Protein 2UXT (pdb70)

Secondary structure (DSSP, 8-state):
-PPBPP-PPEE--SSSPPEEEEEEEPPGGG-SSSSS--EEETTSSB--EEEEETT-EEEEEEEE-SSS-B-EEEET----GGGS-SGGGPBPTT-EE--EEE--SPSEEEEEEE--TTTHHHHHHTT-EEEEEEE-HHHHHSSS---BTTTEEEEEEEEEEE-TTS-EE----SSS----SEEEETTEES-EEEE-SSEEEEEEEE--SS--EEEEETTSPPEEEEE-SSSEEEEEEEESSEEE-TT-EEEEEEE-TT---EEEE-----S--EEEEEEE-S------S-SSSS-PPP---SEEEEEEE-SSSSBTTB---TT---EEEETT-EEEEEEEEEEEEEEEETT-EEEEEEETTBPPPGGGSS-BSEEEEEEEEEEEEE--S--BTTB-EEEEESSHHHHHTT-EEEEEEE-S--/-PBPP-PPEEE----EEEEEEEEEE------EEEEEETTSSB-PEEEEETT-EEEEEEEE-SSS-B-EEEET----GGGS--GGG-B-TT-EE--EEE--S-SEEEEEEE--TTTHHHHHHTT-EEEEEEE-HHHHHSSS---BTTTEEEEEEEEE-B-TTS-B-----SSS----SEEEETTEES-EEEEESSEEEEEEEE--SS--EEEEETT-PPEEEEEETTEEEEEEEEES-EEE-TT-EEEEEEE-TT---EEEE----S--EEEEEEEEES--S--SPPPS-SSSS-------SEEEEEE--SSSSBTTB---TT---EEEETT-EEEEEEEEEEEEEEEETT-EEEEEEETTBPPPGGGSS-BSEEEEEEEEEEEEE--S--BTTB-EEEEESSHHHHHTT-EEEEEEEPP-

GO terms:
  GO:0051301 cell division (P, IMP)
  GO:0030288 outer membrane-bounded periplasmic space (C, IDA)
  GO:0032153 cell division site (C, IDA)
  GO:0043093 FtsZ-dependent cytokinesis (P, EXP)
  GO:0010212 response to ionizing radiation (P, IMP)
  GO:0006950 response to stress (P, IMP)
  GO:0006979 response to oxidative stress (P, IMP)

Nearest PDB structures (foldseek):
  2uxt-assembly2_B  TM=1.002E+00  e=2.325E-96  Escherichia coli
  2uxv-assembly2_B  TM=9.910E-01  e=8.478E-85  Escherichia coli
  2uxv-assembly1_A  TM=9.905E-01  e=6.503E-85  Escherichia coli
  6i3k-assembly1_A  TM=9.268E-01  e=2.548E-38  Albifimbria verrucaria
  6iqz-assembly1_A  TM=9.279E-01  e=2.771E-37  Albifimbria verrucaria

Sequence (842 aa):
QQQPLPVPPLLESRRGQPLFMTVQRAHWSFTPGTRASVWGINGRYLGPTIRVWKGDDVKLIYSNRLTENVSMTVAGLQVPGPLMGGPARMMSPNADWAPVLPIRQNAATLWYHANTPNRTAQQVYNGLAGMWLVEDEVSKSLPIPNHYGVDDFPVIIQDKRLDNFGTPEYNEPGSGGFVGDTLLVNGVQSPYVEVSRGWVRLRLLNASNSRRYQLQMNDGRPLHVISGDQGFLPAPVSVKQLSLAPGERREILVDMSNGDEVSITCSSILVSTLVLTLRPTGLLPSLPMRLLPTEIMAGSPIRSRDISLGDDPGINGQLWDVNRIDVTAQQGTWERWTVRADEPQAFHIEGVMFQIRNVNGAMPFPEDRGWKDTVWVDGQVELLVYFGQPSWAHFPFYFNSQTLEMADRGSIGQLLVNPVPRQQPLPVPPLLESRQPLFMTVQRAHWSFTGTRASVWGINGRYLGPTIRVWKGDDVKLIYSNRLTENVSMTVAGLQVPGPLMGGPARMMSPNADWAPVLPIRQNAATLWYHANTPNRTAQQVYNGLAGMWLVEDEVSKSLPIPNHYGVDDFPVIIQDKRLDNFGTPEYNEPGSGGFVGDTLLVNGVQSPYVEVSRGWVRLRLLNASNSRRYQLQMNDGRPLHVISGDQGFLPAPVSVKQLSLAPGERREILVDMSNGDEVSITCSILVSTLVLTLRPTGLLPLVTDSLPMRLLPTEIMAGSPIRSRDISLGDDPGINGQLWDVNRIDVTAQQGTWERWTVRADEPQAFHIEGVMFQIRNVNGAMPFPEDRGWKDTVWVDGQVELLVYFGQPSWAHFPFYFNSQTLEMADRGSIGQLLVNPVP

InterPro domains:
  IPR006311 Twin-arginine translocation pathway, signal sequence [PS51318] (1-27)
  IPR008972 Cupredoxin [G3DSA:2.60.40.420] (28-164)
  IPR008972 Cupredoxin [G3DSA:2.60.40.420] (165-345)
  IPR008972 Cupredoxin [G3DSA:2.60.40.420] (346-469)
  IPR008972 Cupredoxin [SSF49503] (3-165)
  IPR008972 Cupredoxin [SSF49503] (172-310)
  IPR008972 Cupredoxin [SSF49503] (314-466)
  IPR011706 Multicopper oxidase, C-terminal [PF07731] (360-468)
  IPR011707 Multicopper oxidase-like, N-terminal [PF07732] (52-16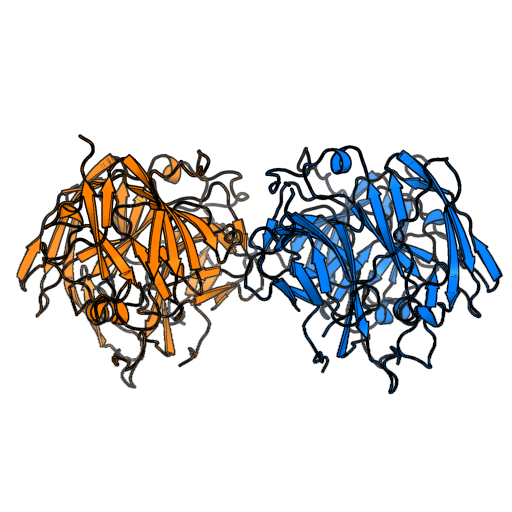6)
  IPR019546 Twin-arginine translocation pathway, signal sequence, bacterial/archaeal [TIGR01409] (3-25)
  IPR026589 Cell division protein FtsP [MF_00915] (1-467)
  IPR045087 Multicopper oxidase [PTHR48267] (133-294)

Radius of gyration: 29.88 Å; Cα contacts (8 Å, |Δi|>4): 2540; chains: 2; bounding box: 75×72×81 Å

Structure (mmCIF, N/CA/C/O backbone):
data_2UXT
#
_entry.id   2UXT
#
_cell.length_a   54.470
_cell.length_b   89.550
_cell.length_c   153.630
_cell.angle_alpha   90.00
_cell.angle_beta   90.00
_cell.angle_gamma   90.00
#
_symmetry.space_group_name_H-M   'P 21 21 21'
#
loop_
_entity.id
_entity.type
_entity.pdbx_description
1 polymer 'PROTEIN SUFI'
2 water water
#
loop_
_atom_site.group_PDB
_atom_site.id
_atom_site.type_symbol
_atom_site.label_atom_id
_atom_site.label_alt_id
_atom_site.label_comp_id
_atom_site.label_asym_id
_atom_site.label_entity_id
_atom_site.label_seq_id
_atom_site.pdbx_PDB_ins_code
_atom_site.Cartn_x
_atom_site.Cartn_y
_atom_site.Cartn_z
_atom_site.occupancy
_atom_site.B_iso_or_equiv
_atom_site.auth_seq_id
_atom_site.auth_comp_id
_atom_site.auth_asym_id
_atom_site.auth_atom_id
_atom_site.pdbx_PDB_model_num
ATOM 1 N N . GLN A 1 3 ? -16.398 26.417 0.269 1.00 38.93 30 GLN A N 1
ATOM 2 C CA . GLN A 1 3 ? -17.296 25.967 -0.784 1.00 38.29 30 GLN A CA 1
ATOM 3 C C . GLN A 1 3 ? -16.966 24.530 -1.193 1.00 40.02 30 GLN A C 1
ATOM 4 O O . GLN A 1 3 ? -15.842 24.213 -1.592 1.00 40.47 30 GLN A O 1
ATOM 10 N N . GLN A 1 4 ? -17.955 23.657 -1.081 1.00 33.03 31 GLN A N 1
ATOM 11 C CA . GLN A 1 4 ? -17.760 22.256 -1.403 1.00 31.55 31 GLN A CA 1
ATOM 12 C C . GLN A 1 4 ? -17.986 21.976 -2.885 1.00 32.06 31 GLN A C 1
ATOM 13 O O . GLN A 1 4 ? -18.509 22.817 -3.619 1.00 31.21 31 GLN A O 1
ATOM 19 N N . GLN A 1 5 ? -17.569 20.794 -3.322 1.00 26.63 32 GLN A N 1
ATOM 20 C CA . GLN A 1 5 ? -17.739 20.387 -4.711 1.00 25.53 32 GLN A CA 1
ATOM 21 C C . GLN A 1 5 ? -18.923 19.439 -4.839 1.00 27.24 32 GLN A C 1
ATOM 22 O O . GLN A 1 5 ? -19.366 18.850 -3.860 1.00 25.88 32 GLN A O 1
ATOM 28 N N . PRO A 1 6 ? -19.462 19.326 -6.045 1.00 23.36 33 PRO A N 1
ATOM 29 C CA . PRO A 1 6 ? -20.620 18.475 -6.260 1.00 22.71 33 PRO A CA 1
ATOM 30 C C . PRO A 1 6 ? -20.279 17.006 -6.057 1.00 24.30 33 PRO A C 1
ATOM 31 O O . PRO A 1 6 ? -19.184 16.552 -6.383 1.00 23.74 33 PRO A O 1
ATOM 35 N N . LEU A 1 7 ? -21.239 16.269 -5.520 1.00 18.67 34 LEU A N 1
ATOM 36 C CA . LEU A 1 7 ? -21.084 14.840 -5.315 1.00 18.07 34 LEU A CA 1
ATOM 37 C C . LEU A 1 7 ? -20.960 14.169 -6.682 1.00 22.38 34 LEU A C 1
ATOM 38 O O . LEU A 1 7 ? -21.843 14.313 -7.524 1.00 21.82 34 LEU A O 1
ATOM 43 N N . PRO A 1 8 ? -19.875 13.436 -6.910 1.00 18.93 35 PRO A N 1
ATOM 44 C CA . PRO A 1 8 ? -19.728 12.736 -8.181 1.00 19.29 35 PRO A CA 1
ATOM 45 C C . PRO A 1 8 ? -20.745 11.598 -8.207 1.00 22.78 35 PRO A C 1
ATOM 46 O O . PRO A 1 8 ? -20.948 10.915 -7.203 1.00 22.10 35 PRO A O 1
ATOM 50 N N . VAL A 1 9 ? -21.399 11.407 -9.348 1.00 19.46 36 VAL A N 1
ATOM 51 C CA . VAL A 1 9 ? -22.354 10.313 -9.491 1.00 19.38 36 VAL A CA 1
ATOM 52 C C . VAL A 1 9 ? -21.723 9.252 -10.393 1.00 22.66 36 VAL A C 1
ATOM 53 O O . VAL A 1 9 ? -21.519 9.490 -11.580 1.00 21.93 36 VAL A O 1
ATOM 57 N N . PRO A 1 10 ? -21.393 8.092 -9.837 1.00 18.58 37 PRO A N 1
ATOM 58 C CA . PRO A 1 10 ? -20.781 7.047 -10.646 1.00 19.19 37 PRO A CA 1
ATOM 59 C C . PRO A 1 10 ? -21.749 6.693 -11.764 1.00 23.61 37 PRO A C 1
ATOM 60 O O . PRO A 1 10 ? -22.959 6.635 -11.551 1.00 23.53 37 PRO A O 1
ATOM 64 N N . PRO A 1 11 ? -21.227 6.467 -12.959 1.00 21.12 38 PRO A N 1
ATOM 65 C CA . PRO A 1 11 ? -22.104 6.118 -14.076 1.00 21.28 38 PRO A CA 1
ATOM 66 C C . PRO A 1 11 ? -22.788 4.785 -13.780 1.00 23.59 38 PRO A C 1
ATOM 67 O O . PRO A 1 11 ? -22.192 3.891 -13.180 1.00 21.49 38 PRO A O 1
ATOM 71 N N . LEU A 1 12 ? -24.051 4.670 -14.177 1.00 20.91 39 LEU A N 1
ATOM 72 C CA . LEU A 1 12 ? -24.816 3.439 -13.986 1.00 20.97 39 LEU A CA 1
ATOM 73 C C . LEU A 1 12 ? -24.456 2.438 -15.090 1.00 26.66 39 LEU A C 1
ATOM 74 O O . LEU A 1 12 ? -24.545 2.756 -16.273 1.00 26.45 39 LEU A O 1
ATOM 79 N N . LEU A 1 13 ? -24.026 1.239 -14.708 1.00 23.10 40 LEU A N 1
ATOM 80 C CA . LEU A 1 13 ? -23.647 0.226 -15.689 1.00 23.34 40 LEU A CA 1
ATOM 81 C C . LEU A 1 13 ? -24.597 -0.959 -15.619 1.00 27.09 40 LEU A C 1
ATOM 82 O O . LEU A 1 13 ? -24.606 -1.702 -14.643 1.00 25.70 40 LEU A O 1
ATOM 87 N N . GLU A 1 14 ? -25.415 -1.123 -16.647 1.00 25.33 41 GLU A N 1
ATOM 88 C CA . GLU A 1 14 ? -26.371 -2.225 -16.685 1.00 26.69 41 GLU A CA 1
ATOM 89 C C . GLU A 1 14 ? -26.426 -2.794 -18.095 1.00 34.92 41 GLU A C 1
ATOM 90 O O . GLU A 1 14 ? -25.988 -2.151 -19.046 1.00 33.97 41 GLU A O 1
ATOM 96 N N . SER A 1 15 ? -26.984 -3.990 -18.232 1.00 36.29 42 SER A N 1
ATOM 97 C CA . SER A 1 15 ? -27.096 -4.613 -19.547 1.00 38.55 42 SER A CA 1
ATOM 98 C C . SER A 1 15 ? -28.478 -4.462 -20.172 1.00 45.99 42 SER A C 1
ATOM 99 O O . SER A 1 15 ? -28.698 -3.560 -20.983 1.00 46.94 42 SER A O 1
ATOM 102 N N . ARG A 1 16 ? -29.385 -5.366 -19.805 1.00 43.86 43 ARG A N 1
ATOM 103 C CA . ARG A 1 16 ? -30.751 -5.410 -20.342 1.00 44.35 43 ARG A CA 1
ATOM 104 C C . ARG A 1 16 ? -30.830 -6.255 -21.616 1.00 48.32 43 ARG A C 1
ATOM 105 O O . ARG A 1 16 ? -31.767 -7.031 -21.794 1.00 48.58 43 ARG A O 1
ATOM 113 N N . ARG A 1 17 ? -29.851 -6.093 -22.502 1.00 44.35 44 ARG A N 1
ATOM 114 C CA . ARG A 1 17 ? -29.817 -6.842 -23.759 1.00 43.34 44 ARG A CA 1
ATOM 115 C C . ARG A 1 17 ? -29.092 -8.173 -23.612 1.00 44.81 44 ARG A C 1
ATOM 116 O O . ARG A 1 17 ? -28.665 -8.768 -24.602 1.00 44.04 44 ARG A O 1
ATOM 124 N N . GLY A 1 18 ? -28.952 -8.633 -22.374 1.00 39.65 45 GLY A N 1
ATOM 125 C CA . GLY A 1 18 ? -28.263 -9.890 -22.099 1.00 38.38 45 GLY A CA 1
ATOM 126 C C . GLY A 1 18 ? -26.769 -9.805 -22.418 1.00 38.70 45 GLY A C 1
ATOM 127 O O . GLY A 1 18 ? -26.065 -10.809 -22.387 1.00 38.57 45 GLY A O 1
ATOM 128 N N . GLN A 1 19 ? -26.292 -8.603 -22.727 1.00 32.42 46 GLN A N 1
ATOM 129 C CA . GLN A 1 19 ? -24.887 -8.398 -23.061 1.00 30.44 46 GLN A CA 1
ATOM 130 C C . GLN A 1 19 ? -24.027 -8.167 -21.821 1.00 31.62 46 GLN A C 1
ATOM 131 O O . GLN A 1 19 ? -24.530 -7.779 -20.766 1.00 30.96 46 GLN A O 1
ATOM 137 N N . PRO A 1 20 ? -22.724 -8.401 -21.961 1.00 26.41 47 PRO A N 1
ATOM 138 C CA . PRO A 1 20 ? -21.780 -8.272 -20.850 1.00 25.83 47 PRO A CA 1
ATOM 139 C C . PRO A 1 20 ? -21.530 -6.863 -20.323 1.00 28.13 47 PRO A C 1
ATOM 140 O O . PRO A 1 20 ? -21.608 -5.879 -21.060 1.00 26.94 47 PRO A O 1
ATOM 144 N N . LEU A 1 21 ? -21.167 -6.790 -19.047 1.00 23.83 48 LEU A N 1
ATOM 145 C CA . LEU A 1 21 ? -20.782 -5.532 -18.416 1.00 23.62 48 LEU A CA 1
ATOM 146 C C . LEU A 1 21 ? -19.254 -5.531 -18.374 1.00 26.78 48 LEU A C 1
ATOM 147 O O . LEU A 1 21 ? -18.650 -6.394 -17.739 1.00 27.00 48 LEU A O 1
ATOM 152 N N . PHE A 1 22 ? -18.631 -4.596 -19.079 1.00 23.30 49 PHE A N 1
ATOM 153 C CA . PHE A 1 22 ? -17.169 -4.528 -19.129 1.00 24.02 49 PHE A CA 1
ATOM 154 C C . PHE A 1 22 ? -16.577 -3.700 -17.994 1.00 27.21 49 PHE A C 1
ATOM 155 O O . PHE A 1 22 ? -16.898 -2.522 -17.837 1.00 26.02 49 PHE A O 1
ATOM 163 N N . MET A 1 23 ? -15.722 -4.335 -17.202 1.00 24.93 50 MET A N 1
ATOM 164 C CA . MET A 1 23 ? -15.096 -3.692 -16.053 1.00 25.75 50 MET A CA 1
ATOM 165 C C . MET A 1 23 ? -13.587 -3.740 -16.164 1.00 28.57 50 MET A C 1
ATOM 166 O O . MET A 1 23 ? -12.980 -4.757 -15.842 1.00 28.42 50 MET A O 1
ATOM 171 N N . THR A 1 24 ? -12.978 -2.632 -16.567 1.00 24.59 51 THR A N 1
ATOM 172 C CA . THR A 1 24 ? -11.525 -2.571 -16.652 1.00 23.46 51 THR A CA 1
ATOM 173 C C . THR A 1 24 ? -10.918 -1.932 -15.404 1.00 25.19 51 THR A C 1
ATOM 174 O O . THR A 1 24 ? -11.150 -0.756 -15.116 1.00 22.89 51 THR A O 1
ATOM 178 N N . VAL A 1 25 ? -10.140 -2.724 -14.672 1.00 21.26 52 VAL A N 1
ATOM 179 C CA . VAL A 1 25 ? -9.430 -2.262 -13.485 1.00 21.02 52 VAL A CA 1
ATOM 180 C C . VAL A 1 25 ? -8.201 -1.521 -14.000 1.00 23.76 52 VAL A C 1
ATOM 181 O O . VAL A 1 25 ? -7.376 -2.095 -14.713 1.00 22.91 52 VAL A O 1
ATOM 185 N N . GLN A 1 26 ? -8.097 -0.237 -13.687 1.00 20.53 53 GLN A N 1
ATOM 186 C CA . GLN A 1 26 ? -6.990 0.550 -14.214 1.00 20.81 53 GLN A CA 1
ATOM 187 C C . GLN A 1 26 ? -6.770 1.851 -13.461 1.00 24.97 53 GLN A C 1
ATOM 188 O O . GLN A 1 26 ? -7.593 2.264 -12.642 1.00 22.80 53 GLN A O 1
ATOM 194 N N . ARG A 1 27 ? -5.657 2.509 -13.765 1.00 23.20 54 ARG A N 1
ATOM 195 C CA . ARG A 1 27 ? -5.367 3.802 -13.169 1.00 23.06 54 ARG A CA 1
ATOM 196 C C . ARG A 1 27 ? -6.465 4.751 -13.639 1.00 25.33 54 ARG A C 1
ATOM 197 O O . ARG A 1 27 ? -6.911 4.679 -14.787 1.00 22.62 54 ARG A O 1
ATOM 205 N N . ALA A 1 28 ? -6.923 5.622 -12.748 1.00 22.97 55 ALA A N 1
ATOM 206 C CA . ALA A 1 28 ? -7.973 6.558 -13.109 1.00 23.57 55 ALA A CA 1
ATOM 207 C C . ALA A 1 28 ? -7.378 7.651 -13.994 1.00 28.32 55 ALA A C 1
ATOM 208 O O . ALA A 1 28 ? -6.178 7.925 -13.933 1.00 26.30 55 ALA A O 1
ATOM 210 N N . HIS A 1 29 ? -8.217 8.270 -14.816 1.00 26.97 56 HIS A N 1
ATOM 211 C CA . HIS A 1 29 ? -7.764 9.376 -15.655 1.00 28.00 56 HIS A CA 1
ATOM 212 C C . HIS A 1 29 ? -7.337 10.508 -14.727 1.00 32.93 56 HIS A C 1
ATOM 213 O O . HIS A 1 29 ? -7.897 10.665 -13.642 1.00 29.44 56 HIS A O 1
ATOM 220 N N . TRP A 1 30 ? -6.343 11.289 -15.147 1.00 34.73 57 TRP A N 1
ATOM 221 C CA . TRP A 1 30 ? -5.866 12.408 -14.332 1.00 37.27 57 TRP A CA 1
ATOM 222 C C . TRP A 1 30 ? -7.043 13.309 -13.982 1.00 39.85 57 TRP A C 1
ATOM 223 O O . TRP A 1 30 ? -7.141 13.816 -12.865 1.00 38.50 57 TRP A O 1
ATOM 234 N N . SER A 1 31 ? -7.948 13.470 -14.944 1.00 37.22 58 SER A N 1
ATOM 235 C CA . SER A 1 31 ? -9.129 14.314 -14.781 1.00 37.77 58 SER A CA 1
ATOM 236 C C . SER A 1 31 ? -10.094 13.865 -13.689 1.00 41.85 58 SER A C 1
ATOM 237 O O . SER A 1 31 ? -10.957 14.637 -13.273 1.00 41.23 58 SER A O 1
ATOM 240 N N . PHE A 1 32 ? -9.939 12.625 -13.226 1.00 38.77 59 PHE A N 1
ATOM 241 C CA . PHE A 1 32 ? -10.767 12.080 -12.146 1.00 38.56 59 PHE A CA 1
ATOM 242 C C . PHE A 1 32 ? -9.923 11.951 -10.877 1.00 44.01 59 PHE A C 1
ATOM 243 O O . PHE A 1 32 ? -10.409 11.499 -9.838 1.00 44.03 59 PHE A O 1
ATOM 251 N N . THR A 1 33 ? -8.650 12.315 -10.983 1.00 41.60 60 THR A N 1
ATOM 252 C CA . THR A 1 33 ? -7.706 12.173 -9.878 1.00 41.91 60 THR A CA 1
ATOM 253 C C . THR A 1 33 ? -7.503 13.418 -9.023 1.00 47.37 60 THR A C 1
ATOM 254 O O . THR A 1 33 ? -7.228 14.502 -9.537 1.00 46.62 60 THR A O 1
ATOM 258 N N . PRO A 1 34 ? -7.571 13.236 -7.707 1.00 45.78 61 PRO A N 1
ATOM 259 C CA . PRO A 1 34 ? -7.319 14.318 -6.765 1.00 46.16 61 PRO A CA 1
ATOM 260 C C . PRO A 1 34 ? -6.032 13.978 -6.016 1.00 51.75 61 PRO A C 1
ATOM 261 O O . PRO A 1 34 ? -5.825 12.827 -5.631 1.00 52.02 61 PRO A O 1
ATOM 265 N N . GLY A 1 35 ? -5.172 14.969 -5.804 1.00 49.06 62 GLY A N 1
ATOM 266 C CA . GLY A 1 35 ? -5.403 16.325 -6.278 1.00 48.57 62 GLY A CA 1
ATOM 267 C C . GLY A 1 35 ? -4.801 16.497 -7.673 1.00 52.10 62 GLY A C 1
ATOM 268 O O . GLY A 1 35 ? -5.515 16.427 -8.677 1.00 51.85 62 GLY A O 1
ATOM 269 N N . THR A 1 36 ? -3.488 16.705 -7.739 1.00 48.25 63 THR A N 1
ATOM 270 C CA . THR A 1 36 ? -2.838 16.901 -9.030 1.00 48.35 63 THR A CA 1
ATOM 271 C C . THR A 1 36 ? -1.365 16.497 -9.109 1.00 51.88 63 THR A C 1
ATOM 272 O O . THR A 1 36 ? -0.514 17.296 -9.497 1.00 52.01 63 THR A O 1
ATOM 276 N N . ARG A 1 37 ? -1.075 15.243 -8.784 1.00 47.67 64 ARG A N 1
ATOM 277 C CA . ARG A 1 37 ? 0.285 14.719 -8.872 1.00 47.04 64 ARG A CA 1
ATOM 278 C C . ARG A 1 37 ? 0.277 13.193 -8.799 1.00 48.63 64 ARG A C 1
ATOM 279 O O . ARG A 1 37 ? 0.678 12.511 -9.741 1.00 48.00 64 ARG A O 1
ATOM 287 N N . ALA A 1 38 ? -0.188 12.665 -7.673 1.00 43.88 65 ALA A N 1
ATOM 288 C CA . ALA A 1 38 ? -0.248 11.222 -7.468 1.00 43.00 65 ALA A CA 1
ATOM 289 C C . ALA A 1 38 ? -1.472 10.616 -8.151 1.00 44.62 65 ALA A C 1
ATOM 290 O O . ALA A 1 38 ? -2.517 11.260 -8.265 1.00 44.07 65 ALA A O 1
ATOM 292 N N . SER A 1 39 ? -1.332 9.367 -8.582 1.00 39.60 66 SER A N 1
ATOM 293 C CA . SER A 1 39 ? -2.402 8.645 -9.260 1.00 38.32 66 SER A CA 1
ATOM 294 C C . SER A 1 39 ? -3.307 7.893 -8.280 1.00 38.91 66 SER A C 1
ATOM 295 O O . SER A 1 39 ? -2.947 7.673 -7.121 1.00 38.66 66 SER A O 1
ATOM 298 N N . VAL A 1 40 ? -4.484 7.506 -8.762 1.00 31.57 67 VAL A N 1
ATOM 299 C CA . VAL A 1 40 ? -5.438 6.718 -7.986 1.00 29.43 67 VAL A CA 1
ATOM 300 C C . VAL A 1 40 ? -5.986 5.652 -8.927 1.00 28.75 67 VAL A C 1
ATOM 301 O O . VAL A 1 40 ? -5.710 5.684 -10.123 1.00 26.63 67 VAL A O 1
ATOM 305 N N . TRP A 1 41 ? -6.739 4.695 -8.396 1.00 24.04 68 TRP A N 1
ATOM 306 C CA . TRP A 1 41 ? -7.267 3.625 -9.238 1.00 22.65 68 TRP A CA 1
ATOM 307 C C . TRP A 1 41 ? -8.790 3.633 -9.303 1.00 22.29 68 TRP A C 1
ATOM 308 O O . TRP A 1 41 ? -9.458 4.388 -8.597 1.00 20.23 68 TRP A O 1
ATOM 319 N N . GLY A 1 42 ? -9.327 2.744 -10.123 1.00 17.92 69 GLY A N 1
ATOM 320 C CA . GLY A 1 42 ? -10.766 2.616 -10.246 1.00 18.32 69 GLY A CA 1
ATOM 321 C C . GLY A 1 42 ? -11.126 1.639 -11.351 1.00 21.78 69 GLY A C 1
ATOM 322 O O . GLY A 1 42 ? -10.334 0.784 -11.738 1.00 20.59 69 GLY A O 1
ATOM 323 N N . ILE A 1 43 ? -12.342 1.782 -11.852 1.00 19.53 70 ILE A N 1
ATOM 324 C CA . ILE A 1 43 ? -12.824 0.956 -12.938 1.00 19.06 70 ILE A CA 1
ATOM 325 C C . ILE A 1 43 ? -13.159 1.877 -14.102 1.00 23.34 70 ILE A C 1
ATOM 326 O O . ILE A 1 43 ? -13.745 2.952 -13.909 1.00 22.43 70 ILE A O 1
ATOM 331 N N . ASN A 1 44 ? -12.765 1.459 -15.301 1.00 20.05 71 ASN A N 1
ATOM 332 C CA . ASN A 1 44 ? -13.067 2.191 -16.523 1.00 20.62 71 ASN A CA 1
ATOM 333 C C . ASN A 1 44 ? -12.640 3.654 -16.596 1.00 25.12 71 ASN A C 1
ATOM 334 O O . ASN A 1 44 ? -13.287 4.451 -17.270 1.00 25.06 71 ASN A O 1
ATOM 339 N N . GLY A 1 45 ? -11.537 4.008 -15.937 1.00 21.74 72 GLY A N 1
ATOM 340 C CA . GLY A 1 45 ? -11.038 5.382 -16.003 1.00 21.01 72 GLY A CA 1
ATOM 341 C C . GLY A 1 45 ? -11.460 6.285 -14.846 1.00 23.77 72 GLY A C 1
ATOM 342 O O . GLY A 1 45 ? -10.985 7.412 -14.723 1.00 23.45 72 GLY A O 1
ATOM 343 N N . ARG A 1 46 ? -12.344 5.791 -13.990 1.00 19.74 73 ARG A N 1
ATOM 344 C CA . ARG A 1 46 ? -12.797 6.585 -12.852 1.00 19.49 73 ARG A CA 1
ATOM 345 C C . ARG A 1 46 ? -11.993 6.279 -11.595 1.00 21.57 73 ARG A C 1
ATOM 346 O O . ARG A 1 46 ? -11.231 5.309 -11.549 1.00 20.34 73 ARG A O 1
ATOM 354 N N . TYR A 1 47 ? -12.156 7.134 -10.588 1.00 19.07 74 TYR A N 1
ATOM 355 C CA . TYR A 1 47 ? -11.632 6.889 -9.247 1.00 19.07 74 TYR A CA 1
ATOM 356 C C . TYR A 1 47 ? -12.805 6.069 -8.707 1.00 21.34 74 TYR A C 1
ATOM 357 O O . TYR A 1 47 ? -13.960 6.466 -8.870 1.00 20.19 74 TYR A O 1
ATOM 366 N N . LEU A 1 48 ? -12.539 4.888 -8.164 1.00 18.37 75 LEU A N 1
ATOM 367 C CA . LEU A 1 48 ? -13.626 3.983 -7.777 1.00 17.72 75 LEU A CA 1
ATOM 368 C C . LEU A 1 48 ? -14.260 3.521 -9.093 1.00 22.42 75 LEU A C 1
ATOM 369 O O . LEU A 1 48 ? -13.662 3.687 -10.162 1.00 21.00 75 LEU A O 1
ATOM 374 N N . GLY A 1 49 ? -15.444 2.919 -9.034 1.00 18.61 76 GLY A N 1
ATOM 375 C CA . GLY A 1 49 ? -16.051 2.398 -10.253 1.00 17.61 76 GLY A CA 1
ATOM 376 C C . GLY A 1 49 ? -17.512 2.786 -10.447 1.00 21.34 76 GLY A C 1
ATOM 377 O O . GLY A 1 49 ? -18.115 3.435 -9.601 1.00 19.87 76 GLY A O 1
ATOM 378 N N . PRO A 1 50 ? -18.076 2.362 -11.573 1.00 17.77 77 PRO A N 1
ATOM 379 C CA . PRO A 1 50 ? -19.465 2.666 -11.886 1.00 17.81 77 PRO A CA 1
ATOM 380 C C . PRO A 1 50 ? -20.405 1.885 -10.987 1.00 20.50 77 PRO A C 1
ATOM 381 O O . PRO A 1 50 ? -20.024 0.879 -10.386 1.00 20.29 77 PRO A O 1
ATOM 385 N N . THR A 1 51 ? -21.654 2.321 -10.937 1.00 15.39 78 THR A N 1
ATOM 386 C CA . THR A 1 51 ? -22.637 1.611 -10.147 1.00 15.23 78 THR A CA 1
ATOM 387 C C . THR A 1 51 ? -23.277 0.565 -11.045 1.00 19.00 78 THR A C 1
ATOM 388 O O . THR A 1 51 ? -23.922 0.894 -12.034 1.00 18.99 78 THR A O 1
ATOM 392 N N . ILE A 1 52 ? -23.060 -0.699 -10.724 1.00 16.08 79 ILE A N 1
ATOM 393 C CA . ILE A 1 52 ? -23.655 -1.758 -11.500 1.00 16.23 79 ILE A CA 1
ATOM 394 C C . ILE A 1 52 ? -25.100 -1.915 -11.049 1.00 19.82 79 ILE A C 1
ATOM 395 O O . ILE A 1 52 ? -25.430 -1.734 -9.867 1.00 18.94 79 ILE A O 1
ATOM 400 N N . ARG A 1 53 ? -25.979 -2.195 -11.995 1.00 15.44 80 ARG A N 1
ATOM 401 C CA . ARG A 1 53 ? -27.364 -2.451 -11.647 1.00 15.08 80 ARG A CA 1
ATOM 402 C C . ARG A 1 53 ? -27.821 -3.711 -12.357 1.00 18.86 80 ARG A C 1
ATOM 403 O O . ARG A 1 53 ? -27.709 -3.833 -13.581 1.00 17.64 80 ARG A O 1
ATOM 411 N N . VAL A 1 54 ? -28.306 -4.659 -11.571 1.00 15.52 81 VAL A N 1
ATOM 412 C CA . VAL A 1 54 ? -28.802 -5.911 -12.103 1.00 15.65 81 VAL A CA 1
ATOM 413 C C . VAL A 1 54 ? -30.179 -6.184 -11.536 1.00 20.81 81 VAL A C 1
ATOM 414 O O . VAL A 1 54 ? -30.606 -5.548 -10.568 1.00 19.16 81 VAL A O 1
ATOM 418 N N . TRP A 1 55 ? -30.871 -7.132 -12.151 1.00 20.03 82 TRP A N 1
ATOM 419 C CA . TRP A 1 55 ? -32.214 -7.491 -11.729 1.00 21.93 82 TRP A CA 1
ATOM 420 C C . TRP A 1 55 ? -32.289 -8.937 -11.265 1.00 23.92 82 TRP A C 1
ATOM 421 O O . TRP A 1 55 ? -31.699 -9.827 -11.870 1.00 22.48 82 TRP A O 1
ATOM 432 N N . LYS A 1 56 ? -33.029 -9.149 -10.184 1.00 20.32 83 LYS A N 1
ATOM 433 C CA . LYS A 1 56 ? -33.278 -10.488 -9.664 1.00 19.83 83 LYS A CA 1
ATOM 434 C C . LYS A 1 56 ? -33.812 -11.325 -10.828 1.00 24.31 83 LYS A C 1
ATOM 435 O O . LYS A 1 56 ? -34.722 -10.899 -11.546 1.00 23.30 83 LYS A O 1
ATOM 441 N N . GLY A 1 57 ? -33.219 -12.489 -11.051 1.00 22.10 84 GLY A N 1
ATOM 442 C CA . GLY A 1 57 ? -33.648 -13.352 -12.150 1.00 22.16 84 GLY A CA 1
ATOM 443 C C . GLY A 1 57 ? -32.721 -13.263 -13.364 1.00 26.68 84 GLY A C 1
ATOM 444 O O . GLY A 1 57 ? -32.831 -14.061 -14.295 1.00 26.13 84 GLY A O 1
ATOM 445 N N . ASP A 1 58 ? -31.807 -12.296 -13.351 1.00 23.25 85 ASP A N 1
ATOM 446 C CA . ASP A 1 58 ? -30.863 -12.120 -14.457 1.00 23.13 85 ASP A CA 1
ATOM 447 C C . ASP A 1 58 ? -29.700 -13.096 -14.313 1.00 27.14 85 ASP A C 1
ATOM 448 O O . ASP A 1 58 ? -29.378 -13.528 -13.212 1.00 26.66 85 ASP A O 1
ATOM 453 N N . ASP A 1 59 ? -29.019 -13.353 -15.424 1.00 24.23 86 ASP A N 1
ATOM 454 C CA . ASP A 1 59 ? -27.790 -14.146 -15.439 1.00 24.50 86 ASP A CA 1
ATOM 455 C C . ASP A 1 59 ? -26.824 -13.176 -16.084 1.00 27.27 86 ASP A C 1
ATOM 456 O O . ASP A 1 59 ? -26.837 -12.991 -17.293 1.00 27.08 86 ASP A O 1
ATOM 461 N N . VAL A 1 60 ? -26.082 -12.453 -15.260 1.00 22.65 87 VAL A N 1
ATOM 462 C CA . VAL A 1 60 ? -25.236 -11.392 -15.777 1.00 22.99 87 VAL A CA 1
ATOM 463 C C . VAL A 1 60 ? -23.823 -11.811 -16.140 1.00 26.31 87 VAL A C 1
ATOM 464 O O . VAL A 1 60 ? -23.135 -12.464 -15.358 1.00 25.19 87 VAL A O 1
ATOM 468 N N . LYS A 1 61 ? -23.393 -11.401 -17.326 1.00 22.85 88 LYS A N 1
ATOM 469 C CA . LYS A 1 61 ? -22.047 -11.680 -17.793 1.00 23.01 88 LYS A CA 1
ATOM 470 C C . LYS A 1 61 ? -21.164 -10.491 -17.467 1.00 27.19 88 LYS A C 1
ATOM 471 O O . LYS A 1 61 ? -21.352 -9.387 -17.979 1.00 26.56 88 LYS A O 1
ATOM 477 N N . LEU A 1 62 ? -20.219 -10.719 -16.572 1.00 24.56 89 LEU A N 1
ATOM 478 C CA . LEU A 1 62 ? -19.291 -9.689 -16.162 1.00 24.80 89 LEU A CA 1
ATOM 479 C C . LEU A 1 62 ? -17.961 -10.009 -16.833 1.00 28.07 89 LEU A C 1
ATOM 480 O O . LEU A 1 62 ? -17.524 -11.156 -16.819 1.00 27.75 89 LEU A O 1
ATOM 485 N N . ILE A 1 63 ? -17.329 -9.010 -17.440 1.00 23.28 90 ILE A N 1
ATOM 486 C CA . ILE A 1 63 ? -16.014 -9.218 -18.036 1.00 23.06 90 ILE A CA 1
ATOM 487 C C . ILE A 1 63 ? -15.012 -8.264 -17.401 1.00 26.23 90 ILE A C 1
ATOM 488 O O . ILE A 1 63 ? -14.970 -7.077 -17.727 1.00 25.00 90 ILE A O 1
ATOM 493 N N . TYR A 1 64 ? -14.222 -8.785 -16.471 1.00 22.45 91 TYR A N 1
ATOM 494 C CA . TYR A 1 64 ? -13.225 -7.972 -15.791 1.00 22.14 91 TYR A CA 1
ATOM 495 C C . TYR A 1 64 ? -11.956 -8.005 -16.617 1.00 26.06 91 TYR A C 1
ATOM 496 O O . TYR A 1 64 ? -11.609 -9.035 -17.186 1.00 24.93 91 TYR A O 1
ATOM 505 N N . SER A 1 65 ? -11.224 -6.898 -16.617 1.00 23.91 92 SER A N 1
ATOM 506 C CA . SER A 1 65 ? -9.940 -6.838 -17.298 1.00 24.07 92 SER A CA 1
ATOM 507 C C . SER A 1 65 ? -8.970 -6.083 -16.386 1.00 28.10 92 SER A C 1
ATOM 508 O O . SER A 1 65 ? -9.284 -4.995 -15.899 1.00 27.88 92 SER A O 1
ATOM 511 N N . ASN A 1 66 ? -7.804 -6.669 -16.136 1.00 23.61 93 ASN A N 1
ATOM 512 C CA . ASN A 1 66 ? -6.823 -6.049 -15.249 1.00 23.66 93 ASN A CA 1
ATOM 513 C C . ASN A 1 66 ? -5.734 -5.322 -16.033 1.00 28.47 93 ASN A C 1
ATOM 514 O O . ASN A 1 66 ? -4.905 -5.954 -16.692 1.00 28.20 93 ASN A O 1
ATOM 519 N N . ARG A 1 67 ? -5.749 -3.992 -15.959 1.00 24.97 94 ARG A N 1
ATOM 520 C CA . ARG A 1 67 ? -4.755 -3.170 -16.634 1.00 24.96 94 ARG A CA 1
ATOM 521 C C . ARG A 1 67 ? -3.808 -2.541 -15.621 1.00 29.67 94 ARG A C 1
ATOM 522 O O . ARG A 1 67 ? -3.232 -1.480 -15.871 1.00 30.06 94 ARG A O 1
ATOM 530 N N . LEU A 1 68 ? -3.661 -3.183 -14.469 1.00 25.07 95 LEU A N 1
ATOM 531 C CA . LEU A 1 68 ? -2.746 -2.690 -13.447 1.00 24.80 95 LEU A CA 1
ATOM 532 C C . LEU A 1 68 ? -1.478 -3.527 -13.528 1.00 30.27 95 LEU A C 1
ATOM 533 O O . LEU A 1 68 ? -1.436 -4.514 -14.257 1.00 30.42 95 LEU A O 1
ATOM 538 N N . THR A 1 69 ? -0.443 -3.128 -12.799 1.00 28.05 96 THR A N 1
ATOM 539 C CA . THR A 1 69 ? 0.833 -3.839 -12.836 1.00 28.40 96 THR A CA 1
ATOM 540 C C . THR A 1 69 ? 0.996 -4.907 -11.762 1.00 32.06 96 THR A C 1
ATOM 541 O O . THR A 1 69 ? 2.098 -5.405 -11.535 1.00 31.52 96 THR A O 1
ATOM 54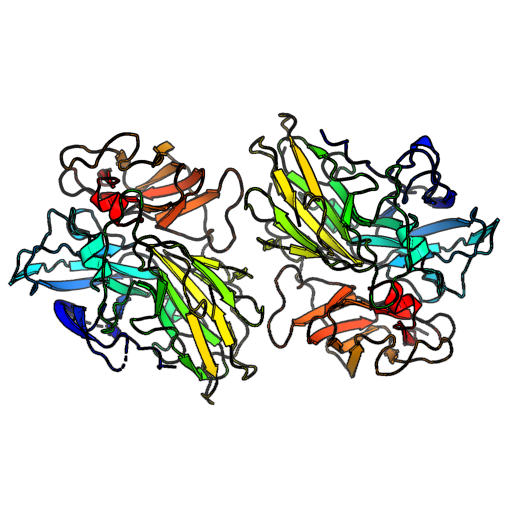5 N N . GLU A 1 70 ? -0.098 -5.246 -11.091 1.00 27.71 97 GLU A N 1
ATOM 546 C CA . GLU A 1 70 ? -0.068 -6.291 -10.082 1.00 26.58 97 GLU A CA 1
ATOM 547 C C . GLU A 1 70 ? -1.328 -7.134 -10.191 1.00 28.72 97 GLU A C 1
ATOM 548 O O . GLU A 1 70 ? -2.284 -6.760 -10.883 1.00 26.84 97 GLU A O 1
ATOM 554 N N . ASN A 1 71 ? -1.304 -8.281 -9.520 1.00 24.72 98 ASN A N 1
ATOM 555 C CA . ASN A 1 71 ? -2.424 -9.209 -9.509 1.00 23.80 98 ASN A CA 1
ATOM 556 C C . ASN A 1 71 ? -3.629 -8.559 -8.853 1.00 24.81 98 ASN A C 1
ATOM 557 O O . ASN A 1 71 ? -3.487 -7.805 -7.894 1.00 23.54 98 ASN A O 1
ATOM 562 N N . VAL A 1 72 ? -4.814 -8.892 -9.352 1.00 19.78 99 VAL A N 1
ATOM 563 C CA . VAL A 1 72 ? -6.054 -8.367 -8.799 1.00 18.84 99 VAL A CA 1
ATOM 564 C C . VAL A 1 72 ? -7.148 -9.430 -8.843 1.00 22.80 99 VAL A C 1
ATOM 565 O O . VAL A 1 72 ? -7.357 -10.063 -9.869 1.00 21.78 99 VAL A O 1
ATOM 569 N N . SER A 1 73 ? -7.830 -9.627 -7.721 1.00 18.79 100 SER A N 1
ATOM 570 C CA . SER A 1 73 ? -8.991 -10.503 -7.671 1.00 17.93 100 SER A CA 1
ATOM 571 C C . SER A 1 73 ? -10.123 -9.561 -7.248 1.00 20.24 100 SER A C 1
ATOM 572 O O . SER A 1 73 ? -9.881 -8.601 -6.520 1.00 19.88 100 SER A O 1
ATOM 575 N N . MET A 1 74 ? -11.313 -9.752 -7.807 1.00 16.06 101 MET A N 1
ATOM 576 C CA . MET A 1 74 ? -12.448 -8.866 -7.525 1.00 15.04 101 MET A CA 1
ATOM 577 C C . MET A 1 74 ? -13.618 -9.677 -6.983 1.00 20.39 101 MET A C 1
ATOM 578 O O . MET A 1 74 ? -13.845 -10.803 -7.418 1.00 20.63 101 MET A O 1
ATOM 583 N N . THR A 1 75 ? -14.374 -9.094 -6.056 1.00 16.49 102 THR A N 1
ATOM 584 C CA . THR A 1 75 ? -15.539 -9.774 -5.495 1.00 16.34 102 THR A CA 1
ATOM 585 C C . THR A 1 75 ? -16.714 -8.806 -5.374 1.00 18.91 102 THR A C 1
ATOM 586 O O . THR A 1 75 ? -16.520 -7.597 -5.383 1.00 17.99 102 THR A O 1
ATOM 590 N N . VAL A 1 76 ? -17.924 -9.350 -5.281 1.00 14.93 103 VAL A N 1
ATOM 591 C CA . VAL A 1 76 ? -19.123 -8.549 -5.055 1.00 14.82 103 VAL A CA 1
ATOM 592 C C . VAL A 1 76 ? -19.593 -8.937 -3.647 1.00 19.14 103 VAL A C 1
ATOM 593 O O . VAL A 1 76 ? -20.157 -10.021 -3.439 1.00 18.33 103 VAL A O 1
ATOM 597 N N . ALA A 1 77 ? -19.296 -8.088 -2.671 1.00 15.97 104 ALA A N 1
ATOM 598 C CA . ALA A 1 77 ? -19.653 -8.367 -1.286 1.00 16.26 104 ALA A CA 1
ATOM 599 C C . ALA A 1 77 ? -21.164 -8.388 -1.123 1.00 19.85 104 ALA A C 1
ATOM 600 O O . ALA A 1 77 ? -21.850 -7.441 -1.506 1.00 18.86 104 ALA A O 1
ATOM 602 N N . GLY A 1 78 ? -21.669 -9.466 -0.535 1.00 16.58 105 GLY A N 1
ATOM 603 C CA . GLY A 1 78 ? -23.101 -9.623 -0.310 1.00 16.12 105 GLY A CA 1
ATOM 604 C C . GLY A 1 78 ? -23.797 -10.368 -1.450 1.00 18.73 105 GLY A C 1
ATOM 605 O O . GLY A 1 78 ? -24.971 -10.742 -1.335 1.00 18.57 105 GLY A O 1
ATOM 606 N N . LEU A 1 79 ? -23.096 -10.568 -2.562 1.00 15.06 106 LEU A N 1
ATOM 607 C CA . LEU A 1 79 ? -23.703 -11.277 -3.682 1.00 14.83 106 LEU A CA 1
ATOM 608 C C . LEU A 1 79 ? -23.875 -12.759 -3.347 1.00 18.36 106 LEU A C 1
ATOM 609 O O . LEU A 1 79 ? -22.946 -13.411 -2.876 1.00 16.63 106 LEU A O 1
ATOM 614 N N . GLN A 1 80 ? -25.072 -13.280 -3.595 1.00 16.23 107 GLN A N 1
ATOM 615 C CA . GLN A 1 80 ? -25.376 -14.685 -3.327 1.00 16.53 107 GLN A CA 1
ATOM 616 C C . GLN A 1 80 ? -25.158 -15.563 -4.562 1.00 19.60 107 GLN A C 1
ATOM 617 O O . GLN A 1 80 ? -26.047 -15.692 -5.396 1.00 18.81 107 GLN A O 1
ATOM 623 N N . VAL A 1 81 ? -23.964 -16.135 -4.692 1.00 16.12 108 VAL A N 1
ATOM 624 C CA . VAL A 1 81 ? -23.643 -17.029 -5.807 1.00 16.47 108 VAL A CA 1
ATOM 625 C C . VAL A 1 81 ? -22.723 -18.118 -5.262 1.00 20.45 108 VAL A C 1
ATOM 626 O O . VAL A 1 81 ? -22.239 -18.013 -4.138 1.00 20.15 108 VAL A O 1
ATOM 630 N N . PRO A 1 82 ? -22.475 -19.153 -6.051 1.00 17.97 109 PRO A N 1
ATOM 631 C CA . PRO A 1 82 ? -21.610 -20.249 -5.599 1.00 18.25 109 PRO A CA 1
ATOM 632 C C . PRO A 1 82 ? -20.163 -19.790 -5.403 1.00 20.63 109 PRO A C 1
ATOM 633 O O . PRO A 1 82 ? -19.723 -18.824 -6.015 1.00 20.08 109 PRO A O 1
ATOM 637 N N . GLY A 1 83 ? -19.453 -20.457 -4.501 1.00 17.16 110 GLY A N 1
ATOM 638 C CA . GLY A 1 83 ? -18.068 -20.122 -4.185 1.00 17.16 110 GLY A CA 1
ATOM 639 C C . GLY A 1 83 ? -17.192 -19.843 -5.411 1.00 22.38 110 GLY A C 1
ATOM 640 O O . GLY A 1 83 ? -16.440 -18.871 -5.429 1.00 21.02 110 GLY A O 1
ATOM 641 N N . PRO A 1 84 ? -17.261 -20.709 -6.419 1.00 21.28 111 PRO A N 1
ATOM 642 C CA . PRO A 1 84 ? -16.423 -20.543 -7.611 1.00 21.60 111 PRO A CA 1
ATOM 643 C C . PRO A 1 84 ? -16.689 -19.263 -8.405 1.00 26.32 111 PRO A C 1
ATOM 644 O O . PRO A 1 84 ? -15.922 -18.916 -9.299 1.00 26.55 111 PRO A O 1
ATOM 648 N N . LEU A 1 85 ? -17.776 -18.569 -8.094 1.00 23.07 112 LEU A N 1
ATOM 649 C CA . LEU A 1 85 ? -18.127 -17.341 -8.807 1.00 23.37 112 LEU A CA 1
ATOM 650 C C . LEU A 1 85 ? -17.880 -16.075 -7.983 1.00 28.76 112 LEU A C 1
ATOM 651 O O . LEU A 1 85 ? -18.158 -14.964 -8.441 1.00 28.83 112 LEU A O 1
ATOM 656 N N . MET A 1 86 ? -17.373 -16.246 -6.766 1.00 26.02 113 MET A N 1
ATOM 657 C CA . MET A 1 86 ? -17.158 -15.126 -5.855 1.00 26.62 113 MET A CA 1
ATOM 658 C C . MET A 1 86 ? -16.215 -13.985 -6.266 1.00 36.54 113 MET A C 1
ATOM 659 O O . MET A 1 86 ? -16.674 -12.853 -6.427 1.00 38.16 113 MET A O 1
ATOM 664 N N . GLY A 1 87 ? -14.927 -14.249 -6.488 1.00 35.49 114 GLY A N 1
ATOM 665 C CA . GLY A 1 87 ? -14.300 -15.538 -6.275 1.00 36.39 114 GLY A CA 1
ATOM 666 C C . GLY A 1 87 ? -13.160 -15.327 -5.265 1.00 42.19 114 GLY A C 1
ATOM 667 O O . GLY A 1 87 ? -13.318 -15.600 -4.069 1.00 41.99 114 GLY A O 1
ATOM 668 N N . GLY A 1 88 ? -12.025 -14.819 -5.744 1.00 39.16 115 GLY A N 1
ATOM 669 C CA . GLY A 1 88 ? -10.872 -14.581 -4.870 1.00 39.01 115 GLY A CA 1
ATOM 670 C C . GLY A 1 88 ? -9.535 -15.005 -5.484 1.00 43.39 115 GLY A C 1
ATOM 671 O O . GLY A 1 88 ? -9.276 -14.764 -6.663 1.00 42.86 115 GLY A O 1
ATOM 672 N N . PRO A 1 89 ? -8.686 -15.633 -4.672 1.00 40.42 116 PRO A N 1
ATOM 673 C CA . PRO A 1 89 ? -7.357 -16.069 -5.110 1.00 40.03 116 PRO A CA 1
ATOM 674 C C . PRO A 1 89 ? -7.334 -17.119 -6.222 1.00 43.49 116 PRO A C 1
ATOM 675 O O . PRO A 1 89 ? -6.371 -17.195 -6.988 1.00 43.09 116 PRO A O 1
ATOM 679 N N . ALA A 1 90 ? -8.381 -17.934 -6.311 1.00 39.30 117 ALA A N 1
ATOM 680 C CA . ALA A 1 90 ? -8.438 -18.966 -7.343 1.00 38.57 117 ALA A CA 1
ATOM 681 C C . ALA A 1 90 ? -8.923 -18.418 -8.687 1.00 40.80 117 ALA A C 1
ATOM 682 O O . ALA A 1 90 ? -8.891 -19.121 -9.697 1.00 40.84 117 ALA A O 1
ATOM 684 N N . ARG A 1 91 ? -9.362 -17.161 -8.690 1.00 35.77 118 ARG A N 1
ATOM 685 C CA . ARG A 1 91 ? -9.832 -16.496 -9.908 1.00 35.11 118 ARG A CA 1
ATOM 686 C C . ARG A 1 91 ? -9.123 -15.158 -10.064 1.00 37.34 118 ARG A C 1
ATOM 687 O O . ARG A 1 91 ? -9.669 -14.217 -10.635 1.00 37.15 118 ARG A O 1
ATOM 695 N N . MET A 1 92 ? -7.918 -15.068 -9.518 1.00 32.99 119 MET A N 1
ATOM 696 C CA . MET A 1 92 ? -7.145 -13.838 -9.564 1.00 31.99 119 MET A CA 1
ATOM 697 C C . MET A 1 92 ? -6.672 -13.539 -10.975 1.00 33.04 119 MET A C 1
ATOM 698 O O . MET A 1 92 ? -6.362 -14.456 -11.741 1.00 33.11 119 MET A O 1
ATOM 703 N N . MET A 1 93 ? -6.605 -12.253 -11.312 1.00 26.67 120 MET A N 1
ATOM 704 C CA . MET A 1 93 ? -6.158 -11.838 -12.635 1.00 25.26 120 MET A CA 1
ATOM 705 C C . MET A 1 93 ? -4.734 -11.316 -12.589 1.00 30.26 120 MET A C 1
ATOM 706 O O . MET A 1 93 ? -4.440 -10.364 -11.871 1.00 29.41 120 MET A O 1
ATOM 711 N N . SER A 1 94 ? -3.859 -11.901 -13.397 1.00 27.58 121 SER A N 1
ATOM 712 C CA . SER A 1 94 ? -2.497 -11.398 -13.480 1.00 27.75 121 SER A CA 1
ATOM 713 C C . SER A 1 94 ? -2.606 -10.152 -14.355 1.00 30.60 121 SER A C 1
ATOM 714 O O . SER A 1 94 ? -3.634 -9.942 -14.999 1.00 28.97 121 SER A O 1
ATOM 717 N N . PRO A 1 95 ? -1.577 -9.311 -14.359 1.00 27.85 122 PRO A N 1
ATOM 718 C CA . PRO A 1 95 ? -1.627 -8.096 -15.164 1.00 28.09 12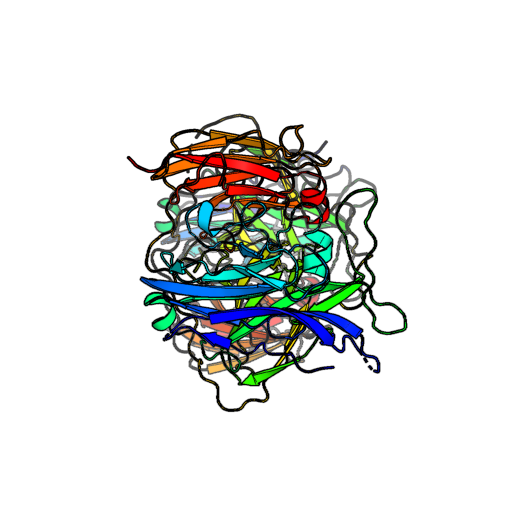2 PRO A CA 1
ATOM 719 C C . PRO A 1 95 ? -1.942 -8.433 -16.618 1.00 31.76 122 PRO A C 1
ATOM 720 O O . PRO A 1 95 ? -1.345 -9.342 -17.198 1.00 31.49 122 PRO A O 1
ATOM 724 N N . ASN A 1 96 ? -2.932 -7.739 -17.176 1.00 27.52 123 ASN A N 1
ATOM 725 C CA . ASN A 1 96 ? -3.357 -7.940 -18.561 1.00 26.99 123 ASN A CA 1
ATOM 726 C C . ASN A 1 96 ? -4.256 -9.141 -18.823 1.00 30.05 123 ASN A C 1
ATOM 727 O O . ASN A 1 96 ? -4.619 -9.414 -19.968 1.00 29.76 123 ASN A O 1
ATOM 732 N N . ALA A 1 97 ? -4.620 -9.857 -17.768 1.00 26.05 124 ALA A N 1
ATOM 733 C CA . ALA A 1 97 ? -5.510 -11.003 -17.907 1.00 25.91 124 ALA A CA 1
ATOM 734 C C . ALA A 1 97 ? -6.942 -10.561 -17.604 1.00 29.90 124 ALA A C 1
ATOM 735 O O . ALA A 1 97 ? -7.161 -9.460 -17.092 1.00 28.44 124 ALA A O 1
ATOM 737 N N . ASP A 1 98 ? -7.905 -11.431 -17.900 1.00 27.00 125 ASP A N 1
ATOM 738 C CA . ASP A 1 98 ? -9.312 -11.132 -17.660 1.00 27.69 125 ASP A CA 1
ATOM 739 C C . ASP A 1 98 ? -10.049 -12.286 -16.988 1.00 31.40 125 ASP A C 1
ATOM 740 O O . ASP A 1 98 ? -9.524 -13.390 -16.867 1.00 30.86 125 ASP A O 1
ATOM 745 N N . TRP A 1 99 ? -11.261 -12.001 -16.528 1.00 27.00 126 TRP A N 1
ATOM 746 C CA . TRP A 1 99 ? -12.100 -12.993 -15.869 1.00 26.92 126 TRP A CA 1
ATOM 747 C C . TRP A 1 99 ? -13.536 -12.668 -16.265 1.00 28.87 126 TRP A C 1
ATOM 748 O O . TRP A 1 99 ? -13.986 -11.535 -16.099 1.00 27.52 126 TRP A O 1
ATOM 759 N N . ALA A 1 100 ? -14.229 -13.639 -16.847 1.00 24.59 127 ALA A N 1
ATOM 760 C CA . ALA A 1 100 ? -15.586 -13.408 -17.339 1.00 24.27 127 ALA A CA 1
ATOM 761 C C . ALA A 1 100 ? -16.600 -14.371 -16.761 1.00 27.83 127 ALA A C 1
ATOM 762 O O . ALA A 1 100 ? -17.067 -15.264 -17.452 1.00 27.56 127 ALA A O 1
ATOM 764 N N . PRO A 1 101 ? -16.977 -14.163 -15.507 1.00 24.66 128 PRO A N 1
ATOM 765 C CA . PRO A 1 101 ? -17.951 -15.040 -14.868 1.00 24.43 128 PRO A CA 1
ATOM 766 C C . PRO A 1 101 ? -19.374 -14.677 -15.266 1.00 27.36 128 PRO A C 1
ATOM 767 O O . PRO A 1 101 ? -19.650 -13.541 -15.642 1.00 26.65 128 PRO A O 1
ATOM 771 N N . VAL A 1 102 ? -20.269 -15.655 -15.179 1.00 23.50 129 VAL A N 1
ATOM 772 C CA . VAL A 1 102 ? -21.686 -15.435 -15.441 1.00 23.12 129 VAL A CA 1
ATOM 773 C C . VAL A 1 102 ? -22.385 -15.597 -14.098 1.00 24.90 129 VAL A C 1
ATOM 774 O O . VAL A 1 102 ? -22.347 -16.668 -13.492 1.00 24.22 129 VAL A O 1
ATOM 778 N N . LEU A 1 103 ? -22.959 -14.509 -13.599 1.00 20.00 130 LEU A N 1
ATOM 779 C CA . LEU A 1 103 ? -23.581 -14.511 -12.280 1.00 18.69 130 LEU A CA 1
ATOM 780 C C . LEU A 1 103 ? -25.098 -14.649 -12.281 1.00 22.37 130 LEU A C 1
ATOM 781 O O . LEU A 1 103 ? -25.804 -13.774 -12.761 1.00 21.43 130 LEU A O 1
ATOM 786 N N . PRO A 1 104 ? -25.600 -15.726 -11.692 1.00 20.67 131 PRO A N 1
ATOM 787 C CA . PRO A 1 104 ? -27.047 -15.918 -11.577 1.00 20.56 131 PRO A CA 1
ATOM 788 C C . PRO A 1 104 ? -27.563 -15.092 -10.394 1.00 23.23 131 PRO A C 1
ATOM 789 O O . PRO A 1 104 ? -27.312 -15.424 -9.234 1.00 22.95 131 PRO A O 1
ATOM 793 N N . ILE A 1 105 ? -28.236 -13.988 -10.698 1.00 18.80 132 ILE A N 1
ATOM 794 C CA . ILE A 1 105 ? -28.790 -13.101 -9.678 1.00 17.61 132 ILE A CA 1
ATOM 795 C C . ILE A 1 105 ? -30.112 -13.694 -9.193 1.00 22.32 132 ILE A C 1
ATOM 796 O O . ILE A 1 105 ? -31.081 -13.775 -9.945 1.00 22.66 132 ILE A O 1
ATOM 801 N N . ARG A 1 106 ? -30.149 -14.100 -7.931 1.00 19.31 133 ARG A N 1
ATOM 802 C CA . ARG A 1 106 ? -31.326 -14.760 -7.382 1.00 18.91 133 ARG A CA 1
ATOM 803 C C . ARG A 1 106 ? -31.855 -14.162 -6.085 1.00 23.74 133 ARG A C 1
ATOM 804 O O . ARG A 1 106 ? -32.961 -14.475 -5.664 1.00 25.02 133 ARG A O 1
ATOM 812 N N . GLN A 1 107 ? -31.082 -13.281 -5.469 1.00 19.22 134 GLN A N 1
ATOM 813 C CA . GLN A 1 107 ? -31.476 -12.661 -4.211 1.00 18.24 134 GLN A CA 1
ATOM 814 C C . GLN A 1 107 ? -32.398 -11.452 -4.387 1.00 21.70 134 GLN A C 1
ATOM 815 O O . GLN A 1 107 ? -32.485 -10.874 -5.469 1.00 21.70 134 GLN A O 1
ATOM 821 N N . ASN A 1 108 ? -33.026 -11.038 -3.290 1.00 18.73 135 ASN A N 1
ATOM 822 C CA . ASN A 1 108 ? -33.919 -9.875 -3.291 1.00 19.30 135 ASN A CA 1
ATOM 823 C C . ASN A 1 108 ? -33.160 -8.568 -3.490 1.00 22.02 135 ASN A C 1
ATOM 824 O O . ASN A 1 108 ? -31.931 -8.527 -3.385 1.00 20.47 135 ASN A O 1
ATOM 829 N N . ALA A 1 109 ? -33.904 -7.490 -3.732 1.00 18.93 136 ALA A N 1
ATOM 830 C CA . ALA A 1 109 ? -33.300 -6.178 -3.943 1.00 18.77 136 ALA A CA 1
ATOM 831 C C . ALA A 1 109 ? -32.424 -5.764 -2.766 1.00 21.19 136 ALA A C 1
ATOM 832 O O . ALA A 1 109 ? -32.796 -5.934 -1.607 1.00 21.11 136 ALA A O 1
ATOM 834 N N . ALA A 1 110 ? -31.258 -5.210 -3.067 1.00 17.12 137 ALA A N 1
ATOM 835 C CA . ALA A 1 110 ? -30.355 -4.764 -2.024 1.00 16.59 137 ALA A CA 1
ATOM 836 C C . ALA A 1 110 ? -29.261 -3.892 -2.600 1.00 19.72 137 ALA A C 1
ATOM 837 O O . ALA A 1 110 ? -29.005 -3.909 -3.801 1.00 18.72 137 ALA A O 1
ATOM 839 N N . THR A 1 111 ? -28.615 -3.135 -1.722 1.00 15.56 138 THR A N 1
ATOM 840 C CA . THR A 1 111 ? -27.473 -2.324 -2.096 1.00 14.68 138 THR A CA 1
ATOM 841 C C . THR A 1 111 ? -26.261 -3.147 -1.698 1.00 16.32 138 THR A C 1
ATOM 842 O O . THR A 1 111 ? -26.014 -3.348 -0.515 1.00 15.14 138 THR A O 1
ATOM 846 N N . LEU A 1 112 ? -25.541 -3.658 -2.691 1.00 14.08 139 LEU A N 1
ATOM 847 C CA . LEU A 1 112 ? -24.333 -4.445 -2.455 1.00 13.21 139 LEU A CA 1
ATOM 848 C C . LEU A 1 112 ? -23.151 -3.590 -2.882 1.00 16.12 139 LEU A C 1
ATOM 849 O O . LEU A 1 112 ? -23.299 -2.426 -3.217 1.00 15.63 139 LEU A O 1
ATOM 854 N N . TRP A 1 113 ? -21.963 -4.170 -2.863 1.00 14.77 140 TRP A N 1
ATOM 855 C CA . TRP A 1 113 ? -20.792 -3.465 -3.353 1.00 14.93 140 TRP A CA 1
ATOM 856 C C . TRP A 1 113 ? -19.774 -4.470 -3.850 1.00 19.10 140 TRP A C 1
ATOM 857 O O . TRP A 1 113 ? -19.860 -5.660 -3.536 1.00 18.46 140 TRP A O 1
ATOM 868 N N . TYR A 1 114 ? -18.881 -4.007 -4.713 1.00 15.30 141 TYR A N 1
ATOM 869 C CA . TYR A 1 114 ? -17.839 -4.866 -5.253 1.00 14.30 141 TYR A CA 1
ATOM 870 C C . TYR A 1 114 ? -16.505 -4.206 -4.945 1.00 17.58 141 TYR A C 1
ATOM 871 O O . TYR A 1 114 ? -16.426 -2.988 -4.747 1.00 15.32 141 TYR A O 1
ATOM 880 N N . HIS A 1 115 ? -15.458 -5.011 -4.849 1.00 15.79 142 HIS A N 1
ATOM 881 C CA . HIS A 1 115 ? -14.152 -4.456 -4.507 1.00 16.11 142 HIS A CA 1
ATOM 882 C C . HIS A 1 115 ? -13.055 -5.477 -4.724 1.00 19.56 142 HIS A C 1
ATOM 883 O O . HIS A 1 115 ? -13.326 -6.658 -4.907 1.00 18.45 142 HIS A O 1
ATOM 890 N N . ALA A 1 116 ? -11.813 -5.017 -4.731 1.00 17.15 143 ALA A N 1
ATOM 891 C CA . ALA A 1 116 ? -10.691 -5.942 -4.844 1.00 17.42 143 ALA A CA 1
ATOM 892 C C . ALA A 1 116 ? -10.606 -6.738 -3.547 1.00 21.18 143 ALA A C 1
ATOM 893 O O . ALA A 1 116 ? -10.809 -6.192 -2.459 1.00 20.41 143 ALA A O 1
ATOM 895 N N . ASN A 1 117 ? -10.292 -8.023 -3.663 1.00 18.63 144 ASN A N 1
ATOM 896 C CA . ASN A 1 117 ? -10.098 -8.862 -2.494 1.00 19.13 144 ASN A CA 1
ATOM 897 C C . ASN A 1 117 ? -8.819 -9.685 -2.651 1.00 23.71 144 ASN A C 1
ATOM 898 O O . ASN A 1 117 ? -8.690 -10.773 -2.101 1.00 22.09 144 ASN A O 1
ATOM 903 N N . THR A 1 118 ? -7.867 -9.116 -3.389 1.00 21.16 145 THR A N 1
ATOM 904 C CA . THR A 1 118 ? -6.561 -9.733 -3.630 1.00 20.13 145 THR A CA 1
ATOM 905 C C . THR A 1 118 ? -5.894 -10.078 -2.295 1.00 23.67 145 THR A C 1
ATOM 906 O O . THR A 1 118 ? -5.639 -9.194 -1.483 1.00 22.55 145 THR A O 1
ATOM 910 N N . PRO A 1 119 ? -5.585 -11.352 -2.071 1.00 21.26 146 PRO A N 1
ATOM 911 C CA . PRO A 1 119 ? -4.948 -11.741 -0.802 1.00 21.84 146 PRO A CA 1
ATOM 912 C C . PRO A 1 119 ? -3.667 -10.940 -0.539 1.00 25.09 146 PRO A C 1
ATOM 913 O O . PRO A 1 119 ? -2.850 -10.755 -1.434 1.00 24.54 146 PRO A O 1
ATOM 917 N N . ASN A 1 120 ? -3.524 -10.450 0.691 1.00 22.64 147 ASN A N 1
ATOM 918 C CA . ASN A 1 120 ? -2.367 -9.650 1.113 1.00 22.71 147 ASN A CA 1
ATOM 919 C C . ASN A 1 120 ? -2.407 -8.202 0.641 1.00 27.59 147 ASN A C 1
ATOM 920 O O . ASN A 1 120 ? -1.654 -7.369 1.130 1.00 26.97 147 ASN A O 1
ATOM 925 N N . ARG A 1 121 ? -3.237 -7.906 -0.349 1.00 24.47 148 ARG A N 1
ATOM 926 C CA . ARG A 1 121 ? -3.269 -6.555 -0.889 1.00 23.82 148 ARG A CA 1
ATOM 927 C C . ARG A 1 121 ? -4.645 -5.908 -0.852 1.00 25.35 148 ARG A C 1
ATOM 928 O O . ARG A 1 121 ? -4.881 -4.906 -1.523 1.00 24.57 148 ARG A O 1
ATOM 936 N N . THR A 1 122 ? -5.563 -6.489 -0.097 1.00 20.18 149 THR A N 1
ATOM 937 C CA . THR A 1 122 ? -6.919 -5.953 -0.053 1.00 19.52 149 THR A CA 1
ATOM 938 C C . THR A 1 122 ? -7.009 -4.532 0.497 1.00 22.37 149 THR A C 1
ATOM 939 O O . THR A 1 122 ? -7.660 -3.661 -0.085 1.00 20.54 149 THR A O 1
ATOM 943 N N . ALA A 1 123 ? -6.374 -4.309 1.638 1.00 18.75 150 ALA A N 1
ATOM 944 C CA . ALA A 1 123 ? -6.417 -3.003 2.272 1.00 18.80 150 ALA A CA 1
ATOM 945 C C . ALA A 1 123 ? -5.891 -1.915 1.333 1.00 22.48 150 ALA A C 1
ATOM 946 O O . ALA A 1 123 ? -6.471 -0.837 1.227 1.00 21.26 150 ALA A O 1
ATOM 948 N N . GLN A 1 124 ? -4.782 -2.204 0.659 1.00 19.29 151 GLN A N 1
ATOM 949 C CA . GLN A 1 124 ? -4.161 -1.245 -0.252 1.00 18.75 151 GLN A CA 1
ATOM 950 C C . GLN A 1 124 ? -4.951 -1.038 -1.547 1.00 20.92 151 GLN A C 1
ATOM 951 O O . GLN A 1 124 ? -5.074 0.080 -2.040 1.00 19.02 151 GLN A O 1
ATOM 957 N N . GLN A 1 125 ? -5.477 -2.119 -2.102 1.00 18.01 152 GLN A N 1
ATOM 958 C CA . GLN A 1 125 ? -6.213 -2.025 -3.361 1.00 18.09 152 GLN A CA 1
ATOM 959 C C . GLN A 1 125 ? -7.574 -1.353 -3.224 1.00 20.80 152 GLN A C 1
ATOM 960 O O . GLN A 1 125 ? -7.972 -0.574 -4.086 1.00 20.43 152 GLN A O 1
ATOM 966 N N . VAL A 1 126 ? -8.270 -1.625 -2.127 1.00 17.42 153 VAL A N 1
ATOM 967 C CA . VAL A 1 126 ? -9.554 -0.974 -1.896 1.00 17.10 153 VAL A CA 1
ATOM 968 C C . VAL A 1 126 ? -9.287 0.501 -1.603 1.00 20.67 153 VAL A C 1
ATOM 969 O O . VAL A 1 126 ? -9.916 1.381 -2.178 1.00 19.95 153 VAL A O 1
ATOM 973 N N . TYR A 1 127 ? -8.307 0.766 -0.748 1.00 17.82 154 TYR A N 1
ATOM 974 C CA . TYR A 1 127 ? -7.936 2.143 -0.439 1.00 17.91 154 TYR A CA 1
ATOM 975 C C . TYR A 1 127 ? -7.609 2.934 -1.708 1.00 23.15 154 TYR A C 1
ATOM 976 O O . TYR A 1 127 ? -8.019 4.095 -1.850 1.00 22.72 154 TYR A O 1
ATOM 985 N N . ASN A 1 128 ? -6.891 2.296 -2.631 1.00 20.03 155 ASN A N 1
ATOM 986 C CA . ASN A 1 128 ? -6.482 2.935 -3.878 1.00 20.46 155 ASN A CA 1
ATOM 987 C C . ASN A 1 128 ? -7.615 3.273 -4.838 1.00 24.58 155 ASN A C 1
ATOM 988 O O . ASN A 1 128 ? -7.422 4.037 -5.777 1.00 24.40 155 ASN A O 1
ATOM 993 N N . GLY A 1 129 ? -8.795 2.708 -4.605 1.00 20.41 156 GLY A N 1
ATOM 994 C CA . GLY A 1 129 ? -9.933 3.019 -5.447 1.00 19.39 156 GLY A CA 1
ATOM 995 C C . GLY A 1 129 ? -10.611 1.827 -6.113 1.00 21.79 156 GLY A C 1
ATOM 996 O O . GLY A 1 129 ? -11.525 2.014 -6.917 1.00 20.11 156 GLY A O 1
ATOM 997 N N . LEU A 1 130 ? -10.207 0.607 -5.762 1.00 17.97 157 LEU A N 1
ATOM 998 C CA . LEU A 1 130 ? -10.817 -0.568 -6.379 1.00 17.08 157 LEU A CA 1
ATOM 999 C C . LEU A 1 130 ? -12.089 -0.994 -5.650 1.00 20.11 157 LEU A C 1
ATOM 1000 O O . LEU A 1 130 ? -12.114 -1.997 -4.929 1.00 17.90 157 LEU A O 1
ATOM 1005 N N . ALA A 1 131 ? -13.146 -0.209 -5.844 1.00 16.14 158 ALA A N 1
ATOM 1006 C CA . ALA A 1 131 ? -14.430 -0.489 -5.216 1.00 15.86 158 ALA A CA 1
ATOM 1007 C C . ALA A 1 131 ? -15.541 0.313 -5.889 1.00 19.99 158 ALA A C 1
ATOM 1008 O O . ALA A 1 131 ? -15.280 1.343 -6.527 1.00 19.45 158 ALA A O 1
ATOM 1010 N N . GLY A 1 132 ? -16.773 -0.174 -5.777 1.00 15.46 159 GLY A N 1
ATOM 1011 C CA . GLY A 1 132 ? -17.918 0.512 -6.373 1.00 14.66 159 GLY A CA 1
ATOM 1012 C C . GLY A 1 132 ? -19.216 -0.082 -5.830 1.00 18.44 159 GLY A C 1
ATOM 1013 O O . GLY A 1 132 ? -19.205 -1.114 -5.161 1.00 18.97 159 GLY A O 1
ATOM 1014 N N . MET A 1 133 ? -20.335 0.563 -6.135 1.00 15.38 160 MET A N 1
ATOM 1015 C CA . MET A 1 133 ? -21.642 0.094 -5.674 1.00 13.46 160 MET A CA 1
ATOM 1016 C C . MET A 1 133 ? -22.269 -0.901 -6.656 1.00 18.39 160 MET A C 1
ATOM 1017 O O . MET A 1 133 ? -22.108 -0.780 -7.878 1.00 17.14 160 MET A O 1
ATOM 1022 N N . TRP A 1 134 ? -23.025 -1.858 -6.118 1.00 15.68 161 TRP A N 1
ATOM 1023 C CA . TRP A 1 134 ? -23.668 -2.887 -6.940 1.00 14.92 161 TRP A CA 1
ATOM 1024 C C . TRP A 1 134 ? -25.123 -3.023 -6.506 1.00 17.67 161 TRP A C 1
ATOM 1025 O O . TRP A 1 134 ? -25.407 -3.430 -5.386 1.00 17.52 161 TRP A O 1
ATOM 1036 N N . LEU A 1 135 ? -26.041 -2.623 -7.373 1.00 14.76 162 LEU A N 1
ATOM 1037 C CA . LEU A 1 135 ? -27.457 -2.651 -7.025 1.00 15.64 162 LEU A CA 1
ATOM 1038 C C . LEU A 1 135 ? -28.223 -3.834 -7.596 1.00 20.00 162 LEU A C 1
ATOM 1039 O O . LEU A 1 135 ? -28.140 -4.126 -8.791 1.00 20.20 162 LEU A O 1
ATOM 1044 N N . VAL A 1 136 ? -28.992 -4.492 -6.732 1.00 16.37 163 VAL A N 1
ATOM 1045 C CA . VAL A 1 136 ? -29.882 -5.554 -7.157 1.00 16.70 163 VAL A CA 1
ATOM 1046 C C . VAL A 1 136 ? -31.296 -4.990 -7.056 1.00 19.94 163 VAL A C 1
ATOM 1047 O O . VAL A 1 136 ? -31.702 -4.500 -6.004 1.00 18.41 163 VAL A O 1
ATOM 1051 N N . GLU A 1 137 ? -32.039 -5.045 -8.156 1.00 17.47 164 GLU A N 1
ATOM 1052 C CA . GLU A 1 137 ? -33.418 -4.566 -8.165 1.00 16.96 164 GLU A CA 1
ATOM 1053 C C . GLU A 1 137 ? -34.334 -5.768 -8.331 1.00 20.84 164 GLU A C 1
ATOM 1054 O O . GLU A 1 137 ? -33.924 -6.790 -8.872 1.00 20.83 164 GLU A O 1
ATOM 1060 N N . ASP A 1 138 ? -35.562 -5.653 -7.840 1.00 17.94 165 ASP A N 1
ATOM 1061 C CA . ASP A 1 138 ? -36.548 -6.710 -8.014 1.00 19.36 165 ASP A CA 1
ATOM 1062 C C . ASP A 1 138 ? -37.937 -6.095 -8.188 1.00 25.68 165 ASP A C 1
ATOM 1063 O O . ASP A 1 138 ? -38.083 -4.869 -8.198 1.00 23.80 165 ASP A O 1
ATOM 1068 N N . GLU A 1 139 ? -38.951 -6.941 -8.325 1.00 25.68 166 GLU A N 1
ATOM 1069 C CA . GLU A 1 139 ? -40.319 -6.456 -8.499 1.00 27.66 166 GLU A CA 1
ATOM 1070 C C . GLU A 1 139 ? -40.792 -5.619 -7.312 1.00 33.07 166 GLU A C 1
ATOM 1071 O O . GLU A 1 139 ? -41.547 -4.667 -7.485 1.00 34.58 166 GLU A O 1
ATOM 1077 N N . VAL A 1 140 ? -40.320 -5.947 -6.113 1.00 29.15 167 VAL A N 1
ATOM 1078 C CA . VAL A 1 140 ? -40.700 -5.184 -4.932 1.00 28.61 167 VAL A CA 1
ATOM 1079 C C . VAL A 1 140 ? -40.133 -3.767 -4.963 1.00 32.33 167 VAL A C 1
ATOM 1080 O O . VAL A 1 140 ? -40.872 -2.792 -4.815 1.00 31.77 167 VAL A O 1
ATOM 1084 N N . SER A 1 141 ? -38.822 -3.651 -5.144 1.00 28.56 168 SER A N 1
ATOM 1085 C CA . SER A 1 141 ? -38.190 -2.339 -5.168 1.00 28.72 168 SER A CA 1
ATOM 1086 C C . SER A 1 141 ? -38.762 -1.471 -6.281 1.00 34.35 168 SER A C 1
ATOM 1087 O O . SER A 1 141 ? -38.845 -0.252 -6.148 1.00 34.37 168 SER A O 1
ATOM 1090 N N . LYS A 1 142 ? -39.172 -2.108 -7.372 1.00 31.17 169 LYS A N 1
ATOM 1091 C CA . LYS A 1 142 ? -39.726 -1.387 -8.510 1.00 31.89 169 LYS A CA 1
ATOM 1092 C C . LYS A 1 142 ? -41.104 -0.782 -8.221 1.00 36.93 169 LYS A C 1
ATOM 1093 O O . LYS A 1 142 ? -41.466 0.246 -8.789 1.00 37.79 169 LYS A O 1
ATOM 1099 N N . SER A 1 143 ? -41.864 -1.415 -7.332 1.00 32.96 170 SER A N 1
ATOM 1100 C CA . SER A 1 143 ? -43.214 -0.957 -7.016 1.00 32.48 170 SER A CA 1
ATOM 1101 C C . SER A 1 143 ? -43.338 -0.031 -5.806 1.00 34.45 170 SER A C 1
ATOM 1102 O O . SER A 1 143 ? -44.360 0.636 -5.636 1.00 34.16 170 SER A O 1
ATOM 1105 N N . LEU A 1 144 ? -42.321 -0.014 -4.949 1.00 28.79 171 LEU A N 1
ATOM 1106 C CA . LEU A 1 144 ? -42.345 0.828 -3.757 1.00 27.23 171 LEU A CA 1
ATOM 1107 C C . LEU A 1 144 ? -42.461 2.311 -4.109 1.00 29.26 171 LEU A C 1
ATOM 1108 O O . LEU A 1 144 ? -41.812 2.781 -5.045 1.00 27.11 171 LEU A O 1
ATOM 1113 N N . PRO A 1 145 ? -43.261 3.048 -3.334 1.00 26.07 172 PRO A N 1
ATOM 1114 C CA . PRO A 1 145 ? -43.434 4.479 -3.562 1.00 26.19 172 PRO A CA 1
ATOM 1115 C C . PRO A 1 145 ? -42.284 5.272 -2.949 1.00 29.45 172 PRO A C 1
ATOM 1116 O O . PRO A 1 145 ? -42.503 6.159 -2.124 1.00 29.49 172 PRO A O 1
ATOM 1120 N N . ILE A 1 146 ? -41.057 4.927 -3.333 1.00 24.09 173 ILE A N 1
ATOM 1121 C CA . ILE A 1 146 ? -39.869 5.609 -2.812 1.00 22.04 173 ILE A CA 1
ATOM 1122 C C . ILE A 1 146 ? -39.070 6.168 -3.981 1.00 24.29 173 ILE A C 1
ATOM 1123 O O . ILE A 1 146 ? -39.257 5.744 -5.112 1.00 22.51 173 ILE A O 1
ATOM 1128 N N . PRO A 1 147 ? -38.157 7.091 -3.700 1.00 21.15 174 PRO A N 1
ATOM 1129 C CA . PRO A 1 147 ? -37.322 7.668 -4.754 1.00 20.76 174 PRO A CA 1
ATOM 1130 C C . PRO A 1 147 ? -36.490 6.553 -5.385 1.00 23.63 174 PRO A C 1
ATOM 1131 O O . PRO A 1 147 ? -35.968 5.704 -4.677 1.00 22.10 174 PRO A O 1
ATOM 1135 N N . ASN A 1 148 ? -36.376 6.551 -6.713 1.00 20.24 175 ASN A N 1
ATOM 1136 C CA . ASN A 1 148 ? -35.606 5.514 -7.405 1.00 20.53 175 ASN A CA 1
ATOM 1137 C C . ASN A 1 148 ? -34.984 5.988 -8.720 1.00 25.11 175 ASN A C 1
ATOM 1138 O O . ASN A 1 148 ? -34.587 5.172 -9.550 1.00 25.26 175 ASN A O 1
ATOM 1143 N N . HIS A 1 149 ? -34.935 7.297 -8.935 1.00 20.15 176 HIS A N 1
ATOM 1144 C CA . HIS A 1 149 ? -34.331 7.817 -10.156 1.00 19.71 176 HIS A CA 1
ATOM 1145 C C . HIS A 1 149 ? -32.835 8.027 -9.900 1.00 21.14 176 HIS A C 1
ATOM 1146 O O . HIS A 1 149 ? -32.417 9.039 -9.325 1.00 20.00 176 HIS A O 1
ATOM 1153 N N . TYR A 1 150 ? -32.036 7.043 -10.286 1.00 17.46 177 TYR A N 1
ATOM 1154 C CA . TYR A 1 150 ? -30.597 7.098 -10.043 1.00 17.47 177 TYR A CA 1
ATOM 1155 C C . TYR A 1 150 ? -29.923 8.380 -10.543 1.00 19.29 177 TYR A C 1
ATOM 1156 O O . TYR A 1 150 ? -29.992 8.706 -11.723 1.00 18.72 177 TYR A O 1
ATOM 1165 N N . GLY A 1 151 ? -29.235 9.076 -9.648 1.00 16.06 178 GLY A N 1
ATOM 1166 C CA . GLY A 1 151 ? -28.533 10.313 -10.005 1.00 16.02 178 GLY A CA 1
ATOM 1167 C C . GLY A 1 151 ? -29.442 11.543 -10.002 1.00 20.85 178 GLY A C 1
ATOM 1168 O O . GLY A 1 151 ? -29.011 12.650 -10.370 1.00 19.90 178 GLY A O 1
ATOM 1169 N N . VAL A 1 152 ? -30.695 11.356 -9.587 1.00 17.73 179 VAL A N 1
ATOM 1170 C CA . VAL A 1 152 ? -31.648 12.472 -9.509 1.00 17.38 179 VAL A CA 1
ATOM 1171 C C . VAL A 1 152 ? -32.197 12.628 -8.081 1.00 21.11 179 VAL A C 1
ATOM 1172 O O . VAL A 1 152 ? -32.104 13.699 -7.476 1.00 19.45 179 VAL A O 1
ATOM 1176 N N . ASP A 1 153 ? -32.767 11.553 -7.550 1.00 17.61 180 ASP A N 1
ATOM 1177 C CA . ASP A 1 153 ? -33.280 11.548 -6.180 1.00 17.09 180 ASP A CA 1
ATOM 1178 C C . ASP A 1 153 ? -32.840 10.262 -5.467 1.00 20.59 180 ASP A C 1
ATOM 1179 O O . ASP A 1 153 ? -33.331 9.949 -4.397 1.00 20.25 180 ASP A O 1
ATOM 1184 N N . ASP A 1 154 ? -31.889 9.545 -6.067 1.00 17.90 181 ASP A N 1
ATOM 1185 C CA . ASP A 1 154 ? -31.352 8.281 -5.524 1.00 17.18 181 ASP A CA 1
ATOM 1186 C C . ASP A 1 154 ? -29.844 8.260 -5.800 1.00 20.57 181 ASP A C 1
ATOM 1187 O O . ASP A 1 154 ? -29.425 8.207 -6.960 1.00 21.61 181 ASP A O 1
ATOM 1192 N N . PHE A 1 155 ? -29.033 8.348 -4.746 1.00 15.59 182 PHE A N 1
ATOM 1193 C CA . PHE A 1 155 ? -27.576 8.427 -4.903 1.00 15.15 182 PHE A CA 1
ATOM 1194 C C . PHE A 1 155 ? -26.735 7.435 -4.094 1.00 17.87 182 PHE A C 1
ATOM 1195 O O . PHE A 1 155 ? -27.000 7.187 -2.919 1.00 16.09 182 PHE A O 1
ATOM 1203 N N . PRO A 1 156 ? -25.624 7.000 -4.677 1.00 16.72 183 PRO A N 1
ATOM 1204 C CA . PRO A 1 156 ? -24.662 6.190 -3.932 1.00 16.72 183 PRO A CA 1
ATOM 1205 C C . PRO A 1 156 ? -23.868 7.162 -3.054 1.00 19.15 183 PRO A C 1
ATOM 1206 O O . PRO A 1 156 ? -23.541 8.278 -3.482 1.00 17.25 183 PRO A O 1
ATOM 1210 N N . VAL A 1 157 ? -23.584 6.743 -1.823 1.00 14.64 184 VAL A N 1
ATOM 1211 C CA . VAL A 1 157 ? -22.800 7.541 -0.889 1.00 14.02 184 VAL A CA 1
ATOM 1212 C C . VAL A 1 157 ? -21.681 6.638 -0.372 1.00 18.98 184 VAL A C 1
ATOM 1213 O O . VAL A 1 157 ? -21.818 5.987 0.664 1.00 19.37 184 VAL A O 1
ATOM 1217 N N . ILE A 1 158 ? -20.588 6.582 -1.121 1.00 15.01 185 ILE A N 1
ATOM 1218 C CA . ILE A 1 158 ? -19.466 5.703 -0.796 1.00 13.81 185 ILE A CA 1
ATOM 1219 C C . ILE A 1 158 ? -18.481 6.446 0.087 1.00 17.77 185 ILE A C 1
ATOM 1220 O O . ILE A 1 158 ? -17.757 7.327 -0.384 1.00 16.60 185 ILE A O 1
ATOM 1225 N N . ILE A 1 159 ? -18.456 6.079 1.364 1.00 15.14 186 ILE A N 1
ATOM 1226 C CA . ILE A 1 159 ? -17.634 6.772 2.359 1.00 15.94 186 ILE A CA 1
ATOM 1227 C C . ILE A 1 159 ? -16.271 6.139 2.603 1.00 20.99 186 ILE A C 1
ATOM 1228 O O . ILE A 1 159 ? -16.169 4.942 2.882 1.00 19.79 186 ILE A O 1
ATOM 1233 N N . GLN A 1 160 ? -15.228 6.960 2.552 1.00 17.84 187 GLN A N 1
ATOM 1234 C CA . GLN A 1 160 ? -13.874 6.484 2.825 1.00 18.09 187 GLN A CA 1
ATOM 1235 C C . GLN A 1 160 ? -13.119 7.555 3.601 1.00 22.76 187 GLN A C 1
ATOM 1236 O O . GLN A 1 160 ? -13.225 8.744 3.287 1.00 23.17 187 GLN A O 1
ATOM 1242 N N . ASP A 1 161 ? -12.356 7.141 4.606 1.00 18.88 188 ASP A N 1
ATOM 1243 C CA . ASP A 1 161 ? -11.522 8.094 5.334 1.00 19.32 188 ASP A CA 1
ATOM 1244 C C . ASP A 1 161 ? -10.087 7.886 4.864 1.00 24.50 188 ASP A C 1
ATOM 1245 O O . ASP A 1 161 ? -9.620 6.751 4.718 1.00 24.45 188 ASP A O 1
ATOM 1250 N N . LYS A 1 162 ? -9.420 8.979 4.533 1.00 20.28 189 LYS A N 1
ATOM 1251 C CA . LYS A 1 162 ? -8.075 8.884 4.000 1.00 20.78 189 LYS A CA 1
ATOM 1252 C C . LYS A 1 162 ? -7.111 9.833 4.675 1.00 26.45 189 LYS A C 1
ATOM 1253 O O . LYS A 1 162 ? -7.487 10.639 5.521 1.00 26.63 189 LYS A O 1
ATOM 1259 N N . ARG A 1 163 ? -5.862 9.736 4.245 1.00 23.89 190 ARG A N 1
ATOM 1260 C CA . ARG A 1 163 ? -4.815 10.656 4.639 1.00 24.86 190 ARG A CA 1
ATOM 1261 C C . ARG A 1 163 ? -4.292 11.181 3.310 1.00 29.86 190 ARG A C 1
ATOM 1262 O O . ARG A 1 163 ? -3.913 10.404 2.430 1.00 28.75 190 ARG A O 1
ATOM 1270 N N . LEU A 1 164 ? -4.384 12.492 3.126 1.00 27.25 191 LEU A N 1
ATOM 1271 C CA . LEU A 1 164 ? -3.965 13.111 1.876 1.00 27.64 191 LEU A CA 1
ATOM 1272 C C . LEU A 1 164 ? -2.502 13.527 1.931 1.00 31.88 191 LEU A C 1
ATOM 1273 O O . LEU A 1 164 ? -1.995 13.908 2.990 1.00 30.72 191 LEU A O 1
ATOM 1278 N N . ASP A 1 165 ? -1.825 13.444 0.790 1.00 28.88 192 ASP A N 1
ATOM 1279 C CA . ASP A 1 165 ? -0.431 13.862 0.704 1.00 28.98 192 ASP A CA 1
ATOM 1280 C C . ASP A 1 165 ? -0.386 15.389 0.610 1.00 32.76 192 ASP A C 1
ATOM 1281 O O . ASP A 1 165 ? -1.401 16.056 0.794 1.00 31.38 192 ASP A O 1
ATOM 1286 N N . ASN A 1 166 ? 0.789 15.945 0.341 1.00 31.27 193 ASN A N 1
ATOM 1287 C CA . ASN A 1 166 ? 0.932 17.397 0.269 1.00 31.58 193 ASN A CA 1
ATOM 1288 C C . ASN A 1 166 ? 0.238 18.042 -0.934 1.00 36.60 193 ASN A C 1
ATOM 1289 O O . ASN A 1 166 ? 0.192 19.270 -1.054 1.00 36.53 193 ASN A O 1
ATOM 1294 N N . PHE A 1 167 ? -0.347 17.221 -1.800 1.00 33.21 194 PHE A N 1
ATOM 1295 C CA . PHE A 1 167 ? -1.031 17.750 -2.978 1.00 33.27 194 PHE A CA 1
ATOM 1296 C C . PHE A 1 167 ? -2.535 17.516 -2.981 1.00 36.56 194 PHE A C 1
ATOM 1297 O O . PHE A 1 167 ? -3.233 17.935 -3.902 1.00 36.25 194 PHE A O 1
ATOM 1305 N N . GLY A 1 168 ? -3.039 16.899 -1.917 1.00 33.02 195 GLY A N 1
ATOM 1306 C CA . GLY A 1 168 ? -4.475 16.641 -1.788 1.00 32.73 195 GLY A CA 1
ATOM 1307 C C . GLY A 1 168 ? -4.853 15.275 -2.358 1.00 34.34 195 GLY A C 1
ATOM 1308 O O . GLY A 1 168 ? -6.018 15.008 -2.643 1.00 34.27 195 GLY A O 1
ATOM 1309 N N . THR A 1 169 ? -3.858 14.418 -2.526 1.00 29.11 196 THR A N 1
ATOM 1310 C CA . THR A 1 169 ? -4.085 13.081 -3.062 1.00 29.06 196 THR A CA 1
ATOM 1311 C C . THR A 1 169 ? -3.969 12.063 -1.932 1.00 31.75 196 THR A C 1
ATOM 1312 O O . THR A 1 169 ? -2.967 12.038 -1.209 1.00 29.91 196 THR A O 1
ATOM 1316 N N . PRO A 1 170 ? -4.994 11.230 -1.775 1.00 28.12 197 PRO A N 1
ATOM 1317 C CA . PRO A 1 170 ? -4.968 10.233 -0.719 1.00 27.75 197 PRO A CA 1
ATOM 1318 C C . PRO A 1 170 ? -3.727 9.369 -0.869 1.00 30.92 197 PRO A C 1
ATOM 1319 O O . PRO A 1 170 ? -3.363 8.983 -1.977 1.00 30.56 197 PRO A O 1
ATOM 1323 N N . GLU A 1 171 ? -3.061 9.119 0.253 1.00 27.31 198 GLU A N 1
ATOM 1324 C CA . GLU A 1 171 ? -1.872 8.279 0.291 1.00 27.00 198 GLU A CA 1
ATOM 1325 C C . GLU A 1 171 ? -2.070 7.196 1.355 1.00 30.56 198 GLU A C 1
ATOM 1326 O O . GLU A 1 171 ? -2.825 7.378 2.312 1.00 28.01 198 GLU A O 1
ATOM 1332 N N . TYR A 1 172 ? -1.419 6.056 1.163 1.00 28.54 199 TYR A N 1
ATOM 1333 C CA . TYR A 1 172 ? -1.564 4.942 2.090 1.00 27.86 199 TYR A CA 1
ATOM 1334 C C . TYR A 1 172 ? -0.255 4.569 2.744 1.00 34.09 199 TYR A C 1
ATOM 1335 O O . TYR A 1 172 ? 0.775 4.469 2.083 1.00 33.83 199 TYR A O 1
ATOM 1344 N N . ASN A 1 173 ? -0.325 4.310 4.044 1.00 32.78 200 ASN A N 1
ATOM 1345 C CA . ASN A 1 173 ? 0.815 3.855 4.823 1.00 33.33 200 ASN A CA 1
ATOM 1346 C C . ASN A 1 173 ? 0.291 2.717 5.688 1.00 38.45 200 ASN A C 1
ATOM 1347 O O . ASN A 1 173 ? -0.625 2.914 6.490 1.00 36.77 200 ASN A O 1
ATOM 1352 N N . GLU A 1 174 ? 0.825 1.516 5.488 1.00 36.70 201 GLU A N 1
ATOM 1353 C CA . GLU A 1 174 ? 0.369 0.372 6.263 1.00 37.25 201 GLU A CA 1
ATOM 1354 C C . GLU A 1 174 ? 0.566 0.618 7.752 1.00 41.43 201 GLU A C 1
ATOM 1355 O O . GLU A 1 174 ? 1.661 0.965 8.193 1.00 41.85 201 GLU A O 1
ATOM 1361 N N . PRO A 1 175 ? -0.498 0.442 8.526 1.00 37.32 202 PRO A N 1
ATOM 1362 C CA . PRO A 1 175 ? -0.416 0.630 9.972 1.00 37.25 202 PRO A CA 1
ATOM 1363 C C . PRO A 1 175 ? 0.406 -0.498 10.593 1.00 40.94 202 PRO A C 1
ATOM 1364 O O . PRO A 1 175 ? 0.373 -1.636 10.123 1.00 40.43 202 PRO A O 1
ATOM 1368 N N . GLY A 1 176 ? 1.153 -0.181 11.645 1.00 38.00 203 GLY A N 1
ATOM 1369 C CA . GLY A 1 176 ? 1.977 -1.179 12.316 1.00 37.46 203 GLY A CA 1
ATOM 1370 C C . GLY A 1 176 ? 1.097 -2.145 13.098 1.00 40.27 203 GLY A C 1
ATOM 1371 O O . GLY A 1 176 ? 1.461 -3.298 13.321 1.00 40.05 203 GLY A O 1
ATOM 1372 N N . SER A 1 177 ? -0.069 -1.662 13.508 1.00 36.28 204 SER A N 1
ATOM 1373 C CA . SER A 1 177 ? -1.018 -2.483 14.245 1.00 35.77 204 SER A CA 1
ATOM 1374 C C . SER A 1 177 ? -2.434 -1.996 13.963 1.00 37.98 204 SER A C 1
ATOM 1375 O O . SER A 1 177 ? -2.656 -0.808 13.777 1.00 37.98 204 SER A O 1
ATOM 1378 N N . GLY A 1 178 ? -3.382 -2.925 13.901 1.00 33.43 205 GLY A N 1
ATOM 1379 C CA . GLY A 1 178 ? -4.779 -2.583 13.664 1.00 32.55 205 GLY A CA 1
ATOM 1380 C C . GLY A 1 178 ? -5.096 -2.139 12.233 1.00 33.94 205 GLY A C 1
ATOM 1381 O O . GLY A 1 178 ? -4.342 -2.407 11.292 1.00 32.86 205 GLY A O 1
ATOM 1382 N N . GLY A 1 179 ? -6.225 -1.455 12.082 1.00 28.79 206 GLY A N 1
ATOM 1383 C CA . GLY A 1 179 ? -6.663 -1.000 10.773 1.00 28.05 206 GLY A CA 1
ATOM 1384 C C . GLY A 1 179 ? -6.200 0.418 10.460 1.00 30.25 206 GLY A C 1
ATOM 1385 O O . GLY A 1 179 ? -5.778 1.160 11.345 1.00 28.62 206 GLY A O 1
ATOM 1386 N N . PHE A 1 180 ? -6.275 0.781 9.187 1.00 26.24 207 PHE A N 1
ATOM 1387 C CA . PHE A 1 180 ? -5.895 2.113 8.758 1.00 26.28 207 PHE A CA 1
ATOM 1388 C C . PHE A 1 180 ? -6.979 3.115 9.141 1.00 30.31 207 PHE A C 1
ATOM 1389 O O . PHE A 1 180 ? -8.177 2.847 8.996 1.00 28.40 207 PHE A O 1
ATOM 1397 N N . VAL A 1 181 ? -6.553 4.270 9.638 1.00 28.03 208 VAL A N 1
ATOM 1398 C CA . VAL A 1 181 ? -7.483 5.332 9.991 1.00 28.77 208 VAL A CA 1
ATOM 1399 C C . VAL A 1 181 ? -6.997 6.633 9.363 1.00 32.52 208 VAL A C 1
ATOM 1400 O O . VAL A 1 181 ? -5.825 6.987 9.478 1.00 31.83 208 VAL A O 1
ATOM 1404 N N . GLY A 1 182 ? -7.882 7.312 8.641 1.00 28.67 209 GLY A N 1
ATOM 1405 C CA . GLY A 1 182 ? -7.516 8.564 7.993 1.00 28.35 209 GLY A CA 1
ATOM 1406 C C . GLY A 1 182 ? -8.089 9.736 8.776 1.00 31.97 209 GLY A C 1
ATOM 1407 O O . GLY A 1 182 ? -8.859 9.546 9.718 1.00 32.31 209 GLY A O 1
ATOM 1408 N N . ASP A 1 183 ? -7.709 10.949 8.394 1.00 27.72 210 ASP A N 1
ATOM 1409 C CA . ASP A 1 183 ? -8.230 12.136 9.064 1.00 27.98 210 ASP A CA 1
ATOM 1410 C C . ASP A 1 183 ? -9.076 12.976 8.113 1.00 31.45 210 ASP A C 1
ATOM 1411 O O . ASP A 1 183 ? -9.500 14.073 8.468 1.00 31.62 210 ASP A O 1
ATOM 1416 N N . THR A 1 184 ? -9.328 12.453 6.914 1.00 26.77 211 THR A N 1
ATOM 1417 C CA . THR A 1 184 ? -10.112 13.175 5.911 1.00 26.57 211 THR A CA 1
ATOM 1418 C C . THR A 1 184 ? -11.213 12.324 5.289 1.00 29.05 211 THR A C 1
ATOM 1419 O O . THR A 1 184 ? -10.936 11.277 4.708 1.00 28.40 211 THR A O 1
ATOM 1423 N N . LEU A 1 185 ? -12.451 12.804 5.360 1.00 24.85 212 LEU A N 1
ATOM 1424 C CA . LEU A 1 185 ? -13.586 12.075 4.781 1.00 24.74 212 LEU A CA 1
ATOM 1425 C C . LEU A 1 185 ? -13.750 12.328 3.282 1.00 26.82 212 LEU A C 1
ATOM 1426 O O . LEU A 1 185 ? -13.740 13.470 2.826 1.00 25.19 212 LEU A O 1
ATOM 1431 N N . LEU A 1 186 ? -13.938 11.253 2.524 1.00 23.28 213 LEU A N 1
ATOM 1432 C CA . LEU A 1 186 ? -14.175 11.360 1.087 1.00 22.80 213 LEU A CA 1
ATOM 1433 C C . LEU A 1 186 ? -15.456 10.597 0.782 1.00 25.17 213 LEU A C 1
ATOM 1434 O O . LEU A 1 186 ? -15.675 9.513 1.311 1.00 25.42 213 LEU A O 1
ATOM 1439 N N . VAL A 1 187 ? -16.306 11.183 -0.051 1.00 19.54 214 VAL A N 1
ATOM 1440 C CA . VAL A 1 187 ? -17.548 10.555 -0.460 1.00 18.85 214 VAL A CA 1
ATOM 1441 C C . VAL A 1 187 ? -17.532 10.487 -1.986 1.00 21.42 214 VAL A C 1
ATOM 1442 O O . VAL A 1 187 ? -17.469 11.514 -2.660 1.00 19.77 214 VAL A O 1
ATOM 1446 N N . ASN A 1 188 ? -17.536 9.273 -2.520 1.00 17.25 215 ASN A N 1
ATOM 1447 C CA . ASN A 1 188 ? -17.454 9.083 -3.963 1.00 17.64 215 ASN A CA 1
ATOM 1448 C C . ASN A 1 188 ? -16.195 9.750 -4.528 1.00 23.26 215 ASN A C 1
ATOM 1449 O O . ASN A 1 188 ? -16.179 10.206 -5.676 1.00 22.60 215 ASN A O 1
ATOM 1454 N N . GLY A 1 189 ? -15.148 9.802 -3.708 1.00 19.87 216 GLY A N 1
ATOM 1455 C CA . GLY A 1 189 ? -13.866 10.349 -4.122 1.00 20.56 216 GLY A CA 1
ATOM 1456 C C . GLY A 1 189 ? -13.663 11.850 -3.890 1.00 25.88 216 GLY A C 1
ATOM 1457 O O . GLY A 1 189 ? -12.610 12.379 -4.225 1.00 26.26 216 GLY A O 1
ATOM 1458 N N . VAL A 1 190 ? -14.655 12.533 -3.327 1.00 22.27 217 VAL A N 1
ATOM 1459 C CA . VAL A 1 190 ? -14.535 13.975 -3.075 1.00 22.82 217 VAL A CA 1
ATOM 1460 C C . VAL A 1 190 ? -14.698 14.300 -1.592 1.00 25.67 217 VAL A C 1
ATOM 1461 O O . VAL A 1 190 ? -15.518 13.688 -0.902 1.00 24.68 217 VAL A O 1
ATOM 1465 N N . GLN A 1 191 ? -13.911 15.258 -1.105 1.00 21.82 218 GLN A N 1
ATOM 1466 C CA . GLN A 1 191 ? -13.982 15.680 0.293 1.00 22.40 218 GLN A CA 1
ATOM 1467 C C . GLN A 1 191 ? -15.273 16.454 0.578 1.00 26.97 218 GLN A C 1
ATOM 1468 O O . GLN A 1 191 ? -15.521 17.490 -0.037 1.00 27.17 218 GLN A O 1
ATOM 1474 N N . SER A 1 192 ? -16.066 15.953 1.523 1.00 24.10 219 SER A N 1
ATOM 1475 C CA . SER A 1 192 ? -17.329 16.576 1.952 1.00 24.02 219 SER A CA 1
ATOM 1476 C C . SER A 1 192 ? -18.097 17.324 0.860 1.00 26.59 219 SER A C 1
ATOM 1477 O O . SER A 1 192 ? -18.282 18.541 0.930 1.00 27.02 219 SER A O 1
ATOM 1480 N N . PRO A 1 193 ? -18.545 16.592 -0.149 1.00 20.66 220 PRO A N 1
ATOM 1481 C CA . PRO A 1 193 ? -19.260 17.194 -1.267 1.00 19.81 220 PRO A CA 1
ATOM 1482 C C . PRO A 1 193 ? -20.691 17.567 -0.897 1.00 23.21 220 PRO A C 1
ATOM 1483 O O . PRO A 1 193 ? -21.193 17.213 0.172 1.00 21.95 220 PRO A O 1
ATOM 1487 N N . TYR A 1 194 ? -21.367 18.223 -1.831 1.00 20.23 221 TYR A N 1
ATOM 1488 C CA . TYR A 1 194 ? -22.760 18.578 -1.642 1.00 20.07 221 TYR A CA 1
ATOM 1489 C C . TYR A 1 194 ? -23.522 17.952 -2.793 1.00 22.82 221 TYR A C 1
ATOM 1490 O O . TYR A 1 194 ? -22.954 17.662 -3.840 1.00 21.97 221 TYR A O 1
ATOM 1499 N N . VAL A 1 195 ? -24.809 17.729 -2.599 1.00 20.28 222 VAL A N 1
ATOM 1500 C CA . VAL A 1 195 ? -25.628 17.205 -3.678 1.00 20.24 222 VAL A CA 1
ATOM 1501 C C . VAL A 1 195 ? -26.879 18.053 -3.760 1.00 23.60 222 VAL A C 1
ATOM 1502 O O . VAL A 1 195 ? -27.557 18.258 -2.756 1.00 22.40 222 VAL A O 1
ATOM 1506 N N . GLU A 1 196 ? -27.138 18.604 -4.941 1.00 21.03 223 GLU A N 1
ATOM 1507 C CA . GLU A 1 196 ? -28.305 19.450 -5.130 1.00 21.22 223 GLU A CA 1
ATOM 1508 C C . GLU A 1 196 ? -29.525 18.594 -5.374 1.00 25.70 223 GLU A C 1
ATOM 1509 O O . GLU A 1 196 ? -29.521 17.703 -6.222 1.00 25.92 223 GLU A O 1
ATOM 1515 N N . VAL A 1 197 ? -30.554 18.822 -4.574 1.00 23.27 224 VAL A N 1
ATOM 1516 C CA . VAL A 1 197 ? -31.761 18.026 -4.678 1.00 23.89 224 VAL A CA 1
ATOM 1517 C C . VAL A 1 197 ? -32.978 18.926 -4.731 1.00 28.12 224 VAL A C 1
ATOM 1518 O O . VAL A 1 197 ? -32.949 20.057 -4.257 1.00 27.48 224 VAL A O 1
ATOM 1522 N N . SER A 1 198 ? -34.063 18.396 -5.272 1.00 26.08 225 SER A N 1
ATOM 1523 C CA . SER A 1 198 ? -35.312 19.132 -5.329 1.00 26.37 225 SER A CA 1
ATOM 1524 C C . SER A 1 198 ? -35.981 19.077 -3.957 1.00 29.76 225 SER A C 1
ATOM 1525 O O . SER A 1 198 ? -35.428 18.510 -3.015 1.00 29.36 225 SER A O 1
ATOM 1528 N N . ARG A 1 199 ? -37.156 19.680 -3.838 1.00 26.37 226 ARG A N 1
ATOM 1529 C CA . ARG A 1 199 ? -37.871 19.690 -2.571 1.00 26.78 226 ARG A CA 1
ATOM 1530 C C . ARG A 1 199 ? -38.806 18.491 -2.459 1.00 30.95 226 ARG A C 1
ATOM 1531 O O . ARG A 1 199 ? -39.998 18.575 -2.752 1.00 31.85 226 ARG A O 1
ATOM 1539 N N . GLY A 1 200 ? -38.240 17.365 -2.054 1.00 26.18 227 GLY A N 1
ATOM 1540 C CA . GLY A 1 200 ? -38.998 16.129 -1.918 1.00 25.09 227 GLY A CA 1
ATOM 1541 C C . GLY A 1 200 ? -38.092 15.103 -1.272 1.00 25.95 227 GLY A C 1
ATOM 1542 O O . GLY A 1 200 ? -37.021 15.442 -0.769 1.00 24.81 227 GLY A O 1
ATOM 1543 N N . TRP A 1 201 ? -38.511 13.846 -1.297 1.00 22.23 228 TRP A N 1
ATOM 1544 C CA . TRP A 1 201 ? -37.720 12.784 -0.694 1.00 22.34 228 TRP A CA 1
ATOM 1545 C C . TRP A 1 201 ? -36.493 12.458 -1.537 1.00 23.47 228 TRP A C 1
ATOM 1546 O O . TRP A 1 201 ? -36.545 12.448 -2.772 1.00 22.34 228 TRP A O 1
ATOM 1557 N N . VAL A 1 202 ? -35.395 12.192 -0.848 1.00 18.65 229 VAL A N 1
ATOM 1558 C CA . VAL A 1 202 ? -34.148 11.809 -1.490 1.00 18.12 229 VAL A CA 1
ATOM 1559 C C . VAL A 1 202 ? -33.698 10.521 -0.830 1.00 20.20 229 VAL A C 1
ATOM 1560 O O . VAL A 1 202 ? -33.760 10.376 0.389 1.00 19.17 229 VAL A O 1
ATOM 1564 N N . ARG A 1 203 ? -33.205 9.609 -1.648 1.00 16.82 230 ARG A N 1
ATOM 1565 C CA . ARG A 1 203 ? -32.724 8.326 -1.179 1.00 15.57 230 ARG A CA 1
ATOM 1566 C C . ARG A 1 203 ? -31.204 8.306 -1.239 1.00 18.71 230 ARG A C 1
ATOM 1567 O O . ARG A 1 203 ? -30.608 8.571 -2.288 1.00 18.23 230 ARG A O 1
ATOM 1575 N N . LEU A 1 204 ? -30.578 7.989 -0.115 1.00 14.72 231 LEU A N 1
ATOM 1576 C CA . LEU A 1 204 ? -29.131 7.884 -0.066 1.00 14.07 231 LEU A CA 1
ATOM 1577 C C . LEU A 1 204 ? -28.741 6.437 0.230 1.00 18.15 231 LEU A C 1
ATOM 1578 O O . LEU A 1 204 ? -29.251 5.833 1.167 1.00 16.85 231 LEU A O 1
ATOM 1583 N N . ARG A 1 205 ? -27.868 5.873 -0.601 1.00 15.39 232 ARG A N 1
ATOM 1584 C CA . ARG A 1 205 ? -27.402 4.511 -0.399 1.00 15.37 232 ARG A CA 1
ATOM 1585 C C . ARG A 1 205 ? -26.014 4.595 0.222 1.00 17.85 232 ARG A C 1
ATOM 1586 O O . ARG A 1 205 ? -25.021 4.780 -0.477 1.00 16.62 232 ARG A O 1
ATOM 1594 N N . LEU A 1 206 ? -25.969 4.521 1.549 1.00 14.57 233 LEU A N 1
ATOM 1595 C CA . LEU A 1 206 ? -24.729 4.657 2.294 1.00 14.45 233 LEU A CA 1
ATOM 1596 C C . LEU A 1 206 ? -23.930 3.363 2.312 1.00 18.85 233 LEU A C 1
ATOM 1597 O O . LEU A 1 206 ? -24.453 2.304 2.644 1.00 18.52 233 LEU A O 1
ATOM 1602 N N . LEU A 1 207 ? -22.644 3.473 2.005 1.00 15.42 234 LEU A N 1
ATOM 1603 C CA . LEU A 1 207 ? -21.762 2.323 2.013 1.00 14.80 234 LEU A CA 1
ATOM 1604 C C . LEU A 1 207 ? -20.456 2.768 2.645 1.00 18.94 234 LEU A C 1
ATOM 1605 O O . LEU A 1 207 ? -19.917 3.823 2.304 1.00 18.44 234 LEU A O 1
ATOM 1610 N N . ASN A 1 208 ? -19.987 1.999 3.619 1.00 14.79 235 ASN A N 1
ATOM 1611 C CA . ASN A 1 208 ? -18.744 2.315 4.284 1.00 14.33 235 ASN A CA 1
ATOM 1612 C C . ASN A 1 208 ? -17.669 1.492 3.586 1.00 18.34 235 ASN A C 1
ATOM 1613 O O . ASN A 1 208 ? -17.593 0.282 3.779 1.00 17.94 235 ASN A O 1
ATOM 1618 N N . ALA A 1 209 ? -16.865 2.148 2.754 1.00 14.70 236 ALA A N 1
ATOM 1619 C CA . ALA A 1 209 ? -15.810 1.461 2.022 1.00 15.04 236 ALA A CA 1
ATOM 1620 C C . ALA A 1 209 ? -14.446 1.806 2.595 1.00 20.11 236 ALA A C 1
ATOM 1621 O O . ALA A 1 209 ? -13.432 1.798 1.881 1.00 20.22 236 ALA A O 1
ATOM 1623 N N . SER A 1 210 ? -14.427 2.097 3.893 1.00 16.36 237 SER A N 1
ATOM 1624 C CA . SER A 1 210 ? -13.200 2.454 4.588 1.00 16.76 237 SER A CA 1
ATOM 1625 C C . SER A 1 210 ? -12.461 1.203 5.032 1.00 21.05 237 SER A C 1
ATOM 1626 O O . SER A 1 210 ? -13.041 0.118 5.121 1.00 17.97 237 SER A O 1
ATOM 1629 N N . ASN A 1 211 ? -11.172 1.357 5.304 1.00 19.27 238 ASN A N 1
ATOM 1630 C CA . ASN A 1 211 ? -10.368 0.225 5.724 1.00 19.34 238 ASN A CA 1
ATOM 1631 C C . ASN A 1 211 ? -10.758 -0.287 7.109 1.00 23.76 238 ASN A C 1
ATOM 1632 O O . ASN A 1 211 ? -10.735 -1.491 7.357 1.00 23.17 238 ASN A O 1
ATOM 1637 N N . SER A 1 212 ? -11.120 0.618 8.013 1.00 21.06 239 SER A N 1
ATOM 1638 C CA . SER A 1 212 ? -11.457 0.197 9.370 1.00 21.16 239 SER A CA 1
ATOM 1639 C C . SER A 1 212 ? -12.375 1.105 10.168 1.00 24.79 239 SER A C 1
ATOM 1640 O O . SER A 1 212 ? -13.025 0.657 11.113 1.00 24.15 239 SER A O 1
ATOM 1643 N N . ARG A 1 213 ? -12.424 2.379 9.809 1.00 20.65 240 ARG A N 1
ATOM 1644 C CA . ARG A 1 213 ? -13.245 3.327 10.556 1.00 20.59 240 ARG A CA 1
ATOM 1645 C C . ARG A 1 213 ? -14.734 2.984 10.558 1.00 23.04 240 ARG A C 1
ATOM 1646 O O . ARG A 1 213 ? -15.316 2.706 9.518 1.00 22.26 240 ARG A O 1
ATOM 1654 N N . ARG A 1 214 ? -15.348 3.046 11.735 1.00 18.92 241 ARG A N 1
ATOM 1655 C CA . ARG A 1 214 ? -16.786 2.831 11.862 1.00 18.70 241 ARG A CA 1
ATOM 1656 C C . ARG A 1 214 ? -17.396 4.213 12.090 1.00 23.05 241 ARG A C 1
ATOM 1657 O O . ARG A 1 214 ? -16.907 4.983 12.916 1.00 22.72 241 ARG A O 1
ATOM 1665 N N . TYR A 1 215 ? -18.433 4.544 11.330 1.00 19.12 242 TYR A N 1
ATOM 1666 C CA . TYR A 1 215 ? -19.045 5.862 11.431 1.00 19.37 242 TYR A CA 1
ATOM 1667 C C . TYR A 1 215 ? -20.303 5.868 12.275 1.00 24.00 242 TYR A C 1
ATOM 1668 O O . TYR A 1 215 ? -21.083 4.920 12.250 1.00 23.14 242 TYR A O 1
ATOM 1677 N N . GLN A 1 216 ? -20.502 6.961 13.004 1.00 21.15 243 GLN A N 1
ATOM 1678 C CA . GLN A 1 216 ? -21.715 7.160 13.786 1.00 21.69 243 GLN A CA 1
ATOM 1679 C C . GLN A 1 216 ? -22.330 8.379 13.129 1.00 24.80 243 GLN A C 1
ATOM 1680 O O . GLN A 1 216 ? -21.861 9.500 13.328 1.00 24.10 243 GLN A O 1
ATOM 1686 N N . LEU A 1 217 ? -23.308 8.139 12.262 1.00 20.71 244 LEU A N 1
ATOM 1687 C CA . LEU A 1 217 ? -23.899 9.205 11.475 1.00 20.38 244 LEU A CA 1
ATOM 1688 C C . LEU A 1 217 ? -25.157 9.813 12.070 1.00 24.61 244 LEU A C 1
ATOM 1689 O O . LEU A 1 217 ? -26.020 9.105 12.595 1.00 24.55 244 LEU A O 1
ATOM 1694 N N . GLN A 1 218 ? -25.286 11.122 11.894 1.00 21.58 245 GLN A N 1
ATOM 1695 C CA . GLN A 1 218 ? -26.461 11.858 12.332 1.00 21.97 245 GLN A CA 1
ATOM 1696 C C . GLN A 1 218 ? -26.627 13.073 11.411 1.00 26.08 245 GLN A C 1
ATOM 1697 O O . GLN A 1 218 ? -25.706 13.431 10.680 1.00 25.14 245 GLN A O 1
ATOM 1703 N N . MET A 1 219 ? -27.805 13.686 11.435 1.00 23.69 246 MET A N 1
ATOM 1704 C CA . MET A 1 219 ? -28.075 14.883 10.638 1.00 23.56 246 MET A CA 1
ATOM 1705 C C . MET A 1 219 ? -27.712 16.115 11.467 1.00 26.61 246 MET A C 1
ATOM 1706 O O . MET A 1 219 ? -28.049 16.192 12.648 1.00 25.62 246 MET A O 1
ATOM 1711 N N . ASN A 1 220 ? -27.014 17.066 10.854 1.00 23.38 247 ASN A N 1
ATOM 1712 C CA . ASN A 1 220 ? -26.585 18.274 11.551 1.00 24.47 247 ASN A CA 1
ATOM 1713 C C . ASN A 1 220 ? -27.697 19.132 12.150 1.00 29.40 247 ASN A C 1
ATOM 1714 O O . ASN A 1 220 ? -27.431 19.981 12.993 1.00 30.20 247 ASN A O 1
ATOM 1719 N N . ASP A 1 221 ? -28.941 18.915 11.739 1.00 26.48 248 ASP A N 1
ATOM 1720 C CA . ASP A 1 221 ? -30.040 19.701 12.307 1.00 26.79 248 ASP A CA 1
ATOM 1721 C C . ASP A 1 221 ? -30.840 18.941 13.371 1.00 31.12 248 ASP A C 1
ATOM 1722 O O . ASP A 1 221 ? -31.843 19.439 13.883 1.00 31.27 248 ASP A O 1
ATOM 1727 N N . GLY A 1 222 ? -30.388 17.733 13.702 1.00 27.18 249 GLY A N 1
ATOM 1728 C CA . GLY A 1 222 ? -31.026 16.925 14.741 1.00 26.60 249 GLY A CA 1
ATOM 1729 C C . GLY A 1 222 ? -32.192 16.044 14.299 1.00 30.37 249 GLY A C 1
ATOM 1730 O O . GLY A 1 222 ? -32.736 15.286 15.099 1.00 30.13 249 GLY A O 1
ATOM 1731 N N . ARG A 1 223 ? -32.580 16.130 13.033 1.00 26.31 250 ARG A N 1
ATOM 1732 C CA . ARG A 1 223 ? -33.677 15.304 12.549 1.00 25.78 250 ARG A CA 1
ATOM 1733 C C . ARG A 1 223 ? -33.234 13.843 12.497 1.00 29.69 250 ARG A C 1
ATOM 1734 O O . ARG A 1 223 ? -32.039 13.536 12.503 1.00 29.05 250 ARG A O 1
ATOM 1742 N N . PRO A 1 224 ? -34.205 12.944 12.425 1.00 26.00 251 PRO A N 1
ATOM 1743 C CA . PRO A 1 224 ? -33.910 11.522 12.353 1.00 25.80 251 PRO A CA 1
ATOM 1744 C C . PRO A 1 224 ? -33.519 11.075 10.952 1.00 28.55 251 PRO A C 1
ATOM 1745 O O . PRO A 1 224 ? -33.888 11.694 9.954 1.00 27.74 251 PRO A O 1
ATOM 1749 N N . LEU A 1 225 ? -32.800 9.961 10.892 1.00 24.70 252 LEU A N 1
ATOM 1750 C CA . LEU A 1 225 ? -32.437 9.345 9.627 1.00 23.72 252 LEU A CA 1
ATOM 1751 C C . LEU A 1 225 ? -33.446 8.222 9.445 1.00 25.71 252 LEU A C 1
ATOM 1752 O O . LEU A 1 225 ? -33.616 7.391 10.341 1.00 25.76 252 LEU A O 1
ATOM 1757 N N . HIS A 1 226 ? -34.155 8.226 8.323 1.00 20.81 253 HIS A N 1
ATOM 1758 C CA . HIS A 1 226 ? -35.163 7.213 8.061 1.00 20.30 253 HIS A CA 1
ATOM 1759 C C . HIS A 1 226 ? -34.576 6.056 7.265 1.00 22.20 253 HIS A C 1
ATOM 1760 O O . HIS A 1 226 ? -34.431 6.134 6.038 1.00 21.67 253 HIS A O 1
ATOM 1767 N N . VAL A 1 227 ? -34.246 4.984 7.976 1.00 17.47 254 VAL A N 1
ATOM 1768 C CA . VAL A 1 227 ? -33.642 3.809 7.369 1.00 16.60 254 VAL A CA 1
ATOM 1769 C C . VAL A 1 227 ? -34.664 2.898 6.702 1.00 18.78 254 VAL A C 1
ATOM 1770 O O . VAL A 1 227 ? -35.687 2.573 7.300 1.00 18.94 254 VAL A O 1
ATOM 1774 N N . ILE A 1 228 ? -34.386 2.484 5.464 1.00 14.35 255 ILE A N 1
ATOM 1775 C CA . ILE A 1 228 ? -35.270 1.558 4.740 1.00 14.48 255 ILE A CA 1
ATOM 1776 C C . ILE A 1 228 ? -34.615 0.211 4.388 1.00 18.78 255 ILE A C 1
ATOM 1777 O O . ILE A 1 228 ? -35.306 -0.715 3.970 1.00 19.69 255 ILE A O 1
ATOM 1782 N N . SER A 1 229 ? -33.296 0.111 4.560 1.00 16.09 256 SER A N 1
ATOM 1783 C CA . SER A 1 229 ? -32.508 -1.102 4.255 1.00 17.90 256 SER A CA 1
ATOM 1784 C C . SER A 1 229 ? -31.190 -0.969 5.049 1.00 23.57 256 SER A C 1
ATOM 1785 O O . SER A 1 229 ? -30.914 0.105 5.522 1.00 24.08 256 SER A O 1
ATOM 1788 N N . GLY A 1 230 ? -30.355 -2.001 5.205 1.00 24.21 257 GLY A N 1
ATOM 1789 C CA . GLY A 1 230 ? -30.520 -3.339 4.686 1.00 24.14 257 GLY A CA 1
ATOM 1790 C C . GLY A 1 230 ? -29.311 -3.817 3.857 1.00 25.84 257 GLY A C 1
ATOM 1791 O O . GLY A 1 230 ? -29.329 -3.646 2.651 1.00 25.81 257 GLY A O 1
ATOM 1792 N N . ASP A 1 231 ? -28.285 -4.425 4.479 1.00 20.90 258 ASP A N 1
ATOM 1793 C CA . ASP A 1 231 ? -27.134 -4.962 3.712 1.00 19.83 258 ASP A CA 1
ATOM 1794 C C . ASP A 1 231 ? -27.711 -5.843 2.620 1.00 21.64 258 ASP A C 1
ATOM 1795 O O . ASP A 1 231 ? -27.310 -5.788 1.454 1.00 20.29 258 ASP A O 1
ATOM 1800 N N . GLN A 1 232 ? -28.585 -6.745 3.062 1.00 17.00 259 GLN A N 1
ATOM 1801 C CA . GLN A 1 232 ? -29.194 -7.735 2.200 1.00 16.24 259 GLN A CA 1
ATOM 1802 C C . GLN A 1 232 ? -30.627 -7.416 1.790 1.00 21.72 259 GLN A C 1
ATOM 1803 O O . GLN A 1 232 ? -31.312 -8.249 1.198 1.00 22.03 259 GLN A O 1
ATOM 1809 N N . GLY A 1 233 ? -31.084 -6.207 2.068 1.00 18.81 260 GLY A N 1
ATOM 1810 C CA . GLY A 1 233 ? -32.423 -5.856 1.619 1.00 18.83 260 GLY A CA 1
ATOM 1811 C C . GLY A 1 233 ? -33.248 -4.954 2.519 1.00 20.85 260 GLY A C 1
ATOM 1812 O O . GLY A 1 233 ? -32.806 -4.503 3.576 1.00 18.78 260 GLY A O 1
ATOM 1813 N N . PHE A 1 234 ? -34.464 -4.693 2.061 1.00 17.63 261 PHE A N 1
ATOM 1814 C CA . PHE A 1 234 ? -35.377 -3.808 2.762 1.00 17.02 261 PHE A CA 1
ATOM 1815 C C . PHE A 1 234 ? -35.733 -4.287 4.162 1.00 21.39 261 PHE A C 1
ATOM 1816 O O . PHE A 1 234 ? -35.831 -5.485 4.415 1.00 21.42 261 PHE A O 1
ATOM 1824 N N . LEU A 1 235 ? -36.013 -3.335 5.045 1.00 18.35 262 LEU A N 1
ATOM 1825 C CA . LEU A 1 235 ? -36.523 -3.649 6.381 1.00 17.88 262 LEU A CA 1
ATOM 1826 C C . LEU A 1 235 ? -38.030 -3.816 6.165 1.00 23.14 262 LEU A C 1
ATOM 1827 O O . LEU A 1 235 ? -38.543 -3.404 5.130 1.00 22.63 262 LEU A O 1
ATOM 1832 N N . PRO A 1 236 ? -38.741 -4.402 7.124 1.00 22.17 263 PRO A N 1
ATOM 1833 C CA . PRO A 1 236 ? -40.190 -4.583 6.969 1.00 22.33 263 PRO A CA 1
ATOM 1834 C C . PRO A 1 236 ? -40.895 -3.236 6.846 1.00 25.81 263 PRO A C 1
ATOM 1835 O O . PRO A 1 236 ? -41.820 -3.084 6.056 1.00 26.54 263 PRO A O 1
ATOM 1839 N N . ALA A 1 237 ? -40.436 -2.259 7.617 1.00 22.27 264 ALA A N 1
ATOM 1840 C CA . ALA A 1 237 ? -40.965 -0.897 7.557 1.00 22.31 264 ALA A CA 1
ATOM 1841 C C . ALA A 1 237 ? -39.822 0.057 7.888 1.00 25.10 264 ALA A C 1
ATOM 1842 O O . ALA A 1 237 ? -38.823 -0.347 8.476 1.00 24.38 264 ALA A O 1
ATOM 1844 N N . PRO A 1 238 ? -39.965 1.324 7.519 1.00 21.44 265 PRO A N 1
ATOM 1845 C CA . PRO A 1 238 ? -38.913 2.298 7.790 1.00 21.74 265 PRO A CA 1
ATOM 1846 C C . PRO A 1 238 ? -38.640 2.434 9.291 1.00 25.63 265 PRO A C 1
ATOM 1847 O O . PRO A 1 238 ? -39.550 2.295 10.107 1.00 25.45 265 PRO A O 1
ATOM 1851 N N . VAL A 1 239 ? -37.390 2.731 9.639 1.00 20.94 266 VAL A N 1
ATOM 1852 C CA . VAL A 1 239 ? -36.987 2.934 11.028 1.00 21.57 266 VAL A CA 1
ATOM 1853 C C . VAL A 1 239 ? -36.316 4.308 11.145 1.00 26.57 266 VAL A C 1
ATOM 1854 O O . VAL A 1 239 ? -35.367 4.599 10.418 1.00 26.55 266 VAL A O 1
ATOM 1858 N N . SER A 1 240 ? -36.798 5.151 12.056 1.00 23.01 267 SER A N 1
ATOM 1859 C CA . SER A 1 240 ? -36.225 6.486 12.224 1.00 23.00 267 SER A CA 1
ATOM 1860 C C . SER A 1 240 ? -35.282 6.528 13.415 1.00 28.14 267 SER A C 1
ATOM 1861 O O . SER A 1 240 ? -35.689 6.292 14.550 1.00 29.12 267 SER A O 1
ATOM 1864 N N . VAL A 1 241 ? -34.007 6.781 13.145 1.00 23.79 268 VAL A N 1
ATOM 1865 C CA . VAL A 1 241 ? -33.001 6.791 14.190 1.00 24.35 268 VAL A CA 1
ATOM 1866 C C . VAL A 1 241 ? -32.266 8.117 14.256 1.00 28.12 268 VAL A C 1
ATOM 1867 O O . VAL A 1 241 ? -32.128 8.812 13.250 1.00 27.77 268 VAL A O 1
ATOM 1871 N N . LYS A 1 242 ? -31.797 8.463 15.451 1.00 24.87 269 LYS A N 1
ATOM 1872 C CA . LYS A 1 242 ? -31.090 9.720 15.664 1.00 25.03 269 LYS A CA 1
ATOM 1873 C C . LYS A 1 242 ? -29.621 9.608 15.249 1.00 28.21 269 LYS A C 1
ATOM 1874 O O . LYS A 1 242 ? -29.030 10.553 14.724 1.00 27.36 269 LYS A O 1
ATOM 1880 N N . GLN A 1 243 ? -29.032 8.452 15.527 1.00 24.94 270 GLN A N 1
ATOM 1881 C CA . GLN A 1 243 ? -27.634 8.200 15.198 1.00 25.17 270 GLN A CA 1
ATOM 1882 C C . GLN A 1 243 ? -27.525 6.813 14.581 1.00 28.60 270 GLN A C 1
ATOM 1883 O O . GLN A 1 243 ? -28.006 5.833 15.141 1.00 28.32 270 GLN A O 1
ATOM 1889 N N . LEU A 1 244 ? -26.929 6.746 13.400 1.00 24.78 271 LEU A N 1
ATOM 1890 C CA . LEU A 1 244 ? -26.823 5.491 12.669 1.00 23.97 271 LEU A CA 1
ATOM 1891 C C . LEU A 1 244 ? -25.383 4.982 12.605 1.00 25.70 271 LEU A C 1
ATOM 1892 O O . LEU A 1 244 ? -24.492 5.675 12.123 1.00 25.54 271 LEU A O 1
ATOM 1897 N N . SER A 1 245 ? -25.163 3.756 13.063 1.00 20.50 272 SER A N 1
ATOM 1898 C CA . SER A 1 245 ? -23.832 3.171 13.001 1.00 19.53 272 SER A CA 1
ATOM 1899 C C . SER A 1 245 ? -23.626 2.573 11.614 1.00 22.07 272 SER A C 1
ATOM 1900 O O . SER A 1 245 ? -24.532 1.936 11.071 1.00 21.61 272 SER A O 1
ATOM 1903 N N . LEU A 1 246 ? -22.434 2.765 11.053 1.00 16.78 273 LEU A N 1
ATOM 1904 C CA . LEU A 1 246 ? -22.100 2.220 9.729 1.00 15.82 273 LEU A CA 1
ATOM 1905 C C . LEU A 1 246 ? -20.658 1.730 9.735 1.00 19.48 273 LEU A C 1
ATOM 1906 O O . LEU A 1 246 ? -19.727 2.517 9.592 1.00 18.93 273 LEU A O 1
ATOM 1911 N N . ALA A 1 247 ? -20.483 0.433 9.962 1.00 16.28 274 ALA A N 1
ATOM 1912 C CA . ALA A 1 247 ? -19.152 -0.169 10.062 1.00 16.07 274 ALA A CA 1
ATOM 1913 C C . ALA A 1 247 ? -18.649 -0.519 8.668 1.00 19.08 274 ALA A C 1
ATOM 1914 O O . ALA A 1 247 ? -19.426 -0.566 7.729 1.00 17.15 274 ALA A O 1
ATOM 1916 N N . PRO A 1 248 ? -17.347 -0.768 8.543 1.00 16.44 275 PRO A N 1
ATOM 1917 C CA . PRO A 1 248 ? -16.762 -1.083 7.253 1.00 16.09 275 PRO A CA 1
ATOM 1918 C C . PRO A 1 248 ? -17.492 -2.241 6.590 1.00 19.58 275 PRO A C 1
ATOM 1919 O O . PRO A 1 248 ? -17.684 -3.295 7.199 1.00 18.91 275 PRO A O 1
ATOM 1923 N N . GLY A 1 249 ? -17.912 -2.037 5.341 1.00 16.92 276 GLY A N 1
ATOM 1924 C CA . GLY A 1 249 ? -18.610 -3.082 4.599 1.00 16.01 276 GLY A CA 1
ATOM 1925 C C . GLY A 1 249 ? -20.136 -3.057 4.749 1.00 19.83 276 GLY A C 1
ATOM 1926 O O . GLY A 1 249 ? -20.840 -3.724 4.002 1.00 19.92 276 GLY A O 1
ATOM 1927 N N . GLU A 1 250 ? -20.649 -2.317 5.726 1.00 16.20 277 GLU A N 1
ATOM 1928 C CA . GLU A 1 250 ? -22.106 -2.228 5.901 1.00 15.53 277 GLU A CA 1
ATOM 1929 C C . GLU A 1 250 ? -22.743 -1.304 4.868 1.00 19.42 277 GLU A C 1
ATOM 1930 O O . GLU A 1 250 ? -22.128 -0.343 4.425 1.00 17.79 277 GLU A O 1
ATOM 1936 N N . ARG A 1 251 ? -24.006 -1.571 4.534 1.00 16.19 278 ARG A N 1
ATOM 1937 C CA . ARG A 1 251 ? -24.755 -0.698 3.651 1.00 15.65 278 ARG A CA 1
ATOM 1938 C C . ARG A 1 251 ? -26.096 -0.433 4.306 1.00 19.29 278 ARG A C 1
ATOM 1939 O O . ARG A 1 251 ? -26.705 -1.338 4.879 1.00 17.58 278 ARG A O 1
ATOM 1947 N N . ARG A 1 252 ? -26.549 0.810 4.222 1.00 16.13 279 ARG A N 1
ATOM 1948 C CA . ARG A 1 252 ? -27.866 1.182 4.725 1.00 16.00 279 ARG A CA 1
ATOM 1949 C C . ARG A 1 252 ? -28.434 2.210 3.775 1.00 20.14 279 ARG A C 1
ATOM 1950 O O . ARG A 1 252 ? -27.725 3.125 3.349 1.00 19.72 279 ARG A O 1
ATOM 1958 N N . GLU A 1 253 ? -29.713 2.074 3.445 1.00 15.78 280 GLU A N 1
ATOM 1959 C CA . GLU A 1 253 ? -30.359 3.068 2.598 1.00 15.33 280 GLU A CA 1
ATOM 1960 C C . GLU A 1 253 ? -31.264 3.909 3.495 1.00 18.29 280 GLU A C 1
ATOM 1961 O O . GLU A 1 253 ? -31.998 3.364 4.308 1.00 17.39 280 GLU A O 1
ATOM 1967 N N . ILE A 1 254 ? -31.205 5.227 3.349 1.00 15.03 281 ILE A N 1
ATOM 1968 C CA . ILE A 1 254 ? -32.056 6.125 4.128 1.00 15.40 281 ILE A CA 1
ATOM 1969 C C . ILE A 1 254 ? -32.837 7.048 3.192 1.00 19.77 281 ILE A C 1
ATOM 1970 O O . ILE A 1 254 ? -32.426 7.290 2.058 1.00 18.33 281 ILE A O 1
ATOM 1975 N N . LEU A 1 255 ? -33.961 7.565 3.681 1.00 17.35 282 LEU A N 1
ATOM 1976 C CA . LEU A 1 255 ? -34.742 8.536 2.927 1.00 17.33 282 LEU A CA 1
ATOM 1977 C C . LEU A 1 255 ? -34.683 9.860 3.688 1.00 21.82 282 LEU A C 1
ATOM 1978 O O . LEU A 1 255 ? -34.858 9.894 4.915 1.00 21.14 282 LEU A O 1
ATOM 1983 N N . VAL A 1 256 ? -34.368 10.936 2.977 1.00 19.01 283 VAL A N 1
ATOM 1984 C CA . VAL A 1 256 ? -34.295 12.260 3.593 1.00 19.77 283 VAL A CA 1
ATOM 1985 C C . VAL A 1 256 ? -35.334 13.154 2.921 1.00 24.17 283 VAL A C 1
ATOM 1986 O O . VAL A 1 256 ? -35.432 13.191 1.690 1.00 22.93 283 VAL A O 1
ATOM 1990 N N . ASP A 1 257 ? -36.134 13.842 3.730 1.00 22.23 284 ASP A N 1
ATOM 1991 C CA . ASP A 1 257 ? -37.176 14.730 3.206 1.00 22.07 284 ASP A CA 1
ATOM 1992 C C . ASP A 1 257 ? -36.649 16.162 3.150 1.00 25.82 284 ASP A C 1
ATOM 1993 O O . ASP A 1 257 ? -36.390 16.780 4.184 1.00 24.79 284 ASP A O 1
ATOM 1998 N N . MET A 1 258 ? -36.456 16.667 1.934 1.00 24.16 285 MET A N 1
ATOM 1999 C CA . MET A 1 258 ? -35.924 18.012 1.722 1.00 24.12 285 MET A CA 1
ATOM 2000 C C . MET A 1 258 ? -37.018 19.035 1.396 1.00 30.52 285 MET A C 1
ATOM 2001 O O . MET A 1 258 ? -36.729 20.125 0.888 1.00 29.77 285 MET A O 1
ATOM 2006 N N . SER A 1 259 ? -38.270 18.683 1.664 1.00 29.18 286 SER A N 1
ATOM 2007 C CA . SER A 1 259 ? -39.392 19.576 1.356 1.00 30.38 286 SER A CA 1
ATOM 2008 C C . SER A 1 259 ? -39.367 20.936 2.068 1.00 36.44 286 SER A C 1
ATOM 2009 O O . SER A 1 259 ? -39.913 21.917 1.567 1.00 36.55 286 SER A O 1
ATOM 2012 N N . ASN A 1 260 ? -38.712 21.007 3.220 1.00 34.79 287 ASN A N 1
ATOM 2013 C CA . ASN A 1 260 ? -38.638 22.265 3.965 1.00 35.08 287 ASN A CA 1
ATOM 2014 C C . ASN A 1 260 ? -37.789 23.318 3.237 1.00 39.01 287 ASN A C 1
ATOM 2015 O O . ASN A 1 260 ? -37.788 24.494 3.603 1.00 38.39 287 ASN A O 1
ATOM 2020 N N . GLY A 1 261 ? -37.090 22.897 2.186 1.00 35.33 288 GLY A N 1
ATOM 2021 C CA . GLY A 1 261 ? -36.266 23.813 1.396 1.00 35.00 288 GLY A CA 1
ATOM 2022 C C . GLY A 1 261 ? -35.003 24.289 2.115 1.00 38.14 288 GLY A C 1
ATOM 2023 O O . GLY A 1 261 ? -34.311 25.190 1.640 1.00 37.20 288 GLY A O 1
ATOM 2024 N N . ASP A 1 262 ? -34.705 23.692 3.264 1.00 34.81 289 ASP A N 1
ATOM 2025 C CA . ASP A 1 262 ? -33.502 24.048 4.015 1.00 34.51 289 ASP A CA 1
ATOM 2026 C C . ASP A 1 262 ? -32.386 23.060 3.683 1.00 36.43 289 ASP A C 1
ATOM 2027 O O . ASP A 1 262 ? -32.643 21.931 3.268 1.00 36.18 289 ASP A O 1
ATOM 2032 N N . GLU A 1 263 ? -31.149 23.478 3.901 1.00 30.82 290 GLU A N 1
ATOM 2033 C CA . GLU A 1 263 ? -30.011 22.603 3.672 1.00 30.01 290 GLU A CA 1
ATOM 2034 C C . GLU A 1 263 ? -29.804 21.714 4.897 1.00 30.94 290 GLU A C 1
ATOM 2035 O O . GLU A 1 263 ? -30.049 22.139 6.023 1.00 29.64 290 GLU A O 1
ATOM 2041 N N . VAL A 1 264 ? -29.363 20.480 4.672 1.00 25.08 291 VAL A N 1
ATOM 2042 C CA . VAL A 1 264 ? -29.089 19.555 5.768 1.00 24.10 291 VAL A CA 1
ATOM 2043 C C . VAL A 1 264 ? -27.866 18.713 5.426 1.00 26.07 291 VAL A C 1
ATOM 2044 O O . VAL A 1 264 ? -27.658 18.334 4.271 1.00 25.56 291 VAL A O 1
ATOM 2048 N N . SER A 1 265 ? -27.036 18.462 6.422 1.00 20.50 292 SER A N 1
ATOM 2049 C CA . SER A 1 265 ? -25.823 17.693 6.199 1.00 20.79 292 SER A CA 1
ATOM 2050 C C . SER A 1 265 ? -25.730 16.474 7.096 1.00 24.26 292 SER A C 1
ATOM 2051 O O . SER A 1 265 ? -26.089 16.521 8.274 1.00 23.57 292 SER A O 1
ATOM 2054 N N . ILE A 1 266 ? -25.194 15.394 6.542 1.00 20.83 293 ILE A N 1
ATOM 2055 C CA . ILE A 1 266 ? -24.928 14.198 7.318 1.00 20.49 293 ILE A CA 1
ATOM 2056 C C . ILE A 1 266 ? -23.530 14.436 7.884 1.00 25.20 293 ILE A C 1
ATOM 2057 O O . ILE A 1 266 ? -22.636 14.887 7.160 1.00 24.49 293 ILE A O 1
ATOM 2062 N N . THR A 1 267 ? -23.352 14.184 9.177 1.00 22.18 294 THR A N 1
ATOM 2063 C CA . THR A 1 267 ? -22.056 14.363 9.816 1.00 22.86 294 THR A CA 1
ATOM 2064 C C . THR A 1 267 ? -21.729 13.104 10.612 1.00 29.83 294 THR A C 1
ATOM 2065 O O . THR A 1 267 ? -22.604 12.271 10.852 1.00 28.76 294 THR A O 1
ATOM 2069 N N . CYS A 1 268 ? -20.466 12.945 10.998 1.00 29.37 295 CYS A N 1
ATOM 2070 C CA . CYS A 1 268 ? -20.062 11.755 11.743 1.00 31.41 295 CYS A CA 1
ATOM 2071 C C . CYS A 1 268 ? -19.312 12.072 13.040 1.00 37.33 295 CYS A C 1
ATOM 2072 O O . CYS A 1 268 ? -19.221 13.230 13.456 1.00 37.87 295 CYS A O 1
ATOM 2075 N N . SER A 1 285 ? -6.136 10.209 17.369 1.00 52.76 312 SER A N 1
ATOM 2076 C CA . SER A 1 285 ? -6.213 11.165 16.267 1.00 52.52 312 SER A CA 1
ATOM 2077 C C . SER A 1 285 ? -5.684 10.581 14.956 1.00 55.99 312 SER A C 1
ATOM 2078 O O . SER A 1 285 ? -4.521 10.799 14.615 1.00 56.97 312 SER A O 1
ATOM 2081 N N . SER A 1 286 ? -6.522 9.875 14.199 1.00 50.29 313 SER A N 1
ATOM 2082 C CA . SER A 1 286 ? -7.913 9.576 14.540 1.00 48.82 313 SER A CA 1
ATOM 2083 C C . SER A 1 286 ? -8.907 10.727 14.420 1.00 48.67 313 SER A C 1
ATOM 2084 O O . SER A 1 286 ? -10.008 10.546 13.901 1.00 47.92 313 SER A O 1
ATOM 2087 N N . ILE A 1 287 ? -8.524 11.906 14.900 1.00 42.10 314 ILE A N 1
ATOM 2088 C CA . ILE A 1 287 ? -9.388 13.078 14.820 1.00 40.29 314 ILE A CA 1
ATOM 2089 C C . ILE A 1 287 ? -9.549 13.505 13.361 1.00 40.04 314 ILE A C 1
ATOM 2090 O O . ILE A 1 287 ? -8.564 13.670 12.639 1.00 38.54 314 ILE A O 1
ATOM 2095 N N . LEU A 1 288 ? -10.794 13.674 12.929 1.00 34.51 315 LEU A N 1
ATOM 2096 C CA . LEU A 1 288 ? -11.083 14.060 11.547 1.00 33.27 315 LEU A CA 1
ATOM 2097 C C . LEU A 1 288 ? -10.903 15.559 11.361 1.00 36.52 315 LEU A C 1
ATOM 2098 O O . LEU A 1 288 ? -11.186 16.333 12.270 1.00 35.94 315 LEU A O 1
ATOM 2103 N N . VAL A 1 289 ? -10.445 15.971 10.182 1.00 32.50 316 VAL A N 1
ATOM 2104 C CA . VAL A 1 289 ? -10.283 17.396 9.908 1.00 32.04 316 VAL A CA 1
ATOM 2105 C C . VAL A 1 289 ? -11.669 18.009 9.826 1.00 34.99 316 VAL A C 1
ATOM 2106 O O . VAL A 1 289 ? -11.881 19.153 10.216 1.00 34.90 316 VAL A O 1
ATOM 2110 N N . SER A 1 290 ? -12.616 17.218 9.334 1.00 30.98 317 SER A N 1
ATOM 2111 C CA . SER A 1 290 ? -14.003 17.645 9.220 1.00 29.83 317 SER A CA 1
ATOM 2112 C C . SER A 1 290 ? -14.915 16.439 9.402 1.00 32.39 317 SER A C 1
ATOM 2113 O O . SER A 1 290 ? -14.620 15.340 8.932 1.00 30.98 317 SER A O 1
ATOM 2116 N N . THR A 1 291 ? -16.022 16.652 10.098 1.00 28.68 318 THR A N 1
ATOM 2117 C CA . THR A 1 291 ? -16.971 15.583 10.354 1.00 28.24 318 THR A CA 1
ATOM 2118 C C . THR A 1 291 ? -18.108 15.647 9.342 1.00 30.61 318 THR A C 1
ATOM 2119 O O . THR A 1 291 ? -19.083 14.902 9.437 1.00 29.46 318 THR A O 1
ATOM 2123 N N . LEU A 1 292 ? -17.979 16.548 8.375 1.00 26.68 319 LEU A N 1
ATOM 2124 C CA . LEU A 1 292 ? -19.001 16.698 7.348 1.00 26.43 319 LEU A CA 1
ATOM 2125 C C . LEU A 1 292 ? -18.924 15.559 6.340 1.00 28.95 319 LEU A C 1
ATOM 2126 O O . LEU A 1 292 ? -17.913 15.391 5.657 1.00 28.02 319 LEU A O 1
ATOM 2131 N N . VAL A 1 293 ? -19.991 14.771 6.254 1.00 23.50 320 VAL A N 1
ATOM 2132 C CA . VAL A 1 293 ? -20.016 13.653 5.317 1.00 22.55 320 VAL A CA 1
ATOM 2133 C C . VAL A 1 293 ? -20.549 14.067 3.952 1.00 25.45 320 VAL A C 1
ATOM 2134 O O . VAL A 1 293 ? -19.863 13.928 2.938 1.00 23.44 320 VAL A O 1
ATOM 2138 N N . LEU A 1 294 ? -21.790 14.546 3.936 1.00 21.79 321 LEU A N 1
ATOM 2139 C CA . LEU A 1 294 ? -22.451 14.948 2.701 1.00 21.42 321 LEU A CA 1
ATOM 2140 C C . LEU A 1 294 ? -23.477 16.044 2.985 1.00 26.19 321 LEU A C 1
ATOM 2141 O O . LEU A 1 294 ? -24.284 15.925 3.907 1.00 27.04 321 LEU A O 1
ATOM 2146 N N . THR A 1 295 ? -23.453 17.102 2.185 1.00 21.93 322 THR A N 1
ATOM 2147 C CA . THR A 1 295 ? -24.413 18.191 2.343 1.00 21.68 322 THR A CA 1
ATOM 2148 C C . THR A 1 295 ? -25.516 18.050 1.301 1.00 25.43 322 THR A C 1
ATOM 2149 O O . THR A 1 295 ? -25.235 17.969 0.104 1.00 24.34 322 THR A O 1
ATOM 2153 N N . LEU A 1 296 ? -26.766 18.032 1.753 1.00 22.79 323 LEU A N 1
ATOM 2154 C CA . LEU A 1 296 ? -27.899 17.996 0.840 1.00 23.03 323 LEU A CA 1
ATOM 2155 C C . LEU A 1 296 ? -28.302 19.450 0.657 1.00 28.93 323 LEU A C 1
ATOM 2156 O O . LEU A 1 296 ? -28.814 20.087 1.577 1.00 28.77 323 LEU A O 1
ATOM 2161 N N . ARG A 1 297 ? -27.962 19.989 -0.507 1.00 27.62 324 ARG A N 1
ATOM 2162 C CA . ARG A 1 297 ? -28.190 21.389 -0.841 1.00 28.04 324 ARG A CA 1
ATOM 2163 C C . ARG A 1 297 ? -29.469 21.529 -1.661 1.00 35.39 324 ARG A C 1
ATOM 2164 O O . ARG A 1 297 ? -29.555 21.039 -2.781 1.00 34.82 324 ARG A O 1
ATOM 2172 N N . PRO A 1 298 ? -30.484 22.163 -1.089 1.00 35.94 325 PRO A N 1
ATOM 2173 C CA . PRO A 1 298 ? -31.741 22.309 -1.803 1.00 36.43 325 PRO A CA 1
ATOM 2174 C C . PRO A 1 298 ? -31.654 23.331 -2.934 1.00 38.57 325 PRO A C 1
ATOM 2175 O O . PRO A 1 298 ? -30.819 24.243 -2.909 1.00 38.00 325 PRO A O 1
ATOM 2179 N N . THR A 1 299 ? -32.489 23.137 -3.949 1.00 33.08 326 THR A N 1
ATOM 2180 C CA . THR A 1 299 ? -32.485 24.000 -5.128 1.00 32.06 326 THR A CA 1
ATOM 2181 C C . THR A 1 299 ? -33.741 24.853 -5.213 1.00 36.29 326 THR A C 1
ATOM 2182 O O . THR A 1 299 ? -33.831 25.746 -6.055 1.00 36.41 326 THR A O 1
ATOM 2186 N N . GLY A 1 300 ? -34.731 24.538 -4.386 1.00 33.48 327 GLY A N 1
ATOM 2187 C CA . GLY A 1 300 ? -35.991 25.270 -4.407 1.00 34.09 327 GLY A CA 1
ATOM 2188 C C . GLY A 1 300 ? -36.983 24.633 -5.376 1.00 39.41 327 GLY A C 1
ATOM 2189 O O . GLY A 1 300 ? -38.166 24.980 -5.381 1.00 38.53 327 GLY A O 1
ATOM 2190 N N . LEU A 1 301 ? -36.503 23.693 -6.189 1.00 37.28 328 LEU A N 1
ATOM 2191 C CA . LEU A 1 301 ? -37.374 23.010 -7.136 1.00 38.20 328 LEU A CA 1
ATOM 2192 C C . LEU A 1 301 ? -38.363 22.127 -6.388 1.00 44.40 328 LEU A C 1
ATOM 2193 O O . LEU A 1 301 ? -38.040 21.568 -5.342 1.00 43.24 328 LEU A O 1
ATOM 2198 N N . LEU A 1 302 ? -39.568 22.008 -6.933 1.00 43.98 329 LEU A N 1
ATOM 2199 C CA . LEU A 1 302 ? -40.614 21.197 -6.322 1.00 45.44 329 LEU A CA 1
ATOM 2200 C C . LEU A 1 302 ? -41.020 20.080 -7.273 1.00 52.61 329 LEU A C 1
ATOM 2201 O O . LEU A 1 302 ? -40.802 20.175 -8.480 1.00 53.03 329 LEU A O 1
ATOM 2206 N N . PRO A 1 303 ? -41.612 19.023 -6.726 1.00 50.71 330 PRO A N 1
ATOM 2207 C CA . PRO A 1 303 ? -42.072 17.901 -7.539 1.00 50.77 330 PRO A CA 1
ATOM 2208 C C . PRO A 1 303 ? -43.539 17.608 -7.240 1.00 55.09 330 PRO A C 1
ATOM 2209 O O . PRO A 1 303 ? -44.162 18.285 -6.420 1.00 54.66 330 PRO A O 1
ATOM 2213 N N . SER A 1 308 ? -44.583 8.036 1.899 1.00 56.74 335 SER A N 1
ATOM 2214 C CA . SER A 1 308 ? -44.089 9.365 2.237 1.00 56.33 335 SER A CA 1
ATOM 2215 C C . SER A 1 308 ? -43.918 9.572 3.742 1.00 59.19 335 SER A C 1
ATOM 2216 O O . SER A 1 308 ? -44.426 10.549 4.295 1.00 58.99 335 SER A O 1
ATOM 2219 N N . LEU A 1 309 ? -43.184 8.680 4.404 1.00 54.54 336 LEU A N 1
ATOM 2220 C CA . LEU A 1 309 ? -42.575 7.513 3.774 1.00 53.50 336 LEU A CA 1
ATOM 2221 C C . LEU A 1 309 ? -43.566 6.363 3.836 1.00 54.46 336 LEU A C 1
ATOM 2222 O O . LEU A 1 309 ? -44.562 6.437 4.555 1.00 54.13 336 LEU A O 1
ATOM 2227 N N . PRO A 1 310 ? -43.299 5.301 3.084 1.00 48.98 337 PRO A N 1
ATOM 2228 C CA . PRO A 1 310 ? -44.193 4.152 3.093 1.00 48.33 337 PRO A CA 1
ATOM 2229 C C . PRO A 1 310 ? -44.319 3.650 4.526 1.00 52.03 337 PRO A C 1
ATOM 2230 O O . PRO A 1 310 ? -43.413 3.836 5.335 1.00 51.06 337 PRO A O 1
ATOM 2234 N N . MET A 1 311 ? -45.453 3.036 4.841 1.00 49.22 338 MET A N 1
ATOM 2235 C CA . MET A 1 311 ? -45.675 2.494 6.175 1.00 49.16 338 MET A CA 1
ATOM 2236 C C . MET A 1 311 ? -45.074 1.096 6.225 1.00 49.99 338 MET A C 1
ATOM 2237 O O . MET A 1 311 ? -44.737 0.589 7.294 1.00 49.83 338 MET A O 1
ATOM 2242 N N . ARG A 1 312 ? -44.934 0.488 5.051 1.00 43.89 339 ARG A N 1
ATOM 2243 C CA . ARG A 1 312 ? -44.368 -0.848 4.925 1.00 42.66 339 ARG A CA 1
ATOM 2244 C C . ARG A 1 312 ? -43.478 -0.926 3.688 1.00 44.00 339 ARG A C 1
ATOM 2245 O O . ARG A 1 312 ? -43.796 -0.345 2.652 1.00 43.27 339 ARG A O 1
ATOM 2253 N N . LEU A 1 313 ? -42.358 -1.632 3.807 1.00 38.96 340 LEU A N 1
ATOM 2254 C CA . LEU A 1 313 ? -41.437 -1.802 2.687 1.00 38.26 340 LEU A CA 1
ATOM 2255 C C . LEU A 1 313 ? -41.569 -3.227 2.158 1.00 44.67 340 LEU A C 1
ATOM 2256 O O . LEU A 1 313 ? -42.056 -3.448 1.051 1.00 44.15 340 LEU A O 1
ATOM 2261 N N . LEU A 1 314 ? -41.160 -4.192 2.975 1.00 43.19 341 LEU A N 1
ATOM 2262 C CA . LEU A 1 314 ? -41.273 -5.599 2.622 1.00 43.88 341 LEU A CA 1
ATOM 2263 C C . LEU A 1 314 ? -42.735 -6.010 2.755 1.00 50.45 341 LEU A C 1
ATOM 2264 O O . LEU A 1 314 ? -43.410 -5.612 3.702 1.00 50.01 341 LEU A O 1
ATOM 2269 N N . PRO A 1 315 ? -43.230 -6.796 1.804 1.00 49.33 342 PRO A N 1
ATOM 2270 C CA . PRO A 1 315 ? -44.616 -7.250 1.863 1.00 49.78 342 PRO A CA 1
ATOM 2271 C C . PRO A 1 315 ? -44.807 -8.151 3.079 1.00 55.08 342 PRO A C 1
ATOM 2272 O O . PRO A 1 315 ? -45.906 -8.247 3.627 1.00 54.74 342 PRO A O 1
ATOM 2276 N N . THR A 1 316 ? -43.722 -8.784 3.516 1.00 52.65 343 THR A N 1
ATOM 2277 C CA . THR A 1 316 ? -43.774 -9.680 4.668 1.00 52.94 343 THR A CA 1
ATOM 2278 C C . THR A 1 316 ? -42.507 -9.629 5.511 1.00 57.42 343 THR A C 1
ATOM 2279 O O . THR A 1 316 ? -41.401 -9.715 4.979 1.00 57.20 343 THR A O 1
ATOM 2283 N N . GLU A 1 317 ? -42.666 -9.553 6.830 1.00 54.43 344 GLU A N 1
ATOM 2284 C CA . GLU A 1 317 ? -41.516 -9.639 7.722 1.00 54.52 344 GLU A CA 1
ATOM 2285 C C . GLU A 1 317 ? -41.158 -11.114 7.608 1.00 58.44 344 GLU A C 1
ATOM 2286 O O . GLU A 1 317 ? -41.739 -11.955 8.290 1.00 58.49 344 GLU A O 1
ATOM 2292 N N . ILE A 1 318 ? -40.287 -11.429 6.657 1.00 54.72 345 ILE A N 1
ATOM 2293 C CA . ILE A 1 318 ? -39.949 -12.810 6.348 1.00 54.54 345 ILE A CA 1
ATOM 2294 C C . ILE A 1 318 ? -39.497 -13.723 7.490 1.00 57.45 345 ILE A C 1
ATOM 2295 O O . ILE A 1 318 ? -38.746 -13.322 8.382 1.00 56.99 345 ILE A O 1
ATOM 2300 N N . MET A 1 319 ? -40.002 -14.954 7.447 1.00 52.97 346 MET A N 1
ATOM 2301 C CA . MET A 1 319 ? -39.729 -15.977 8.448 1.00 52.25 346 MET A CA 1
ATOM 2302 C C . MET A 1 319 ? -38.315 -16.532 8.372 1.00 52.02 346 MET A C 1
ATOM 2303 O O . MET A 1 319 ? -37.786 -16.770 7.286 1.00 52.05 346 MET A O 1
ATOM 2308 N N . ALA A 1 320 ? -37.743 -16.807 9.538 1.00 44.85 347 ALA A N 1
ATOM 2309 C CA . ALA A 1 320 ? -36.423 -17.411 9.634 1.00 43.04 347 ALA A CA 1
ATOM 2310 C C . ALA A 1 320 ? -36.622 -18.891 9.957 1.00 43.88 347 ALA A C 1
ATOM 2311 O O . ALA A 1 320 ? -37.644 -19.271 10.527 1.00 43.17 347 ALA A O 1
ATOM 2313 N N . GLY A 1 321 ? -35.657 -19.725 9.583 1.00 38.22 348 GLY A N 1
ATOM 2314 C CA . GLY A 1 321 ? -35.757 -21.162 9.833 1.00 36.23 348 GLY A CA 1
ATOM 2315 C C . GLY A 1 321 ? -35.172 -21.583 11.179 1.00 36.01 348 GLY A C 1
ATOM 2316 O O . GLY A 1 321 ? -34.591 -20.773 11.901 1.00 34.60 348 GLY A O 1
ATOM 2317 N N . SER A 1 322 ? -35.333 -22.861 11.509 1.00 31.24 349 SER A N 1
ATOM 2318 C CA . SER A 1 322 ? -34.819 -23.413 12.761 1.00 30.11 349 SER A CA 1
ATOM 2319 C C . SER A 1 322 ? -33.367 -23.839 12.606 1.00 32.07 349 SER A C 1
ATOM 2320 O O . SER A 1 322 ? -33.047 -24.711 11.797 1.00 31.48 349 SER A O 1
ATOM 2323 N N . PRO A 1 323 ? -32.493 -23.236 13.402 1.00 28.25 350 PRO A N 1
ATOM 2324 C CA . PRO A 1 323 ? -31.069 -23.569 13.362 1.00 27.58 350 PRO A CA 1
ATOM 2325 C C . PRO A 1 323 ? -30.849 -25.023 13.776 1.00 32.27 350 PRO A C 1
ATOM 2326 O O . PRO A 1 323 ? -31.419 -25.489 14.757 1.00 32.34 350 PRO A O 1
ATOM 2330 N N . ILE A 1 324 ? -30.034 -25.743 13.019 1.00 29.66 351 ILE A N 1
ATOM 2331 C CA . ILE A 1 324 ? -29.782 -27.152 13.317 1.00 30.50 351 ILE A CA 1
ATOM 2332 C C . ILE A 1 324 ? -28.463 -27.317 14.056 1.00 34.12 351 ILE A C 1
ATOM 2333 O O . ILE A 1 324 ? -28.142 -28.402 14.549 1.00 33.56 351 ILE A O 1
ATOM 2338 N N . ARG A 1 325 ? -27.692 -26.240 14.106 1.00 29.81 352 ARG A N 1
ATOM 2339 C CA . ARG A 1 325 ? -26.367 -26.282 14.704 1.00 29.57 352 ARG A CA 1
ATOM 2340 C C . ARG A 1 325 ? -25.975 -24.887 15.172 1.00 32.66 352 ARG A C 1
ATOM 2341 O O . ARG A 1 325 ? -26.535 -23.889 14.717 1.00 30.82 352 ARG A O 1
ATOM 2349 N N . SER A 1 326 ? -24.992 -24.815 16.063 1.00 28.79 353 SER A N 1
ATOM 2350 C CA . SER A 1 326 ? -24.509 -23.522 16.532 1.00 28.26 353 SER A CA 1
ATOM 2351 C C . SER A 1 326 ? -23.001 -23.455 16.313 1.00 31.17 353 SER A C 1
ATOM 2352 O O . SER A 1 326 ? -22.347 -24.483 16.153 1.00 30.70 353 SER A O 1
ATOM 2355 N N . ARG A 1 327 ? -22.457 -22.243 16.260 1.00 26.41 354 ARG A N 1
ATOM 2356 C CA . ARG A 1 327 ? -21.017 -22.058 16.081 1.00 25.00 354 ARG A CA 1
ATOM 2357 C C . ARG A 1 327 ? -20.563 -20.907 16.959 1.00 27.38 354 ARG A C 1
ATOM 2358 O O . ARG A 1 327 ? -21.363 -20.039 17.328 1.00 26.08 354 ARG A O 1
ATOM 2366 N N . ASP A 1 328 ? -19.270 -20.885 17.259 1.00 23.84 355 ASP A N 1
ATOM 2367 C CA . ASP A 1 328 ? -18.692 -19.807 18.050 1.00 24.19 355 ASP A CA 1
ATOM 2368 C C . ASP A 1 328 ? -17.463 -19.261 17.331 1.00 27.37 355 ASP A C 1
ATOM 2369 O O . ASP A 1 328 ? -16.525 -20.002 17.038 1.00 26.51 355 ASP A O 1
ATOM 2374 N N . ILE A 1 329 ? -17.490 -17.965 17.038 1.00 23.14 356 ILE A N 1
ATOM 2375 C CA . ILE A 1 329 ? -16.407 -17.307 16.329 1.00 22.33 356 ILE A CA 1
ATOM 2376 C C . ILE A 1 329 ? -15.828 -16.228 17.216 1.00 25.76 356 ILE A C 1
ATOM 2377 O O . ILE A 1 329 ? -16.563 -15.402 17.745 1.00 25.90 356 ILE A O 1
ATOM 2382 N N . SER A 1 330 ? -14.506 -16.210 17.346 1.00 21.42 357 SER A N 1
ATOM 2383 C CA . SER A 1 330 ? -13.846 -15.220 18.184 1.00 20.84 357 SER A CA 1
ATOM 2384 C C . SER A 1 330 ? -12.797 -14.409 17.424 1.00 25.16 357 SER A C 1
ATOM 2385 O O . SER A 1 330 ? -11.872 -14.971 16.837 1.00 23.92 357 SER A O 1
ATOM 2388 N N . LEU A 1 331 ? -12.928 -13.087 17.474 1.00 24.40 358 LEU A N 1
ATOM 2389 C CA . LEU A 1 331 ? -11.982 -12.176 16.828 1.00 26.04 358 LEU A CA 1
ATOM 2390 C C . LEU A 1 331 ? -11.253 -11.403 17.929 1.00 33.54 358 LEU A C 1
ATOM 2391 O O . LEU A 1 331 ? -11.758 -11.290 19.041 1.00 33.37 358 LEU A O 1
ATOM 2396 N N . GLY A 1 332 ? -10.088 -10.844 17.622 1.00 32.39 359 GLY A N 1
ATOM 2397 C CA . GLY A 1 332 ? -9.353 -10.080 18.636 1.00 33.20 359 GLY A CA 1
ATOM 2398 C C . GLY A 1 332 ? -8.521 -8.933 18.053 1.00 38.60 359 GLY A C 1
ATOM 2399 O O . GLY A 1 332 ? -8.713 -8.520 16.904 1.00 37.08 359 GLY A O 1
ATOM 2400 N N . ASP A 1 333 ? -7.595 -8.423 18.860 1.00 36.49 360 ASP A N 1
ATOM 2401 C CA . ASP A 1 333 ? -6.711 -7.342 18.432 1.00 36.92 360 ASP A CA 1
ATOM 2402 C C . ASP A 1 333 ? -5.523 -7.952 17.688 1.00 39.36 360 ASP A C 1
ATOM 2403 O O . ASP A 1 333 ? -4.712 -7.249 17.084 1.00 40.21 360 ASP A O 1
ATOM 2408 N N . ASP A 1 334 ? -5.425 -9.272 17.738 1.00 33.67 361 ASP A N 1
ATOM 2409 C CA . ASP A 1 334 ? -4.366 -9.970 17.030 1.00 32.33 361 ASP A CA 1
ATOM 2410 C C . ASP A 1 334 ? -5.004 -10.636 15.821 1.00 31.77 361 ASP A C 1
ATOM 2411 O O . ASP A 1 334 ? -6.132 -11.121 15.889 1.00 30.17 361 ASP A O 1
ATOM 2416 N N . PRO A 1 335 ? -4.295 -10.623 14.704 1.00 26.54 362 PRO A N 1
ATOM 2417 C CA . PRO A 1 335 ? -4.820 -11.217 13.487 1.00 25.49 362 PRO A CA 1
ATOM 2418 C C . PRO A 1 335 ? -5.150 -12.687 13.706 1.00 26.25 362 PRO A C 1
ATOM 2419 O O . PRO A 1 335 ? -4.464 -13.396 14.443 1.00 24.85 362 PRO A O 1
ATOM 2423 N N . GLY A 1 336 ? -6.216 -13.137 13.062 1.00 21.67 363 GLY A N 1
ATOM 2424 C CA . GLY A 1 336 ? -6.622 -14.524 13.167 1.00 21.26 363 GLY A CA 1
ATOM 2425 C C . GLY A 1 336 ? -8.042 -14.625 13.677 1.00 23.67 363 GLY A C 1
ATOM 2426 O O . GLY A 1 336 ? -8.608 -13.655 14.181 1.00 22.94 363 GLY A O 1
ATOM 2427 N N . ILE A 1 337 ? -8.602 -15.818 13.557 1.00 19.56 364 ILE A N 1
ATOM 2428 C CA . ILE A 1 337 ? -9.944 -16.088 14.043 1.00 18.92 364 ILE A CA 1
ATOM 2429 C C . ILE A 1 337 ? -9.882 -17.396 14.808 1.00 22.18 364 ILE A C 1
ATOM 2430 O O . ILE A 1 337 ? -9.330 -18.381 14.315 1.00 20.29 364 ILE A O 1
ATOM 2435 N N . ASN A 1 338 ? -10.434 -17.393 16.017 1.00 19.46 365 ASN A N 1
ATOM 2436 C CA . ASN A 1 338 ? -10.433 -18.577 16.859 1.00 19.44 365 ASN A CA 1
ATOM 2437 C C . ASN A 1 338 ? -9.019 -19.049 17.165 1.00 25.05 365 ASN A C 1
ATOM 2438 O O . ASN A 1 338 ? -8.774 -20.245 17.355 1.00 24.37 365 ASN A O 1
ATOM 2443 N N . GLY A 1 339 ? -8.099 -18.094 17.227 1.00 22.32 366 GLY A N 1
ATOM 2444 C CA . GLY A 1 339 ? -6.707 -18.378 17.566 1.00 22.94 366 GLY A CA 1
ATOM 2445 C C . GLY A 1 339 ? -5.901 -18.855 16.372 1.00 27.33 366 GLY A C 1
ATOM 2446 O O . GLY A 1 339 ? -4.733 -19.201 16.503 1.00 28.23 366 GLY A O 1
ATOM 2447 N N . GLN A 1 340 ? -6.514 -18.858 15.197 1.00 23.09 367 GLN A N 1
ATOM 2448 C CA . GLN A 1 340 ? -5.820 -19.336 14.013 1.00 22.52 367 GLN A CA 1
ATOM 2449 C C . GLN A 1 340 ? -5.791 -18.337 12.861 1.00 25.15 367 GLN A C 1
ATOM 2450 O O . GLN A 1 340 ? -6.800 -17.700 12.549 1.00 23.00 367 GLN A O 1
ATOM 2456 N N . LEU A 1 341 ? -4.639 -18.246 12.200 1.00 21.72 368 LEU A N 1
ATOM 2457 C CA . LEU A 1 341 ? -4.512 -17.408 11.017 1.00 21.66 368 LEU A CA 1
ATOM 2458 C C . LEU A 1 341 ? -5.201 -18.147 9.889 1.00 23.37 368 LEU A C 1
ATOM 2459 O O . LEU A 1 341 ? -5.300 -19.374 9.909 1.00 22.76 368 LEU A O 1
ATOM 2464 N N . TRP A 1 342 ? -5.622 -17.393 8.881 1.00 19.49 369 TRP A N 1
ATOM 2465 C CA . TRP A 1 342 ? -6.236 -17.949 7.688 1.00 18.65 369 TRP A CA 1
ATOM 2466 C C . TRP A 1 342 ? -5.264 -18.947 7.078 1.00 21.22 369 TRP A C 1
ATOM 2467 O O . TRP A 1 342 ? -4.086 -18.639 6.916 1.00 19.44 369 TRP A O 1
ATOM 2478 N N . ASP A 1 343 ? -5.768 -20.124 6.724 1.00 18.40 370 ASP A N 1
ATOM 2479 C CA . ASP A 1 343 ? -4.977 -21.158 6.046 1.00 17.66 370 ASP A CA 1
ATOM 2480 C C . ASP A 1 343 ? -5.803 -21.654 4.859 1.00 21.85 370 ASP A C 1
ATOM 2481 O O . ASP A 1 343 ? -6.841 -22.307 5.032 1.00 21.32 370 ASP A O 1
ATOM 2486 N N . VAL A 1 344 ? -5.365 -21.300 3.654 1.00 19.67 371 VAL A N 1
ATOM 2487 C CA . VAL A 1 344 ? -6.077 -21.667 2.429 1.00 19.97 371 VAL A CA 1
ATOM 2488 C C . VAL A 1 344 ? -6.449 -23.145 2.372 1.00 24.05 371 VAL A C 1
ATOM 2489 O O . VAL A 1 344 ? -7.421 -23.515 1.718 1.00 22.36 371 VAL A O 1
ATOM 2493 N N . ASN A 1 345 ? -5.670 -23.985 3.046 1.00 21.01 372 ASN A N 1
ATOM 2494 C CA . ASN A 1 345 ? -5.923 -25.424 3.036 1.00 21.10 372 ASN A CA 1
ATOM 2495 C C . ASN A 1 345 ? -6.882 -25.863 4.125 1.00 25.72 372 ASN A C 1
ATOM 2496 O O . ASN A 1 345 ? -7.223 -27.036 4.209 1.00 26.25 372 ASN A O 1
ATOM 2501 N N . ARG A 1 346 ? -7.248 -24.953 5.016 1.00 21.54 373 ARG A N 1
ATOM 2502 C CA . ARG A 1 346 ? -8.067 -25.345 6.152 1.00 20.87 373 ARG A CA 1
ATOM 2503 C C . ARG A 1 346 ? -9.511 -24.875 6.115 1.00 24.78 373 ARG A C 1
ATOM 2504 O O . ARG A 1 346 ? -9.781 -23.676 6.025 1.00 23.85 373 ARG A O 1
ATOM 2512 N N . ILE A 1 347 ? -10.434 -25.827 6.223 1.00 21.33 374 ILE A N 1
ATOM 2513 C CA . ILE A 1 347 ? -11.851 -25.504 6.289 1.00 20.36 374 ILE A CA 1
ATOM 2514 C C . ILE A 1 347 ? -12.200 -25.333 7.759 1.00 22.36 374 ILE A C 1
ATOM 2515 O O . ILE A 1 347 ? -12.051 -26.255 8.554 1.00 20.89 374 ILE A O 1
ATOM 2520 N N . ASP A 1 348 ? -12.647 -24.140 8.121 1.00 18.68 375 ASP A N 1
ATOM 2521 C CA . ASP A 1 348 ? -12.974 -23.839 9.501 1.00 18.13 375 ASP A CA 1
ATOM 2522 C C . ASP A 1 348 ? -14.394 -24.234 9.893 1.00 22.89 375 ASP A C 1
ATOM 2523 O O . ASP A 1 348 ? -14.637 -24.634 11.027 1.00 22.27 375 ASP A O 1
ATOM 2528 N N . VAL A 1 349 ? -15.325 -24.128 8.952 1.00 19.70 376 VAL A N 1
ATOM 2529 C CA . VAL A 1 349 ? -16.722 -24.480 9.208 1.00 19.31 376 VAL A CA 1
ATOM 2530 C C . VAL A 1 349 ? -17.279 -25.204 7.994 1.00 22.53 376 VAL A C 1
ATOM 2531 O O . VAL A 1 349 ? -17.107 -24.749 6.862 1.00 20.77 376 VAL A O 1
ATOM 2535 N N . THR A 1 350 ? -17.982 -26.309 8.232 1.00 19.30 377 THR A N 1
ATOM 2536 C CA . THR A 1 350 ? -18.622 -27.043 7.151 1.00 19.17 377 THR A CA 1
ATOM 2537 C C . THR A 1 350 ? -20.120 -27.048 7.421 1.00 23.32 377 THR A C 1
ATOM 2538 O O . THR A 1 350 ? -20.579 -27.602 8.417 1.00 23.17 377 THR A O 1
ATOM 2542 N N . ALA A 1 351 ? -20.874 -26.408 6.538 1.00 20.23 378 ALA A N 1
ATOM 2543 C CA . ALA A 1 351 ? -22.317 -26.319 6.692 1.00 19.91 378 ALA A CA 1
ATOM 2544 C C . ALA A 1 351 ? -23.022 -27.031 5.544 1.00 22.66 378 ALA A C 1
ATOM 2545 O O . ALA A 1 351 ? -22.393 -27.425 4.566 1.00 21.92 378 ALA A O 1
ATOM 2547 N N . GLN A 1 352 ? -24.338 -27.169 5.661 1.00 19.02 379 GLN A N 1
ATOM 2548 C CA . GLN A 1 352 ? -25.143 -27.811 4.629 1.00 18.80 379 GLN A CA 1
ATOM 2549 C C . GLN A 1 352 ? -25.999 -26.749 3.947 1.00 21.80 379 GLN A C 1
ATOM 2550 O O . GLN A 1 352 ? -26.701 -26.002 4.617 1.00 21.20 379 GLN A O 1
ATOM 2556 N N . GLN A 1 353 ? -25.933 -26.661 2.621 1.00 18.25 380 GLN A N 1
ATOM 2557 C CA . GLN A 1 353 ? -26.732 -25.663 1.913 1.00 18.27 380 GLN A CA 1
ATOM 2558 C C . GLN A 1 353 ? -28.226 -25.848 2.199 1.00 24.36 380 GLN A C 1
ATOM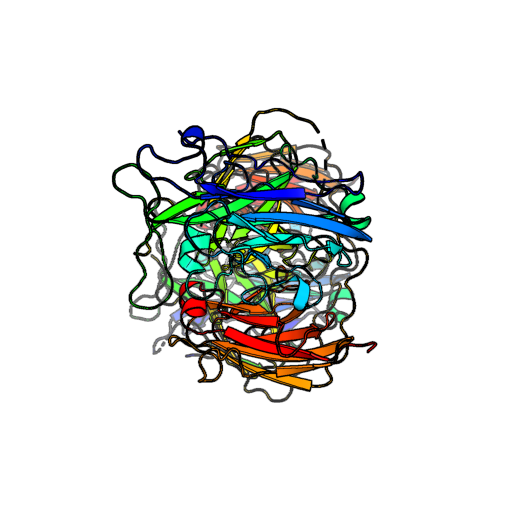 2559 O O . GLN A 1 353 ? -28.715 -26.975 2.292 1.00 24.11 380 GLN A O 1
ATOM 2565 N N . GLY A 1 354 ? -28.938 -24.734 2.339 1.00 21.45 381 GLY A N 1
ATOM 2566 C CA . GLY A 1 354 ? -30.374 -24.756 2.588 1.00 21.89 381 GLY A CA 1
ATOM 2567 C C . GLY A 1 354 ? -30.699 -24.844 4.072 1.00 26.32 381 GLY A C 1
ATOM 2568 O O . GLY A 1 354 ? -31.867 -24.835 4.463 1.00 26.82 381 GLY A O 1
ATOM 2569 N N . THR A 1 355 ? -29.663 -24.916 4.898 1.00 21.55 382 THR A N 1
ATOM 2570 C CA . THR A 1 355 ? -29.858 -25.009 6.337 1.00 21.23 382 THR A CA 1
ATOM 2571 C C . THR A 1 355 ? -29.591 -23.693 7.076 1.00 23.51 382 THR A C 1
ATOM 2572 O O . THR A 1 355 ? -29.106 -22.718 6.491 1.00 20.53 382 THR A O 1
ATOM 2576 N N . TRP A 1 356 ? -29.927 -23.684 8.362 1.00 20.12 383 TRP A N 1
ATOM 2577 C CA . TRP A 1 356 ? -29.755 -22.522 9.226 1.00 20.70 383 TRP A CA 1
ATOM 2578 C C . TRP A 1 356 ? -28.867 -22.881 10.404 1.00 22.73 383 TRP A C 1
ATOM 2579 O O . TRP A 1 356 ? -28.903 -24.009 10.902 1.00 22.73 383 TRP A O 1
ATOM 2590 N N . GLU A 1 357 ? -28.098 -21.909 10.874 1.00 18.19 384 GLU A N 1
ATOM 2591 C CA . GLU A 1 357 ? -27.230 -22.119 12.028 1.00 17.70 384 GLU A CA 1
ATOM 2592 C C . GLU A 1 357 ? -27.227 -20.882 12.896 1.00 21.03 384 GLU A C 1
ATOM 2593 O O . GLU A 1 357 ? -27.476 -19.776 12.418 1.00 20.61 384 GLU A O 1
ATOM 2599 N N . ARG A 1 358 ? -26.920 -21.066 14.174 1.00 17.86 385 ARG A N 1
ATOM 2600 C CA . ARG A 1 358 ? -26.818 -19.946 15.093 1.00 18.10 385 ARG A CA 1
ATOM 2601 C C . ARG A 1 358 ? -25.339 -19.704 15.366 1.00 22.42 385 ARG A C 1
ATOM 2602 O O . ARG A 1 358 ? -24.659 -20.561 15.923 1.00 21.98 385 ARG A O 1
ATOM 2610 N N . TRP A 1 359 ? -24.836 -18.544 14.962 1.00 19.23 386 TRP A N 1
ATOM 2611 C CA . TRP A 1 359 ? -23.427 -18.231 15.177 1.00 19.03 386 TRP A CA 1
ATOM 2612 C C . TRP A 1 359 ? -23.285 -17.180 16.260 1.00 23.35 386 TRP A C 1
ATOM 2613 O O . TRP A 1 359 ? -23.963 -16.140 16.238 1.00 23.92 386 TRP A O 1
ATOM 2624 N N . THR A 1 360 ? -22.367 -17.423 17.186 1.00 18.81 387 THR A N 1
ATOM 2625 C CA . THR A 1 360 ? -22.067 -16.447 18.215 1.00 18.43 387 THR A CA 1
ATOM 2626 C C . THR A 1 360 ? -20.735 -15.836 17.816 1.00 22.23 387 THR A C 1
ATOM 2627 O O . THR A 1 360 ? -19.756 -16.554 17.611 1.00 22.31 387 THR A O 1
ATOM 2631 N N . VAL A 1 361 ? -20.712 -14.520 17.627 1.00 18.34 388 VAL A N 1
ATOM 2632 C CA . VAL A 1 361 ? -19.476 -13.857 17.231 1.00 17.86 388 VAL A CA 1
ATOM 2633 C C . VAL A 1 361 ? -19.024 -12.936 18.346 1.00 22.07 388 VAL A C 1
ATOM 2634 O O . VAL A 1 361 ? -19.814 -12.144 18.870 1.00 21.35 388 VAL A O 1
ATOM 2638 N N . ARG A 1 362 ? -17.753 -13.045 18.713 1.00 19.35 389 ARG A N 1
ATOM 2639 C CA . ARG A 1 362 ? -17.221 -12.232 19.794 1.00 19.59 389 ARG A CA 1
ATOM 2640 C C . ARG A 1 362 ? -15.930 -11.565 19.387 1.00 23.91 389 ARG A C 1
ATOM 2641 O O . ARG A 1 362 ? -15.128 -12.136 18.646 1.00 22.99 389 ARG A O 1
ATOM 2649 N N . ALA A 1 363 ? -15.734 -10.353 19.889 1.00 21.49 390 ALA A N 1
ATOM 2650 C CA . ALA A 1 363 ? -14.547 -9.584 19.585 1.00 22.21 390 ALA A CA 1
ATOM 2651 C C . ALA A 1 363 ? -14.231 -8.699 20.784 1.00 29.03 390 ALA A C 1
ATOM 2652 O O . ALA A 1 363 ? -15.067 -7.894 21.198 1.00 28.95 390 ALA A O 1
ATOM 2654 N N . ASP A 1 364 ? -13.040 -8.848 21.354 1.00 27.31 391 ASP A N 1
ATOM 2655 C CA . ASP A 1 364 ? -12.674 -7.982 22.464 1.00 28.62 391 ASP A CA 1
ATOM 2656 C C . ASP A 1 364 ? -12.078 -6.698 21.912 1.00 32.55 391 ASP A C 1
ATOM 2657 O O . ASP A 1 364 ? -11.953 -5.707 22.619 1.00 33.73 391 ASP A O 1
ATOM 2662 N N . GLU A 1 365 ? -11.803 -6.706 20.611 1.00 27.95 392 GLU A N 1
ATOM 2663 C CA . GLU A 1 365 ? -11.354 -5.516 19.903 1.00 27.50 392 GLU A CA 1
ATOM 2664 C C . GLU A 1 365 ? -12.454 -5.231 18.880 1.00 29.17 392 GLU A C 1
ATOM 2665 O O . GLU A 1 365 ? -12.650 -6.006 17.940 1.00 27.71 392 GLU A O 1
ATOM 2671 N N . PRO A 1 366 ? -13.210 -4.161 19.112 1.00 25.04 393 PRO A N 1
ATOM 2672 C CA . PRO A 1 366 ? -14.345 -3.808 18.265 1.00 24.57 393 PRO A CA 1
ATOM 2673 C C . PRO A 1 366 ? -14.003 -3.728 16.780 1.00 25.32 393 PRO A C 1
ATOM 2674 O O . PRO A 1 366 ? -13.068 -3.035 16.386 1.00 25.12 393 PRO A O 1
ATOM 2678 N N . GLN A 1 367 ? -14.762 -4.455 15.968 1.00 20.34 394 GLN A N 1
ATOM 2679 C CA . GLN A 1 367 ? -14.543 -4.489 14.518 1.00 19.55 394 GLN A CA 1
ATOM 2680 C C . GLN A 1 367 ? -15.755 -5.096 13.822 1.00 21.56 394 GLN A C 1
ATOM 2681 O O . GLN A 1 367 ? -16.551 -5.785 14.448 1.00 20.81 394 GLN A O 1
ATOM 2687 N N . ALA A 1 368 ? -15.861 -4.876 12.515 1.00 17.65 395 ALA A N 1
ATOM 2688 C CA . ALA A 1 368 ? -16.949 -5.442 11.731 1.00 18.01 395 ALA A CA 1
ATOM 2689 C C . ALA A 1 368 ? -16.585 -6.857 11.312 1.00 20.28 395 ALA A C 1
ATOM 2690 O O . ALA A 1 368 ? -15.410 -7.193 11.178 1.00 18.82 395 ALA A O 1
ATOM 2692 N N . PHE A 1 369 ? -17.606 -7.682 11.118 1.00 16.33 396 PHE A N 1
ATOM 2693 C CA . PHE A 1 369 ? -17.418 -9.074 10.723 1.00 15.65 396 PHE A CA 1
ATOM 2694 C C . PHE A 1 369 ? -18.297 -9.363 9.498 1.00 18.59 396 PHE A C 1
ATOM 2695 O O . PHE A 1 369 ? -19.478 -8.990 9.459 1.00 16.54 396 PHE A O 1
ATOM 2703 N N . HIS A 1 370 ? -17.710 -10.007 8.494 1.00 15.60 397 HIS A N 1
ATOM 2704 C CA . HIS A 1 370 ? -18.435 -10.341 7.268 1.00 15.15 397 HIS A CA 1
ATOM 2705 C C . HIS A 1 370 ? -18.391 -11.844 6.983 1.00 18.09 397 HIS A C 1
ATOM 2706 O O . HIS A 1 370 ? -17.357 -12.493 7.171 1.00 17.15 397 HIS A O 1
ATOM 2713 N N . ILE A 1 371 ? -19.495 -12.381 6.473 1.00 14.38 398 ILE A N 1
ATOM 2714 C CA . ILE A 1 371 ? -19.547 -13.784 6.040 1.00 13.36 398 ILE A CA 1
ATOM 2715 C C . ILE A 1 371 ? -19.996 -13.808 4.583 1.00 17.66 398 ILE A C 1
ATOM 2716 O O . ILE A 1 371 ? -21.036 -13.235 4.245 1.00 16.57 398 ILE A O 1
ATOM 2721 N N . GLU A 1 372 ? -19.225 -14.485 3.730 1.00 14.93 399 GLU A N 1
ATOM 2722 C CA . GLU A 1 372 ? -19.566 -14.625 2.313 1.00 14.45 399 GLU A CA 1
ATOM 2723 C C . GLU A 1 372 ? -20.556 -15.772 2.111 1.00 18.20 399 GLU A C 1
ATOM 2724 O O . GLU A 1 372 ? -20.585 -16.709 2.907 1.00 18.00 399 GLU A O 1
ATOM 2730 N N . GLY A 1 373 ? -21.335 -15.702 1.032 1.00 14.89 400 GLY A N 1
ATOM 2731 C CA . GLY A 1 373 ? -22.263 -16.775 0.633 1.00 14.88 400 GLY A CA 1
ATOM 2732 C C . GLY A 1 373 ? -23.497 -17.009 1.503 1.00 19.75 400 GLY A C 1
ATOM 2733 O O . GLY A 1 373 ? -24.225 -17.992 1.321 1.00 18.61 400 GLY A O 1
ATOM 2734 N N . VAL A 1 374 ? -23.748 -16.108 2.439 1.00 16.77 401 VAL A N 1
ATOM 2735 C CA . VAL A 1 374 ? -24.896 -16.267 3.309 1.00 16.88 401 VAL A CA 1
ATOM 2736 C C . VAL A 1 374 ? -25.633 -14.963 3.500 1.00 22.23 401 VAL A C 1
ATOM 2737 O O . VAL A 1 374 ? -25.207 -13.897 3.038 1.00 22.50 401 VAL A O 1
ATOM 2741 N N . MET A 1 375 ? -26.717 -15.061 4.255 1.00 20.06 402 MET A N 1
ATOM 2742 C CA . MET A 1 375 ? -27.461 -13.908 4.720 1.00 20.98 402 MET A CA 1
ATOM 2743 C C . MET A 1 375 ? -27.860 -14.253 6.145 1.00 21.02 402 MET A C 1
ATOM 2744 O O . MET A 1 375 ? -28.105 -15.421 6.465 1.00 21.23 402 MET A O 1
ATOM 2749 N N . PHE A 1 376 ? -27.792 -13.277 7.038 1.00 15.56 403 PHE A N 1
ATOM 2750 C CA . PHE A 1 376 ? -28.122 -13.563 8.421 1.00 14.83 403 PHE A CA 1
ATOM 2751 C C . PHE A 1 376 ? -28.948 -12.476 9.058 1.00 19.72 403 PHE A C 1
ATOM 2752 O O . PHE A 1 376 ? -29.000 -11.343 8.586 1.00 18.77 403 PHE A O 1
ATOM 2760 N N . GLN A 1 377 ? -29.571 -12.839 10.167 1.00 17.40 404 GLN A N 1
ATOM 2761 C CA . GLN A 1 377 ? -30.369 -11.910 10.927 1.00 17.57 404 GLN A CA 1
ATOM 2762 C C . GLN A 1 377 ? -29.777 -11.867 12.326 1.00 20.50 404 GLN A C 1
ATOM 2763 O O . GLN A 1 377 ? -29.541 -12.907 12.948 1.00 19.27 404 GLN A O 1
ATOM 2769 N N . ILE A 1 378 ? -29.466 -10.661 12.780 1.00 16.93 405 ILE A N 1
ATOM 2770 C CA . ILE A 1 378 ? -28.905 -10.452 14.107 1.00 17.65 405 ILE A CA 1
ATOM 2771 C C . ILE A 1 378 ? -30.019 -10.688 15.119 1.00 22.81 405 ILE A C 1
ATOM 2772 O O . ILE A 1 378 ? -31.049 -10.007 15.090 1.00 21.65 405 ILE A O 1
ATOM 2777 N N . ARG A 1 379 ? -29.827 -11.678 15.987 1.00 21.00 406 ARG A N 1
ATOM 2778 C CA . ARG A 1 379 ? -30.840 -12.030 16.974 1.00 21.29 406 ARG A CA 1
ATOM 2779 C C . ARG A 1 379 ? -30.638 -11.377 18.337 1.00 25.29 406 ARG A C 1
ATOM 2780 O O . ARG A 1 379 ? -31.604 -11.094 19.043 1.00 24.60 406 ARG A O 1
ATOM 2788 N N . ASN A 1 380 ? -29.384 -11.105 18.686 1.00 21.34 407 ASN A N 1
ATOM 2789 C CA . ASN A 1 380 ? -29.063 -10.435 19.936 1.00 20.99 407 ASN A CA 1
ATOM 2790 C C . ASN A 1 380 ? -27.732 -9.736 19.783 1.00 23.42 407 ASN A C 1
ATOM 2791 O O . ASN A 1 380 ? -26.857 -10.194 19.034 1.00 22.65 407 ASN A O 1
ATOM 2796 N N . VAL A 1 381 ? -27.591 -8.636 20.510 1.00 20.44 408 VAL A N 1
ATOM 2797 C CA . VAL A 1 381 ? -26.361 -7.861 20.568 1.00 20.62 408 VAL A CA 1
ATOM 2798 C C . VAL A 1 381 ? -26.037 -7.743 22.055 1.00 26.28 408 VAL A C 1
ATOM 2799 O O . VAL A 1 381 ? -26.728 -7.040 22.798 1.00 25.28 408 VAL A O 1
ATOM 2803 N N . ASN A 1 382 ? -25.018 -8.473 22.493 1.00 24.01 409 ASN A N 1
ATOM 2804 C CA . ASN A 1 382 ? -24.623 -8.457 23.895 1.00 24.50 409 ASN A CA 1
ATOM 2805 C C . ASN A 1 382 ? -25.787 -8.848 24.796 1.00 29.34 409 ASN A C 1
ATOM 2806 O O . ASN A 1 382 ? -25.989 -8.257 25.851 1.00 28.70 409 ASN A O 1
ATOM 2811 N N . GLY A 1 383 ? -26.555 -9.844 24.368 1.00 27.33 410 GLY A N 1
ATOM 2812 C CA . GLY A 1 383 ? -27.663 -10.359 25.166 1.00 26.96 410 GLY A CA 1
ATOM 2813 C C . GLY A 1 383 ? -28.937 -9.527 25.114 1.00 30.83 410 GLY A C 1
ATOM 2814 O O . GLY A 1 383 ? -29.958 -9.916 25.688 1.00 30.44 410 GLY A O 1
ATOM 2815 N N . ALA A 1 384 ? -28.890 -8.397 24.419 1.00 26.44 411 ALA A N 1
ATOM 2816 C CA . ALA A 1 384 ? -30.065 -7.548 24.286 1.00 25.94 411 ALA A CA 1
ATOM 2817 C C . ALA A 1 384 ? -30.544 -7.493 22.838 1.00 29.60 411 ALA A C 1
ATOM 2818 O O . ALA A 1 384 ? -29.882 -8.003 21.931 1.00 29.08 411 ALA A O 1
ATOM 2820 N N . MET A 1 385 ? -31.703 -6.882 22.625 1.00 26.35 412 MET A N 1
ATOM 2821 C CA . MET A 1 385 ? -32.252 -6.754 21.277 1.00 26.28 412 MET A CA 1
ATOM 2822 C C . MET A 1 385 ? -31.380 -5.825 20.430 1.00 26.32 412 MET A C 1
ATOM 2823 O O . MET A 1 385 ? -30.880 -4.810 20.910 1.00 24.49 412 MET A O 1
ATOM 2828 N N . PRO A 1 386 ? -31.215 -6.161 19.158 1.00 23.58 413 PRO A N 1
ATOM 2829 C CA . PRO A 1 386 ? -30.456 -5.294 18.266 1.00 23.15 413 PRO A CA 1
ATOM 2830 C C . PRO A 1 386 ? -31.383 -4.135 17.915 1.00 26.61 413 PRO A C 1
ATOM 2831 O O . PRO A 1 386 ? -32.604 -4.250 18.045 1.00 25.71 413 PRO A O 1
ATOM 2835 N N . PHE A 1 387 ? -30.813 -3.024 17.472 1.00 23.47 414 PHE A N 1
ATOM 2836 C CA . PHE A 1 387 ? -31.628 -1.891 17.071 1.00 23.85 414 PHE A CA 1
ATOM 2837 C C . PHE A 1 387 ? -32.427 -2.226 15.813 1.00 26.69 414 PHE A C 1
ATOM 2838 O O . PHE A 1 387 ? -32.048 -3.110 15.041 1.00 26.06 414 PHE A O 1
ATOM 2846 N N . PRO A 1 388 ? -33.575 -1.576 15.658 1.00 23.17 415 PRO A N 1
ATOM 2847 C CA . PRO A 1 388 ? -34.476 -1.849 14.539 1.00 22.49 415 PRO A CA 1
ATOM 2848 C C . PRO A 1 388 ? -33.820 -1.853 13.160 1.00 24.40 415 PRO A C 1
ATOM 2849 O O . PRO A 1 388 ? -34.172 -2.671 12.315 1.00 23.61 415 PRO A O 1
ATOM 2853 N N . GLU A 1 389 ? -32.903 -0.915 12.924 1.00 20.10 416 GLU A N 1
ATOM 2854 C CA . GLU A 1 389 ? -32.225 -0.819 11.633 1.00 19.86 416 GLU A CA 1
ATOM 2855 C C . GLU A 1 389 ? -31.356 -2.048 11.367 1.00 22.94 416 GLU A C 1
ATOM 2856 O O . GLU A 1 389 ? -30.939 -2.307 10.235 1.00 21.16 416 GLU A O 1
ATOM 2862 N N . ASP A 1 390 ? -31.090 -2.805 12.427 1.00 20.14 417 ASP A N 1
ATOM 2863 C CA . ASP A 1 390 ? -30.247 -3.991 12.341 1.00 19.38 417 ASP A CA 1
ATOM 2864 C C . ASP A 1 390 ? -31.046 -5.290 12.351 1.00 23.29 417 ASP A C 1
ATOM 2865 O O . ASP A 1 390 ? -30.476 -6.370 12.501 1.00 22.83 417 ASP A O 1
ATOM 2870 N N . ARG A 1 391 ? -32.362 -5.192 12.197 1.00 20.13 418 ARG A N 1
ATOM 2871 C CA . ARG A 1 391 ? -33.211 -6.374 12.256 1.00 19.74 418 ARG A CA 1
ATOM 2872 C C . ARG A 1 391 ? -33.618 -7.009 10.921 1.00 23.20 418 ARG A C 1
ATOM 2873 O O . ARG A 1 391 ? -34.397 -7.953 10.901 1.00 22.58 418 ARG A O 1
ATOM 2881 N N . GLY A 1 392 ? -33.081 -6.510 9.812 1.00 19.92 419 GLY A N 1
ATOM 2882 C CA . GLY A 1 392 ? -33.388 -7.072 8.495 1.00 19.63 419 GLY A CA 1
ATOM 2883 C C . GLY A 1 392 ? -32.327 -8.120 8.167 1.00 24.00 419 GLY A C 1
ATOM 2884 O O . GLY A 1 392 ? -31.645 -8.597 9.069 1.00 25.43 419 GLY A O 1
ATOM 2885 N N . TRP A 1 393 ? -32.196 -8.493 6.898 1.00 20.04 420 TRP A N 1
ATOM 2886 C CA . TRP A 1 393 ? -31.174 -9.459 6.505 1.00 20.19 420 TRP A CA 1
ATOM 2887 C C . TRP A 1 393 ? -29.879 -8.685 6.341 1.00 20.43 420 TRP A C 1
ATOM 2888 O O . TRP A 1 393 ? -29.891 -7.563 5.829 1.00 18.93 420 TRP A O 1
ATOM 2899 N N . LYS A 1 394 ? -28.771 -9.272 6.781 1.00 15.53 421 LYS A N 1
ATOM 2900 C CA . LYS A 1 394 ? -27.473 -8.601 6.703 1.00 14.58 421 LYS A CA 1
ATOM 2901 C C . LYS A 1 394 ? -26.372 -9.584 6.325 1.00 16.78 421 LYS A C 1
ATOM 2902 O O . LYS A 1 394 ? -26.599 -10.782 6.275 1.00 15.40 421 LYS A O 1
ATOM 2908 N N . ASP A 1 395 ? -25.176 -9.070 6.059 1.00 13.82 422 ASP A N 1
ATOM 2909 C CA . ASP A 1 395 ? -24.025 -9.925 5.771 1.00 13.98 422 ASP A CA 1
ATOM 2910 C C . ASP A 1 395 ? -22.779 -9.394 6.476 1.00 17.88 422 ASP A C 1
ATOM 2911 O O . ASP A 1 395 ? -21.716 -10.024 6.468 1.00 17.71 422 ASP A O 1
ATOM 2916 N N . THR A 1 396 ? -22.936 -8.241 7.113 1.00 15.23 423 THR A N 1
ATOM 2917 C CA . THR A 1 396 ? -21.852 -7.600 7.847 1.00 15.60 423 THR A CA 1
ATOM 2918 C C . THR A 1 396 ? -22.389 -7.088 9.183 1.00 20.05 423 THR A C 1
ATOM 2919 O O . THR A 1 396 ? -23.492 -6.565 9.260 1.00 20.16 423 THR A O 1
ATOM 2923 N N . VAL A 1 397 ? -21.618 -7.263 10.243 1.00 17.12 424 VAL A N 1
ATOM 2924 C CA . VAL A 1 397 ? -22.072 -6.847 11.561 1.00 16.29 424 VAL A CA 1
ATOM 2925 C C . VAL A 1 397 ? -20.951 -6.252 12.383 1.00 20.54 424 VAL A C 1
ATOM 2926 O O . VAL A 1 397 ? -19.820 -6.722 12.333 1.00 19.28 424 VAL A O 1
ATOM 2930 N N . TRP A 1 398 ? -21.273 -5.195 13.123 1.00 18.71 425 TRP A N 1
ATOM 2931 C CA . TRP A 1 398 ? -20.320 -4.569 14.022 1.00 18.76 425 TRP A CA 1
ATOM 2932 C C . TRP A 1 398 ? -20.310 -5.411 15.299 1.00 21.37 425 TRP A C 1
ATOM 2933 O O . TRP A 1 398 ? -21.363 -5.681 15.875 1.00 21.06 425 TRP A O 1
ATOM 2944 N N . VAL A 1 399 ? -19.133 -5.880 15.704 1.00 17.12 426 VAL A N 1
ATOM 2945 C CA . VAL A 1 399 ? -19.011 -6.710 16.901 1.00 16.90 426 VAL A CA 1
ATOM 2946 C C . VAL A 1 399 ? -18.189 -5.992 17.966 1.00 23.00 426 VAL A C 1
ATOM 2947 O O . VAL A 1 399 ? -16.991 -5.777 17.794 1.00 22.66 426 VAL A O 1
ATOM 2951 N N . ASP A 1 400 ? -18.849 -5.591 19.048 1.00 21.94 427 ASP A N 1
ATOM 2952 C CA . ASP A 1 400 ? -18.182 -4.926 20.165 1.00 22.23 427 ASP A CA 1
ATOM 2953 C C . ASP A 1 400 ? -18.651 -5.647 21.409 1.00 27.75 427 ASP A C 1
ATOM 2954 O O . ASP A 1 400 ? -19.631 -5.256 22.049 1.00 27.09 427 ASP A O 1
ATOM 2959 N N . GLY A 1 401 ? -17.997 -6.763 21.692 1.00 24.85 428 GLY A N 1
ATOM 2960 C CA . GLY A 1 401 ? -18.413 -7.625 22.772 1.00 24.09 428 GLY A CA 1
ATOM 2961 C C . GLY A 1 401 ? -18.881 -8.921 22.123 1.00 26.04 428 GLY A C 1
ATOM 2962 O O . GLY A 1 401 ? -18.074 -9.774 21.755 1.00 24.11 428 GLY A O 1
ATOM 2963 N N . GLN A 1 402 ? -20.185 -9.046 21.918 1.00 22.19 429 GLN A N 1
ATOM 2964 C CA . GLN A 1 402 ? -20.705 -10.275 21.352 1.00 21.64 429 GLN A CA 1
ATOM 2965 C C . GLN A 1 402 ? -22.032 -10.092 20.625 1.00 24.60 429 GLN A C 1
ATOM 2966 O O . GLN A 1 402 ? -22.858 -9.270 21.019 1.00 25.68 429 GLN A O 1
ATOM 2972 N N . VAL A 1 403 ? -22.237 -10.869 19.569 1.00 19.82 430 VAL A N 1
ATOM 2973 C CA . VAL A 1 403 ? -23.494 -10.836 18.834 1.00 19.04 430 VAL A CA 1
ATOM 2974 C C . VAL A 1 403 ? -23.928 -12.262 18.563 1.00 21.85 430 VAL A C 1
ATOM 2975 O O . VAL A 1 403 ? -23.102 -13.169 18.498 1.00 21.41 430 VAL A O 1
ATOM 2979 N N . GLU A 1 404 ? -25.227 -12.462 18.392 1.00 18.95 431 GLU A N 1
ATOM 2980 C CA . GLU A 1 404 ? -25.738 -13.787 18.056 1.00 18.69 431 GLU A CA 1
ATOM 2981 C C . GLU A 1 404 ? -26.440 -13.695 16.696 1.00 21.83 431 GLU A C 1
ATOM 2982 O O . GLU A 1 404 ? -27.314 -12.850 16.494 1.00 21.38 431 GLU A O 1
ATOM 2988 N N . LEU A 1 405 ? -26.043 -14.555 15.767 1.00 18.15 432 LEU A N 1
ATOM 2989 C CA . LEU A 1 405 ? -26.597 -14.529 14.419 1.00 17.72 432 LEU A CA 1
ATOM 2990 C C . LEU A 1 405 ? -27.353 -15.777 14.006 1.00 22.93 432 LEU A C 1
ATOM 2991 O O . LEU A 1 405 ? -26.955 -16.901 14.303 1.00 23.79 432 LEU A O 1
ATOM 2996 N N . LEU A 1 406 ? -28.431 -15.565 13.270 1.00 19.22 433 LEU A N 1
ATOM 2997 C CA . LEU A 1 406 ? -29.193 -16.665 12.713 1.00 19.03 433 LEU A CA 1
ATOM 2998 C C . LEU A 1 406 ? -28.823 -16.628 11.237 1.00 20.73 433 LEU A C 1
ATOM 2999 O O . LEU A 1 406 ? -29.280 -15.757 10.491 1.00 19.34 433 LEU A O 1
ATOM 3004 N N . VAL A 1 407 ? -27.915 -17.518 10.857 1.00 17.14 434 VAL A N 1
ATOM 3005 C CA . VAL A 1 407 ? -27.366 -17.582 9.498 1.00 16.38 434 VAL A CA 1
ATOM 3006 C C . VAL A 1 407 ? -28.057 -18.593 8.586 1.00 20.35 434 VAL A C 1
ATOM 3007 O O . VAL A 1 407 ? -28.285 -19.735 8.970 1.00 20.60 434 VAL A O 1
ATOM 3011 N N . TYR A 1 408 ? -28.301 -18.183 7.345 1.00 17.04 435 TYR A N 1
ATOM 3012 C CA . TYR A 1 408 ? -28.888 -19.050 6.338 1.00 17.18 435 TYR A CA 1
ATOM 3013 C C . TYR A 1 408 ? -27.837 -19.300 5.261 1.00 20.34 435 TYR A C 1
ATOM 3014 O O . TYR A 1 408 ? -27.252 -18.355 4.719 1.00 18.15 435 TYR A O 1
ATOM 3023 N N . PHE A 1 409 ? -27.568 -20.576 4.991 1.00 18.10 436 PHE A N 1
ATOM 3024 C CA . PHE A 1 409 ? -26.578 -20.977 3.982 1.00 17.56 436 PHE A CA 1
ATOM 3025 C C . PHE A 1 409 ? -27.229 -21.317 2.646 1.00 21.79 436 PHE A C 1
ATOM 3026 O O . PHE A 1 409 ? -27.396 -22.477 2.293 1.00 21.58 436 PHE A O 1
ATOM 3034 N N . GLY A 1 410 ? -27.582 -20.288 1.889 1.00 19.08 437 GLY A N 1
ATOM 3035 C CA . GLY A 1 410 ? -28.266 -20.509 0.627 1.00 18.54 437 GLY A CA 1
ATOM 3036 C C . GLY A 1 410 ? -27.383 -20.809 -0.569 1.00 20.78 437 GLY A C 1
ATOM 3037 O O . GLY A 1 410 ? -27.895 -21.045 -1.655 1.00 20.50 437 GLY A O 1
ATOM 3038 N N . GLN A 1 411 ? -26.065 -20.797 -0.378 1.00 17.14 438 GLN A N 1
ATOM 3039 C CA . GLN A 1 411 ? -25.142 -21.004 -1.492 1.00 16.59 438 GLN A CA 1
ATOM 3040 C C . GLN A 1 411 ? -24.121 -22.088 -1.220 1.00 19.49 438 GLN A C 1
ATOM 3041 O O . GLN A 1 411 ? -23.598 -22.206 -0.118 1.00 18.80 438 GLN A O 1
ATOM 3047 N N . PRO A 1 412 ? -23.761 -22.819 -2.260 1.00 17.78 439 PRO A N 1
ATOM 3048 C CA . PRO A 1 412 ? -22.779 -23.879 -2.108 1.00 17.76 439 PRO A CA 1
ATOM 3049 C C . PRO A 1 412 ? -21.352 -23.376 -2.328 1.00 20.82 439 PRO A C 1
ATOM 3050 O O . PRO A 1 412 ? -21.126 -22.403 -3.048 1.00 19.87 439 PRO A O 1
ATOM 3054 N N . SER A 1 413 ? -20.391 -24.091 -1.750 1.00 17.93 440 SER A N 1
ATOM 3055 C CA . SER A 1 413 ? -18.981 -23.808 -1.978 1.00 17.96 440 SER A CA 1
ATOM 3056 C C . SER A 1 413 ? -18.170 -25.105 -1.950 1.00 22.85 440 SER A C 1
ATOM 3057 O O . SER A 1 413 ? -18.694 -26.160 -1.587 1.00 21.93 440 SER A O 1
ATOM 3060 N N . TRP A 1 414 ? -16.916 -25.034 -2.385 1.00 21.49 441 TRP A N 1
ATOM 3061 C CA . TRP A 1 414 ? -16.059 -26.217 -2.446 1.00 22.49 441 TRP A CA 1
ATOM 3062 C C . TRP A 1 414 ? -14.695 -25.948 -1.826 1.00 26.15 441 TRP A C 1
ATOM 3063 O O . TRP A 1 414 ? -14.282 -24.794 -1.674 1.00 24.46 441 TRP A O 1
ATOM 3074 N N . ALA A 1 415 ? -14.016 -27.022 -1.438 1.00 23.66 442 ALA A N 1
ATOM 3075 C CA . ALA A 1 415 ? -12.732 -26.921 -0.750 1.00 24.09 442 ALA A CA 1
ATOM 3076 C C . ALA A 1 415 ? -11.764 -25.897 -1.322 1.00 26.99 442 ALA A C 1
ATOM 3077 O O . ALA A 1 415 ? -11.152 -25.144 -0.575 1.00 26.42 442 ALA A O 1
ATOM 3079 N N . HIS A 1 416 ? -11.643 -25.849 -2.645 1.00 23.80 443 HIS A N 1
ATOM 3080 C CA . HIS A 1 416 ? -10.721 -24.914 -3.280 1.00 24.27 443 HIS A CA 1
ATOM 3081 C C . HIS A 1 416 ? -11.380 -23.611 -3.721 1.00 26.23 443 HIS A C 1
ATOM 3082 O O . HIS A 1 416 ? -10.731 -22.716 -4.273 1.00 24.38 443 HIS A O 1
ATOM 3089 N N . PHE A 1 417 ? -12.676 -23.506 -3.455 1.00 22.39 444 PHE A N 1
ATOM 3090 C CA . PHE A 1 417 ? -13.439 -22.305 -3.783 1.00 20.96 444 PHE A CA 1
ATOM 3091 C C . PHE A 1 417 ? -14.377 -22.062 -2.613 1.00 23.40 444 PHE A C 1
ATOM 3092 O O . PHE A 1 417 ? -15.595 -22.094 -2.783 1.00 23.19 444 PHE A O 1
ATOM 3100 N N . PRO A 1 418 ? -13.823 -21.905 -1.414 1.00 19.79 445 PRO A N 1
ATOM 3101 C CA . PRO A 1 418 ? -14.657 -21.745 -0.231 1.00 19.37 445 PRO A CA 1
ATOM 3102 C C . PRO A 1 418 ? -15.193 -20.337 -0.092 1.00 21.95 445 PRO A C 1
ATOM 3103 O O . PRO A 1 418 ? -14.809 -19.429 -0.831 1.00 22.11 445 PRO A O 1
ATOM 3107 N N . PHE A 1 419 ? -16.073 -20.161 0.881 1.00 17.95 446 PHE A N 1
ATOM 3108 C CA . PHE A 1 419 ? -16.566 -18.839 1.208 1.00 17.00 446 PHE A CA 1
ATOM 3109 C C . PHE A 1 419 ? -15.664 -18.404 2.338 1.00 20.38 446 PHE A C 1
ATOM 3110 O O . PHE A 1 419 ? -15.198 -19.238 3.112 1.00 21.18 446 PHE A O 1
ATOM 3118 N N . TYR A 1 420 ? -15.409 -17.108 2.447 1.00 16.77 447 TYR A N 1
ATOM 3119 C CA . TYR A 1 420 ? -14.614 -16.620 3.553 1.00 17.48 447 TYR A CA 1
ATOM 3120 C C . TYR A 1 420 ? -15.519 -15.872 4.522 1.00 20.83 447 TYR A C 1
ATOM 3121 O O . TYR A 1 420 ? -16.575 -15.378 4.136 1.00 20.72 447 TYR A O 1
ATOM 3130 N N . PHE A 1 421 ? -15.152 -15.882 5.800 1.00 17.59 448 PHE A N 1
ATOM 3131 C CA . PHE A 1 421 ? -15.788 -15.043 6.806 1.00 17.16 448 PHE A CA 1
ATOM 3132 C C . PHE A 1 421 ? -14.576 -14.338 7.388 1.00 21.53 448 PHE A C 1
ATOM 3133 O O . PHE A 1 421 ? -13.500 -14.931 7.476 1.00 21.67 448 PHE A O 1
ATOM 3141 N N . ASN A 1 422 ? -14.690 -13.044 7.637 1.00 17.05 449 ASN A N 1
ATOM 3142 C CA . ASN A 1 422 ? -13.503 -12.304 7.995 1.00 16.23 449 ASN A CA 1
ATOM 3143 C C . ASN A 1 422 ? -13.769 -11.040 8.770 1.00 20.04 449 ASN A C 1
ATOM 3144 O O . ASN A 1 422 ? -14.889 -10.511 8.784 1.00 19.11 449 ASN A O 1
ATOM 3149 N N . SER A 1 423 ? -12.701 -10.510 9.347 1.00 15.90 450 SER A N 1
ATOM 3150 C CA . SER A 1 423 ? -12.794 -9.215 9.975 1.00 16.07 450 SER A CA 1
ATOM 3151 C C . SER A 1 423 ? -12.910 -8.273 8.783 1.00 20.71 450 SER A C 1
ATOM 3152 O O . SER A 1 423 ? -12.279 -8.494 7.744 1.00 20.61 450 SER A O 1
ATOM 3155 N N . GLN A 1 424 ? -13.742 -7.249 8.911 1.00 18.13 451 GLN A N 1
ATOM 3156 C CA . GLN A 1 424 ? -13.892 -6.274 7.836 1.00 18.41 451 GLN A CA 1
ATOM 3157 C C . GLN A 1 424 ? -12.825 -5.194 7.957 1.00 23.27 451 GLN A C 1
ATOM 3158 O O . GLN A 1 424 ? -12.727 -4.301 7.111 1.00 22.44 451 GLN A O 1
ATOM 3164 N N . THR A 1 425 ? -12.029 -5.258 9.021 1.00 19.43 452 THR A N 1
ATOM 3165 C CA . THR A 1 425 ? -10.919 -4.330 9.140 1.00 18.91 452 THR A CA 1
ATOM 3166 C C . THR A 1 425 ? -9.935 -4.872 8.121 1.00 21.40 452 THR A C 1
ATOM 3167 O O . THR A 1 425 ? -9.351 -5.947 8.305 1.00 20.01 452 THR A O 1
ATOM 3171 N N . LEU A 1 426 ? -9.855 -4.192 6.985 1.00 18.73 453 LEU A N 1
ATOM 3172 C CA . LEU A 1 426 ? -9.052 -4.676 5.866 1.00 18.82 453 LEU A CA 1
ATOM 3173 C C . LEU A 1 426 ? -7.627 -5.130 6.167 1.00 21.71 453 LEU A C 1
ATOM 3174 O O . LEU A 1 426 ? -7.193 -6.165 5.657 1.00 20.16 453 LEU A O 1
ATOM 3179 N N . GLU A 1 427 ? -6.887 -4.364 6.965 1.00 18.06 454 GLU A N 1
ATOM 3180 C CA . GLU A 1 427 ? -5.517 -4.764 7.282 1.00 18.33 454 GLU A CA 1
ATOM 3181 C C . GLU A 1 427 ? -5.513 -6.064 8.091 1.00 23.64 454 GLU A C 1
ATOM 3182 O O . GLU A 1 427 ? -4.643 -6.916 7.904 1.00 22.98 454 GLU A O 1
ATOM 3188 N N . MET A 1 428 ? -6.500 -6.222 8.970 1.00 20.91 455 MET A N 1
ATOM 3189 C CA . MET A 1 428 ? -6.604 -7.428 9.800 1.00 21.19 455 MET A CA 1
ATOM 3190 C C . MET A 1 428 ? -6.888 -8.640 8.911 1.00 23.83 455 MET A C 1
ATOM 3191 O O . MET A 1 428 ? -6.301 -9.707 9.083 1.00 23.15 455 MET A O 1
ATOM 3196 N N . ALA A 1 429 ? -7.774 -8.463 7.938 1.00 19.49 456 ALA A N 1
ATOM 3197 C CA . ALA A 1 429 ? -8.071 -9.548 7.019 1.00 19.09 456 ALA A CA 1
ATOM 3198 C C . ALA A 1 429 ? -6.780 -9.903 6.262 1.00 23.21 456 ALA A C 1
ATOM 3199 O O . ALA A 1 429 ? -6.404 -11.074 6.157 1.00 23.28 456 ALA A O 1
ATOM 3201 N N . ASP A 1 430 ? -6.084 -8.884 5.768 1.00 20.01 457 ASP A N 1
ATOM 3202 C CA . ASP A 1 430 ? -4.830 -9.093 5.038 1.00 20.11 457 ASP A CA 1
ATOM 3203 C C . ASP A 1 430 ? -3.817 -9.859 5.901 1.00 24.56 457 ASP A C 1
ATOM 3204 O O . ASP A 1 430 ? -2.994 -10.624 5.391 1.00 24.55 457 ASP A O 1
ATOM 3209 N N . ARG A 1 431 ? -3.892 -9.650 7.209 1.00 21.37 458 ARG A N 1
ATOM 3210 C CA . ARG A 1 431 ? -2.969 -10.285 8.144 1.00 21.34 458 ARG A CA 1
ATOM 3211 C C . ARG A 1 431 ? -3.364 -11.693 8.588 1.00 23.91 458 ARG A C 1
ATOM 3212 O O . ARG A 1 431 ? -2.617 -12.351 9.312 1.00 23.36 458 ARG A O 1
ATOM 3220 N N . GLY A 1 432 ? -4.520 -12.167 8.133 1.00 19.72 459 GLY A N 1
ATOM 3221 C CA . GLY A 1 432 ? -4.947 -13.529 8.447 1.00 18.49 459 GLY A CA 1
ATOM 3222 C C . GLY A 1 432 ? -6.239 -13.649 9.245 1.00 20.32 459 GLY A C 1
ATOM 3223 O O . GLY A 1 432 ? -6.607 -14.741 9.660 1.00 18.75 459 GLY A O 1
ATOM 3224 N N . SER A 1 433 ? -6.944 -12.541 9.447 1.00 17.07 460 SER A N 1
ATOM 3225 C CA . SER A 1 433 ? -8.214 -12.609 10.171 1.00 17.04 460 SER A CA 1
ATOM 3226 C C . SER A 1 433 ? -9.308 -13.062 9.213 1.00 20.49 460 SER A C 1
ATOM 3227 O O . SER A 1 433 ? -10.306 -12.361 9.012 1.00 21.23 460 SER A O 1
ATOM 3230 N N . ILE A 1 434 ? -9.092 -14.222 8.604 1.00 15.75 461 ILE A N 1
ATOM 3231 C CA . ILE A 1 434 ? -10.025 -14.792 7.638 1.00 15.80 461 ILE A CA 1
ATOM 3232 C C . ILE A 1 434 ? -10.187 -16.275 7.962 1.00 20.79 461 ILE A C 1
ATOM 3233 O O . ILE A 1 434 ? -9.217 -16.942 8.335 1.00 19.75 461 ILE A O 1
ATOM 3238 N N . GLY A 1 435 ? -11.407 -16.781 7.815 1.00 17.01 462 GLY A N 1
ATOM 3239 C CA . GLY A 1 435 ? -11.692 -18.196 8.053 1.00 17.41 462 GLY A CA 1
ATOM 3240 C C . GLY A 1 435 ? -12.369 -18.736 6.798 1.00 21.51 462 GLY A C 1
ATOM 3241 O O . GLY A 1 435 ? -12.868 -17.964 5.983 1.00 21.12 462 GLY A O 1
ATOM 3242 N N . GLN A 1 436 ? -12.368 -20.053 6.624 1.00 18.09 463 GLN A N 1
ATOM 3243 C CA . GLN A 1 436 ? -12.963 -20.640 5.429 1.00 17.54 463 GLN A CA 1
ATOM 3244 C C . GLN A 1 436 ? -14.210 -21.462 5.716 1.00 21.22 463 GLN A C 1
ATOM 3245 O O . GLN A 1 436 ? -14.229 -22.294 6.621 1.00 20.61 463 GLN A O 1
ATOM 3251 N N . LEU A 1 437 ? -15.253 -21.199 4.936 1.00 17.84 464 LEU A N 1
ATOM 3252 C CA . LEU A 1 437 ? -16.544 -21.857 5.097 1.00 17.39 464 LEU A CA 1
ATOM 3253 C C . LEU A 1 437 ? -16.897 -22.743 3.901 1.00 20.95 464 LEU A C 1
ATOM 3254 O O . LEU A 1 437 ? -16.991 -22.274 2.764 1.00 21.14 464 LEU A O 1
ATOM 3259 N N . LEU A 1 438 ? -17.073 -24.033 4.162 1.00 17.02 465 LEU A N 1
ATOM 3260 C CA . LEU A 1 438 ? -17.457 -24.978 3.120 1.00 16.62 465 LEU A CA 1
ATOM 3261 C C . LEU A 1 438 ? -18.958 -25.229 3.264 1.00 19.31 465 LEU A C 1
ATOM 3262 O O . LEU A 1 438 ? -19.436 -25.512 4.353 1.00 19.03 465 LEU A O 1
ATOM 3267 N N . VAL A 1 439 ? -19.707 -25.084 2.181 1.00 15.35 466 VAL A N 1
ATOM 3268 C CA . VAL A 1 439 ? -21.150 -25.321 2.237 1.00 15.10 466 VAL A CA 1
ATOM 3269 C C . VAL A 1 439 ? -21.487 -26.427 1.249 1.00 20.04 466 VAL A C 1
ATOM 3270 O O . VAL A 1 439 ? -21.462 -26.217 0.038 1.00 18.82 466 VAL A O 1
ATOM 3274 N N . ASN A 1 440 ? -21.726 -27.628 1.769 1.00 19.74 467 ASN A N 1
ATOM 3275 C CA . ASN A 1 440 ? -22.019 -28.781 0.923 1.00 19.93 467 ASN A CA 1
ATOM 3276 C C . ASN A 1 440 ? -23.262 -28.507 0.105 1.00 25.18 467 ASN A C 1
ATOM 3277 O O . ASN A 1 440 ? -24.288 -28.092 0.640 1.00 24.65 467 ASN A O 1
ATOM 3282 N N . PRO A 1 441 ? -23.156 -28.725 -1.201 1.00 23.69 468 PRO A N 1
ATOM 3283 C CA . PRO A 1 441 ? -24.238 -28.421 -2.125 1.00 24.29 468 PRO A CA 1
ATOM 3284 C C . PRO A 1 441 ? -25.505 -29.231 -1.986 1.00 29.19 468 PRO A C 1
ATOM 3285 O O . PRO A 1 441 ? -25.475 -30.439 -1.747 1.00 27.43 468 PRO A O 1
ATOM 3289 N N . VAL A 1 442 ? -26.622 -28.533 -2.158 1.00 27.27 469 VAL A N 1
ATOM 3290 C CA . VAL A 1 442 ? -27.952 -29.141 -2.156 1.00 28.42 469 VAL A CA 1
ATOM 3291 C C . VAL A 1 442 ? -28.675 -28.428 -3.283 1.00 36.95 469 VAL A C 1
ATOM 3292 O O . VAL A 1 442 ? -28.939 -27.232 -3.167 1.00 37.01 469 VAL A O 1
ATOM 3296 N N . PRO A 1 443 ? -28.955 -29.114 -4.381 1.00 35.24 470 PRO A N 1
ATOM 3297 C CA . PRO A 1 443 ? -28.686 -30.530 -4.545 1.00 36.77 470 PRO A CA 1
ATOM 3298 C C . PRO A 1 443 ? -27.204 -30.765 -4.790 1.00 45.38 470 PRO A C 1
ATOM 3299 O O . PRO A 1 443 ? -26.380 -29.885 -4.586 1.00 46.45 470 PRO A O 1
ATOM 3303 N N . ARG A 1 444 ? -26.879 -31.933 -5.309 1.00 44.91 471 ARG A N 1
ATOM 3304 C CA . ARG A 1 444 ? -25.491 -32.297 -5.436 1.00 52.09 471 ARG A CA 1
ATOM 3305 C C . ARG A 1 444 ? -25.091 -32.801 -6.811 1.00 79.16 471 ARG A C 1
ATOM 3306 O O . ARG A 1 444 ? -25.968 -33.298 -7.533 1.00 78.95 471 ARG A O 1
ATOM 3314 N N . GLN B 1 4 ? -25.029 2.771 47.451 1.00 34.03 31 GLN B N 1
ATOM 3315 C CA . GLN B 1 4 ? -26.130 3.198 46.599 1.00 32.90 31 GLN B CA 1
ATOM 3316 C C . GLN B 1 4 ? -27.469 2.867 47.267 1.00 34.65 31 GLN B C 1
ATOM 3317 O O . GLN B 1 4 ? -27.690 1.745 47.713 1.00 33.86 31 GLN B O 1
ATOM 3323 N N . GLN B 1 5 ? -28.346 3.861 47.354 1.00 29.62 32 GLN B N 1
ATOM 3324 C CA . GLN B 1 5 ? -29.642 3.699 47.999 1.00 28.56 32 GLN B CA 1
ATOM 3325 C C . GLN B 1 5 ? -30.673 3.030 47.105 1.00 31.29 32 GLN B C 1
ATOM 3326 O O . GLN B 1 5 ? -30.602 3.120 45.882 1.00 31.00 32 GLN B O 1
ATOM 3332 N N . PRO B 1 6 ? -31.650 2.380 47.727 1.00 27.32 33 PRO B N 1
ATOM 3333 C CA . PRO B 1 6 ? -32.733 1.755 46.992 1.00 26.83 33 PRO B CA 1
ATOM 3334 C C . PRO B 1 6 ? -33.695 2.836 46.532 1.00 29.22 33 PRO B C 1
ATOM 3335 O O . PRO B 1 6 ? -33.814 3.890 47.160 1.00 28.38 33 PRO B O 1
ATOM 3339 N N . LEU B 1 7 ? -34.373 2.565 45.424 1.00 24.35 34 LEU B N 1
ATOM 3340 C CA . LEU B 1 7 ? -35.338 3.490 44.853 1.00 22.90 34 LEU B CA 1
ATOM 3341 C C . LEU B 1 7 ? -36.620 3.556 45.682 1.00 26.12 34 LEU B C 1
ATOM 3342 O O . LEU B 1 7 ? -37.306 2.551 45.839 1.00 24.98 34 LEU B O 1
ATOM 3347 N N . PRO B 1 8 ? -36.971 4.747 46.164 1.00 23.44 35 PRO B N 1
ATOM 3348 C CA . PRO B 1 8 ? -38.214 4.921 46.912 1.00 23.38 35 PRO B CA 1
ATOM 3349 C C . PRO B 1 8 ? -39.381 4.706 45.955 1.00 26.93 35 PRO B C 1
ATOM 3350 O O . PRO B 1 8 ? -39.344 5.144 44.803 1.00 26.24 35 PRO B O 1
ATOM 3354 N N . VAL B 1 9 ? -40.406 4.011 46.424 1.00 23.30 36 VAL B N 1
ATOM 3355 C CA . VAL B 1 9 ? -41.585 3.778 45.611 1.00 23.22 36 VAL B CA 1
ATOM 3356 C C . VAL B 1 9 ? -42.721 4.503 46.301 1.00 26.76 36 VAL B C 1
ATOM 3357 O O . VAL B 1 9 ? -43.115 4.122 47.404 1.00 25.19 36 VAL B O 1
ATOM 3361 N N . PRO B 1 10 ? -43.223 5.569 45.680 1.00 23.17 37 PRO B N 1
ATOM 3362 C CA . PRO B 1 10 ? -44.314 6.320 46.284 1.00 22.69 37 PRO B CA 1
ATOM 3363 C C . PRO B 1 10 ? -45.500 5.398 46.454 1.00 26.42 37 PRO B C 1
ATOM 3364 O O . PRO B 1 10 ? -45.782 4.563 45.591 1.00 26.24 37 PRO B O 1
ATOM 3368 N N . PRO B 1 11 ? -46.183 5.526 47.583 1.00 24.52 38 PRO B N 1
ATOM 3369 C CA . PRO B 1 11 ? -47.359 4.708 47.836 1.00 24.31 38 PRO B CA 1
ATOM 3370 C C . PRO B 1 11 ? -48.383 4.976 46.746 1.00 27.27 38 PRO B C 1
ATOM 3371 O O . PRO B 1 11 ? -48.524 6.100 46.269 1.00 25.53 38 PRO B O 1
ATOM 3375 N N . LEU B 1 12 ? -49.072 3.927 46.330 1.00 25.47 39 LEU B N 1
ATOM 3376 C CA . LEU B 1 12 ? -50.093 4.059 45.312 1.00 26.42 39 LEU B CA 1
ATOM 3377 C C . LEU B 1 12 ? -51.444 4.338 45.973 1.00 32.74 39 LEU B C 1
ATOM 3378 O O . LEU B 1 12 ? -51.919 3.550 46.789 1.00 32.13 39 LEU B O 1
ATOM 3383 N N . LEU B 1 13 ? -52.067 5.457 45.628 1.00 31.08 40 LEU B N 1
ATOM 3384 C CA . LEU B 1 13 ? -53.403 5.723 46.144 1.00 31.73 40 LEU B CA 1
ATOM 3385 C C . LEU B 1 13 ? -54.376 5.718 44.993 1.00 34.88 40 LEU B C 1
ATOM 3386 O O . LEU B 1 13 ? -54.312 6.552 44.088 1.00 33.74 40 LEU B O 1
ATOM 3391 N N . GLU B 1 14 ? -55.215 4.695 44.993 1.00 31.49 41 GLU B N 1
ATOM 3392 C CA . GLU B 1 14 ? -56.134 4.452 43.909 1.00 31.82 41 GLU B CA 1
ATOM 3393 C C . GLU B 1 14 ? -57.587 4.614 44.301 1.00 38.76 41 GLU B C 1
ATOM 3394 O O . GLU B 1 14 ? -57.979 4.326 45.429 1.00 37.78 41 GLU B O 1
ATOM 3400 N N . SER B 1 15 ? -58.386 5.039 43.330 1.00 38.77 42 SER B N 1
ATOM 3401 C CA . SER B 1 15 ? -59.824 5.167 43.494 1.00 40.25 42 SER B CA 1
ATOM 3402 C C . SER B 1 15 ? -60.383 4.038 42.639 1.00 46.62 42 SER B C 1
ATOM 3403 O O . SER B 1 15 ? -60.721 4.238 41.474 1.00 45.77 42 SER B O 1
ATOM 3406 N N . ARG B 1 16 ? -60.385 2.836 43.207 1.00 45.34 43 ARG B N 1
ATOM 3407 C CA . ARG B 1 16 ? -60.836 1.633 42.518 1.00 46.10 43 ARG B CA 1
ATOM 3408 C C . ARG B 1 16 ? -62.113 1.838 41.710 1.00 50.88 43 ARG B C 1
ATOM 3409 O O . ARG B 1 16 ? -62.632 0.893 41.112 1.00 50.94 43 ARG B O 1
ATOM 3417 N N . GLN B 1 19 ? -65.404 6.954 46.104 1.00 42.59 46 GLN B N 1
ATOM 3418 C CA . GLN B 1 19 ? -64.212 6.960 46.948 1.00 42.15 46 GLN B CA 1
ATOM 3419 C C . GLN B 1 19 ? -63.291 8.144 46.642 1.00 44.24 46 GLN B C 1
ATOM 3420 O O . GLN B 1 19 ? -62.500 8.106 45.697 1.00 43.58 46 GLN B O 1
ATOM 3426 N N . PRO B 1 20 ? -63.386 9.188 47.459 1.00 39.40 47 PRO B N 1
ATOM 3427 C CA . PRO B 1 20 ? -62.557 10.370 47.278 1.00 38.28 47 PRO B CA 1
ATOM 3428 C C . PRO B 1 20 ? -61.116 10.085 47.673 1.00 39.53 47 PRO B C 1
ATOM 3429 O O . PRO B 1 20 ? -60.840 9.162 48.441 1.00 38.82 47 PRO B O 1
ATOM 3433 N N . LEU B 1 21 ? -60.201 10.886 47.143 1.00 33.64 48 LEU B N 1
ATOM 3434 C CA . LEU B 1 21 ? -58.787 10.749 47.453 1.00 32.48 48 LEU B CA 1
ATOM 3435 C C . LEU B 1 21 ? -58.367 12.011 48.182 1.00 33.75 48 LEU B C 1
ATOM 3436 O O . LEU B 1 21 ? -58.701 13.118 47.759 1.00 31.97 48 LEU B O 1
ATOM 3441 N N . PHE B 1 22 ? -57.638 11.850 49.280 1.00 29.69 49 PHE B N 1
ATOM 3442 C CA . PHE B 1 22 ? -57.219 13.001 50.064 1.00 28.59 49 PHE B CA 1
ATOM 3443 C C . PHE B 1 22 ? -55.764 13.328 49.846 1.00 32.14 49 PHE B C 1
ATOM 3444 O O . PHE B 1 22 ? -54.886 12.476 49.995 1.00 30.76 49 PHE B O 1
ATOM 3452 N N . MET B 1 23 ? -55.524 14.580 49.483 1.00 30.29 50 MET B N 1
ATOM 3453 C CA . MET B 1 23 ? -54.196 15.063 49.172 1.00 31.78 50 MET B CA 1
ATOM 3454 C C . MET B 1 23 ? -53.872 16.292 49.998 1.00 34.55 50 MET B C 1
ATOM 3455 O O . MET B 1 23 ? -54.334 17.390 49.689 1.00 33.86 50 MET B O 1
ATOM 3460 N N . THR B 1 24 ? -53.046 16.110 51.021 1.00 30.21 51 THR B N 1
ATOM 3461 C CA . THR B 1 24 ? -52.655 17.204 51.894 1.00 29.39 51 THR B CA 1
ATOM 3462 C C . THR B 1 24 ? -51.229 17.658 51.607 1.00 32.15 51 THR B C 1
ATOM 3463 O O . THR B 1 24 ? -50.282 16.891 51.778 1.00 31.61 51 THR B O 1
ATOM 3467 N N . VAL B 1 25 ? -51.076 18.909 51.181 1.00 28.24 52 VAL B N 1
ATOM 3468 C CA . VAL B 1 25 ? -49.750 19.448 50.905 1.00 28.73 52 VAL B CA 1
ATOM 3469 C C . VAL B 1 25 ? -49.159 19.995 52.202 1.00 32.09 52 VAL B C 1
ATOM 3470 O O . VAL B 1 25 ? -49.746 20.867 52.839 1.00 32.47 52 VAL B O 1
ATOM 3474 N N . GLN B 1 26 ? -48.029 19.435 52.620 1.00 27.73 53 GLN B N 1
ATOM 3475 C CA . GLN B 1 26 ? -47.447 19.794 53.904 1.00 27.55 53 GLN B CA 1
ATOM 3476 C C . GLN B 1 26 ? -45.930 19.665 53.923 1.00 31.57 53 GLN B C 1
ATOM 3477 O O . GLN B 1 26 ? -45.320 19.134 52.992 1.00 30.35 53 GLN B O 1
ATOM 3483 N N . ARG B 1 27 ? -45.333 20.120 55.020 1.00 27.88 54 ARG B N 1
ATOM 3484 C CA . ARG B 1 27 ? -43.892 20.021 55.215 1.00 27.78 54 ARG B CA 1
ATOM 3485 C C . ARG B 1 27 ? -43.552 18.601 55.641 1.00 31.80 54 ARG B C 1
ATOM 3486 O O . ARG B 1 27 ? -44.398 17.882 56.175 1.00 31.06 54 ARG B O 1
ATOM 3494 N N . ALA B 1 28 ? -42.308 18.201 55.416 1.00 29.13 55 ALA B N 1
ATOM 3495 C CA . ALA B 1 28 ? -41.866 16.879 55.830 1.00 29.69 55 ALA B CA 1
ATOM 3496 C C . ALA B 1 28 ? -40.351 16.844 55.892 1.00 34.47 55 ALA B C 1
ATOM 3497 O O . ALA B 1 28 ? -39.681 17.788 55.490 1.00 34.35 55 ALA B O 1
ATOM 3499 N N . HIS B 1 29 ? -39.818 15.749 56.412 1.00 32.34 56 HIS B N 1
ATOM 3500 C CA . HIS B 1 29 ? -38.380 15.564 56.501 1.00 32.63 56 HIS B CA 1
ATOM 3501 C C . HIS B 1 29 ? -38.017 14.460 55.529 1.00 35.22 56 HIS B C 1
ATOM 3502 O O . HIS B 1 29 ? -38.781 13.523 55.336 1.00 33.98 56 HIS B O 1
ATOM 3509 N N . TRP B 1 30 ? -36.863 14.599 54.892 1.00 32.24 57 TRP B N 1
ATOM 3510 C CA . TRP B 1 30 ? -36.433 13.657 53.875 1.00 31.43 57 TRP B CA 1
ATOM 3511 C C . TRP B 1 30 ? -34.919 13.633 53.850 1.00 36.11 57 TRP B C 1
ATOM 3512 O O . TRP B 1 30 ? -34.268 14.623 54.185 1.00 36.15 57 TRP B O 1
ATOM 3523 N N . SER B 1 31 ? -34.355 12.510 53.428 1.00 32.80 58 SER B N 1
ATOM 3524 C CA . SER B 1 31 ? -32.910 12.389 53.364 1.00 33.07 58 SER B CA 1
ATOM 3525 C C . SER B 1 31 ? -32.366 12.335 51.934 1.00 38.10 58 SER B C 1
ATOM 3526 O O . SER B 1 31 ? -32.458 11.313 51.265 1.00 36.88 58 SER B O 1
ATOM 3529 N N . PHE B 1 32 ? -31.768 13.434 51.490 1.00 37.46 59 PHE B N 1
ATOM 3530 C CA . PHE B 1 32 ? -31.123 13.486 50.182 1.00 38.42 59 PHE B CA 1
ATOM 3531 C C . PHE B 1 32 ? -29.697 13.007 50.447 1.00 45.55 59 PHE B C 1
ATOM 3532 O O . PHE B 1 32 ? -28.836 13.035 49.567 1.00 44.42 59 PHE B O 1
ATOM 3540 N N . THR B 1 33 ? -29.496 12.564 51.689 1.00 45.42 60 THR B N 1
ATOM 3541 C CA . THR B 1 33 ? -28.232 12.064 52.241 1.00 46.57 60 THR B CA 1
ATOM 3542 C C . THR B 1 33 ? -26.940 12.347 51.484 1.00 51.98 60 THR B C 1
ATOM 3543 O O . THR B 1 33 ? -26.874 12.223 50.265 1.00 52.72 60 THR B O 1
ATOM 3547 N N . GLY B 1 35 ? -25.346 11.259 55.254 1.00 43.04 62 GLY B N 1
ATOM 3548 C CA . GLY B 1 35 ? -25.727 11.191 56.664 1.00 42.79 62 GLY B CA 1
ATOM 3549 C C . GLY B 1 35 ? -26.369 12.491 57.151 1.00 46.46 62 GLY B C 1
ATOM 3550 O O . GLY B 1 35 ? -26.002 13.024 58.205 1.00 46.90 62 GLY B O 1
ATOM 3551 N N . THR B 1 36 ? -27.329 12.995 56.381 1.00 41.30 63 THR B N 1
ATOM 3552 C CA . THR B 1 36 ? -28.026 14.230 56.727 1.00 40.72 63 THR B CA 1
ATOM 3553 C C . THR B 1 36 ? -29.528 14.114 56.465 1.00 43.25 63 THR B C 1
ATOM 3554 O O . THR B 1 36 ? -29.984 13.175 55.815 1.00 42.38 63 THR B O 1
ATOM 3558 N N . ARG B 1 37 ? -30.294 15.061 56.999 1.00 39.49 64 ARG B N 1
ATOM 3559 C CA . ARG B 1 37 ? -31.746 15.067 56.827 1.00 38.82 64 ARG B CA 1
ATOM 3560 C C . ARG B 1 37 ? -32.211 16.499 56.611 1.00 41.62 64 ARG B C 1
ATOM 3561 O O . ARG B 1 37 ? -31.736 17.412 57.278 1.00 41.27 64 ARG B O 1
ATOM 3569 N N . ALA B 1 38 ? -33.126 16.695 55.666 1.00 37.02 65 ALA B N 1
ATOM 3570 C CA . ALA B 1 38 ? -33.599 18.036 55.352 1.00 36.09 65 ALA B CA 1
ATOM 3571 C C . ALA B 1 38 ? -35.113 18.196 55.447 1.00 36.71 65 ALA B C 1
ATOM 3572 O O . ALA B 1 38 ? -35.862 17.218 55.428 1.00 35.83 65 ALA B O 1
ATOM 3574 N N . SER B 1 39 ? -35.547 19.450 55.553 1.00 31.00 66 SER B N 1
ATOM 3575 C CA . SER B 1 39 ? -36.964 19.779 55.621 1.00 29.86 66 SER B CA 1
ATOM 3576 C C . SER B 1 39 ? -37.431 20.079 54.201 1.00 31.29 66 SER B C 1
ATOM 3577 O O . SER B 1 39 ? -36.824 20.877 53.495 1.00 31.06 66 SER B O 1
ATOM 3580 N N . VAL B 1 40 ? -38.490 19.412 53.769 1.00 26.84 67 VAL B N 1
ATOM 3581 C CA . VAL B 1 40 ? -38.975 19.588 52.404 1.00 26.42 67 VAL B CA 1
ATOM 3582 C C . VAL B 1 40 ? -40.480 19.800 52.397 1.00 31.02 67 VAL B C 1
ATOM 3583 O O . VAL B 1 40 ? -41.114 19.842 53.446 1.00 30.54 67 VAL B O 1
ATOM 3587 N N . TRP B 1 41 ? -41.047 19.885 51.195 1.00 28.31 68 TRP B N 1
ATOM 3588 C CA . TRP B 1 41 ? -42.486 19.996 51.013 1.00 28.58 68 TRP B CA 1
ATOM 3589 C C . TRP B 1 41 ? -42.914 18.748 50.246 1.00 30.17 68 TRP B C 1
ATOM 3590 O O . TRP B 1 41 ? -42.092 18.092 49.604 1.00 29.07 68 TRP B O 1
ATOM 3601 N N . GLY B 1 42 ? -44.198 18.428 50.293 1.00 25.90 69 GLY B N 1
ATOM 3602 C CA . GLY B 1 42 ? -44.684 17.255 49.590 1.00 25.69 69 GLY B CA 1
ATOM 3603 C C . GLY B 1 42 ? -46.158 17.040 49.859 1.00 29.32 69 GLY B C 1
ATOM 3604 O O . GLY B 1 42 ? -46.853 17.956 50.291 1.00 29.04 69 GLY B O 1
ATOM 3605 N N . ILE B 1 43 ? -46.615 15.815 49.611 1.00 25.31 70 ILE B N 1
ATOM 3606 C CA . ILE B 1 43 ? -48.004 15.429 49.817 1.00 25.63 70 ILE B CA 1
ATOM 3607 C C . ILE B 1 43 ? -48.135 14.112 50.611 1.00 31.80 70 ILE B C 1
ATOM 3608 O O . ILE B 1 43 ? -47.550 13.100 50.234 1.00 31.00 70 ILE B O 1
ATOM 3613 N N . ASN B 1 44 ? -48.898 14.139 51.707 1.00 29.89 71 ASN B N 1
ATOM 3614 C CA . ASN B 1 44 ? -49.256 12.942 52.494 1.00 29.78 71 ASN B CA 1
ATOM 3615 C C . ASN B 1 44 ? -48.318 12.002 53.284 1.00 36.51 71 ASN B C 1
ATOM 3616 O O . ASN B 1 44 ? -48.721 10.863 53.531 1.00 38.06 71 ASN B O 1
ATOM 3621 N N . GLY B 1 45 ? -47.158 12.406 53.785 1.00 32.56 72 GLY B N 1
ATOM 3622 C CA . GLY B 1 45 ? -46.490 13.655 53.551 1.00 31.95 72 GLY B CA 1
ATOM 3623 C C . GLY B 1 45 ? -45.042 13.176 53.371 1.00 34.28 72 GLY B C 1
ATOM 3624 O O . GLY B 1 45 ? -44.361 12.821 54.338 1.00 34.48 72 GLY B O 1
ATOM 3625 N N . ARG B 1 46 ? -44.633 13.046 52.117 1.00 27.90 73 ARG B N 1
ATOM 3626 C CA . ARG B 1 46 ? -43.279 12.635 51.768 1.00 27.18 73 ARG B CA 1
ATOM 3627 C C . ARG B 1 46 ? -42.690 13.802 50.995 1.00 29.49 73 ARG B C 1
ATOM 3628 O O . ARG B 1 46 ? -43.299 14.870 50.911 1.00 29.61 73 ARG B O 1
ATOM 3636 N N . TYR B 1 47 ? -41.521 13.588 50.404 1.00 24.37 74 TYR B N 1
ATOM 3637 C CA . TYR B 1 47 ? -40.957 14.558 49.483 1.00 22.96 74 TYR B CA 1
ATOM 3638 C C . TYR B 1 47 ? -41.697 14.112 48.226 1.00 26.29 74 TYR B C 1
ATOM 3639 O O . TYR B 1 47 ? -41.880 12.912 48.025 1.00 25.54 74 TYR B O 1
ATOM 3648 N N . LEU B 1 48 ? -42.203 15.051 47.433 1.00 22.84 75 LEU B N 1
ATOM 3649 C CA . LEU B 1 48 ? -43.022 14.680 46.282 1.00 22.01 75 LEU B CA 1
ATOM 3650 C C . LEU B 1 48 ? -44.279 14.089 46.912 1.00 26.64 75 LEU B C 1
ATOM 3651 O O . LEU B 1 48 ? -44.579 14.384 48.072 1.00 26.25 75 LEU B O 1
ATOM 3656 N N . GLY B 1 49 ? -45.009 13.249 46.187 1.00 22.65 76 GLY B N 1
ATOM 3657 C CA . GLY B 1 49 ? -46.235 12.690 46.757 1.00 22.06 76 GLY B CA 1
ATOM 3658 C C . GLY B 1 49 ? -46.511 11.263 46.309 1.00 25.60 76 GLY B C 1
ATOM 3659 O O . GLY B 1 49 ? -45.678 10.634 45.655 1.00 24.62 76 GLY B O 1
ATOM 3660 N N . PRO B 1 50 ? -47.689 10.758 46.661 1.00 22.16 77 PRO B N 1
ATOM 3661 C CA . PRO B 1 50 ? -48.070 9.412 46.280 1.00 21.79 77 PRO B CA 1
ATOM 3662 C C . PRO B 1 50 ? -48.420 9.373 44.797 1.00 24.63 77 PRO B C 1
ATOM 3663 O O . PRO B 1 50 ? -48.709 10.405 44.188 1.00 24.07 77 PRO B O 1
ATOM 3667 N N . THR B 1 51 ? -48.394 8.173 44.227 1.00 19.59 78 THR B N 1
ATOM 3668 C CA . THR B 1 51 ? -48.768 7.987 42.841 1.00 18.77 78 THR B CA 1
ATOM 3669 C C . THR B 1 51 ? -50.265 7.743 42.817 1.00 22.50 78 THR B C 1
ATOM 3670 O O . THR B 1 51 ? -50.752 6.754 43.362 1.00 22.63 78 THR B O 1
ATOM 3674 N N . ILE B 1 52 ? -50.995 8.650 42.188 1.00 18.64 79 ILE B N 1
ATOM 3675 C CA . ILE B 1 52 ? -52.431 8.495 42.070 1.00 18.84 79 ILE B CA 1
ATOM 3676 C C . ILE B 1 52 ? -52.743 7.589 40.894 1.00 23.53 79 ILE B C 1
ATOM 3677 O O . ILE B 1 52 ? -52.021 7.577 39.885 1.00 22.15 79 ILE B O 1
ATOM 3682 N N . ARG B 1 53 ? -53.838 6.850 41.017 1.00 19.97 80 ARG B N 1
ATOM 3683 C CA . ARG B 1 53 ? -54.295 5.985 39.949 1.00 20.07 80 ARG B CA 1
ATOM 3684 C C . ARG B 1 53 ? -55.803 6.092 39.869 1.00 23.12 80 ARG B C 1
ATOM 3685 O O . ARG B 1 53 ? -56.505 5.921 40.873 1.00 22.27 80 ARG B O 1
ATOM 3693 N N . VAL B 1 54 ? -56.293 6.389 38.673 1.00 19.54 81 VAL B N 1
ATOM 3694 C CA . VAL B 1 54 ? -57.717 6.540 38.449 1.00 19.75 81 VAL B CA 1
ATOM 3695 C C . VAL B 1 54 ? -58.076 5.854 37.155 1.00 25.57 81 VAL B C 1
ATOM 3696 O O . VAL B 1 54 ? -57.212 5.606 36.314 1.00 25.35 81 VAL B O 1
ATOM 3700 N N . TRP B 1 55 ? -59.355 5.555 36.990 1.00 23.86 82 TRP B N 1
ATOM 3701 C CA . TRP B 1 55 ? -59.814 4.873 35.803 1.00 25.19 82 TRP B CA 1
ATOM 3702 C C . TRP B 1 55 ? -60.663 5.733 34.889 1.00 28.92 82 TRP B C 1
ATOM 3703 O O . TRP B 1 55 ? -61.518 6.503 35.338 1.00 29.05 82 TRP B O 1
ATOM 3714 N N . LYS B 1 56 ? -60.424 5.589 33.593 1.00 24.09 83 LYS B N 1
ATOM 3715 C CA . LYS B 1 56 ? -61.203 6.302 32.608 1.00 23.58 83 LYS B CA 1
ATOM 3716 C C . LYS B 1 56 ? -62.676 5.948 32.852 1.00 28.92 83 LYS B C 1
ATOM 3717 O O . LYS B 1 56 ? -63.017 4.779 33.065 1.00 27.80 83 LYS B O 1
ATOM 3723 N N . GLY B 1 57 ? -63.539 6.960 32.837 1.00 26.40 84 GLY B N 1
ATOM 3724 C CA . GLY B 1 57 ? -64.972 6.750 33.041 1.00 26.27 84 GLY B CA 1
ATOM 3725 C C . GLY B 1 57 ? -65.383 7.017 34.486 1.00 30.30 84 GLY B C 1
ATOM 3726 O O . GLY B 1 57 ? -66.572 7.106 34.796 1.00 30.64 84 GLY B O 1
ATOM 3727 N N . ASP B 1 58 ? -64.398 7.145 35.367 1.00 26.94 85 ASP B N 1
ATOM 3728 C CA . ASP B 1 58 ? -64.661 7.424 36.772 1.00 27.32 85 ASP B CA 1
ATOM 3729 C C . ASP B 1 58 ? -64.842 8.924 37.005 1.00 31.97 85 ASP B C 1
ATOM 3730 O O . ASP B 1 58 ? -64.382 9.753 36.217 1.00 30.74 85 ASP B O 1
ATOM 3735 N N . ASP B 1 59 ? -65.495 9.256 38.113 1.00 29.40 86 ASP B N 1
ATOM 3736 C CA . ASP B 1 59 ? -65.679 10.635 38.535 1.00 29.23 86 ASP B CA 1
ATOM 3737 C C . ASP B 1 59 ? -65.021 10.693 39.899 1.00 32.22 86 ASP B C 1
ATOM 3738 O O . ASP B 1 59 ? -65.609 10.283 40.898 1.00 32.32 86 ASP B O 1
ATOM 3743 N N . VAL B 1 60 ? -63.768 11.133 39.924 1.00 27.83 87 VAL B N 1
ATOM 3744 C CA . VAL B 1 60 ? -62.994 11.146 41.152 1.00 27.73 87 VAL B CA 1
ATOM 3745 C C . VAL B 1 60 ? -62.989 12.458 41.918 1.00 30.50 87 VAL B C 1
ATOM 3746 O O . VAL B 1 60 ? -62.635 13.508 41.393 1.00 29.23 87 VAL B O 1
ATOM 3750 N N . LYS B 1 61 ? -63.384 12.375 43.181 1.00 27.52 88 LYS B N 1
ATOM 3751 C CA . LYS B 1 61 ? -63.413 13.533 44.056 1.00 27.45 88 LYS B CA 1
ATOM 3752 C C . LYS B 1 61 ? -62.049 13.625 44.714 1.00 30.23 88 LYS B C 1
ATOM 3753 O O . LYS B 1 61 ? -61.611 12.700 45.393 1.00 29.48 88 LYS B O 1
ATOM 3759 N N . LEU B 1 62 ? -61.364 14.731 44.471 1.00 26.80 89 LEU B N 1
ATOM 3760 C CA . LEU B 1 62 ? -60.032 14.938 45.000 1.00 27.00 89 LEU B CA 1
ATOM 3761 C C . LEU B 1 62 ? -60.090 16.016 46.066 1.00 32.10 89 LEU B C 1
ATOM 3762 O O . LEU B 1 62 ? -60.507 17.138 45.788 1.00 32.63 89 LEU B O 1
ATOM 3767 N N . ILE B 1 63 ? -59.680 15.679 47.288 1.00 27.66 90 ILE B N 1
ATOM 3768 C CA . ILE B 1 63 ? -59.669 16.656 48.372 1.00 26.99 90 ILE B CA 1
ATOM 3769 C C . ILE B 1 63 ? -58.271 17.154 48.714 1.00 29.97 90 ILE B C 1
ATOM 3770 O O . ILE B 1 63 ? -57.503 16.469 49.393 1.00 29.23 90 ILE B O 1
ATOM 3775 N N . TYR B 1 64 ? -57.957 18.365 48.257 1.00 25.60 91 TYR B N 1
ATOM 3776 C CA . TYR B 1 64 ? -56.668 18.986 48.537 1.00 25.62 91 TYR B CA 1
ATOM 3777 C C . TYR B 1 64 ? -56.760 19.813 49.824 1.00 30.95 91 TYR B C 1
ATOM 3778 O O . TYR B 1 64 ? -57.715 20.570 50.017 1.00 29.44 91 TYR B O 1
ATOM 3787 N N . SER B 1 65 ? -55.730 19.724 50.663 1.00 28.65 92 SER B N 1
ATOM 3788 C CA . SER B 1 65 ? -55.669 20.510 51.887 1.00 28.39 92 SER B CA 1
ATOM 3789 C C . SER B 1 65 ? -54.305 21.164 51.948 1.00 32.53 92 SER B C 1
ATOM 3790 O O . SER B 1 65 ? -53.283 20.495 51.813 1.00 32.76 92 SER B O 1
ATOM 3793 N N . ASN B 1 66 ? -54.297 22.480 52.122 1.00 28.52 93 ASN B N 1
ATOM 3794 C CA . ASN B 1 66 ? -53.063 23.248 52.191 1.00 27.86 93 ASN B CA 1
ATOM 3795 C C . ASN B 1 66 ? -52.678 23.473 53.650 1.00 33.42 93 ASN B C 1
ATOM 3796 O O . ASN B 1 66 ? -53.404 24.143 54.388 1.00 33.89 93 ASN B O 1
ATOM 3801 N N . ARG B 1 67 ? -51.534 22.926 54.060 1.00 29.83 94 ARG B N 1
ATOM 3802 C CA . ARG B 1 67 ? -51.046 23.090 55.431 1.00 29.70 94 ARG B CA 1
ATOM 3803 C C . ARG B 1 67 ? -49.699 23.800 55.404 1.00 34.17 94 ARG B C 1
ATOM 3804 O O . ARG B 1 67 ? -48.907 23.695 56.344 1.00 34.94 94 ARG B O 1
ATOM 3812 N N . LEU B 1 68 ? -49.435 24.511 54.312 1.00 29.60 95 LEU B N 1
ATOM 3813 C CA . LEU B 1 68 ? -48.190 25.252 54.172 1.00 29.28 95 LEU B CA 1
ATOM 3814 C C . LEU B 1 68 ? -48.420 26.711 54.571 1.00 33.90 95 LEU B C 1
ATOM 3815 O O . LEU B 1 68 ? -49.547 27.099 54.874 1.00 33.50 95 LEU B O 1
ATOM 3820 N N . THR B 1 69 ? -47.352 27.502 54.605 1.00 31.37 96 THR B N 1
ATOM 3821 C CA . THR B 1 69 ? -47.447 28.897 55.036 1.00 32.01 96 THR B CA 1
ATOM 3822 C C . THR B 1 69 ? -47.720 29.913 53.934 1.00 36.47 96 THR B C 1
ATOM 3823 O O . THR B 1 69 ? -47.683 31.126 54.172 1.00 35.98 96 THR B O 1
ATOM 3827 N N . GLU B 1 70 ? -48.009 29.422 52.734 1.00 32.60 97 GLU B N 1
ATOM 3828 C CA . GLU B 1 70 ? -48.317 30.305 51.614 1.00 31.87 97 GLU B CA 1
ATOM 3829 C C . GLU B 1 70 ? -49.413 29.708 50.743 1.00 33.68 97 GLU B C 1
ATOM 3830 O O . GLU B 1 70 ? -49.784 28.545 50.902 1.00 33.52 97 GLU B O 1
ATOM 3836 N N . ASN B 1 71 ? -49.952 30.516 49.839 1.00 29.05 98 ASN B N 1
ATOM 3837 C CA . ASN B 1 71 ? -51.004 30.053 48.944 1.00 28.60 98 ASN B CA 1
ATOM 3838 C C . ASN B 1 71 ? -50.446 28.977 48.024 1.00 29.91 98 ASN B C 1
ATOM 3839 O O . ASN B 1 71 ? -49.270 28.995 47.671 1.00 29.71 98 ASN B O 1
ATOM 3844 N N . VAL B 1 72 ? -51.297 28.040 47.642 1.00 25.07 99 VAL B N 1
ATOM 3845 C CA . VAL B 1 72 ? -50.871 26.970 46.756 1.00 24.19 99 VAL B CA 1
ATOM 3846 C C . VAL B 1 72 ? -51.988 26.556 45.809 1.00 27.53 99 VAL B C 1
ATOM 3847 O O . VAL B 1 72 ? -53.095 26.258 46.244 1.00 27.65 99 VAL B O 1
ATOM 3851 N N . SER B 1 73 ? -51.698 26.537 44.509 1.00 23.74 100 SER B N 1
ATOM 3852 C CA . SER B 1 73 ? -52.666 26.040 43.538 1.00 22.62 100 SER B CA 1
ATOM 3853 C C . SER B 1 73 ? -52.085 24.736 42.991 1.00 24.44 100 SER B C 1
ATOM 3854 O O . SER B 1 73 ? -50.878 24.631 42.799 1.00 23.69 100 SER B O 1
ATOM 3857 N N . MET B 1 74 ? -52.926 23.719 42.841 1.00 20.49 101 MET B N 1
ATOM 3858 C CA . MET B 1 74 ? -52.462 22.421 42.355 1.00 20.50 101 MET B CA 1
ATOM 3859 C C . MET B 1 74 ? -53.148 22.059 41.050 1.00 26.23 101 MET B C 1
ATOM 3860 O O . MET B 1 74 ? -54.324 22.374 40.839 1.00 27.08 101 MET B O 1
ATOM 3865 N N . THR B 1 75 ? -52.412 21.390 40.172 1.00 21.74 102 THR B N 1
ATOM 3866 C CA . THR B 1 75 ? -52.962 20.993 38.889 1.00 20.33 102 THR B CA 1
ATOM 3867 C C . THR B 1 75 ? -52.460 19.608 38.500 1.00 23.35 102 THR B C 1
ATOM 3868 O O . THR B 1 75 ? -51.372 19.183 38.896 1.00 22.20 102 THR B O 1
ATOM 3872 N N . VAL B 1 76 ? -53.266 18.918 37.706 1.00 20.46 103 VAL B N 1
ATOM 3873 C CA . VAL B 1 76 ? -52.888 17.633 37.161 1.00 19.71 103 VAL B CA 1
ATOM 3874 C C . VAL B 1 76 ? -52.526 17.887 35.694 1.00 22.96 103 VAL B C 1
ATOM 3875 O O . VAL B 1 76 ? -53.397 18.032 34.846 1.00 21.65 103 VAL B O 1
ATOM 3879 N N . ALA B 1 77 ? -51.232 17.974 35.413 1.00 20.23 104 ALA B N 1
ATOM 3880 C CA . ALA B 1 77 ? -50.754 18.231 34.059 1.00 19.85 104 ALA B CA 1
ATOM 3881 C C . ALA B 1 77 ? -51.150 17.121 33.088 1.00 23.18 104 ALA B C 1
ATOM 3882 O O . ALA B 1 77 ? -50.874 15.938 33.332 1.00 22.84 104 ALA B O 1
ATOM 3884 N N . GLY B 1 78 ? -51.767 17.509 31.973 1.00 18.30 105 GLY B N 1
ATOM 3885 C CA . GLY B 1 78 ? -52.182 16.550 30.954 1.00 17.70 105 GLY B CA 1
ATOM 3886 C C . GLY B 1 78 ? -53.592 16.021 31.196 1.00 20.46 105 GLY B C 1
ATOM 3887 O O . GLY B 1 78 ? -54.140 15.290 30.378 1.00 19.16 105 GLY B O 1
ATOM 3888 N N . LEU B 1 79 ? -54.190 16.390 32.322 1.00 18.14 106 LEU B N 1
ATOM 3889 C CA . LEU B 1 79 ? -55.537 15.910 32.614 1.00 17.81 106 LEU B CA 1
ATOM 3890 C C . LEU B 1 79 ? -56.552 16.665 31.769 1.00 21.84 106 LEU B C 1
ATOM 3891 O O . LEU B 1 79 ? -56.562 17.895 31.742 1.00 21.36 106 LEU B O 1
ATOM 3896 N N . GLN B 1 80 ? -57.396 15.913 31.074 1.00 20.10 107 GLN B N 1
ATOM 3897 C CA . GLN B 1 80 ? -58.411 16.485 30.194 1.00 20.52 107 GLN B CA 1
ATOM 3898 C C . GLN B 1 80 ? -59.693 16.801 30.951 1.00 24.05 107 GLN B C 1
ATOM 3899 O O . GLN B 1 80 ? -60.593 15.967 31.037 1.00 23.28 107 GLN B O 1
ATOM 3905 N N . VAL B 1 81 ? -59.772 18.018 31.473 1.00 20.83 108 VAL B N 1
ATOM 3906 C CA . VAL B 1 81 ? -60.955 18.484 32.195 1.00 20.76 108 VAL B CA 1
ATOM 3907 C C . VAL B 1 81 ? -61.200 19.939 31.825 1.00 23.82 108 VAL B C 1
ATOM 3908 O O . VAL B 1 81 ? -60.301 20.621 31.331 1.00 22.34 108 VAL B O 1
ATOM 3912 N N . PRO B 1 82 ? -62.413 20.418 32.082 1.00 21.95 109 PRO B N 1
ATOM 3913 C CA . PRO B 1 82 ? -62.766 21.808 31.778 1.00 21.40 109 PRO B CA 1
ATOM 3914 C C . PRO B 1 82 ? -61.908 22.797 32.570 1.00 24.17 109 PRO B C 1
ATOM 3915 O O . PRO B 1 82 ? -61.391 22.472 33.643 1.00 23.77 109 PRO B O 1
ATOM 3919 N N . GLY B 1 83 ? -61.752 24.006 32.027 1.00 20.22 110 GLY B N 1
ATOM 3920 C CA . GLY B 1 83 ? -60.934 25.051 32.650 1.00 20.04 110 GLY B CA 1
ATOM 3921 C C . GLY B 1 83 ? -61.097 25.200 34.172 1.00 24.71 110 GLY B C 1
ATOM 3922 O O . GLY B 1 83 ? -60.111 25.312 34.900 1.00 22.95 110 GLY B O 1
ATOM 3923 N N . PRO B 1 84 ? -62.341 25.256 34.638 1.00 23.40 111 PRO B N 1
ATOM 3924 C CA . PRO B 1 84 ? -62.628 25.453 36.060 1.00 24.06 111 PRO B CA 1
ATOM 3925 C C . PRO B 1 84 ? -62.108 24.348 36.991 1.00 29.14 111 PRO B C 1
ATOM 3926 O O . PRO B 1 84 ? -61.997 24.551 38.203 1.00 28.91 111 PRO B O 1
ATOM 3930 N N . LEU B 1 85 ? -61.823 23.176 36.431 1.00 26.12 112 LEU B N 1
ATOM 3931 C CA . LEU B 1 85 ? -61.347 22.048 37.224 1.00 26.03 112 LEU B CA 1
ATOM 3932 C C . LEU B 1 85 ? -59.833 21.829 37.131 1.00 31.87 112 LEU B C 1
ATOM 3933 O O . LEU B 1 85 ? -59.314 20.862 37.695 1.00 31.57 112 LEU B O 1
ATOM 3938 N N . MET B 1 86 ? -59.127 22.735 36.452 1.00 29.11 113 MET B N 1
ATOM 3939 C CA . MET B 1 86 ? -57.679 22.603 36.255 1.00 29.90 113 MET B CA 1
ATOM 3940 C C . MET B 1 86 ? -56.721 22.680 37.453 1.00 39.42 113 MET B C 1
ATOM 3941 O O . MET B 1 86 ? -55.934 21.758 37.642 1.00 40.52 113 MET B O 1
ATOM 3946 N N . GLY B 1 87 ? -56.764 23.732 38.275 1.00 38.91 114 GLY B N 1
ATOM 3947 C CA . GLY B 1 87 ? -57.615 24.899 38.097 1.00 39.94 114 GLY B CA 1
ATOM 3948 C C . GLY B 1 87 ? -56.685 26.118 38.013 1.00 45.30 114 GLY B C 1
ATOM 3949 O O . GLY B 1 87 ? -56.650 26.815 36.999 1.00 45.37 114 GLY B O 1
ATOM 3950 N N . GLY B 1 88 ? -55.897 26.342 39.060 1.00 42.36 115 GLY B N 1
ATOM 3951 C CA . GLY B 1 88 ? -54.944 27.453 39.061 1.00 42.66 115 GLY B CA 1
ATOM 3952 C C . GLY B 1 88 ? -55.269 28.633 39.982 1.00 46.45 115 GLY B C 1
ATOM 3953 O O . GLY B 1 88 ? -55.944 28.480 40.998 1.00 45.61 115 GLY B O 1
ATOM 3954 N N . PRO B 1 89 ? -54.771 29.808 39.603 1.00 43.56 116 PRO B N 1
ATOM 3955 C CA . PRO B 1 89 ? -54.935 31.046 40.371 1.00 43.33 116 PRO B CA 1
ATOM 3956 C C . PRO B 1 89 ? -56.326 31.317 40.940 1.00 46.66 116 PRO B C 1
ATOM 3957 O O . PRO B 1 89 ? -56.458 31.885 42.028 1.00 46.26 116 PRO B O 1
ATOM 3961 N N . ALA B 1 90 ? -57.358 30.926 40.202 1.00 42.66 117 ALA B N 1
ATOM 3962 C CA . ALA B 1 90 ? -58.733 31.128 40.650 1.00 41.96 117 ALA B CA 1
ATOM 3963 C C . ALA B 1 90 ? -59.147 30.056 41.653 1.00 44.34 117 ALA B C 1
ATOM 3964 O O . ALA B 1 90 ? -60.150 30.203 42.354 1.00 44.62 117 ALA B O 1
ATOM 3966 N N . ARG B 1 91 ? -58.372 28.976 41.716 1.00 39.14 118 ARG B N 1
ATOM 3967 C CA . ARG B 1 91 ? -58.657 27.881 42.642 1.00 38.02 118 ARG B CA 1
ATOM 3968 C C . ARG B 1 91 ? -57.511 27.715 43.642 1.00 40.29 118 ARG B C 1
ATOM 3969 O O . ARG B 1 91 ? -57.311 26.647 44.217 1.00 39.75 118 ARG B O 1
ATOM 3977 N N . MET B 1 92 ? -56.772 28.795 43.847 1.00 36.48 119 MET B N 1
ATOM 3978 C CA . MET B 1 92 ? -55.653 28.818 44.779 1.00 36.55 119 MET B CA 1
ATOM 3979 C C . MET B 1 92 ? -56.135 28.542 46.203 1.00 37.70 119 MET B C 1
ATOM 3980 O O . MET B 1 92 ? -57.219 28.976 46.599 1.00 37.07 119 MET B O 1
ATOM 3985 N N . MET B 1 93 ? -55.329 27.815 46.970 1.00 32.13 120 MET B N 1
ATOM 3986 C CA . MET B 1 93 ? -55.685 27.502 48.348 1.00 31.36 120 MET B CA 1
ATOM 3987 C C . MET B 1 93 ? -54.880 28.364 49.301 1.00 35.22 120 MET B C 1
ATOM 3988 O O . MET B 1 93 ? -53.652 28.370 49.249 1.00 34.80 120 MET B O 1
ATOM 3993 N N . SER B 1 94 ? -55.565 29.093 50.173 1.00 32.73 121 SER B N 1
ATOM 3994 C CA . SER B 1 94 ? -54.863 29.898 51.165 1.00 32.68 121 SER B CA 1
ATOM 3995 C C . SER B 1 94 ? -54.442 28.904 52.234 1.00 35.45 121 SER B C 1
ATOM 3996 O O . SER B 1 94 ? -54.959 27.793 52.263 1.00 34.60 121 SER B O 1
ATOM 3999 N N . PRO B 1 95 ? -53.509 29.287 53.100 1.00 32.61 122 PRO B N 1
ATOM 4000 C CA . PRO B 1 95 ? -53.070 28.388 54.158 1.00 32.63 122 PRO B CA 1
ATOM 4001 C C . PRO B 1 95 ? -54.262 27.873 54.955 1.00 36.38 122 PRO B C 1
ATOM 4002 O O . PRO B 1 95 ? -55.197 28.624 55.256 1.00 36.30 122 PRO B O 1
ATOM 4006 N N . ASN B 1 96 ? -54.244 26.574 55.234 1.00 31.96 123 ASN B N 1
ATOM 4007 C CA . ASN B 1 96 ? -55.295 25.913 56.000 1.00 31.97 123 ASN B CA 1
ATOM 4008 C C . ASN B 1 96 ? -56.635 25.766 55.296 1.00 35.14 123 ASN B C 1
ATOM 4009 O O . ASN B 1 96 ? -57.621 25.355 55.907 1.00 34.97 123 ASN B O 1
ATOM 4014 N N . ALA B 1 97 ? -56.671 26.063 54.004 1.00 31.85 124 ALA B N 1
ATOM 4015 C CA . ALA B 1 97 ? -57.908 25.918 53.246 1.00 31.08 124 ALA B CA 1
ATOM 4016 C C . ALA B 1 97 ? -57.851 24.647 52.404 1.00 34.83 124 ALA B C 1
ATOM 4017 O O . ALA B 1 97 ? -56.799 24.016 52.299 1.00 33.82 124 ALA B O 1
ATOM 4019 N N . ASP B 1 98 ? -58.987 24.264 51.824 1.00 31.89 125 ASP B N 1
ATOM 4020 C CA . ASP B 1 98 ? -59.045 23.090 50.964 1.00 32.40 125 ASP B CA 1
ATOM 4021 C C . ASP B 1 98 ? -59.769 23.374 49.654 1.00 36.08 125 ASP B C 1
ATOM 4022 O O . ASP B 1 98 ? -60.349 24.442 49.467 1.00 36.48 125 ASP B O 1
ATOM 4027 N N . TRP B 1 99 ? -59.710 22.408 48.746 1.00 31.79 126 TRP B N 1
ATOM 4028 C CA . TRP B 1 99 ? -60.360 22.503 47.446 1.00 30.79 126 TRP B CA 1
ATOM 4029 C C . TRP B 1 99 ? -60.737 21.076 47.071 1.00 32.82 126 TRP B C 1
ATOM 4030 O O . TRP B 1 99 ? -5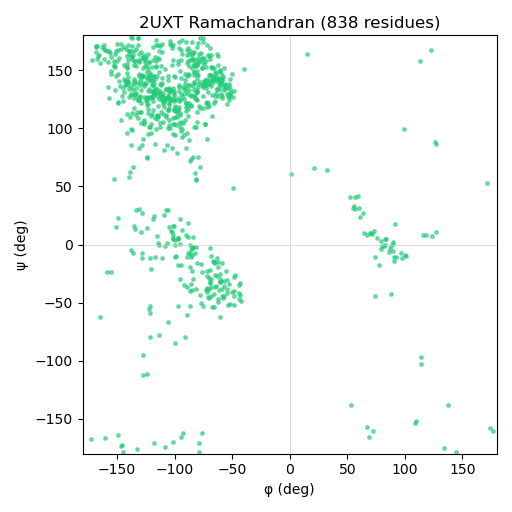9.893 20.185 47.094 1.00 31.67 126 TRP B O 1
ATOM 4041 N N . ALA B 1 100 ? -62.020 20.840 46.816 1.00 28.98 127 ALA B N 1
ATOM 4042 C CA . ALA B 1 100 ? -62.493 19.489 46.529 1.00 29.01 127 ALA B CA 1
ATOM 4043 C C . ALA B 1 100 ? -63.232 19.355 45.208 1.00 32.52 127 ALA B C 1
ATOM 4044 O O . ALA B 1 100 ? -64.449 19.191 45.176 1.00 32.87 127 ALA B O 1
ATOM 4046 N N . PRO B 1 101 ? -62.485 19.384 44.116 1.00 28.48 128 PRO B N 1
ATOM 4047 C CA . PRO B 1 101 ? -63.084 19.240 42.801 1.00 28.09 128 PRO B CA 1
ATOM 4048 C C . PRO B 1 101 ? -63.375 17.774 42.507 1.00 31.32 128 PRO B C 1
ATOM 4049 O O . PRO B 1 101 ? -62.644 16.889 42.941 1.00 31.68 128 PRO B O 1
ATOM 4053 N N . VAL B 1 102 ? -64.462 17.532 41.786 1.00 27.39 129 VAL B N 1
ATOM 4054 C CA . VAL B 1 102 ? -64.833 16.199 41.346 1.00 26.82 129 VAL B CA 1
ATOM 4055 C C . VAL B 1 102 ? -64.344 16.133 39.907 1.00 29.92 129 VAL B C 1
ATOM 4056 O O . VAL B 1 102 ? -64.781 16.914 39.054 1.00 29.69 129 VAL B O 1
ATOM 4060 N N . LEU B 1 103 ? -63.380 15.255 39.658 1.00 25.76 130 LEU B N 1
ATOM 4061 C CA . LEU B 1 103 ? -62.767 15.149 38.338 1.00 24.81 130 LEU B CA 1
ATOM 4062 C C . LEU B 1 103 ? -63.341 14.063 37.447 1.00 26.83 130 LEU B C 1
ATOM 4063 O O . LEU B 1 103 ? -63.267 12.881 37.759 1.00 25.64 130 LEU B O 1
ATOM 4068 N N . PRO B 1 104 ? -63.901 14.473 36.318 1.00 25.05 131 PRO B N 1
ATOM 4069 C CA . PRO B 1 104 ? -64.456 13.518 35.368 1.00 25.45 131 PRO B CA 1
ATOM 4070 C C . PRO B 1 104 ? -63.339 12.978 34.478 1.00 28.16 131 PRO B C 1
ATOM 4071 O O . PRO B 1 104 ? -62.880 13.654 33.556 1.00 27.59 131 PRO B O 1
ATOM 4075 N N . ILE B 1 105 ? -62.881 11.770 34.797 1.00 23.74 132 ILE B N 1
ATOM 4076 C CA . ILE B 1 105 ? -61.819 11.113 34.042 1.00 22.16 132 ILE B CA 1
ATOM 4077 C C . ILE B 1 105 ? -62.353 10.615 32.701 1.00 26.70 132 ILE B C 1
ATOM 4078 O O . ILE B 1 105 ? -63.059 9.603 32.635 1.00 26.70 132 ILE B O 1
ATOM 4083 N N . ARG B 1 106 ? -62.019 11.345 31.639 1.00 24.03 133 ARG B N 1
ATOM 4084 C CA . ARG B 1 106 ? -62.479 11.033 30.290 1.00 23.88 133 ARG B CA 1
ATOM 4085 C C . ARG B 1 106 ? -61.343 11.162 29.280 1.00 28.88 133 ARG B C 1
ATOM 4086 O O . ARG B 1 106 ? -61.348 12.059 28.427 1.00 30.08 133 ARG B O 1
ATOM 4094 N N . GLN B 1 107 ? -60.356 10.284 29.393 1.00 23.78 134 GLN B N 1
ATOM 4095 C CA . GLN B 1 107 ? -59.230 10.278 28.471 1.00 22.65 134 GLN B CA 1
ATOM 4096 C C . GLN B 1 107 ? -58.546 8.922 28.570 1.00 25.40 134 GLN B C 1
ATOM 4097 O O . GLN B 1 107 ? -58.726 8.196 29.548 1.00 23.95 134 GLN B O 1
ATOM 4103 N N . ASN B 1 108 ? -57.787 8.566 27.543 1.00 22.57 135 ASN B N 1
ATOM 4104 C CA . ASN B 1 108 ? -57.137 7.261 27.528 1.00 22.95 135 ASN B CA 1
ATOM 4105 C C . ASN B 1 108 ? -56.034 7.114 28.565 1.00 25.12 135 ASN B C 1
ATOM 4106 O O . ASN B 1 108 ? -55.554 8.100 29.116 1.00 23.70 135 ASN B O 1
ATOM 4111 N N . ALA B 1 109 ? -55.650 5.870 28.828 1.00 21.77 136 ALA B N 1
ATOM 4112 C CA . ALA B 1 109 ? -54.602 5.564 29.794 1.00 21.33 136 ALA B CA 1
ATOM 4113 C C . ALA B 1 109 ? -53.366 6.390 29.481 1.00 23.85 136 ALA B C 1
ATOM 4114 O O . ALA B 1 109 ? -53.034 6.603 28.326 1.00 22.77 136 ALA B O 1
ATOM 4116 N N . ALA B 1 110 ? -52.683 6.846 30.521 1.00 20.30 137 ALA B N 1
ATOM 4117 C CA . ALA B 1 110 ? -51.510 7.677 30.345 1.00 20.04 137 ALA B CA 1
ATOM 4118 C C . ALA B 1 110 ? -50.824 7.892 31.676 1.00 23.01 137 ALA B C 1
ATOM 4119 O O . ALA B 1 110 ? -51.445 7.778 32.727 1.00 22.84 137 ALA B O 1
ATOM 4121 N N . THR B 1 111 ? -49.547 8.247 31.620 1.00 19.07 138 THR B N 1
ATOM 4122 C CA . THR B 1 111 ? -48.803 8.622 32.815 1.00 18.20 138 THR B CA 1
ATOM 4123 C C . THR B 1 111 ? -48.798 10.144 32.837 1.00 21.51 138 THR B C 1
ATOM 4124 O O . THR B 1 111 ? -48.093 10.786 32.054 1.00 20.41 138 THR B O 1
ATOM 4128 N N . LEU B 1 112 ? -49.631 10.726 33.688 1.00 17.69 139 LEU B N 1
ATOM 4129 C CA . LEU B 1 112 ? -49.661 12.182 33.816 1.00 16.94 139 LEU B CA 1
ATOM 4130 C C . LEU B 1 112 ? -48.880 12.516 35.084 1.00 19.96 139 LEU B C 1
ATOM 4131 O O . LEU B 1 112 ? -48.224 11.649 35.660 1.00 18.59 139 LEU B O 1
ATOM 4136 N N . TRP B 1 113 ? -48.952 13.769 35.517 1.00 17.58 140 TRP B N 1
ATOM 4137 C CA . TRP B 1 113 ? -48.328 14.172 36.772 1.00 18.19 140 TRP B CA 1
ATOM 4138 C C . TRP B 1 113 ? -49.090 15.359 37.351 1.00 22.47 140 TRP B C 1
ATOM 4139 O O . TRP B 1 113 ? -49.777 16.073 36.630 1.00 22.73 140 TRP B O 1
ATOM 4150 N N . TYR B 1 114 ? -49.030 15.510 38.665 1.00 18.52 141 TYR B N 1
ATOM 4151 C CA . TYR B 1 114 ? -49.685 16.619 39.338 1.00 18.12 141 TYR B CA 1
ATOM 4152 C C . TYR B 1 114 ? -48.582 17.425 39.997 1.00 22.44 141 TYR B C 1
ATOM 4153 O O . TYR B 1 114 ? -47.544 16.873 40.367 1.00 21.93 141 TYR B O 1
ATOM 4162 N N . HIS B 1 115 ? -48.752 18.743 40.044 1.00 20.22 142 HIS B N 1
ATOM 4163 C CA . HIS B 1 115 ? -47.744 19.608 40.637 1.00 20.06 142 HIS B CA 1
ATOM 4164 C C . HIS B 1 115 ? -48.323 20.974 40.994 1.00 23.82 142 HIS B C 1
ATOM 4165 O O . HIS B 1 115 ? -49.446 21.297 40.618 1.00 22.67 142 HIS B O 1
ATOM 4172 N N . ALA B 1 116 ? -47.558 21.756 41.749 1.00 20.84 143 ALA B N 1
ATOM 4173 C CA . ALA B 1 116 ? -48.002 23.086 42.135 1.00 21.08 143 ALA B CA 1
ATOM 4174 C C . ALA B 1 116 ? -47.868 24.004 40.928 1.00 25.29 143 ALA B C 1
ATOM 4175 O O . ALA B 1 116 ? -46.862 23.955 40.213 1.00 23.65 143 ALA B O 1
ATOM 4177 N N . ASN B 1 117 ? -48.884 24.840 40.707 1.00 22.62 144 ASN B N 1
ATOM 4178 C CA . ASN B 1 117 ? -48.849 25.803 39.612 1.00 22.59 144 ASN B CA 1
ATOM 4179 C C . ASN B 1 117 ? -49.224 27.210 40.078 1.00 27.73 144 ASN B C 1
ATOM 4180 O O . ASN B 1 117 ? -49.756 28.017 39.311 1.00 27.33 144 ASN B O 1
ATOM 4185 N N . THR B 1 118 ? -48.910 27.487 41.340 1.00 24.19 145 THR B N 1
ATOM 4186 C CA . THR B 1 118 ? -49.172 28.776 41.982 1.00 24.11 145 THR B CA 1
ATOM 4187 C C . THR B 1 118 ? -48.485 29.919 41.240 1.00 28.14 145 THR B C 1
ATOM 4188 O O . THR B 1 118 ? -47.272 29.906 41.042 1.00 27.02 145 THR B O 1
ATOM 4192 N N . PRO B 1 119 ? -49.259 30.930 40.867 1.00 26.61 146 PRO B N 1
ATOM 4193 C CA . PRO B 1 119 ? -48.714 32.068 40.125 1.00 26.72 146 PRO B CA 1
ATOM 4194 C C . PRO B 1 119 ? -47.492 32.706 40.785 1.00 30.94 146 PRO B C 1
ATOM 4195 O O . PRO B 1 119 ? -47.515 33.040 41.972 1.00 31.16 146 PRO B O 1
ATOM 4199 N N . ASN B 1 120 ? -46.430 32.890 40.007 1.00 27.45 147 ASN B N 1
ATOM 4200 C CA . ASN B 1 120 ? -45.213 33.532 40.500 1.00 28.05 147 ASN B CA 1
ATOM 4201 C C . ASN B 1 120 ? -44.347 32.683 41.423 1.00 33.07 147 ASN B C 1
ATOM 4202 O O . ASN B 1 120 ? -43.232 33.087 41.757 1.00 33.76 147 ASN B O 1
ATOM 4207 N N . ARG B 1 121 ? -44.860 31.544 41.883 1.00 29.90 148 ARG B N 1
ATOM 4208 C CA . ARG B 1 121 ? -44.106 30.713 42.825 1.00 29.33 148 ARG B CA 1
ATOM 4209 C C . ARG B 1 121 ? -43.991 29.247 42.429 1.00 31.33 148 ARG B C 1
ATOM 4210 O O . ARG B 1 121 ? -43.581 28.409 43.230 1.00 30.65 148 ARG B O 1
ATOM 4218 N N . THR B 1 122 ? -44.375 28.939 41.200 1.00 26.50 149 THR B N 1
ATOM 4219 C CA . THR B 1 122 ? -44.329 27.568 40.718 1.00 25.13 149 THR B CA 1
ATOM 4220 C C . THR B 1 122 ? -42.930 26.980 40.781 1.00 27.40 149 THR B C 1
ATOM 4221 O O . THR B 1 122 ? -42.756 25.844 41.211 1.00 26.96 149 THR B O 1
ATOM 4225 N N . ALA B 1 123 ? -41.932 27.752 40.360 1.00 23.78 150 ALA B N 1
ATOM 4226 C CA . ALA B 1 123 ? -40.551 27.276 40.378 1.00 23.47 150 ALA B CA 1
ATOM 4227 C C . ALA B 1 123 ? -40.150 26.778 41.761 1.00 27.61 150 ALA B C 1
ATOM 4228 O O . ALA B 1 123 ? -39.636 25.668 41.908 1.00 27.45 150 ALA B O 1
ATOM 4230 N N . GLN B 1 124 ? -40.364 27.618 42.769 1.00 24.32 151 GLN B N 1
ATOM 4231 C CA . GLN B 1 124 ? -40.013 27.282 44.146 1.00 23.72 151 GLN B CA 1
ATOM 4232 C C . GLN B 1 124 ? -40.866 26.169 44.731 1.00 26.03 151 GLN B C 1
ATOM 4233 O O . GLN B 1 124 ? -40.363 25.297 45.439 1.00 25.10 151 GLN B O 1
ATOM 4239 N N . GLN B 1 125 ? -42.171 26.239 44.498 1.00 22.24 152 GLN B N 1
ATOM 4240 C CA . GLN B 1 125 ? -43.085 25.248 45.048 1.00 21.97 152 GLN B CA 1
ATOM 4241 C C . GLN B 1 125 ? -42.864 23.829 44.512 1.00 26.46 152 GLN B C 1
ATOM 4242 O O . GLN B 1 125 ? -43.007 22.853 45.252 1.00 25.94 152 GLN B O 1
ATOM 4248 N N . VAL B 1 126 ? -42.490 23.710 43.239 1.00 22.73 153 VAL B N 1
ATOM 4249 C CA . VAL B 1 126 ? -42.229 22.393 42.664 1.00 22.23 153 VAL B CA 1
ATOM 4250 C C . VAL B 1 126 ? -40.856 21.902 43.117 1.00 26.08 153 VAL B C 1
ATOM 4251 O O . VAL B 1 126 ? -40.679 20.742 43.489 1.00 26.71 153 VAL B O 1
ATOM 4255 N N . TYR B 1 127 ? -39.879 22.792 43.083 1.00 22.62 154 TYR B N 1
ATOM 4256 C CA . TYR B 1 127 ? -38.529 22.436 43.484 1.00 22.57 154 TYR B CA 1
ATOM 4257 C C . TYR B 1 127 ? -38.510 21.974 44.941 1.00 27.64 154 TYR B C 1
ATOM 4258 O O . TYR B 1 127 ? -37.669 21.160 45.334 1.00 27.28 154 TYR B O 1
ATOM 4267 N N . ASN B 1 128 ? -39.433 22.515 45.734 1.00 24.68 155 ASN B N 1
ATOM 4268 C CA . ASN B 1 128 ? -39.547 22.180 47.151 1.00 25.45 155 ASN B CA 1
ATOM 4269 C C . ASN B 1 128 ? -40.091 20.770 47.357 1.00 28.39 155 ASN B C 1
ATOM 4270 O O . ASN B 1 128 ? -39.895 20.177 48.423 1.00 27.98 155 ASN B O 1
ATOM 4275 N N . GLY B 1 129 ? -40.797 20.247 46.356 1.00 24.06 156 GLY B N 1
ATOM 4276 C CA . GLY B 1 129 ? -41.334 18.887 46.438 1.00 23.36 156 GLY B CA 1
ATOM 4277 C C . GLY B 1 129 ? -42.834 18.737 46.157 1.00 25.69 156 GLY B C 1
ATOM 4278 O O . GLY B 1 129 ? -43.407 17.675 46.389 1.00 25.08 156 GLY B O 1
ATOM 4279 N N . LEU B 1 130 ? -43.474 19.784 45.651 1.00 21.56 157 LEU B N 1
ATOM 4280 C CA . LEU B 1 130 ? -44.900 19.684 45.366 1.00 20.79 157 LEU B CA 1
ATOM 4281 C C . LEU B 1 130 ? -45.171 19.103 43.969 1.00 24.16 157 LEU B C 1
ATOM 4282 O O . LEU B 1 130 ? -45.599 19.819 43.051 1.00 22.74 157 LEU B O 1
ATOM 4287 N N . ALA B 1 131 ? -44.927 17.800 43.825 1.00 19.10 158 ALA B N 1
ATOM 4288 C CA . ALA B 1 131 ? -45.143 17.107 42.562 1.00 19.51 158 ALA B CA 1
ATOM 4289 C C . ALA B 1 131 ? -45.310 15.604 42.783 1.00 23.49 158 ALA B C 1
ATOM 4290 O O . ALA B 1 131 ? -44.836 15.055 43.778 1.00 23.27 158 ALA B O 1
ATOM 4292 N N . GLY B 1 132 ? -45.963 14.938 41.838 1.00 19.50 159 GLY B N 1
ATOM 4293 C CA . GLY B 1 132 ? -46.176 13.498 41.942 1.00 18.70 159 GLY B CA 1
ATOM 4294 C C . GLY B 1 132 ? -46.682 12.914 40.630 1.00 21.41 159 GLY B C 1
ATOM 4295 O O . GLY B 1 132 ? -47.075 13.646 39.721 1.00 21.66 159 GLY B O 1
ATOM 4296 N N . MET B 1 133 ? -46.713 11.589 40.554 1.00 15.64 160 MET B N 1
ATOM 4297 C CA . MET B 1 133 ? -47.183 10.917 39.357 1.00 14.85 160 MET B CA 1
ATOM 4298 C C . MET B 1 133 ? -48.693 10.699 39.441 1.00 19.41 160 MET B C 1
ATOM 4299 O O . MET B 1 133 ? -49.241 10.464 40.511 1.00 20.27 160 MET B O 1
ATOM 4304 N N . TRP B 1 134 ? -49.367 10.795 38.309 1.00 16.15 161 TRP B N 1
ATOM 4305 C CA . TRP B 1 134 ? -50.807 10.593 38.260 1.00 17.04 161 TRP B CA 1
ATOM 4306 C C . TRP B 1 134 ? -51.132 9.666 37.096 1.00 21.09 161 TRP B C 1
ATOM 4307 O O . TRP B 1 134 ? -50.917 10.013 35.929 1.00 19.16 161 TRP B O 1
ATOM 4318 N N . LEU B 1 135 ? -51.634 8.478 37.413 1.00 16.99 162 LEU B N 1
ATOM 4319 C CA . LEU B 1 135 ? -51.921 7.496 36.391 1.00 16.26 162 LEU B CA 1
ATOM 4320 C C . LEU B 1 135 ? -53.390 7.408 36.028 1.00 21.26 162 LEU B C 1
ATOM 4321 O O . LEU B 1 135 ? -54.257 7.344 36.895 1.00 21.28 162 LEU B O 1
ATOM 4326 N N . VAL B 1 136 ? -53.658 7.360 34.732 1.00 17.50 163 VAL B N 1
ATOM 4327 C CA . VAL B 1 136 ? -55.004 7.118 34.242 1.00 17.70 163 VAL B CA 1
ATOM 4328 C C . VAL B 1 136 ? -54.945 5.721 33.629 1.00 22.76 163 VAL B C 1
ATOM 4329 O O . VAL B 1 136 ? -54.020 5.409 32.881 1.00 21.67 163 VAL B O 1
ATOM 4333 N N . GLU B 1 137 ? -55.886 4.859 33.997 1.00 20.94 164 GLU B N 1
ATOM 4334 C CA . GLU B 1 137 ? -55.924 3.512 33.437 1.00 21.16 164 GLU B CA 1
ATOM 4335 C C . GLU B 1 137 ? -57.209 3.337 32.638 1.00 26.28 164 GLU B C 1
ATOM 4336 O O . GLU B 1 137 ? -58.194 4.033 32.873 1.00 25.67 164 GLU B O 1
ATOM 4342 N N . ASP B 1 138 ? -57.209 2.387 31.712 1.00 24.06 165 ASP B N 1
ATOM 4343 C CA . ASP B 1 138 ? -58.415 2.078 30.953 1.00 24.15 165 ASP B CA 1
ATOM 4344 C C . ASP B 1 138 ? -58.456 0.596 30.640 1.00 30.85 165 ASP B C 1
ATOM 4345 O O . ASP B 1 138 ? -57.632 -0.172 31.135 1.00 31.24 165 ASP B O 1
ATOM 4350 N N . GLU B 1 139 ? -59.423 0.189 29.834 1.00 29.16 166 GLU B N 1
ATOM 4351 C CA . GLU B 1 139 ? -59.563 -1.217 29.487 1.00 30.01 166 GLU B CA 1
ATOM 4352 C C . GLU B 1 139 ? -58.433 -1.707 28.590 1.00 35.41 166 GLU B C 1
ATOM 4353 O O . GLU B 1 139 ? -58.132 -2.898 28.559 1.00 36.24 166 GLU B O 1
ATOM 4359 N N . VAL B 1 140 ? -57.781 -0.780 27.894 1.00 31.72 167 VAL B N 1
ATOM 4360 C CA . VAL B 1 140 ? -56.659 -1.131 27.035 1.00 31.08 167 VAL B CA 1
ATOM 4361 C C . VAL B 1 140 ? -55.421 -1.419 27.885 1.00 33.84 167 VAL B C 1
ATOM 4362 O O . VAL B 1 140 ? -54.796 -2.472 27.749 1.00 33.43 167 VAL B O 1
ATOM 4366 N N . SER B 1 141 ? -55.070 -0.478 28.757 1.00 28.97 168 SER B N 1
ATOM 4367 C CA . SER B 1 141 ? -53.903 -0.632 29.624 1.00 28.78 168 SER B CA 1
ATOM 4368 C C . SER B 1 141 ? -53.981 -1.898 30.476 1.00 34.94 168 SER B C 1
ATOM 4369 O O . SER B 1 141 ? -52.965 -2.538 30.757 1.00 34.79 168 SER B O 1
ATOM 4372 N N . LYS B 1 142 ? -55.189 -2.245 30.900 1.00 33.12 169 LYS B N 1
ATOM 4373 C CA . LYS B 1 142 ? -55.386 -3.436 31.719 1.00 34.33 169 LYS B CA 1
ATOM 4374 C C . LYS B 1 142 ? -55.156 -4.715 30.913 1.00 39.37 169 LYS B C 1
ATOM 4375 O O . LYS B 1 142 ? -54.601 -5.685 31.422 1.00 40.05 169 LYS B O 1
ATOM 4381 N N . SER B 1 143 ? -55.585 -4.704 29.654 1.00 35.92 170 SER B N 1
ATOM 4382 C CA . SER B 1 143 ? -55.488 -5.878 28.790 1.00 35.83 170 SER B CA 1
ATOM 4383 C C . SER B 1 143 ? -54.174 -6.068 28.030 1.00 38.52 170 SER B C 1
ATOM 4384 O O . SER B 1 143 ? -53.973 -7.099 27.386 1.00 39.41 170 SER B O 1
ATOM 4387 N N . LEU B 1 144 ? -53.288 -5.080 28.075 1.00 31.59 171 LEU B N 1
ATOM 4388 C CA . LEU B 1 144 ? -52.020 -5.199 27.357 1.00 29.59 171 LEU B CA 1
ATOM 4389 C C . LEU B 1 144 ? -51.050 -6.137 28.078 1.00 31.29 171 LEU B C 1
ATOM 4390 O O . LEU B 1 144 ? -50.915 -6.084 29.294 1.00 29.76 171 LEU B O 1
ATOM 4395 N N . PRO B 1 145 ? -50.394 -7.015 27.324 1.00 28.21 172 PRO B N 1
ATOM 4396 C CA . PRO B 1 145 ? -49.446 -7.965 27.911 1.00 27.69 172 PRO B CA 1
ATOM 4397 C C . PRO B 1 145 ? -48.115 -7.285 28.224 1.00 30.04 172 PRO B C 1
ATOM 4398 O O . PRO B 1 145 ? -47.096 -7.564 27.590 1.00 29.70 172 PRO B O 1
ATOM 4402 N N . ILE B 1 146 ? -48.141 -6.365 29.184 1.00 24.63 173 ILE B N 1
ATOM 4403 C CA . ILE B 1 146 ? -46.945 -5.628 29.585 1.00 22.82 173 ILE B CA 1
ATOM 4404 C C . ILE B 1 146 ? -46.902 -5.590 31.111 1.00 24.31 173 ILE B C 1
ATOM 4405 O O . ILE B 1 146 ? -47.936 -5.711 31.761 1.00 23.18 173 ILE B O 1
ATOM 4410 N N . PRO B 1 147 ? -45.714 -5.388 31.676 1.00 20.24 174 PRO B N 1
ATOM 4411 C CA . PRO B 1 147 ? -45.563 -5.299 33.125 1.00 19.91 174 PRO B CA 1
ATOM 4412 C C . PRO B 1 147 ? -46.548 -4.291 33.687 1.00 24.85 174 PRO B C 1
ATOM 4413 O O . PRO B 1 147 ? -46.658 -3.181 33.177 1.00 24.53 174 PRO B O 1
ATOM 4417 N N . ASN B 1 148 ? -47.267 -4.673 34.736 1.00 22.65 175 ASN B N 1
ATOM 4418 C CA . ASN B 1 148 ? -48.239 -3.771 35.329 1.00 22.84 175 ASN B CA 1
ATOM 4419 C C . ASN B 1 148 ? -48.429 -3.966 36.821 1.00 26.97 175 ASN B C 1
ATOM 4420 O O . ASN B 1 148 ? -49.478 -3.609 37.350 1.00 25.86 175 ASN B O 1
ATOM 4425 N N . HIS B 1 149 ? -47.429 -4.537 37.496 1.00 23.23 176 HIS B N 1
ATOM 4426 C CA . HIS B 1 149 ? -47.508 -4.719 38.949 1.00 23.28 176 HIS B CA 1
ATOM 4427 C C . HIS B 1 149 ? -46.720 -3.615 39.629 1.00 22.36 176 HIS B C 1
ATOM 4428 O O . HIS B 1 149 ? -45.506 -3.707 39.798 1.00 19.79 176 HIS B O 1
ATOM 4435 N N . TYR B 1 150 ? -47.429 -2.557 39.994 1.00 19.45 177 TYR B N 1
ATOM 4436 C CA . TYR B 1 150 ? -46.814 -1.385 40.602 1.00 19.62 177 TYR B CA 1
ATOM 4437 C C . TYR B 1 150 ? -45.889 -1.740 41.746 1.00 23.62 177 TYR B C 1
ATOM 4438 O O . TYR B 1 150 ? -46.291 -2.442 42.675 1.00 22.89 177 TYR B O 1
ATOM 4447 N N . GLY B 1 151 ? -44.648 -1.254 41.679 1.00 19.30 178 GLY B N 1
ATOM 4448 C CA . GLY B 1 151 ? -43.668 -1.510 42.732 1.00 18.62 178 GLY B CA 1
ATOM 4449 C C . GLY B 1 151 ? -42.963 -2.856 42.596 1.00 22.63 178 GLY B C 1
ATOM 4450 O O . GLY B 1 151 ? -42.101 -3.201 43.414 1.00 20.74 178 GLY B O 1
ATOM 4451 N N . VAL B 1 152 ? -43.317 -3.619 41.565 1.00 19.84 179 VAL B N 1
ATOM 4452 C CA . VAL B 1 152 ? -42.684 -4.925 41.359 1.00 19.80 179 VAL B CA 1
ATOM 4453 C C . VAL B 1 152 ? -42.011 -5.008 40.002 1.00 21.75 179 VAL B C 1
ATOM 4454 O O . VAL B 1 152 ? -40.824 -5.318 39.897 1.00 20.47 179 VAL B O 1
ATOM 4458 N N . ASP B 1 153 ? -42.772 -4.701 38.961 1.00 18.94 180 ASP B N 1
ATOM 4459 C CA . ASP B 1 153 ? -42.230 -4.682 37.617 1.00 18.44 180 ASP B CA 1
ATOM 4460 C C . ASP B 1 153 ? -42.709 -3.432 36.879 1.00 22.31 180 ASP B C 1
ATOM 4461 O O . ASP B 1 153 ? -42.585 -3.342 35.669 1.00 21.23 180 ASP B O 1
ATOM 4466 N N . ASP B 1 154 ? -43.224 -2.456 37.632 1.00 19.82 181 ASP B N 1
ATOM 4467 C CA . ASP B 1 154 ? -43.761 -1.209 37.061 1.00 19.21 181 ASP B CA 1
ATOM 4468 C C . ASP B 1 154 ? -43.465 -0.097 38.072 1.00 22.34 181 ASP B C 1
ATOM 4469 O O . ASP B 1 154 ? -44.032 -0.075 39.160 1.00 22.86 181 ASP B O 1
ATOM 4474 N N . PHE B 1 155 ? -42.513 0.773 37.748 1.00 17.92 182 PHE B N 1
ATOM 4475 C CA . PHE B 1 155 ? -42.066 1.807 38.682 1.00 17.18 182 PHE B CA 1
ATOM 4476 C C . PHE B 1 155 ? -42.156 3.239 38.152 1.00 21.16 182 PHE B C 1
ATOM 4477 O O . PHE B 1 155 ? -41.921 3.481 36.972 1.00 20.30 182 PHE B O 1
ATOM 4485 N N . PRO B 1 156 ? -42.398 4.195 39.046 1.00 17.63 183 PRO B N 1
ATOM 4486 C CA . PRO B 1 156 ? -42.376 5.605 38.656 1.00 17.12 183 PRO B CA 1
ATOM 4487 C C . PRO B 1 156 ? -40.917 6.005 38.783 1.00 19.54 183 PRO B C 1
ATOM 4488 O O . PRO B 1 156 ? -40.229 5.570 39.692 1.00 19.59 183 PRO B O 1
ATOM 4492 N N . VAL B 1 157 ? -40.427 6.756 37.815 1.00 16.32 184 VAL B N 1
ATOM 4493 C CA . VAL B 1 157 ? -39.046 7.203 37.826 1.00 15.93 184 VAL B CA 1
ATOM 4494 C C . VAL B 1 157 ? -39.098 8.705 37.648 1.00 19.24 184 VAL B C 1
ATOM 4495 O O . VAL B 1 157 ? -39.153 9.208 36.519 1.00 18.55 184 VAL B O 1
ATOM 4499 N N . ILE B 1 158 ? -39.160 9.413 38.772 1.00 16.79 185 ILE B N 1
ATOM 4500 C CA . ILE B 1 158 ? -39.270 10.869 38.764 1.00 16.37 185 ILE B CA 1
ATOM 4501 C C . ILE B 1 158 ? -37.890 11.492 38.839 1.00 20.97 185 ILE B C 1
ATOM 4502 O O . ILE B 1 158 ? -37.256 11.505 39.887 1.00 22.24 185 ILE B O 1
ATOM 4507 N N . ILE B 1 159 ? -37.425 11.995 37.707 1.00 17.98 186 ILE B N 1
ATOM 4508 C CA . ILE B 1 159 ? -36.079 12.540 37.586 1.00 18.17 186 ILE B CA 1
ATOM 4509 C C . ILE B 1 159 ? -36.028 14.029 37.859 1.00 24.12 186 ILE B C 1
ATOM 4510 O O . ILE B 1 159 ? -36.790 14.794 37.279 1.00 23.38 186 ILE B O 1
ATOM 4515 N N . GLN B 1 160 ? -35.109 14.434 38.734 1.00 21.56 187 GLN B N 1
ATOM 4516 C CA . GLN B 1 160 ? -34.946 15.841 39.071 1.00 21.75 187 GLN B CA 1
ATOM 4517 C C . GLN B 1 160 ? -33.478 16.149 39.300 1.00 28.36 187 GLN B C 1
ATOM 4518 O O . GLN B 1 160 ? -32.694 15.263 39.645 1.00 29.53 187 GLN B O 1
ATOM 4524 N N . ASP B 1 161 ? -33.102 17.405 39.101 1.00 24.68 188 ASP B N 1
ATOM 4525 C CA . ASP B 1 161 ? -31.741 17.829 39.377 1.00 25.10 188 ASP B CA 1
ATOM 4526 C C . ASP B 1 161 ? -31.860 18.836 40.511 1.00 31.85 188 ASP B C 1
ATOM 4527 O O . ASP B 1 161 ? -32.867 19.536 40.626 1.00 31.51 188 ASP B O 1
ATOM 4532 N N . LYS B 1 162 ? -30.881 18.843 41.404 1.00 30.61 189 LYS B N 1
ATOM 4533 C CA . LYS B 1 162 ? -30.933 19.746 42.541 1.00 31.47 189 LYS B CA 1
ATOM 4534 C C . LYS B 1 162 ? -29.546 20.212 42.934 1.00 36.54 189 LYS B C 1
ATOM 4535 O O . LYS B 1 162 ? -28.542 19.728 42.419 1.00 35.25 189 LYS B O 1
ATOM 4541 N N . ARG B 1 163 ? -29.510 21.161 43.861 1.00 35.94 190 ARG B N 1
ATOM 4542 C CA . ARG B 1 163 ? -28.260 21.662 44.407 1.00 36.86 190 ARG B CA 1
ATOM 4543 C C . ARG B 1 163 ? -28.349 21.365 45.893 1.00 42.23 190 ARG B C 1
ATOM 4544 O O . ARG B 1 163 ? -29.345 21.698 46.535 1.00 41.86 190 ARG B O 1
ATOM 4552 N N . LEU B 1 164 ? -27.338 20.689 46.424 1.00 40.27 191 LEU B N 1
ATOM 4553 C CA . LEU B 1 164 ? -27.326 20.335 47.837 1.00 40.45 191 LEU B CA 1
ATOM 4554 C C . LEU B 1 164 ? -26.160 21.004 48.542 1.00 45.82 191 LEU B C 1
ATOM 4555 O O . LEU B 1 164 ? -25.040 20.999 48.037 1.00 45.67 191 LEU B O 1
ATOM 4560 N N . ASP B 1 165 ? -26.424 21.588 49.707 1.00 43.92 192 ASP B N 1
ATOM 4561 C CA . ASP B 1 165 ? -25.355 22.207 50.485 1.00 44.17 192 ASP B CA 1
ATOM 4562 C C . ASP B 1 165 ? -24.687 21.130 51.338 1.00 49.02 192 ASP B C 1
ATOM 4563 O O . ASP B 1 165 ? -25.142 19.984 51.361 1.00 47.58 192 ASP B O 1
ATOM 4568 N N . ASN B 1 166 ? -23.610 21.494 52.028 1.00 47.52 193 ASN B N 1
ATOM 4569 C CA . ASN B 1 166 ? -22.877 20.539 52.859 1.00 47.87 193 ASN B CA 1
ATOM 4570 C C . ASN B 1 166 ? -23.773 19.694 53.762 1.00 51.78 193 ASN B C 1
ATOM 4571 O O . ASN B 1 166 ? -23.422 18.567 54.118 1.00 51.39 193 ASN B O 1
ATOM 4576 N N . PHE B 1 167 ? -24.938 20.229 54.114 1.00 47.77 194 PHE B N 1
ATOM 4577 C CA . PHE B 1 167 ? -25.862 19.523 54.996 1.00 47.21 194 PHE B CA 1
ATOM 4578 C C . PHE B 1 167 ? -26.951 18.725 54.294 1.00 48.89 194 PHE B C 1
ATOM 4579 O O . PHE B 1 167 ? -27.990 18.442 54.893 1.00 48.68 194 PHE B O 1
ATOM 4587 N N . GLY B 1 168 ? -26.722 18.359 53.035 1.00 43.09 195 GLY B N 1
ATOM 4588 C CA . GLY B 1 168 ? -27.709 17.590 52.285 1.00 41.72 195 GLY B CA 1
ATOM 4589 C C . GLY B 1 168 ? -29.041 18.331 52.287 1.00 43.78 195 GLY B C 1
ATOM 4590 O O . GLY B 1 168 ? -30.111 17.725 52.316 1.00 42.89 195 GLY B O 1
ATOM 4591 N N . THR B 1 169 ? -28.956 19.654 52.287 1.00 39.89 196 THR B N 1
ATOM 4592 C CA . THR B 1 169 ? -30.135 20.506 52.300 1.00 39.66 196 THR B CA 1
ATOM 4593 C C . THR B 1 169 ? -30.243 21.187 50.941 1.00 42.94 196 THR B C 1
ATOM 4594 O O . THR B 1 169 ? -29.278 21.786 50.466 1.00 42.01 196 THR B O 1
ATOM 4598 N N . PRO B 1 170 ? -31.405 21.068 50.307 1.00 40.12 197 PRO B N 1
ATOM 4599 C CA . PRO B 1 170 ? -31.607 21.643 48.979 1.00 40.33 197 PRO B CA 1
ATOM 4600 C C . PRO B 1 170 ? -31.484 23.158 48.992 1.00 45.33 197 PRO B C 1
ATOM 4601 O O . PRO B 1 170 ? -32.043 23.832 49.857 1.00 44.81 197 PRO B O 1
ATOM 4605 N N . GLU B 1 171 ? -30.748 23.684 48.021 1.00 42.92 198 GLU B N 1
ATOM 4606 C CA . GLU B 1 171 ? -30.575 25.121 47.892 1.00 43.13 198 GLU B CA 1
ATOM 4607 C C . GLU B 1 171 ? -31.058 25.561 46.517 1.00 48.52 198 GLU B C 1
ATOM 4608 O O . GLU B 1 171 ? -30.750 24.926 45.508 1.00 48.06 198 GLU B O 1
ATOM 4614 N N . TYR B 1 172 ? -31.840 26.634 46.484 1.00 46.26 199 TYR B N 1
ATOM 4615 C CA . TYR B 1 172 ? -32.365 27.145 45.227 1.00 46.78 199 TYR B CA 1
ATOM 4616 C C . TYR B 1 172 ? -31.902 28.573 44.974 1.00 52.67 199 TYR B C 1
ATOM 4617 O O . TYR B 1 172 ? -32.060 29.449 45.825 1.00 52.03 199 TYR B O 1
ATOM 4626 N N . ASN B 1 173 ? -31.335 28.794 43.793 1.00 50.68 200 ASN B N 1
ATOM 4627 C CA . ASN B 1 173 ? -30.838 30.103 43.402 1.00 51.17 200 ASN B CA 1
ATOM 4628 C C . ASN B 1 173 ? -31.514 30.550 42.110 1.00 55.84 200 ASN B C 1
ATOM 4629 O O . ASN B 1 173 ? -31.295 29.959 41.054 1.00 55.46 200 ASN B O 1
ATOM 4634 N N . GLU B 1 174 ? -32.335 31.593 42.195 1.00 52.96 201 GLU B N 1
ATOM 4635 C CA . GLU B 1 174 ? -33.023 32.108 41.015 1.00 53.03 201 GLU B CA 1
ATOM 4636 C C . GLU B 1 174 ? -32.020 32.732 40.046 1.00 57.20 201 GLU B C 1
ATOM 4637 O O . GLU B 1 174 ? -31.431 33.773 40.338 1.00 56.76 201 GLU B O 1
ATOM 4643 N N . PRO B 1 175 ? -31.819 32.084 38.902 1.00 53.92 202 PRO B N 1
ATOM 4644 C CA . PRO B 1 175 ? -30.878 32.562 37.887 1.00 53.86 202 PRO B CA 1
ATOM 4645 C C . PRO B 1 175 ? -31.271 33.938 37.331 1.00 57.33 202 PRO B C 1
ATOM 4646 O O . PRO B 1 175 ? -32.398 34.388 37.513 1.00 56.06 202 PRO B O 1
ATOM 4650 N N . GLY B 1 176 ? -30.323 34.618 36.693 1.00 54.29 203 GLY B N 1
ATOM 4651 C CA . GLY B 1 176 ? -30.575 35.942 36.136 1.00 54.40 203 GLY B CA 1
ATOM 4652 C C . GLY B 1 176 ? -31.188 35.802 34.771 1.00 58.54 203 GLY B C 1
ATOM 4653 O O . GLY B 1 176 ? -32.150 36.506 34.439 1.00 58.80 203 GLY B O 1
ATOM 4654 N N . SER B 1 177 ? -30.679 34.819 34.033 1.00 54.37 204 SER B N 1
ATOM 4655 C CA . SER B 1 177 ? -31.174 34.513 32.710 1.00 53.84 204 SER B CA 1
ATOM 4656 C C . SER B 1 177 ? -31.442 33.026 32.641 1.00 55.57 204 SER B C 1
ATOM 4657 O O . SER B 1 177 ? -30.508 32.228 32.783 1.00 55.94 204 SER B O 1
ATOM 4660 N N . GLY B 1 178 ? -32.710 32.641 32.491 1.00 48.80 205 GLY B N 1
ATOM 4661 C CA . GLY B 1 178 ? -33.046 31.228 32.285 1.00 47.15 205 GLY B CA 1
ATOM 4662 C C . GLY B 1 178 ? -33.760 30.407 33.374 1.00 47.44 205 GLY B C 1
ATOM 4663 O O . GLY B 1 178 ? -34.537 30.910 34.173 1.00 47.30 205 GLY B O 1
ATOM 4664 N N . GLY B 1 179 ? -33.530 29.106 33.376 1.00 41.00 206 GLY B N 1
ATOM 4665 C CA . GLY B 1 179 ? -34.152 28.270 34.389 1.00 39.32 206 GLY B CA 1
ATOM 4666 C C . GLY B 1 179 ? -33.083 27.745 35.337 1.00 39.98 206 GLY B C 1
ATOM 4667 O O . GLY B 1 179 ? -31.880 27.793 35.047 1.00 39.62 206 GLY B O 1
ATOM 4668 N N . PHE B 1 180 ? -33.525 27.222 36.470 1.00 34.05 207 PHE B N 1
ATOM 4669 C CA . PHE B 1 180 ? -32.618 26.632 37.448 1.00 32.79 207 PHE B CA 1
ATOM 4670 C C . PHE B 1 180 ? -32.050 25.272 36.984 1.00 35.18 207 PHE B C 1
ATOM 4671 O O . PHE B 1 180 ? -32.769 24.414 36.455 1.00 32.75 207 PHE B O 1
ATOM 4679 N N . VAL B 1 181 ? -30.754 25.080 37.206 1.00 32.70 208 VAL B N 1
ATOM 4680 C CA . VAL B 1 181 ? -30.093 23.830 36.851 1.00 32.86 208 VAL B CA 1
ATOM 4681 C C . VAL B 1 181 ? -29.222 23.418 38.032 1.00 36.61 208 VAL B C 1
ATOM 4682 O O . VAL B 1 181 ? -28.483 24.238 38.579 1.00 35.85 208 VAL B O 1
ATOM 4686 N N . GLY B 1 182 ? -29.380 22.173 38.475 1.00 33.01 209 GLY B N 1
ATOM 4687 C CA . GLY B 1 182 ? -28.646 21.668 39.632 1.00 32.45 209 GLY B CA 1
ATOM 4688 C C . GLY B 1 182 ? -27.527 20.753 39.176 1.00 35.89 209 GLY B C 1
ATOM 4689 O O . GLY B 1 182 ? -27.398 20.466 37.987 1.00 36.37 209 GLY B O 1
ATOM 4690 N N . ASP B 1 183 ? -26.713 20.300 40.122 1.00 32.30 210 ASP B N 1
ATOM 4691 C CA . ASP B 1 183 ? -25.595 19.428 39.789 1.00 32.25 210 ASP B CA 1
ATOM 4692 C C . ASP B 1 183 ? -25.750 18.018 40.352 1.00 35.14 210 ASP B C 1
ATOM 4693 O O . ASP B 1 183 ? -24.900 17.157 40.125 1.00 34.64 210 ASP B O 1
ATOM 4698 N N . THR B 1 184 ? -26.853 17.777 41.055 1.00 30.95 211 THR B N 1
ATOM 4699 C CA . THR B 1 184 ? -27.122 16.466 41.648 1.00 30.54 211 THR B CA 1
ATOM 4700 C C . THR B 1 184 ? -28.399 15.835 41.094 1.00 32.91 211 THR B C 1
ATOM 4701 O O . THR B 1 184 ? -29.481 16.405 41.199 1.00 31.95 211 THR B O 1
ATOM 4705 N N . LEU B 1 185 ? -28.277 14.638 40.540 1.00 29.85 212 LEU B N 1
ATOM 4706 C CA . LEU B 1 185 ? -29.435 13.951 39.987 1.00 29.97 212 LEU B CA 1
ATOM 4707 C C . LEU B 1 185 ? -30.175 13.106 41.026 1.00 31.71 212 LEU B C 1
ATOM 4708 O O . LEU B 1 185 ? -29.571 12.301 41.728 1.00 30.91 212 LEU B O 1
ATOM 4713 N N . LEU B 1 186 ? -31.488 13.296 41.110 1.00 27.32 213 LEU B N 1
ATOM 4714 C CA . LEU B 1 186 ? -32.329 12.573 42.054 1.00 26.47 213 LEU B CA 1
ATOM 4715 C C . LEU B 1 186 ? -33.425 11.789 41.330 1.00 28.60 213 LEU B C 1
ATOM 4716 O O . LEU B 1 186 ? -33.955 12.233 40.320 1.00 27.49 213 LEU B O 1
ATOM 4721 N N . VAL B 1 187 ? -33.779 10.630 41.865 1.00 23.81 214 VAL B N 1
ATOM 4722 C CA . VAL B 1 187 ? -34.873 9.857 41.306 1.00 22.79 214 VAL B CA 1
ATOM 4723 C C . VAL B 1 187 ? -35.800 9.522 42.452 1.00 25.68 214 VAL B C 1
ATOM 4724 O O . VAL B 1 187 ? -35.416 8.808 43.376 1.00 25.98 214 VAL B O 1
ATOM 4728 N N . ASN B 1 188 ? -37.011 10.063 42.412 1.00 21.90 215 ASN B N 1
ATOM 4729 C CA . ASN B 1 188 ? -37.967 9.825 43.475 1.00 21.38 215 ASN B CA 1
ATOM 4730 C C . ASN B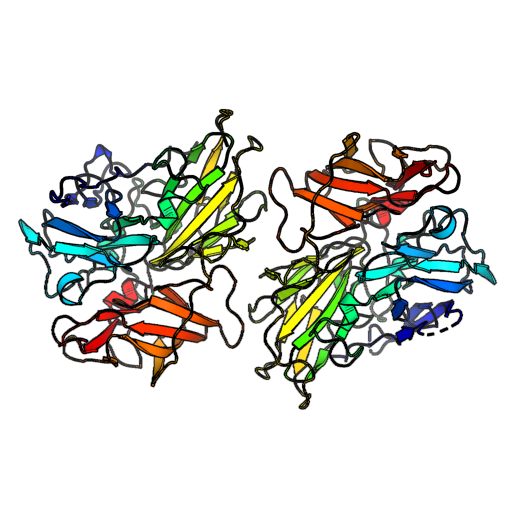 1 188 ? -37.416 10.347 44.804 1.00 26.41 215 ASN B C 1
ATOM 4731 O O . ASN B 1 188 ? -37.816 9.890 45.871 1.00 26.62 215 ASN B O 1
ATOM 4736 N N . GLY B 1 189 ? -36.496 11.305 44.728 1.00 23.89 216 GLY B N 1
ATOM 4737 C CA . GLY B 1 189 ? -35.933 11.941 45.923 1.00 24.62 216 GLY B CA 1
ATOM 4738 C C . GLY B 1 189 ? -34.560 11.461 46.396 1.00 30.00 21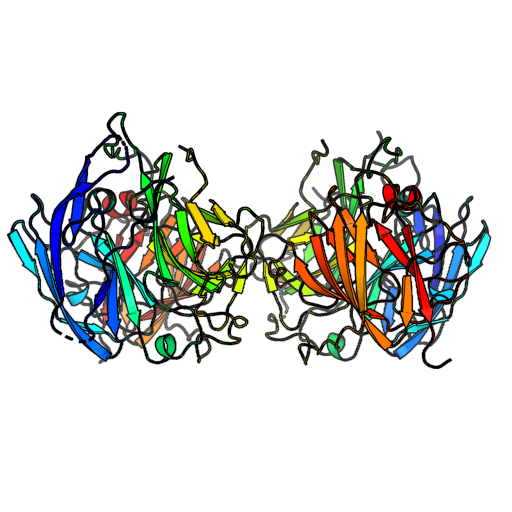6 GLY B C 1
ATOM 4739 O O . GLY B 1 189 ? -33.971 12.057 47.295 1.00 30.19 216 GLY B O 1
ATOM 4740 N N . VAL B 1 190 ? -34.051 10.385 45.807 1.00 27.17 217 VAL B N 1
ATOM 4741 C CA . VAL B 1 190 ? -32.749 9.851 46.206 1.00 26.95 217 VAL B CA 1
ATOM 4742 C C . VAL B 1 190 ? -31.766 9.960 45.053 1.00 30.25 217 VAL B C 1
ATOM 4743 O O . VAL B 1 190 ? -32.166 9.970 43.881 1.00 29.13 217 VAL B O 1
ATOM 4747 N N . GLN B 1 191 ? -30.478 10.039 45.379 1.00 26.42 218 GLN B N 1
ATOM 4748 C CA . GLN B 1 191 ? -29.452 10.144 44.347 1.00 26.10 218 GLN B CA 1
ATOM 4749 C C . GLN B 1 191 ? -29.159 8.783 43.737 1.00 30.66 218 GLN B C 1
ATOM 4750 O O . GLN B 1 191 ? -29.016 7.794 44.460 1.00 29.83 218 GLN B O 1
ATOM 4756 N N . SER B 1 192 ? -29.069 8.761 42.406 1.00 27.88 219 SER B N 1
ATOM 4757 C CA . SER B 1 192 ? -28.747 7.574 41.610 1.00 27.57 219 SER B CA 1
ATOM 4758 C C . SER B 1 192 ? -28.998 6.244 42.297 1.00 30.25 219 SER B C 1
ATOM 4759 O O . SER B 1 192 ? -28.058 5.515 42.589 1.00 30.59 219 SER B O 1
ATOM 4762 N N . PRO B 1 193 ? -30.261 5.941 42.581 1.00 25.40 220 PRO B N 1
ATOM 4763 C CA . PRO B 1 193 ? -30.601 4.721 43.307 1.00 24.29 220 PRO B CA 1
ATOM 4764 C C . PRO B 1 193 ? -30.568 3.456 42.467 1.00 28.05 220 PRO B C 1
ATOM 4765 O O . PRO B 1 193 ? -30.339 3.495 41.250 1.00 26.86 220 PRO B O 1
ATOM 4769 N N . TYR B 1 194 ? -30.826 2.331 43.129 1.00 24.20 221 TYR B N 1
ATOM 4770 C CA . TYR B 1 194 ? -30.910 1.052 42.449 1.00 24.18 221 TYR B CA 1
ATOM 4771 C C . TYR B 1 194 ? -32.287 0.474 42.741 1.00 26.13 221 TYR B C 1
ATOM 4772 O O . TYR B 1 194 ? -32.927 0.840 43.722 1.00 25.01 221 TYR B O 1
ATOM 4781 N N . VAL B 1 195 ? -32.753 -0.412 41.876 1.00 23.00 222 VAL B N 1
ATOM 4782 C CA . VAL B 1 195 ? -34.036 -1.062 42.086 1.00 22.61 222 VAL B CA 1
ATOM 4783 C C . VAL B 1 195 ? -33.860 -2.542 41.813 1.00 27.37 222 VAL B C 1
ATOM 4784 O O . VAL B 1 195 ? -33.299 -2.928 40.790 1.00 26.61 222 VAL B O 1
ATOM 4788 N N . GLU B 1 196 ? -34.302 -3.375 42.747 1.00 24.61 223 GLU B N 1
ATOM 4789 C CA . GLU B 1 196 ? -34.181 -4.808 42.556 1.00 24.20 223 GLU B CA 1
ATOM 4790 C C . GLU B 1 196 ? -35.387 -5.291 41.771 1.00 28.49 223 GLU B C 1
ATOM 4791 O O . GLU B 1 196 ? -36.531 -4.958 42.094 1.00 27.71 223 GLU B O 1
ATOM 4797 N N . VAL B 1 197 ? -35.123 -6.027 40.700 1.00 24.94 224 VAL B N 1
ATOM 4798 C CA . VAL B 1 197 ? -36.193 -6.526 39.851 1.00 24.80 224 VAL B CA 1
ATOM 4799 C C . VAL B 1 197 ? -35.934 -7.982 39.506 1.00 29.62 224 VAL B C 1
ATOM 4800 O O . VAL B 1 197 ? -34.832 -8.488 39.726 1.00 29.28 224 VAL B O 1
ATOM 4804 N N . SER B 1 198 ? -36.949 -8.655 38.978 1.00 27.14 225 SER B N 1
ATOM 4805 C CA . SER B 1 198 ? -36.799 -10.046 38.568 1.00 28.07 225 SER B CA 1
ATOM 4806 C C . SER B 1 198 ? -36.302 -10.074 37.122 1.00 31.87 225 SER B C 1
ATOM 4807 O O . SER B 1 198 ? -36.272 -9.039 36.451 1.00 30.50 225 SER B O 1
ATOM 4810 N N . ARG B 1 199 ? -35.898 -11.252 36.651 1.00 28.95 226 ARG B N 1
ATOM 4811 C CA . ARG B 1 199 ? -35.393 -11.398 35.289 1.00 28.87 226 ARG B CA 1
ATOM 4812 C C . ARG B 1 199 ? -36.514 -11.480 34.264 1.00 32.25 226 ARG B C 1
ATOM 4813 O O . ARG B 1 199 ? -36.816 -12.548 33.736 1.00 32.37 226 ARG B O 1
ATOM 4821 N N . GLY B 1 200 ? -37.117 -10.338 33.974 1.00 27.63 227 GLY B N 1
ATOM 4822 C CA . GLY B 1 200 ? -38.200 -10.264 33.007 1.00 26.87 227 GLY B CA 1
ATOM 4823 C C . GLY B 1 200 ? -38.331 -8.813 32.557 1.00 27.03 227 GLY B C 1
ATOM 4824 O O . GLY B 1 200 ? -37.445 -8.000 32.804 1.00 24.59 227 GLY B O 1
ATOM 4825 N N . TRP B 1 201 ? -39.436 -8.495 31.898 1.00 22.95 228 TRP B N 1
ATOM 4826 C CA . TRP B 1 201 ? -39.667 -7.132 31.443 1.00 22.96 228 TRP B CA 1
ATOM 4827 C C . TRP B 1 201 ? -40.005 -6.237 32.626 1.00 24.79 228 TRP B C 1
ATOM 4828 O O . TRP B 1 201 ? -40.808 -6.601 33.483 1.00 23.40 228 TRP B O 1
ATOM 4839 N N . VAL B 1 202 ? -39.385 -5.064 32.662 1.00 20.47 229 VAL B N 1
ATOM 4840 C CA . VAL B 1 202 ? -39.616 -4.096 33.729 1.00 19.39 229 VAL B CA 1
ATOM 4841 C C . VAL B 1 202 ? -40.079 -2.798 33.080 1.00 22.36 229 VAL B C 1
ATOM 4842 O O . VAL B 1 202 ? -39.492 -2.343 32.107 1.00 21.56 229 VAL B O 1
ATOM 4846 N N . ARG B 1 203 ? -41.151 -2.230 33.609 1.00 18.61 230 ARG B N 1
ATOM 4847 C CA . ARG B 1 203 ? -41.714 -1.000 33.077 1.00 17.99 230 ARG B CA 1
ATOM 4848 C C . ARG B 1 203 ? -41.269 0.183 33.938 1.00 21.35 230 ARG B C 1
ATOM 4849 O O . ARG B 1 203 ? -41.371 0.144 35.161 1.00 20.98 230 ARG B O 1
ATOM 4857 N N . LEU B 1 204 ? -40.766 1.232 33.297 1.00 18.01 231 LEU B N 1
ATOM 4858 C CA . LEU B 1 204 ? -40.332 2.429 34.020 1.00 17.22 231 LEU B CA 1
ATOM 4859 C C . LEU B 1 204 ? -41.087 3.635 33.476 1.00 22.07 231 LEU B C 1
ATOM 4860 O O . LEU B 1 204 ? -41.036 3.925 32.273 1.00 21.44 231 LEU B O 1
ATOM 4865 N N . ARG B 1 205 ? -41.824 4.308 34.353 1.00 18.45 232 ARG B N 1
ATOM 4866 C CA . ARG B 1 205 ? -42.599 5.475 33.961 1.00 17.93 232 ARG B CA 1
ATOM 4867 C C . ARG B 1 205 ? -41.755 6.706 34.234 1.00 20.58 232 ARG B C 1
ATOM 4868 O O . ARG B 1 205 ? -41.645 7.150 35.367 1.00 19.59 232 ARG B O 1
ATOM 4876 N N . LEU B 1 206 ? -41.102 7.202 33.187 1.00 17.75 233 LEU B N 1
ATOM 4877 C CA . LEU B 1 206 ? -40.193 8.329 33.299 1.00 17.39 233 LEU B CA 1
ATOM 4878 C C . LEU B 1 206 ? -40.917 9.665 33.327 1.00 21.38 233 LEU B C 1
ATOM 4879 O O . LEU B 1 206 ? -41.776 9.942 32.486 1.00 20.48 233 LEU B O 1
ATOM 4884 N N . LEU B 1 207 ? -40.557 10.494 34.299 1.00 17.71 234 LEU B N 1
ATOM 4885 C CA . LEU B 1 207 ? -41.127 11.824 34.410 1.00 16.81 234 LEU B CA 1
ATOM 4886 C C . LEU B 1 207 ? -40.005 12.796 34.721 1.00 20.83 234 LEU B C 1
ATOM 4887 O O . LEU B 1 207 ? -39.212 12.556 35.633 1.00 20.56 234 LEU B O 1
ATOM 4892 N N . ASN B 1 208 ? -39.963 13.911 34.000 1.00 16.85 235 ASN B N 1
ATOM 4893 C CA . ASN B 1 208 ? -38.956 14.932 34.265 1.00 17.31 235 ASN B CA 1
ATOM 4894 C C . ASN B 1 208 ? -39.619 16.032 35.079 1.00 22.30 235 ASN B C 1
ATOM 4895 O O . ASN B 1 208 ? -40.408 16.815 34.545 1.00 22.55 235 ASN B O 1
ATOM 4900 N N . ALA B 1 209 ? -39.341 16.054 36.381 1.00 19.13 236 ALA B N 1
ATOM 4901 C CA . ALA B 1 209 ? -39.930 17.055 37.264 1.00 19.17 236 ALA B CA 1
ATOM 4902 C C . ALA B 1 209 ? -38.905 18.114 37.661 1.00 23.51 236 ALA B C 1
ATOM 4903 O O . ALA B 1 209 ? -38.982 18.689 38.749 1.00 22.72 236 ALA B O 1
ATOM 4905 N N . SER B 1 210 ? -37.943 18.354 36.776 1.00 20.21 237 SER B N 1
ATOM 4906 C CA . SER B 1 210 ? -36.905 19.346 37.016 1.00 20.33 237 SER B CA 1
ATOM 4907 C C . SER B 1 210 ? -37.439 20.706 36.606 1.00 25.69 237 SER B C 1
ATOM 4908 O O . SER B 1 210 ? -38.404 20.795 35.843 1.00 24.20 237 SER B O 1
ATOM 4911 N N . ASN B 1 211 ? -36.822 21.764 37.123 1.00 23.95 238 ASN B N 1
ATOM 4912 C CA . ASN B 1 211 ? -37.254 23.126 36.827 1.00 24.05 238 ASN B CA 1
ATOM 4913 C C . ASN B 1 211 ? -36.971 23.527 35.380 1.00 27.35 238 ASN B C 1
ATOM 4914 O O . ASN B 1 211 ? -37.713 24.312 34.789 1.00 25.94 238 ASN B O 1
ATOM 4919 N N . SER B 1 212 ? -35.890 23.002 34.810 1.00 25.24 239 SER B N 1
ATOM 4920 C CA . SER B 1 212 ? -35.533 23.370 33.441 1.00 24.76 239 SER B CA 1
ATOM 4921 C C . SER B 1 212 ? -34.630 22.399 32.700 1.00 28.28 239 SER B C 1
ATOM 4922 O O . SER B 1 212 ? -34.591 22.412 31.469 1.00 28.35 239 SER B O 1
ATOM 4925 N N . ARG B 1 213 ? -33.866 21.593 33.427 1.00 24.37 240 ARG B N 1
ATOM 4926 C CA . ARG B 1 213 ? -32.956 20.661 32.763 1.00 24.29 240 ARG B CA 1
ATOM 4927 C C . ARG B 1 213 ? -33.638 19.651 31.843 1.00 27.59 240 ARG B C 1
ATOM 4928 O O . ARG B 1 213 ? -34.670 19.056 32.186 1.00 27.11 240 ARG B O 1
ATOM 4936 N N . ARG B 1 214 ? -33.034 19.440 30.680 1.00 22.98 241 ARG B N 1
ATOM 4937 C CA . ARG B 1 214 ? -33.530 18.457 29.728 1.00 22.44 241 ARG B CA 1
ATOM 4938 C C . ARG B 1 214 ? -32.541 17.303 29.763 1.00 27.08 241 ARG B C 1
ATOM 4939 O O . ARG B 1 214 ? -31.331 17.526 29.761 1.00 27.38 241 ARG B O 1
ATOM 4947 N N . TYR B 1 215 ? -33.050 16.076 29.827 1.00 22.66 242 TYR B N 1
ATOM 4948 C CA . TYR B 1 215 ? -32.181 14.904 29.892 1.00 22.41 242 TYR B CA 1
ATOM 4949 C C . TYR B 1 215 ? -32.132 14.129 28.591 1.00 26.51 242 TYR B C 1
ATOM 4950 O O . TYR B 1 215 ? -33.141 13.991 27.902 1.00 26.13 242 TYR B O 1
ATOM 4959 N N . GLN B 1 216 ? -30.962 13.568 28.299 1.00 23.86 243 GLN B N 1
ATOM 4960 C CA . GLN B 1 216 ? -30.784 12.672 27.163 1.00 24.31 243 GLN B CA 1
ATOM 4961 C C . GLN B 1 216 ? -30.429 11.335 27.811 1.00 27.90 243 GLN B C 1
ATOM 4962 O O . GLN B 1 216 ? -29.358 11.191 28.392 1.00 27.31 243 GLN B O 1
ATOM 4968 N N . LEU B 1 217 ? -31.359 10.385 27.780 1.00 24.51 244 LEU B N 1
ATOM 4969 C CA . LEU B 1 217 ? -31.146 9.102 28.445 1.00 24.57 244 LEU B CA 1
ATOM 4970 C C . LEU B 1 217 ? -30.741 7.940 27.546 1.00 27.47 244 LEU B C 1
ATOM 4971 O O . LEU B 1 217 ? -31.202 7.809 26.415 1.00 25.98 244 LEU B O 1
ATOM 4976 N N . GLN B 1 218 ? -29.901 7.072 28.095 1.00 25.08 245 GLN B N 1
ATOM 4977 C CA . GLN B 1 218 ? -29.428 5.886 27.391 1.00 25.29 245 GLN B CA 1
ATOM 4978 C C . GLN B 1 218 ? -29.120 4.803 28.415 1.00 28.91 245 GLN B C 1
ATOM 4979 O O . GLN B 1 218 ? -29.011 5.081 29.609 1.00 27.92 245 GLN B O 1
ATOM 4985 N N . MET B 1 219 ? -28.951 3.579 27.933 1.00 26.33 246 MET B N 1
ATOM 4986 C CA . MET B 1 219 ? -28.591 2.455 28.788 1.00 26.66 246 MET B CA 1
ATOM 4987 C C . MET B 1 219 ? -27.066 2.363 28.754 1.00 30.55 246 MET B C 1
ATOM 4988 O O . MET B 1 219 ? -26.456 2.496 27.693 1.00 29.45 246 MET B O 1
ATOM 4993 N N . ASN B 1 220 ? -26.442 2.172 29.909 1.00 27.79 247 ASN B N 1
ATOM 4994 C CA . ASN B 1 220 ? -24.982 2.137 29.960 1.00 28.16 247 ASN B CA 1
ATOM 4995 C C . ASN B 1 220 ? -24.308 0.971 29.239 1.00 32.39 247 ASN B C 1
ATOM 4996 O O . ASN B 1 220 ? -23.116 1.028 28.950 1.00 32.77 247 ASN B O 1
ATOM 5001 N N . ASP B 1 221 ? -25.073 -0.060 28.905 1.00 28.82 248 ASP B N 1
ATOM 5002 C CA . ASP B 1 221 ? -24.528 -1.200 28.177 1.00 29.11 248 ASP B CA 1
ATOM 5003 C C . ASP B 1 221 ? -24.797 -1.077 26.678 1.00 33.57 248 ASP B C 1
ATOM 5004 O O . ASP B 1 221 ? -24.536 -2.003 25.914 1.00 33.22 248 ASP B O 1
ATOM 5009 N N . GLY B 1 222 ? -25.369 0.052 26.275 1.00 29.95 249 GLY B N 1
ATOM 5010 C CA . GLY B 1 222 ? -25.644 0.315 24.866 1.00 29.83 249 GLY B CA 1
ATOM 5011 C C . GLY B 1 222 ? -26.921 -0.313 24.320 1.00 33.26 249 GLY B C 1
ATOM 5012 O O . GLY B 1 222 ? -27.239 -0.151 23.144 1.00 33.14 249 GLY B O 1
ATOM 5013 N N . ARG B 1 223 ? -27.647 -1.046 25.152 1.00 29.12 250 ARG B N 1
ATOM 5014 C CA . ARG B 1 223 ? -28.878 -1.663 24.679 1.00 29.06 250 ARG B CA 1
ATOM 5015 C C . ARG B 1 223 ? -29.923 -0.575 24.424 1.00 32.86 250 ARG B C 1
ATOM 5016 O O . ARG B 1 223 ? -29.817 0.540 24.935 1.00 32.33 250 ARG B O 1
ATOM 5024 N N . PRO B 1 224 ? -30.926 -0.903 23.623 1.00 29.40 251 PRO B N 1
ATOM 5025 C CA . PRO B 1 224 ? -31.961 0.068 23.290 1.00 29.13 251 PRO B CA 1
ATOM 5026 C C . PRO B 1 224 ? -33.032 0.206 24.362 1.00 31.64 251 PRO B C 1
ATOM 5027 O O . PRO B 1 224 ? -33.284 -0.722 25.133 1.00 30.87 251 PRO B O 1
ATOM 5031 N N . LEU B 1 225 ? -33.654 1.382 24.406 1.00 26.93 252 LEU B N 1
ATOM 5032 C CA . LEU B 1 225 ? -34.761 1.634 25.314 1.00 26.42 252 LEU B CA 1
ATOM 5033 C C . LEU B 1 225 ? -36.011 1.403 24.478 1.00 28.22 252 LEU B C 1
ATOM 5034 O O . LEU B 1 225 ? -36.134 1.946 23.380 1.00 28.07 252 LEU B O 1
ATOM 5039 N N . HIS B 1 226 ? -36.901 0.548 24.966 1.00 22.97 253 HIS B N 1
ATOM 5040 C CA . HIS B 1 226 ? -38.131 0.233 24.249 1.00 22.83 253 HIS B CA 1
ATOM 5041 C C . HIS B 1 226 ? -39.269 1.109 24.767 1.00 23.97 253 HIS B C 1
ATOM 5042 O O . HIS B 1 226 ? -39.841 0.832 25.818 1.00 21.99 253 HIS B O 1
ATOM 5049 N N . VAL B 1 227 ? -39.578 2.158 24.012 1.00 18.83 254 VAL B N 1
ATOM 5050 C CA . VAL B 1 227 ? -40.607 3.125 24.377 1.00 17.83 254 VAL B CA 1
ATOM 5051 C C . VAL B 1 227 ? -42.007 2.648 24.036 1.00 20.34 254 VAL B C 1
ATOM 5052 O O . VAL B 1 227 ? -42.271 2.180 22.925 1.00 20.01 254 VAL B O 1
ATOM 5056 N N . ILE B 1 228 ? -42.916 2.796 24.989 1.00 15.38 255 ILE B N 1
ATOM 5057 C CA . ILE B 1 228 ? -44.292 2.379 24.774 1.00 15.61 255 ILE B CA 1
ATOM 5058 C C . ILE B 1 228 ? -45.299 3.518 24.935 1.00 19.96 255 ILE B C 1
ATOM 5059 O O . ILE B 1 228 ? -46.459 3.356 24.552 1.00 17.99 255 ILE B O 1
ATOM 5064 N N . SER B 1 229 ? -44.832 4.652 25.482 1.00 17.91 256 SER B N 1
ATOM 5065 C CA . SER B 1 229 ? -45.627 5.867 25.736 1.00 19.96 256 SER B CA 1
ATOM 5066 C C . SER B 1 229 ? -44.646 7.050 25.852 1.00 26.01 256 SER B C 1
ATOM 5067 O O . SER B 1 229 ? -43.462 6.815 26.022 1.00 26.24 256 SER B O 1
ATOM 5070 N N . GLY B 1 230 ? -45.083 8.312 25.817 1.00 26.49 257 GLY B N 1
ATOM 5071 C CA . GLY B 1 230 ? -46.452 8.752 25.619 1.00 26.29 257 GLY B CA 1
ATOM 5072 C C . GLY B 1 230 ? -46.978 9.731 26.693 1.00 26.82 257 GLY B C 1
ATOM 5073 O O . GLY B 1 230 ? -47.645 9.280 27.604 1.00 25.45 257 GLY B O 1
ATOM 5074 N N . ASP B 1 231 ? -46.754 11.051 26.555 1.00 22.85 258 ASP B N 1
ATOM 5075 C CA . ASP B 1 231 ? -47.294 12.031 27.530 1.00 21.17 258 ASP B CA 1
ATOM 5076 C C . ASP B 1 231 ? -48.773 11.716 27.747 1.00 23.14 258 ASP B C 1
ATOM 5077 O O . ASP B 1 231 ? -49.258 11.623 28.876 1.00 22.09 258 ASP B O 1
ATOM 5082 N N . GLN B 1 232 ? -49.494 11.627 26.635 1.00 17.54 259 GLN B N 1
ATOM 5083 C CA . GLN B 1 232 ? -50.929 11.407 26.669 1.00 18.21 259 GLN B CA 1
ATOM 5084 C C . GLN B 1 232 ? -51.359 9.975 26.379 1.00 24.68 259 GLN B C 1
ATOM 5085 O O . GLN B 1 232 ? -52.539 9.708 26.132 1.00 24.60 259 GLN B O 1
ATOM 5091 N N . GLY B 1 233 ? -50.424 9.039 26.458 1.00 21.78 260 GLY B N 1
ATOM 5092 C CA . GLY B 1 233 ? -50.809 7.644 26.250 1.00 21.03 260 GLY B CA 1
ATOM 5093 C C . GLY B 1 233 ? -49.916 6.817 25.338 1.00 23.33 260 GLY B C 1
ATOM 5094 O O . GLY B 1 233 ? -48.867 7.265 24.878 1.00 22.09 260 GLY B O 1
ATOM 5095 N N . PHE B 1 234 ? -50.355 5.586 25.104 1.00 19.11 261 PHE B N 1
ATOM 5096 C CA . PHE B 1 234 ? -49.602 4.614 24.328 1.00 18.68 261 PHE B CA 1
ATOM 5097 C C . PHE B 1 234 ? -49.276 5.022 22.902 1.00 22.99 261 PHE B C 1
ATOM 5098 O O . PHE B 1 234 ? -50.079 5.659 22.218 1.00 22.66 261 PHE B O 1
ATOM 5106 N N . LEU B 1 235 ? -48.104 4.588 22.450 1.00 19.69 262 LEU B N 1
ATOM 5107 C CA . LEU B 1 235 ? -47.699 4.742 21.064 1.00 19.88 262 LEU B CA 1
ATOM 5108 C C . LEU B 1 235 ? -48.437 3.596 20.375 1.00 24.67 262 LEU B C 1
ATOM 5109 O O . LEU B 1 235 ? -48.844 2.645 21.037 1.00 24.35 262 LEU B O 1
ATOM 5114 N N . PRO B 1 236 ? -48.612 3.670 19.062 1.00 23.40 263 PRO B N 1
ATOM 5115 C CA . PRO B 1 236 ? -49.295 2.593 18.350 1.00 23.84 263 PRO B CA 1
ATOM 5116 C C . PRO B 1 236 ? -48.558 1.265 18.547 1.00 27.79 263 PRO B C 1
ATOM 5117 O O . PRO B 1 236 ? -49.177 0.222 18.722 1.00 27.90 263 PRO B O 1
ATOM 5121 N N . ALA B 1 237 ? -47.232 1.323 18.556 1.00 24.34 264 ALA B N 1
ATOM 5122 C CA . ALA B 1 237 ? -46.413 0.134 18.755 1.00 24.26 264 ALA B CA 1
ATOM 5123 C C . ALA B 1 237 ? -45.115 0.546 19.440 1.00 27.73 264 ALA B C 1
ATOM 5124 O O . ALA B 1 237 ? -44.727 1.717 19.386 1.00 26.30 264 ALA B O 1
ATOM 5126 N N . PRO B 1 238 ? -44.457 -0.408 20.098 1.00 24.02 265 PRO B N 1
ATOM 5127 C CA . PRO B 1 238 ? -43.209 -0.122 20.803 1.00 23.94 265 PRO B CA 1
ATOM 5128 C C . PRO B 1 238 ? -42.144 0.364 19.833 1.00 28.64 265 PRO B C 1
ATOM 5129 O O . PRO B 1 238 ? -42.057 -0.110 18.699 1.00 28.30 265 PRO B O 1
ATOM 5133 N N . VAL B 1 239 ? -41.338 1.313 20.290 1.00 25.50 266 VAL B N 1
ATOM 5134 C CA . VAL B 1 239 ? -40.263 1.879 19.488 1.00 26.14 266 VAL B CA 1
ATOM 5135 C C . VAL B 1 239 ? -38.956 1.728 20.249 1.00 30.16 266 VAL B C 1
ATOM 5136 O O . VAL B 1 239 ? -38.837 2.205 21.380 1.00 29.93 266 VAL B O 1
ATOM 5140 N N . SER B 1 240 ? -37.978 1.071 19.631 1.00 26.63 267 SER B N 1
ATOM 5141 C CA . SER B 1 240 ? -36.667 0.888 20.255 1.00 26.26 267 SER B CA 1
ATOM 5142 C C . SER B 1 240 ? -35.755 2.021 19.832 1.00 31.26 267 SER B C 1
ATOM 5143 O O . SER B 1 240 ? -35.589 2.284 18.636 1.00 31.15 267 SER B O 1
ATOM 5146 N N . VAL B 1 241 ? -35.190 2.710 20.816 1.00 27.61 268 VAL B N 1
ATOM 5147 C CA . VAL B 1 241 ? -34.328 3.853 20.552 1.00 27.22 268 VAL B CA 1
ATOM 5148 C C . VAL B 1 241 ? -33.029 3.752 21.341 1.00 30.83 268 VAL B C 1
ATOM 5149 O O . VAL B 1 241 ? -32.964 3.074 22.366 1.00 30.01 268 VAL B O 1
ATOM 5153 N N . LYS B 1 242 ? -32.000 4.440 20.864 1.00 27.74 269 LYS B N 1
ATOM 5154 C CA . LYS B 1 242 ? -30.689 4.406 21.497 1.00 27.30 269 LYS B CA 1
ATOM 5155 C C . LYS B 1 242 ? -30.570 5.447 22.602 1.00 30.70 269 LYS B C 1
ATOM 5156 O O . LYS B 1 242 ? -29.960 5.196 23.642 1.00 29.76 269 LYS B O 1
ATOM 5162 N N . GLN B 1 243 ? -31.124 6.626 22.345 1.00 26.74 270 GLN B N 1
ATOM 5163 C CA . GLN B 1 243 ? -31.086 7.731 23.282 1.00 27.04 270 GLN B CA 1
ATOM 5164 C C . GLN B 1 243 ? -32.479 8.357 23.338 1.00 32.04 270 GLN B C 1
ATOM 5165 O O . GLN B 1 243 ? -33.169 8.466 22.322 1.00 31.93 270 GLN B O 1
ATOM 5171 N N . LEU B 1 244 ? -32.899 8.735 24.538 1.00 28.02 271 LEU B N 1
ATOM 5172 C CA . LEU B 1 244 ? -34.221 9.300 24.750 1.00 27.54 271 LEU B CA 1
ATOM 5173 C C . LEU B 1 244 ? -34.103 10.694 25.352 1.00 29.49 271 LEU B C 1
ATOM 5174 O O . LEU B 1 244 ? -33.482 10.868 26.398 1.00 29.67 271 LEU B O 1
ATOM 5179 N N . SER B 1 245 ? -34.743 11.671 24.721 1.00 23.40 272 SER B N 1
ATOM 5180 C CA . SER B 1 245 ? -34.776 13.027 25.252 1.00 22.37 272 SER B CA 1
ATOM 5181 C C . SER B 1 245 ? -35.971 13.134 26.200 1.00 24.56 272 SER B C 1
ATOM 5182 O O . SER B 1 245 ? -37.062 12.639 25.901 1.00 24.27 272 SER B O 1
ATOM 5185 N N . LEU B 1 246 ? -35.767 13.772 27.343 1.00 20.28 273 LEU B N 1
ATOM 5186 C CA . LEU B 1 246 ? -36.844 13.935 28.316 1.00 19.51 273 LEU B CA 1
ATOM 5187 C C . LEU B 1 246 ? -36.804 15.349 28.886 1.00 22.31 273 LEU B C 1
ATOM 5188 O O . LEU B 1 246 ? -35.984 15.664 29.748 1.00 21.16 273 LEU B O 1
ATOM 5193 N N . ALA B 1 247 ? -37.663 16.215 28.358 1.00 19.64 274 ALA B N 1
ATOM 5194 C CA . ALA B 1 247 ? -37.708 17.614 28.788 1.00 19.60 274 ALA B CA 1
ATOM 5195 C C . ALA B 1 247 ? -38.626 17.790 29.984 1.00 22.07 274 ALA B C 1
ATOM 5196 O O . ALA B 1 247 ? -39.441 16.920 30.273 1.00 21.80 274 ALA B O 1
ATOM 5198 N N . PRO B 1 248 ? -38.499 18.920 30.673 1.00 19.63 275 PRO B N 1
ATOM 5199 C CA . PRO B 1 248 ? -39.335 19.185 31.837 1.00 19.62 275 PRO B CA 1
ATOM 5200 C C . PRO B 1 248 ? -40.821 19.000 31.532 1.00 23.09 275 PRO B C 1
ATOM 5201 O O . PRO B 1 248 ? -41.347 19.567 30.568 1.00 22.75 275 PRO B O 1
ATOM 5205 N N . GLY B 1 249 ? -41.492 18.203 32.360 1.00 19.06 276 GLY B N 1
ATOM 5206 C CA . GLY B 1 249 ? -42.924 17.945 32.198 1.00 18.62 276 GLY B CA 1
ATOM 5207 C C . GLY B 1 249 ? -43.260 16.803 31.232 1.00 22.30 276 GLY B C 1
ATOM 5208 O O . GLY B 1 249 ? -44.432 16.430 31.075 1.00 21.28 276 GLY B O 1
ATOM 5209 N N . GLU B 1 250 ? -42.248 16.266 30.558 1.00 18.10 277 GLU B N 1
ATOM 5210 C CA . GLU B 1 250 ? -42.490 15.159 29.641 1.00 17.73 277 GLU B CA 1
ATOM 5211 C C . GLU B 1 250 ? -42.520 13.850 30.410 1.00 21.83 277 GLU B C 1
ATOM 5212 O O . GLU B 1 250 ? -41.809 13.695 31.402 1.00 21.04 277 GLU B O 1
ATOM 5218 N N . ARG B 1 251 ? -43.323 12.904 29.926 1.00 18.77 278 ARG B N 1
ATOM 5219 C CA . ARG B 1 251 ? -43.401 11.565 30.509 1.00 17.71 278 ARG B CA 1
ATOM 5220 C C . ARG B 1 251 ? -43.260 10.575 29.372 1.00 20.99 278 ARG B C 1
ATOM 5221 O O . ARG B 1 251 ? -43.801 10.788 28.290 1.00 19.48 278 ARG B O 1
ATOM 5229 N N . ARG B 1 252 ? -42.532 9.498 29.629 1.00 17.84 279 ARG B N 1
ATOM 5230 C CA . ARG B 1 252 ? -42.348 8.437 28.661 1.00 18.18 279 ARG B CA 1
ATOM 5231 C C . ARG B 1 252 ? -42.240 7.149 29.451 1.00 23.05 279 ARG B C 1
ATOM 5232 O O . ARG B 1 252 ? -41.553 7.099 30.468 1.00 23.81 279 ARG B O 1
ATOM 5240 N N . GLU B 1 253 ? -42.917 6.111 28.979 1.00 18.02 280 GLU B N 1
ATOM 5241 C CA . GLU B 1 253 ? -42.838 4.805 29.619 1.00 16.74 280 GLU B CA 1
ATOM 5242 C C . GLU B 1 253 ? -41.954 3.931 28.742 1.00 19.93 280 GLU B C 1
ATOM 5243 O O . GLU B 1 253 ? -42.100 3.916 27.516 1.00 18.13 280 GLU B O 1
ATOM 5249 N N . ILE B 1 254 ? -41.036 3.207 29.369 1.00 17.17 281 ILE B N 1
ATOM 5250 C CA . ILE B 1 254 ? -40.153 2.305 28.638 1.00 17.13 281 ILE B CA 1
ATOM 5251 C C . ILE B 1 254 ? -40.203 0.933 29.286 1.00 21.68 281 ILE B C 1
ATOM 5252 O O . ILE B 1 254 ? -40.569 0.801 30.452 1.00 20.18 281 ILE B O 1
ATOM 5257 N N . LEU B 1 255 ? -39.798 -0.076 28.526 1.00 19.61 282 LEU B N 1
ATOM 5258 C CA . LEU B 1 255 ? -39.720 -1.443 29.028 1.00 19.64 282 LEU B CA 1
ATOM 5259 C C . LEU B 1 255 ? -38.270 -1.904 28.882 1.00 24.87 282 LEU B C 1
ATOM 5260 O O . LEU B 1 255 ? -37.651 -1.708 27.836 1.00 24.73 282 LEU B O 1
ATOM 5265 N N . VAL B 1 256 ? -37.725 -2.478 29.945 1.00 22.36 283 VAL B N 1
ATOM 5266 C CA . VAL B 1 256 ? -36.345 -2.956 29.946 1.00 22.55 283 VAL B CA 1
ATOM 5267 C C . VAL B 1 256 ? -36.364 -4.462 30.147 1.00 26.29 283 VAL B C 1
ATOM 5268 O O . VAL B 1 256 ? -37.016 -4.955 31.065 1.00 25.11 283 VAL B O 1
ATOM 5272 N N . ASP B 1 257 ? -35.661 -5.196 29.286 1.00 23.74 284 ASP B N 1
ATOM 5273 C CA . ASP B 1 257 ? -35.599 -6.653 29.415 1.00 23.50 284 ASP B CA 1
ATOM 5274 C C . ASP B 1 257 ? -34.445 -7.048 30.325 1.00 27.42 284 ASP B C 1
ATOM 5275 O O . ASP B 1 257 ? -33.273 -6.907 29.963 1.00 26.13 284 ASP B O 1
ATOM 5280 N N . MET B 1 258 ? -34.780 -7.547 31.506 1.00 24.25 285 MET B N 1
ATOM 5281 C CA . MET B 1 258 ? -33.764 -7.945 32.475 1.00 24.52 285 MET B CA 1
ATOM 5282 C C . MET B 1 258 ? -33.556 -9.459 32.505 1.00 31.92 285 MET B C 1
ATOM 5283 O O . MET B 1 258 ? -32.846 -9.976 33.363 1.00 31.94 285 MET B O 1
ATOM 5288 N N . SER B 1 259 ? -34.184 -10.154 31.561 1.00 31.16 286 SER B N 1
ATOM 5289 C CA . SER B 1 259 ? -34.126 -11.614 31.467 1.00 31.87 286 SER B CA 1
ATOM 5290 C C . SER B 1 259 ? -32.733 -12.254 31.381 1.00 37.97 286 SER B C 1
ATOM 5291 O O . SER B 1 259 ? -32.578 -13.435 31.691 1.00 37.45 286 SER B O 1
ATOM 5294 N N . ASN B 1 260 ? -31.730 -11.498 30.943 1.00 36.01 287 ASN B N 1
ATOM 5295 C CA . ASN B 1 260 ? -30.376 -12.044 30.853 1.00 36.50 287 ASN B CA 1
ATOM 5296 C C . ASN B 1 260 ? -29.596 -11.992 32.171 1.00 41.31 287 ASN B C 1
ATOM 5297 O O . ASN B 1 260 ? -28.407 -12.304 32.210 1.00 40.95 287 ASN B O 1
ATOM 5302 N N . GLY B 1 261 ? -30.280 -11.598 33.243 1.00 38.21 288 GLY B N 1
ATOM 5303 C CA . GLY B 1 261 ? -29.693 -11.544 34.583 1.00 37.78 288 GLY B CA 1
ATOM 5304 C C . GLY B 1 261 ? -28.549 -10.550 34.783 1.00 40.88 288 GLY B C 1
ATOM 5305 O O . GLY B 1 261 ? -27.896 -10.555 35.824 1.00 40.25 288 GLY B O 1
ATOM 5306 N N . ASP B 1 262 ? -28.314 -9.691 33.801 1.00 37.43 289 ASP B N 1
ATOM 5307 C CA . ASP B 1 262 ? -27.253 -8.698 33.911 1.00 37.22 289 ASP B CA 1
ATOM 5308 C C . ASP B 1 262 ? -27.749 -7.379 34.501 1.00 38.95 289 ASP B C 1
ATOM 5309 O O . ASP B 1 262 ? -28.848 -6.916 34.187 1.00 38.22 289 ASP B O 1
ATOM 5314 N N . GLU B 1 263 ? -26.919 -6.764 35.334 1.00 33.57 290 GLU B N 1
ATOM 5315 C CA . GLU B 1 263 ? -27.254 -5.477 35.919 1.00 32.72 290 GLU B CA 1
ATOM 5316 C C . GLU B 1 263 ? -27.098 -4.414 34.842 1.00 34.65 290 GLU B C 1
ATOM 5317 O O . GLU B 1 263 ? -26.158 -4.458 34.048 1.00 34.46 290 GLU B O 1
ATOM 5323 N N . VAL B 1 264 ? -28.031 -3.474 34.800 1.00 29.23 291 VAL B N 1
ATOM 5324 C CA . VAL B 1 264 ? -27.972 -2.397 33.824 1.00 28.25 291 VAL B CA 1
ATOM 5325 C C . VAL B 1 264 ? -28.414 -1.092 34.456 1.00 30.31 291 VAL B C 1
ATOM 5326 O O . VAL B 1 264 ? -29.192 -1.091 35.412 1.00 30.42 291 VAL B O 1
ATOM 5330 N N . SER B 1 265 ? -27.897 0.014 33.935 1.00 24.85 292 SER B N 1
ATOM 5331 C CA . SER B 1 265 ? -28.225 1.329 34.463 1.00 24.21 292 SER B CA 1
ATOM 5332 C C . SER B 1 265 ? -28.630 2.300 33.373 1.00 28.12 292 SER B C 1
ATOM 5333 O O . SER B 1 265 ? -28.095 2.270 32.261 1.00 27.51 292 SER B O 1
ATOM 5336 N N . ILE B 1 266 ? -29.548 3.195 33.712 1.00 24.15 293 ILE B N 1
ATOM 5337 C CA . ILE B 1 266 ? -29.925 4.257 32.802 1.00 23.67 293 ILE B CA 1
ATOM 5338 C C . ILE B 1 266 ? -29.004 5.407 33.181 1.00 28.28 293 ILE B C 1
ATOM 5339 O O . ILE B 1 266 ? -28.827 5.692 34.366 1.00 27.82 293 ILE B O 1
ATOM 5344 N N . THR B 1 267 ? -28.406 6.050 32.186 1.00 25.46 294 THR B N 1
ATOM 5345 C CA . THR B 1 267 ? -27.542 7.199 32.431 1.00 26.51 294 THR B CA 1
ATOM 5346 C C . THR B 1 267 ? -28.018 8.355 31.560 1.00 33.63 294 THR B C 1
ATOM 5347 O O . THR B 1 267 ? -28.749 8.144 30.598 1.00 32.75 294 THR B O 1
ATOM 5351 N N . CYS B 1 268 ? -27.616 9.574 31.906 1.00 33.81 295 CYS B N 1
ATOM 5352 C CA . CYS B 1 268 ? -28.021 10.753 31.146 1.00 35.55 295 CYS B CA 1
ATOM 5353 C C . CYS B 1 268 ? -26.802 11.532 30.672 1.00 41.69 295 CYS B C 1
ATOM 5354 O O . CYS B 1 268 ? -25.672 11.076 30.835 1.00 42.67 295 CYS B O 1
ATOM 5357 N N . SER B 1 286 ? -22.906 23.968 35.138 1.00 74.70 313 SER B N 1
ATOM 5358 C CA . SER B 1 286 ? -23.380 23.106 36.215 1.00 74.27 313 SER B CA 1
ATOM 5359 C C . SER B 1 286 ? -23.778 21.735 35.687 1.00 77.18 313 SER B C 1
ATOM 5360 O O . SER B 1 286 ? -24.933 21.326 35.808 1.00 76.92 313 SER B O 1
ATOM 5363 N N . ILE B 1 287 ? -22.821 21.031 35.092 1.00 72.69 314 ILE B N 1
ATOM 5364 C CA . ILE B 1 287 ? -23.082 19.698 34.566 1.00 72.01 314 ILE B CA 1
ATOM 5365 C C . ILE B 1 287 ? -23.006 18.688 35.706 1.00 73.86 314 ILE B C 1
ATOM 5366 O O . ILE B 1 287 ? -22.016 18.639 36.435 1.00 73.70 314 ILE B O 1
ATOM 5371 N N . LEU B 1 288 ? -24.075 17.913 35.871 1.00 68.28 315 LEU B N 1
ATOM 5372 C CA . LEU B 1 288 ? -24.181 16.921 36.937 1.00 66.95 315 LEU B CA 1
ATOM 5373 C C . LEU B 1 288 ? -22.903 16.138 37.221 1.00 68.33 315 LEU B C 1
ATOM 5374 O O . LEU B 1 288 ? -22.078 15.923 36.332 1.00 68.00 315 LEU B O 1
ATOM 5379 N N . VAL B 1 289 ? -22.751 15.715 38.472 1.00 62.85 316 VAL B N 1
ATOM 5380 C CA . VAL B 1 289 ? -21.588 14.946 38.896 1.00 61.84 316 VAL B CA 1
ATOM 5381 C C . VAL B 1 289 ? -21.715 13.505 38.429 1.00 63.32 316 VAL B C 1
ATOM 5382 O O . VAL B 1 289 ? -20.794 12.951 37.824 1.00 63.26 316 VAL B O 1
ATOM 5386 N N . SER B 1 290 ? -22.863 12.899 38.718 1.00 57.21 317 SER B N 1
ATOM 5387 C CA . SER B 1 290 ? -23.121 11.521 38.322 1.00 55.46 317 SER B CA 1
ATOM 5388 C C . SER B 1 290 ? -24.181 11.460 37.232 1.00 55.55 317 SER B C 1
ATOM 5389 O O . SER B 1 290 ? -25.296 11.957 37.406 1.00 55.37 317 SER B O 1
ATOM 5392 N N . THR B 1 291 ? -23.827 10.844 36.108 1.00 48.55 318 THR B N 1
ATOM 5393 C CA . THR B 1 291 ? -24.752 10.695 34.997 1.00 46.33 318 THR B CA 1
ATOM 5394 C C . THR B 1 291 ? -25.641 9.473 35.215 1.00 44.47 318 THR B C 1
ATOM 5395 O O . THR B 1 291 ? -26.544 9.199 34.420 1.00 43.55 318 THR B O 1
ATOM 5399 N N . LEU B 1 292 ? -25.393 8.754 36.307 1.00 36.79 319 LEU B N 1
ATOM 5400 C CA . LEU B 1 292 ? -26.178 7.568 36.639 1.00 34.72 319 LEU B CA 1
ATOM 5401 C C . LEU B 1 292 ? -27.580 7.955 37.108 1.00 35.65 319 LEU B C 1
ATOM 5402 O O . LEU B 1 292 ? -27.735 8.716 38.065 1.00 35.67 319 LEU B O 1
ATOM 5407 N N . VAL B 1 293 ? -28.597 7.435 36.426 1.00 29.24 320 VAL B N 1
ATOM 5408 C CA . VAL B 1 293 ? -29.981 7.730 36.777 1.00 27.74 320 VAL B CA 1
ATOM 5409 C C . VAL B 1 293 ? -30.582 6.627 37.640 1.00 30.31 320 VAL B C 1
ATOM 5410 O O . VAL B 1 293 ? -31.164 6.890 38.691 1.00 31.24 320 VAL B O 1
ATOM 5414 N N . LEU B 1 294 ? -30.480 5.391 37.168 1.00 25.40 321 LEU B N 1
ATOM 5415 C CA . LEU B 1 294 ? -31.041 4.265 37.893 1.00 24.41 321 LEU B CA 1
ATOM 5416 C C . LEU B 1 294 ? -30.388 2.946 37.506 1.00 26.63 321 LEU B C 1
ATOM 5417 O O . LEU B 1 294 ? -30.201 2.649 36.326 1.00 26.08 321 LEU B O 1
ATOM 5422 N N . THR B 1 295 ? -30.073 2.137 38.507 1.00 22.22 322 THR B N 1
ATOM 5423 C CA . THR B 1 295 ? -29.483 0.833 38.258 1.00 21.62 322 THR B CA 1
ATOM 5424 C C . THR B 1 295 ? -30.535 -0.227 38.499 1.00 25.45 322 THR B C 1
ATOM 5425 O O . THR B 1 295 ? -31.136 -0.274 39.575 1.00 24.90 322 THR B O 1
ATOM 5429 N N . LEU B 1 296 ? -30.724 -1.107 37.522 1.00 21.70 323 LEU B N 1
ATOM 5430 C CA . LEU B 1 296 ? -31.658 -2.202 37.691 1.00 22.59 323 LEU B CA 1
ATOM 5431 C C . LEU B 1 296 ? -30.868 -3.450 38.060 1.00 26.82 323 LEU B C 1
ATOM 5432 O O . LEU B 1 296 ? -29.986 -3.869 37.319 1.00 25.71 323 LEU B O 1
ATOM 5437 N N . ARG B 1 297 ? -31.158 -4.000 39.236 1.00 24.43 324 ARG B N 1
ATOM 5438 C CA . ARG B 1 297 ? -30.490 -5.202 39.723 1.00 24.28 324 ARG B CA 1
ATOM 5439 C C . ARG B 1 297 ? -31.466 -6.359 39.636 1.00 27.54 324 ARG B C 1
ATOM 5440 O O . ARG B 1 297 ? -32.435 -6.411 40.385 1.00 27.19 324 ARG B O 1
ATOM 5448 N N . PRO B 1 298 ? -31.220 -7.283 38.715 1.00 25.09 325 PRO B N 1
ATOM 5449 C CA . PRO B 1 298 ? -32.125 -8.410 38.537 1.00 25.62 325 PRO B CA 1
ATOM 5450 C C . PRO B 1 298 ? -31.822 -9.545 39.512 1.00 32.04 325 PRO B C 1
ATOM 5451 O O . PRO B 1 298 ? -31.260 -10.565 39.128 1.00 31.44 325 PRO B O 1
ATOM 5455 N N . THR B 1 299 ? -32.212 -9.360 40.772 1.00 31.43 326 THR B N 1
ATOM 5456 C CA . THR B 1 299 ? -32.005 -10.366 41.817 1.00 32.27 326 THR B CA 1
ATOM 5457 C C . THR B 1 299 ? -33.265 -11.194 42.015 1.00 38.96 326 THR B C 1
ATOM 5458 O O . THR B 1 299 ? -33.224 -12.266 42.617 1.00 39.24 326 THR B O 1
ATOM 5462 N N . GLY B 1 300 ? -34.389 -10.678 41.531 1.00 36.75 327 GLY B N 1
ATOM 5463 C CA . GLY B 1 300 ? -35.667 -11.372 41.645 1.00 37.20 327 GLY B CA 1
ATOM 5464 C C . GLY B 1 300 ? -35.672 -12.623 40.778 1.00 42.60 327 GLY B C 1
ATOM 5465 O O . GLY B 1 300 ? -35.223 -12.596 39.628 1.00 42.93 327 GLY B O 1
ATOM 5466 N N . LEU B 1 301 ? -36.191 -13.717 41.326 1.00 39.18 328 LEU B N 1
ATOM 5467 C CA . LEU B 1 301 ? -36.216 -14.985 40.608 1.00 39.20 328 LEU B CA 1
ATOM 5468 C C . LEU B 1 301 ? -37.551 -15.307 39.934 1.00 42.00 328 LEU B C 1
ATOM 5469 O O . LEU B 1 301 ? -37.641 -16.259 39.161 1.00 41.85 328 LEU B O 1
ATOM 5474 N N . LEU B 1 302 ? -38.585 -14.523 40.227 1.00 36.63 329 LEU B N 1
ATOM 5475 C CA . LEU B 1 302 ? -39.906 -14.785 39.665 1.00 35.00 329 LEU B CA 1
ATOM 5476 C C . LEU B 1 302 ? -40.404 -13.652 38.775 1.00 36.22 329 LEU B C 1
ATOM 5477 O O . LEU B 1 302 ? -41.124 -12.763 39.235 1.00 34.19 329 LEU B O 1
ATOM 5482 N N . PRO B 1 303 ? -40.035 -13.692 37.496 1.00 31.90 330 PRO B N 1
ATOM 5483 C CA . PRO B 1 303 ? -40.462 -12.655 36.557 1.00 30.92 330 PRO B CA 1
ATOM 5484 C C . PRO B 1 303 ? -41.932 -12.819 36.193 1.00 33.34 330 PRO B C 1
ATOM 5485 O O . PRO B 1 303 ? -42.415 -13.938 36.028 1.00 32.61 330 PRO B O 1
ATOM 5489 N N . LEU B 1 304 ? -42.642 -11.701 36.078 1.00 29.40 331 LEU B N 1
ATOM 5490 C CA . LEU B 1 304 ? -44.055 -11.730 35.711 1.00 29.16 331 LEU B CA 1
ATOM 5491 C C . LEU B 1 304 ? -44.227 -11.744 34.191 1.00 31.01 331 LEU B C 1
ATOM 5492 O O . LEU B 1 304 ? -44.917 -12.607 33.643 1.00 29.83 331 LEU B O 1
ATOM 5497 N N . VAL B 1 305 ? -43.594 -10.786 33.518 1.00 26.24 332 VAL B N 1
ATOM 5498 C CA . VAL B 1 305 ? -43.688 -10.673 32.061 1.00 25.69 332 VAL B CA 1
ATOM 5499 C C . VAL B 1 305 ? -42.406 -11.136 31.394 1.00 30.31 332 VAL B C 1
ATOM 5500 O O . VAL B 1 305 ? -41.339 -10.555 31.585 1.00 28.52 332 VAL B O 1
ATOM 5504 N N . THR B 1 306 ? -42.519 -12.213 30.628 1.00 29.81 333 THR B N 1
ATOM 5505 C CA . THR B 1 306 ? -41.359 -12.843 30.022 1.00 31.12 333 THR B CA 1
ATOM 5506 C C . THR B 1 306 ? -41.368 -12.919 28.488 1.00 38.23 333 THR B C 1
ATOM 5507 O O . THR B 1 306 ? -40.317 -13.075 27.864 1.00 37.67 333 THR B O 1
ATOM 5511 N N . ASP B 1 307 ? -42.549 -12.812 27.888 1.00 36.38 334 ASP B N 1
ATOM 5512 C CA . ASP B 1 307 ? -42.677 -12.905 26.435 1.00 37.34 334 ASP B CA 1
ATOM 5513 C C . ASP B 1 307 ? -42.128 -11.691 25.690 1.00 42.36 334 ASP B C 1
ATOM 5514 O O . ASP B 1 307 ? -41.786 -10.674 26.298 1.00 42.97 334 ASP B O 1
ATOM 5519 N N . SER B 1 308 ? -42.062 -11.803 24.366 1.00 38.18 335 SER B N 1
ATOM 5520 C CA . SER B 1 308 ? -41.591 -10.713 23.520 1.00 37.63 335 SER B CA 1
ATOM 5521 C C . SER B 1 308 ? -42.538 -9.531 23.663 1.00 41.34 335 SER B C 1
ATOM 5522 O O . SER B 1 308 ? -43.660 -9.680 24.138 1.00 40.77 335 SER B O 1
ATOM 5525 N N . LEU B 1 309 ? -42.087 -8.361 23.228 1.00 37.85 336 LEU B N 1
ATOM 5526 C CA . LEU B 1 309 ? -42.908 -7.160 23.296 1.00 37.51 336 LEU B CA 1
ATOM 5527 C C . LEU B 1 309 ? -44.107 -7.288 22.364 1.00 42.93 336 LEU B C 1
ATOM 5528 O O . LEU B 1 309 ? -43.996 -7.843 21.267 1.00 43.50 336 LEU B O 1
ATOM 5533 N N . PRO B 1 310 ? -45.255 -6.780 22.799 1.00 39.31 337 PRO B N 1
ATOM 5534 C CA . PRO B 1 310 ? -46.462 -6.840 21.980 1.00 38.92 337 PRO B CA 1
ATOM 5535 C C . PRO B 1 310 ? -46.248 -6.094 20.664 1.00 42.40 337 PRO B C 1
ATOM 5536 O O . PRO B 1 310 ? -45.474 -5.139 20.603 1.00 41.19 337 PRO B O 1
ATOM 5540 N N . MET B 1 311 ? -46.923 -6.546 19.611 1.00 39.56 338 MET B N 1
ATOM 5541 C CA . MET B 1 311 ? -46.797 -5.931 18.292 1.00 39.60 338 MET B CA 1
ATOM 5542 C C . MET B 1 311 ? -47.503 -4.582 18.238 1.00 39.37 338 MET B C 1
ATOM 5543 O O . MET B 1 311 ? -47.014 -3.635 17.629 1.00 38.59 338 MET B O 1
ATOM 5548 N N . ARG B 1 312 ? -48.662 -4.508 18.875 1.00 34.50 339 ARG B N 1
ATOM 5549 C CA . ARG B 1 312 ? -49.437 -3.276 18.912 1.00 33.96 339 ARG B CA 1
ATOM 5550 C C . ARG B 1 312 ? -49.807 -2.922 20.351 1.00 34.93 339 ARG B C 1
ATOM 5551 O O . ARG B 1 312 ? -50.062 -3.806 21.169 1.00 34.65 339 ARG B O 1
ATOM 5559 N N . LEU B 1 313 ? -49.842 -1.626 20.648 1.00 28.86 340 LEU B N 1
ATOM 5560 C CA . LEU B 1 313 ? -50.228 -1.138 21.973 1.00 27.65 340 LEU B CA 1
ATOM 5561 C C . LEU B 1 313 ? -51.541 -0.376 21.820 1.00 32.05 340 LEU B C 1
ATOM 5562 O O . LEU B 1 313 ? -52.609 -0.886 22.138 1.00 30.67 340 LEU B O 1
ATOM 5567 N N . LEU B 1 314 ? -51.452 0.853 21.324 1.00 31.05 341 LEU B N 1
ATOM 5568 C CA . LEU B 1 314 ? -52.642 1.658 21.089 1.00 32.18 341 LEU B CA 1
ATOM 5569 C C . LEU B 1 314 ? -53.436 0.909 20.023 1.00 40.27 341 LEU B C 1
ATOM 5570 O O . LEU B 1 314 ? -52.871 0.472 19.022 1.00 40.42 341 LEU B O 1
ATOM 5575 N N . PRO B 1 315 ? -54.727 0.696 20.259 1.00 39.34 342 PRO B N 1
ATOM 5576 C CA . PRO B 1 315 ? -55.541 -0.068 19.314 1.00 40.38 342 PRO B CA 1
ATOM 5577 C C . PRO B 1 315 ? -55.821 0.686 18.020 1.00 47.75 342 PRO B C 1
ATOM 5578 O O . PRO B 1 315 ? -55.855 0.095 16.938 1.00 47.77 342 PRO B O 1
ATOM 5582 N N . THR B 1 316 ? -56.023 1.992 18.134 1.00 46.30 343 THR B N 1
ATOM 5583 C CA . THR B 1 316 ? -56.286 2.811 16.963 1.00 46.95 343 THR B CA 1
ATOM 5584 C C . THR B 1 316 ? -54.992 3.405 16.435 1.00 51.50 343 THR B C 1
ATOM 5585 O O . THR B 1 316 ? -53.925 3.231 17.027 1.00 51.28 343 THR B O 1
ATOM 5589 N N . GLU B 1 317 ? -55.097 4.105 15.311 1.00 47.99 344 GLU B N 1
ATOM 5590 C CA . GLU B 1 317 ? -53.948 4.755 14.707 1.00 47.53 344 GLU B CA 1
ATOM 5591 C C . GLU B 1 317 ? -53.965 6.213 15.146 1.00 49.73 344 GLU B C 1
ATOM 5592 O O . GLU B 1 317 ? -55.018 6.750 15.499 1.00 49.33 344 GLU B O 1
ATOM 5598 N N . ILE B 1 318 ? -52.800 6.850 15.140 1.00 44.78 345 ILE B N 1
ATOM 5599 C CA . ILE B 1 318 ? -52.724 8.258 15.508 1.00 44.06 345 ILE B CA 1
ATOM 5600 C C . ILE B 1 318 ? -52.858 9.084 14.235 1.00 48.45 345 ILE B C 1
ATOM 5601 O O . ILE B 1 318 ? -51.879 9.316 13.524 1.00 48.14 345 ILE B O 1
ATOM 5606 N N . MET B 1 319 ? -54.084 9.496 13.935 1.00 45.31 346 MET B N 1
ATOM 5607 C CA . MET B 1 319 ? -54.351 10.271 12.732 1.00 45.61 346 MET B CA 1
ATOM 5608 C C . MET B 1 319 ? -54.556 11.748 13.043 1.00 47.95 346 MET B C 1
ATOM 5609 O O . MET B 1 319 ? -55.303 12.107 13.954 1.00 46.61 346 MET B O 1
ATOM 5614 N N . ALA B 1 320 ? -53.896 12.600 12.268 1.00 44.69 347 ALA B N 1
ATOM 5615 C CA . ALA B 1 320 ? -54.005 14.043 12.453 1.00 44.39 347 ALA B CA 1
ATOM 5616 C C . ALA B 1 320 ? -55.239 14.587 11.749 1.00 44.58 347 ALA B C 1
ATOM 5617 O O . ALA B 1 320 ? -55.441 14.344 10.558 1.00 43.90 347 ALA B O 1
ATOM 5619 N N . GLY B 1 321 ? -56.057 15.329 12.489 1.00 38.51 348 GLY B N 1
ATOM 5620 C CA . GLY B 1 321 ? -57.273 15.915 11.934 1.00 37.05 348 GLY B CA 1
ATOM 5621 C C . GLY B 1 321 ? -56.963 17.129 11.056 1.00 38.00 348 GLY B C 1
ATOM 5622 O O . GLY B 1 321 ? -55.808 17.521 10.902 1.00 37.53 348 GLY B O 1
ATOM 5623 N N . SER B 1 322 ? -58.006 17.710 10.472 1.00 32.35 349 SER B N 1
ATOM 5624 C CA . SER B 1 322 ? -57.855 18.888 9.626 1.00 31.01 349 SER B CA 1
ATOM 5625 C C . SER B 1 322 ? -58.140 20.116 10.474 1.00 30.32 349 SER B C 1
ATOM 5626 O O . SER B 1 322 ? -59.192 20.215 11.095 1.00 28.58 349 SER B O 1
ATOM 5629 N N . PRO B 1 323 ? -57.169 21.021 10.529 1.00 25.11 350 PRO B N 1
ATOM 5630 C CA . PRO B 1 323 ? -57.250 22.207 11.369 1.00 24.30 350 PRO B CA 1
ATOM 5631 C C . PRO B 1 323 ? -58.093 23.344 10.807 1.00 28.78 350 PRO B C 1
ATOM 5632 O O . PRO B 1 323 ? -58.019 23.674 9.627 1.00 28.29 350 PRO B O 1
ATOM 5636 N N . ILE B 1 324 ? -58.879 23.954 11.682 1.00 25.61 351 ILE B N 1
ATOM 5637 C CA . ILE B 1 324 ? -59.755 25.067 11.319 1.00 24.77 351 ILE B CA 1
ATOM 5638 C C . ILE B 1 324 ? -58.959 26.364 11.145 1.00 26.71 351 ILE B C 1
ATOM 5639 O O . ILE B 1 324 ? -59.390 27.282 10.451 1.00 26.57 351 ILE B O 1
ATOM 5644 N N . ARG B 1 325 ? -57.796 26.433 11.784 1.00 21.29 352 ARG B N 1
ATOM 5645 C CA . ARG B 1 325 ? -56.938 27.608 11.708 1.00 19.81 352 ARG B CA 1
ATOM 5646 C C . ARG B 1 325 ? -55.558 27.312 12.278 1.00 21.99 352 ARG B C 1
ATOM 5647 O O . ARG B 1 325 ? -55.325 26.260 12.881 1.00 21.15 352 ARG B O 1
ATOM 5655 N N . SER B 1 326 ? -54.645 28.254 12.084 1.00 17.63 353 SER B N 1
ATOM 5656 C CA . SER B 1 326 ? -53.279 28.095 12.544 1.00 18.25 353 SER B CA 1
ATOM 5657 C C . SER B 1 326 ? -52.950 29.114 13.629 1.00 23.58 353 SER B C 1
ATOM 5658 O O . SER B 1 326 ? -53.628 30.137 13.767 1.00 23.75 353 SER B O 1
ATOM 5661 N N . ARG B 1 327 ? -51.905 28.827 14.398 1.00 19.88 354 ARG B N 1
ATOM 5662 C CA . ARG B 1 327 ? -51.429 29.751 15.421 1.00 19.76 354 ARG B CA 1
ATOM 5663 C C . ARG B 1 327 ? -49.914 29.850 15.306 1.00 25.03 354 ARG B C 1
ATOM 5664 O O . ARG B 1 327 ? -49.257 28.937 14.799 1.00 24.30 354 ARG B O 1
ATOM 5672 N N . ASP B 1 328 ? -49.373 30.980 15.743 1.00 23.18 355 ASP B N 1
ATOM 5673 C CA . ASP B 1 328 ? -47.934 31.226 15.714 1.00 23.85 355 ASP B CA 1
ATOM 5674 C C . ASP B 1 328 ? -47.562 31.678 17.119 1.00 27.26 355 ASP B C 1
ATOM 5675 O O . ASP B 1 328 ? -47.898 32.790 17.535 1.00 26.16 355 ASP B O 1
ATOM 5680 N N . ILE B 1 329 ? -46.934 30.777 17.868 1.00 24.69 356 ILE B N 1
ATOM 5681 C CA . ILE B 1 329 ? -46.560 31.025 19.262 1.00 24.25 356 ILE B CA 1
ATOM 5682 C C . ILE B 1 329 ? -45.052 31.149 19.388 1.00 29.40 356 ILE B C 1
ATOM 5683 O O . ILE B 1 329 ? -44.322 30.186 19.183 1.00 29.71 356 ILE B O 1
ATOM 5688 N N . SER B 1 330 ? -44.576 32.344 19.702 1.00 26.28 357 SER B N 1
ATOM 5689 C CA . SER B 1 330 ? -43.142 32.548 19.804 1.00 26.45 357 SER B CA 1
ATOM 5690 C C . SER B 1 330 ? -42.691 32.761 21.240 1.00 30.69 357 SER B C 1
ATOM 5691 O O . SER B 1 330 ? -43.108 33.708 21.898 1.00 29.84 357 SER B O 1
ATOM 5694 N N . LEU B 1 331 ? -41.842 31.863 21.725 1.00 28.66 358 LEU B N 1
ATOM 5695 C CA . LEU B 1 331 ? -41.323 31.968 23.082 1.00 29.23 358 LEU B CA 1
ATOM 5696 C C . LEU B 1 331 ? -40.090 32.861 23.096 1.00 36.28 358 LEU B C 1
ATOM 5697 O O . LEU B 1 331 ? -39.695 33.374 24.138 1.00 36.36 358 LEU B O 1
ATOM 5702 N N . GLY B 1 332 ? -39.487 33.048 21.925 1.00 35.19 359 GLY B N 1
ATOM 5703 C CA . GLY B 1 332 ? -38.298 33.890 21.802 1.00 35.79 359 GLY B CA 1
ATOM 5704 C C . GLY B 1 332 ? -37.195 33.478 22.778 1.00 40.82 359 GLY B C 1
ATOM 5705 O O . GLY B 1 332 ? -36.939 32.291 22.971 1.00 40.16 359 GLY B O 1
ATOM 5706 N N . ASP B 1 333 ? -36.539 34.464 23.385 1.00 39.01 360 ASP B N 1
ATOM 5707 C CA . ASP B 1 333 ? -35.458 34.181 24.328 1.00 39.48 360 ASP B CA 1
ATOM 5708 C C . ASP B 1 333 ? -35.621 34.880 25.671 1.00 43.65 360 ASP B C 1
ATOM 5709 O O . ASP B 1 333 ? -34.858 34.629 26.599 1.00 44.05 360 ASP B O 1
ATOM 5714 N N . ASP B 1 334 ? -36.610 35.763 25.770 1.00 39.65 361 ASP B N 1
ATOM 5715 C CA . ASP B 1 334 ? -36.875 36.486 27.013 1.00 38.60 361 ASP B CA 1
ATOM 5716 C C . ASP B 1 334 ? -38.230 36.044 27.558 1.00 38.41 361 ASP B C 1
ATOM 5717 O O . ASP B 1 334 ? -39.017 35.418 26.843 1.00 38.41 361 ASP B O 1
ATOM 5722 N N . PRO B 1 335 ? -38.512 36.381 28.811 1.00 31.28 362 PRO B N 1
ATOM 5723 C CA . PRO B 1 335 ? -39.792 36.015 29.412 1.00 29.92 362 PRO B CA 1
ATOM 5724 C C . PRO B 1 335 ? -40.953 36.607 28.618 1.00 30.98 362 PRO B C 1
ATOM 5725 O O . PRO B 1 335 ? -40.882 37.739 28.143 1.00 29.84 362 PRO B O 1
ATOM 5729 N N . GLY B 1 336 ? -42.026 35.837 28.484 1.00 25.97 363 GLY B N 1
ATOM 5730 C CA . GLY B 1 336 ? -43.207 36.294 27.765 1.00 25.08 363 GLY B CA 1
ATOM 5731 C C . GLY B 1 336 ? -43.420 35.492 26.486 1.00 27.61 363 GLY B C 1
ATOM 5732 O O . GLY B 1 336 ? -42.491 34.880 25.956 1.00 27.04 363 GLY B O 1
ATOM 5733 N N . ILE B 1 337 ? -44.652 35.497 25.998 1.00 23.08 364 ILE B N 1
ATOM 5734 C CA . ILE B 1 337 ? -44.978 34.797 24.762 1.00 22.38 364 ILE B CA 1
ATOM 5735 C C . ILE B 1 337 ? -45.468 35.805 23.730 1.00 25.15 364 ILE B C 1
ATOM 5736 O O . ILE B 1 337 ? -46.282 36.669 24.041 1.00 23.81 364 ILE B O 1
ATOM 5741 N N . ASN B 1 338 ? -44.946 35.704 22.512 1.00 22.41 365 ASN B N 1
ATOM 5742 C CA . ASN B 1 338 ? -45.293 36.633 21.439 1.00 22.45 365 ASN B CA 1
ATOM 5743 C C . ASN B 1 338 ? -45.090 38.066 21.907 1.00 27.95 365 ASN B C 1
ATOM 5744 O O . ASN B 1 338 ? -45.921 38.930 21.645 1.00 27.09 365 ASN B O 1
ATOM 5749 N N . GLY B 1 339 ? -43.999 38.298 22.632 1.00 25.81 366 GLY B N 1
ATOM 5750 C CA . GLY B 1 339 ? -43.651 39.630 23.120 1.00 26.06 366 GLY B CA 1
ATOM 5751 C C . GLY B 1 339 ? -44.498 40.166 24.277 1.00 31.24 366 GLY B C 1
ATOM 5752 O O . GLY B 1 339 ? -44.399 41.341 24.628 1.00 31.63 366 GLY B O 1
ATOM 5753 N N . GLN B 1 340 ? -45.307 39.312 24.893 1.00 27.06 367 GLN B N 1
ATOM 5754 C CA . GLN B 1 340 ? -46.171 39.759 25.985 1.00 25.88 367 GLN B CA 1
ATOM 5755 C C . GLN B 1 340 ? -46.066 38.892 27.240 1.00 28.70 367 GLN B C 1
ATOM 5756 O O . GLN B 1 340 ? -45.963 37.669 27.151 1.00 28.20 367 GLN B O 1
ATOM 5762 N N . LEU B 1 341 ? -46.151 39.522 28.407 1.00 24.52 368 LEU B N 1
ATOM 5763 C CA . LEU B 1 341 ? -46.121 38.778 29.663 1.00 24.52 368 LEU B CA 1
ATOM 5764 C C . LEU B 1 341 ? -47.541 38.353 30.004 1.00 27.45 368 LEU B C 1
ATOM 5765 O O . LEU B 1 341 ? -48.507 38.997 29.582 1.00 26.92 368 LEU B O 1
ATOM 5770 N N . TRP B 1 342 ? -47.669 37.265 30.757 1.00 23.11 369 TRP B N 1
ATOM 5771 C CA . TRP B 1 342 ? -48.985 36.781 31.156 1.00 22.87 369 TRP B CA 1
ATOM 5772 C C . TRP B 1 342 ? -49.810 37.910 31.788 1.00 25.77 369 TRP B C 1
ATOM 5773 O O . TRP B 1 342 ? -49.326 38.623 32.656 1.00 23.52 369 TRP B O 1
ATOM 5784 N N . ASP B 1 343 ? -51.065 38.038 31.372 1.00 22.05 370 ASP B N 1
ATOM 5785 C CA . ASP B 1 343 ? -51.969 39.042 31.928 1.00 21.59 370 ASP B CA 1
ATOM 5786 C C . ASP B 1 343 ? -53.313 38.345 32.144 1.00 25.57 370 ASP B C 1
ATOM 5787 O O . ASP B 1 343 ? -53.943 37.883 31.196 1.00 24.50 370 ASP B O 1
ATOM 5792 N N . VAL B 1 344 ? -53.711 38.197 33.402 1.00 23.73 371 VAL B N 1
ATOM 5793 C CA . VAL B 1 344 ? -54.955 37.498 33.717 1.00 24.33 371 VAL B CA 1
ATOM 5794 C C . VAL B 1 344 ? -56.150 38.084 32.972 1.00 27.70 371 VAL B C 1
ATOM 5795 O O . VAL B 1 344 ? -57.113 37.380 32.684 1.00 26.64 371 VAL B O 1
ATOM 5799 N N . ASN B 1 345 ? -56.096 39.385 32.695 1.00 24.60 372 ASN B N 1
ATOM 5800 C CA . ASN B 1 345 ? -57.186 40.075 32.009 1.00 24.74 372 ASN B CA 1
ATOM 5801 C C . ASN B 1 345 ? -57.227 39.808 30.507 1.00 28.93 372 ASN B C 1
ATOM 5802 O O . ASN B 1 345 ? -58.231 40.073 29.855 1.00 28.76 372 ASN B O 1
ATOM 5807 N N . ARG B 1 346 ? -56.133 39.298 29.957 1.00 24.94 373 ARG B N 1
ATOM 5808 C CA . ARG B 1 346 ? -56.039 39.086 28.514 1.00 24.11 373 ARG B CA 1
ATOM 5809 C C . ARG B 1 346 ? -56.107 37.642 28.028 1.00 27.50 373 ARG B C 1
ATOM 5810 O O . ARG B 1 346 ? -55.311 36.788 28.435 1.00 26.70 373 ARG B O 1
ATOM 5818 N N . ILE B 1 347 ? -57.029 37.401 27.104 1.00 23.55 374 ILE B N 1
ATOM 5819 C CA . ILE B 1 347 ? -57.165 36.108 26.453 1.00 23.36 374 ILE B CA 1
ATOM 5820 C C . ILE B 1 347 ? -56.269 36.184 25.218 1.00 26.89 374 ILE B C 1
ATOM 5821 O O . ILE B 1 347 ? -56.422 37.079 24.391 1.00 26.08 374 ILE B O 1
ATOM 5826 N N . ASP B 1 348 ? -55.310 35.274 25.119 1.00 22.17 375 ASP B N 1
ATOM 5827 C CA . ASP B 1 348 ? -54.382 35.273 23.999 1.00 21.45 375 ASP B CA 1
ATOM 5828 C C . ASP B 1 348 ? -54.866 34.459 22.814 1.00 26.03 375 ASP B C 1
ATOM 5829 O O . ASP B 1 348 ? -54.653 34.836 21.656 1.00 25.73 375 ASP B O 1
ATOM 5834 N N . VAL B 1 349 ? -55.531 33.345 23.097 1.00 22.19 376 VAL B N 1
ATOM 5835 C CA . VAL B 1 349 ? -56.034 32.487 22.034 1.00 21.46 376 VAL B CA 1
ATOM 5836 C C . VAL B 1 349 ? -57.474 32.090 22.325 1.00 24.59 376 VAL B C 1
ATOM 5837 O O . VAL B 1 349 ? -57.798 31.717 23.448 1.00 23.52 376 VAL B O 1
ATOM 5841 N N . THR B 1 350 ? -58.330 32.174 21.311 1.00 21.27 377 THR B N 1
ATOM 5842 C CA . THR B 1 350 ? -59.715 31.739 21.436 1.00 20.67 377 THR B CA 1
ATOM 5843 C C . THR B 1 350 ? -59.957 30.643 20.418 1.00 25.20 377 THR B C 1
ATOM 5844 O O . THR B 1 350 ? -59.974 30.887 19.212 1.00 24.75 377 THR B O 1
ATOM 5848 N N . ALA B 1 351 ? -60.137 29.425 20.910 1.00 23.25 378 ALA B N 1
ATOM 5849 C CA . ALA B 1 351 ? -60.366 28.277 20.049 1.00 22.49 378 ALA B CA 1
ATOM 5850 C C . ALA B 1 351 ? -61.782 27.760 20.249 1.00 26.47 378 ALA B C 1
ATOM 5851 O O . ALA B 1 351 ? -62.491 28.198 21.159 1.00 25.71 378 ALA B O 1
ATOM 5853 N N . GLN B 1 352 ? -62.195 26.832 19.393 1.00 23.46 379 GLN B N 1
ATOM 5854 C CA . GLN B 1 352 ? -63.534 26.262 19.484 1.00 23.68 379 GLN B CA 1
ATOM 5855 C C . GLN B 1 352 ? -63.449 24.800 19.872 1.00 27.01 379 GLN B C 1
ATOM 5856 O O . GLN B 1 352 ? -62.740 24.025 19.234 1.00 26.29 379 GLN B O 1
ATOM 5862 N N . GLN B 1 353 ? -64.168 24.421 20.921 1.00 24.08 380 GLN B N 1
ATOM 5863 C CA . GLN B 1 353 ? -64.152 23.034 21.369 1.00 24.11 380 GLN B CA 1
ATOM 5864 C C . GLN B 1 353 ? -64.563 22.124 20.218 1.00 28.89 380 GLN B C 1
ATOM 5865 O O . GLN B 1 353 ? -65.465 22.454 19.449 1.00 28.60 380 GLN B O 1
ATOM 5871 N N . GLY B 1 354 ? -63.867 21.002 20.071 1.00 25.85 381 GLY B N 1
ATOM 5872 C CA . GLY B 1 354 ? -64.180 20.043 19.014 1.00 25.69 381 GLY B CA 1
ATOM 5873 C C . GLY B 1 354 ? -63.444 20.290 17.694 1.00 29.29 381 GLY B C 1
ATOM 5874 O O . GLY B 1 354 ? -63.649 19.567 16.726 1.00 29.55 381 GLY B O 1
ATOM 5875 N N . THR B 1 355 ? -62.586 21.302 17.648 1.00 25.19 382 THR B N 1
ATOM 5876 C CA . THR B 1 355 ? -61.833 21.572 16.426 1.00 24.59 382 THR B CA 1
ATOM 5877 C C . THR B 1 355 ? -60.353 21.270 16.601 1.00 27.16 382 THR B C 1
ATOM 5878 O O . THR B 1 355 ? -59.880 20.992 17.707 1.00 26.03 382 THR B O 1
ATOM 5882 N N . TRP B 1 356 ? -59.627 21.351 15.493 1.00 23.18 383 TRP B N 1
ATOM 5883 C CA . TRP B 1 356 ? -58.186 21.145 15.480 1.00 23.97 383 TRP B CA 1
ATOM 5884 C C . TRP B 1 356 ? -57.548 22.455 15.047 1.00 24.99 383 TRP B C 1
ATOM 5885 O O . TRP B 1 356 ? -58.140 23.212 14.287 1.00 24.55 383 TRP B O 1
ATOM 5896 N N . GLU B 1 357 ? -56.315 22.691 15.481 1.00 19.34 384 GLU B N 1
ATOM 5897 C CA . GLU B 1 357 ? -55.575 23.870 15.069 1.00 18.72 384 GLU B CA 1
ATOM 5898 C C . GLU B 1 357 ? -54.126 23.456 14.864 1.00 23.60 384 GLU B C 1
ATOM 5899 O O . GLU B 1 357 ? -53.642 22.526 15.516 1.00 23.15 384 GLU B O 1
ATOM 5905 N N . ARG B 1 358 ? -53.459 24.106 13.918 1.00 20.16 385 ARG B N 1
ATOM 5906 C CA . ARG B 1 358 ? -52.056 23.829 13.634 1.00 20.45 385 ARG B CA 1
ATOM 5907 C C . ARG B 1 358 ? -51.261 24.940 14.312 1.00 24.77 385 ARG B C 1
ATOM 5908 O O . ARG B 1 358 ? -51.371 26.105 13.939 1.00 24.76 385 ARG B O 1
ATOM 5916 N N . TRP B 1 359 ? -50.550 24.599 15.379 1.00 21.22 386 TRP B N 1
ATOM 5917 C CA . TRP B 1 359 ? -49.795 25.602 16.116 1.00 20.68 386 TRP B CA 1
ATOM 5918 C C . TRP B 1 359 ? -48.327 25.478 15.769 1.00 24.88 386 TRP B C 1
ATOM 5919 O O . TRP B 1 359 ? -47.730 24.418 15.938 1.00 25.12 386 TRP B O 1
ATOM 5930 N N . THR B 1 360 ? -47.729 26.569 15.326 1.00 20.32 387 THR B N 1
ATOM 5931 C CA . THR B 1 360 ? -46.299 26.567 15.107 1.00 20.19 387 THR B CA 1
ATOM 5932 C C . THR B 1 360 ? -45.730 27.261 16.346 1.00 24.00 387 THR B C 1
ATOM 5933 O O . THR B 1 360 ? -46.190 28.342 16.726 1.00 24.50 387 THR B O 1
ATOM 5937 N N . VAL B 1 361 ? -44.828 26.577 17.044 1.00 19.79 388 VAL B N 1
ATOM 5938 C CA . VAL B 1 361 ? -44.224 27.106 18.265 1.00 19.09 388 VAL B CA 1
ATOM 5939 C C . VAL B 1 361 ? -42.727 27.241 18.047 1.00 23.19 388 VAL B C 1
ATOM 5940 O O . VAL B 1 361 ? -42.070 26.328 17.551 1.00 20.86 388 VAL B O 1
ATOM 5944 N N . ARG B 1 362 ? -42.203 28.413 18.374 1.00 21.72 389 ARG B N 1
ATOM 5945 C CA . ARG B 1 362 ? -40.804 28.713 18.124 1.00 22.48 389 ARG B CA 1
ATOM 5946 C C . ARG B 1 362 ? -40.116 29.165 19.396 1.00 25.69 389 ARG B C 1
ATOM 5947 O O . ARG B 1 362 ? -40.750 29.735 20.281 1.00 24.79 389 ARG B O 1
ATOM 5955 N N . ALA B 1 363 ? -38.808 28.945 19.461 1.00 23.36 390 ALA B N 1
ATOM 5956 C CA . ALA B 1 363 ? -38.027 29.332 20.630 1.00 24.24 390 ALA B CA 1
ATOM 5957 C C . ALA B 1 363 ? -36.555 29.509 20.259 1.00 30.81 390 ALA B C 1
ATOM 5958 O O . ALA B 1 363 ? -35.939 28.606 19.692 1.00 29.68 390 ALA B O 1
ATOM 5960 N N . ASP B 1 364 ? -36.000 30.676 20.577 1.00 28.90 391 ASP B N 1
ATOM 5961 C CA . ASP B 1 364 ? -34.592 30.950 20.309 1.00 29.73 391 ASP B CA 1
ATOM 5962 C C . ASP B 1 364 ? -33.789 30.369 21.465 1.00 34.64 391 ASP B C 1
ATOM 5963 O O . ASP B 1 364 ? -32.639 29.946 21.308 1.00 35.31 391 ASP B O 1
ATOM 5968 N N . GLU B 1 365 ? -34.416 30.349 22.632 1.00 30.52 392 GLU B N 1
ATOM 5969 C CA . GLU B 1 365 ? -33.812 29.758 23.814 1.00 29.89 392 GLU B CA 1
ATOM 5970 C C . GLU B 1 365 ? -34.530 28.434 24.012 1.00 31.88 392 GLU B C 1
ATOM 5971 O O . GLU B 1 365 ? -35.707 28.416 24.356 1.00 31.11 392 GLU B O 1
ATOM 5977 N N . PRO B 1 366 ? -33.841 27.333 23.727 1.00 28.41 393 PRO B N 1
ATOM 5978 C CA . PRO B 1 366 ? -34.443 26.006 23.834 1.00 27.62 393 PRO B CA 1
ATOM 5979 C C . PRO B 1 366 ? -35.172 25.823 25.164 1.00 28.94 393 PRO B C 1
ATOM 5980 O O . PRO B 1 366 ? -34.652 26.166 26.220 1.00 27.75 393 PRO B O 1
ATOM 5984 N N . GLN B 1 367 ? -36.400 25.316 25.102 1.00 24.29 394 GLN B N 1
ATOM 5985 C CA . GLN B 1 367 ? -37.196 25.113 26.311 1.00 23.19 394 GLN B CA 1
ATOM 5986 C C . GLN B 1 367 ? -38.411 24.262 26.001 1.00 24.89 394 GLN B C 1
ATOM 5987 O O . GLN B 1 367 ? -38.817 24.157 24.843 1.00 23.46 394 GLN B O 1
ATOM 5993 N N . ALA B 1 368 ? -38.982 23.650 27.038 1.00 20.47 395 ALA B N 1
ATOM 5994 C CA . ALA B 1 368 ? -40.181 22.832 26.888 1.00 19.64 395 ALA B CA 1
ATOM 5995 C C . ALA B 1 368 ? -41.401 23.749 26.902 1.00 22.41 395 ALA B C 1
ATOM 5996 O O . ALA B 1 368 ? -41.362 24.852 27.462 1.00 21.17 395 ALA B O 1
ATOM 5998 N N . PHE B 1 369 ? -42.484 23.276 26.296 1.00 18.62 396 PHE B N 1
ATOM 5999 C CA . PHE B 1 369 ? -43.709 24.058 26.164 1.00 17.71 396 PHE B CA 1
ATOM 6000 C C . PHE B 1 369 ? -44.902 23.152 26.440 1.00 21.18 396 PHE B C 1
ATOM 6001 O O . PHE B 1 369 ? -44.958 22.019 25.958 1.00 20.25 396 PHE B O 1
ATOM 6009 N N . HIS B 1 370 ? -45.852 23.655 27.221 1.00 18.31 397 HIS B N 1
ATOM 6010 C CA . HIS B 1 370 ? -47.012 22.874 27.627 1.00 17.22 397 HIS B CA 1
ATOM 6011 C C . HIS B 1 370 ? -48.312 23.584 27.307 1.00 20.33 397 HIS B C 1
ATOM 6012 O O . HIS B 1 370 ? -48.414 24.797 27.470 1.00 19.61 397 HIS B O 1
ATOM 6019 N N . ILE B 1 371 ? -49.338 22.816 26.943 1.00 16.88 398 ILE B N 1
ATOM 6020 C CA . ILE B 1 371 ? -50.661 23.394 26.718 1.00 15.72 398 ILE B CA 1
ATOM 6021 C C . ILE B 1 371 ? -51.671 22.627 27.556 1.00 19.56 398 ILE B C 1
ATOM 6022 O O . ILE B 1 371 ? -51.770 21.406 27.457 1.00 18.97 398 ILE B O 1
ATOM 6027 N N . GLU B 1 372 ? -52.439 23.347 28.360 1.00 17.31 399 GLU B N 1
ATOM 6028 C CA . GLU B 1 372 ? -53.471 22.732 29.182 1.00 16.92 399 GLU B CA 1
ATOM 6029 C C . GLU B 1 372 ? -54.754 22.516 28.394 1.00 20.84 399 GLU B C 1
ATOM 6030 O O . GLU B 1 372 ? -55.045 23.258 27.461 1.00 18.54 399 GLU B O 1
ATOM 6036 N N . GLY B 1 373 ? -55.535 21.521 28.817 1.00 18.47 400 GLY B N 1
ATOM 6037 C CA . GLY B 1 373 ? -56.860 21.262 28.266 1.00 18.39 400 GLY B CA 1
ATOM 6038 C C . GLY B 1 373 ? -56.915 20.598 26.902 1.00 22.14 400 GLY B C 1
ATOM 6039 O O . GLY B 1 373 ? -57.993 20.415 26.340 1.00 22.10 400 GLY B O 1
ATOM 6040 N N . VAL B 1 374 ? -55.761 20.202 26.384 1.00 18.11 401 VAL B N 1
ATOM 6041 C CA . VAL B 1 374 ? -55.708 19.609 25.058 1.00 18.20 401 VAL B CA 1
ATOM 6042 C C . VAL B 1 374 ? -54.780 18.411 24.969 1.00 24.09 401 VAL B C 1
ATOM 6043 O O . VAL B 1 374 ? -54.077 18.058 25.916 1.00 23.53 401 VAL B O 1
ATOM 6047 N N . MET B 1 375 ? -54.744 17.836 23.775 1.00 22.61 402 MET B N 1
ATOM 6048 C CA . MET B 1 375 ? -53.774 16.819 23.423 1.00 23.55 402 MET B CA 1
ATOM 6049 C C . MET B 1 375 ? -53.386 17.130 21.991 1.00 23.90 402 MET B C 1
ATOM 6050 O O . MET B 1 375 ? -54.206 17.601 21.200 1.00 23.13 402 MET B O 1
ATOM 6055 N N . PHE B 1 376 ? -52.106 16.996 21.688 1.00 18.34 403 PHE B N 1
ATOM 6056 C CA . PHE B 1 376 ? -51.654 17.317 20.358 1.00 16.97 403 PHE B CA 1
ATOM 6057 C C . PHE B 1 376 ? -50.695 16.278 19.828 1.00 21.99 403 PHE B C 1
ATOM 6058 O O . PHE B 1 376 ? -50.181 15.444 20.570 1.00 20.97 403 PHE B O 1
ATOM 6066 N N . GLN B 1 377 ? -50.504 16.301 18.520 1.00 19.77 404 GLN B N 1
ATOM 6067 C CA . GLN B 1 377 ? -49.566 15.409 17.877 1.00 20.18 404 GLN B CA 1
ATOM 6068 C C . GLN B 1 377 ? -48.500 16.305 17.253 1.00 23.54 404 GLN B C 1
ATOM 6069 O O . GLN B 1 377 ? -48.825 17.315 16.622 1.00 23.36 404 GLN B O 1
ATOM 6075 N N . ILE B 1 378 ? -47.232 15.984 17.485 1.00 19.66 405 ILE B N 1
ATOM 6076 C CA . ILE B 1 378 ? -46.150 16.764 16.904 1.00 19.47 405 ILE B CA 1
ATOM 6077 C C . ILE B 1 378 ? -46.052 16.326 15.445 1.00 24.04 405 ILE B C 1
ATOM 6078 O O . ILE B 1 378 ? -45.774 15.160 15.164 1.00 22.53 405 ILE B O 1
ATOM 6083 N N . ARG B 1 379 ? -46.290 17.252 14.524 1.00 21.92 406 ARG B N 1
ATOM 6084 C CA . ARG B 1 379 ? -46.261 16.927 13.100 1.00 22.34 406 ARG B CA 1
ATOM 6085 C C . ARG B 1 379 ? -44.897 17.148 12.469 1.00 27.23 406 ARG B C 1
ATOM 6086 O O . ARG B 1 379 ? -44.489 16.407 11.579 1.00 26.92 406 ARG B O 1
ATOM 6094 N N . ASN B 1 380 ? -44.187 18.165 12.936 1.00 23.74 407 ASN B N 1
ATOM 6095 C CA . ASN B 1 380 ? -42.874 18.462 12.391 1.00 23.46 407 ASN B CA 1
ATOM 6096 C C . ASN B 1 380 ? -41.976 19.077 13.439 1.00 25.84 407 ASN B C 1
ATOM 6097 O O . ASN B 1 380 ? -42.427 19.844 14.282 1.00 24.52 407 ASN B O 1
ATOM 6102 N N . VAL B 1 381 ? -40.686 18.787 13.345 1.00 22.62 408 VAL B N 1
ATOM 6103 C CA . VAL B 1 381 ? -39.721 19.388 14.247 1.00 23.08 408 VAL B CA 1
ATOM 6104 C C . VAL B 1 381 ? -38.662 20.011 13.361 1.00 29.31 408 VAL B C 1
ATOM 6105 O O . VAL B 1 381 ? -37.881 19.305 12.718 1.00 28.09 408 VAL B O 1
ATOM 6109 N N . ASN B 1 382 ? -38.699 21.335 13.268 1.00 26.70 409 ASN B N 1
ATOM 6110 C CA . ASN B 1 382 ? -37.782 22.062 12.405 1.00 26.90 409 ASN B CA 1
ATOM 6111 C C . ASN B 1 382 ? -37.938 21.628 10.952 1.00 31.08 409 ASN B C 1
ATOM 6112 O O . ASN B 1 382 ? -36.957 21.447 10.241 1.00 30.11 409 ASN B O 1
ATOM 6117 N N . GLY B 1 383 ? -39.184 21.449 10.526 1.00 28.99 410 GLY B N 1
ATOM 6118 C CA . GLY B 1 383 ? -39.486 21.065 9.152 1.00 29.14 410 GLY B CA 1
ATOM 6119 C C . GLY B 1 383 ? -39.312 19.582 8.840 1.00 33.08 410 GLY B C 1
ATOM 6120 O O . GLY B 1 383 ? -39.563 19.151 7.715 1.00 32.78 410 GLY B O 1
ATOM 6121 N N . ALA B 1 384 ? -38.882 18.803 9.827 1.00 29.53 411 ALA B N 1
ATOM 6122 C CA . ALA B 1 384 ? -38.683 17.374 9.622 1.00 28.96 411 ALA B CA 1
ATOM 6123 C C . ALA B 1 384 ? -39.567 16.528 10.529 1.00 31.90 411 ALA B C 1
ATOM 6124 O O . ALA B 1 384 ? -40.204 17.035 11.448 1.00 30.71 411 ALA B O 1
ATOM 6126 N N . MET B 1 385 ? -39.602 15.230 10.260 1.00 29.09 412 MET B N 1
ATOM 6127 C CA . MET B 1 385 ? -40.396 14.312 11.060 1.00 28.77 412 MET B CA 1
ATOM 6128 C C . MET B 1 385 ? -39.847 14.243 12.475 1.00 29.07 412 MET B C 1
ATOM 6129 O O . MET B 1 385 ? -38.636 14.314 12.693 1.00 27.57 412 MET B O 1
ATOM 6134 N N . PRO B 1 386 ? -40.749 14.132 13.442 1.00 24.37 413 PRO B N 1
ATOM 6135 C CA . PRO B 1 386 ? -40.350 13.987 14.832 1.00 24.39 413 PRO B CA 1
ATOM 6136 C C . PRO B 1 386 ? -39.870 12.543 15.018 1.00 28.20 413 PRO B C 1
ATOM 6137 O O . PRO B 1 386 ? -40.210 11.662 14.226 1.00 26.32 413 PRO B O 1
ATOM 6141 N N . PHE B 1 387 ? -39.105 12.292 16.074 1.00 26.36 414 PHE B N 1
ATOM 6142 C CA . PHE B 1 387 ? -38.651 10.931 16.340 1.00 26.53 414 PHE B CA 1
ATOM 6143 C C . PHE B 1 387 ? -39.848 10.078 16.727 1.00 28.82 414 PHE B C 1
ATOM 6144 O O . PHE B 1 387 ? -40.849 10.596 17.213 1.00 28.24 414 PHE B O 1
ATOM 6152 N N . PRO B 1 388 ? -39.770 8.781 16.449 1.00 25.62 415 PRO B N 1
ATOM 6153 C CA . PRO B 1 388 ? -40.874 7.860 16.717 1.00 25.13 415 PRO B CA 1
ATOM 6154 C C . PRO B 1 388 ? -41.506 7.957 18.110 1.00 26.74 415 PRO B C 1
ATOM 6155 O O . PRO B 1 388 ? -42.728 7.828 18.254 1.00 25.83 415 PRO B O 1
ATOM 6159 N N . GLU B 1 389 ? -40.684 8.136 19.136 1.00 21.46 416 GLU B N 1
ATOM 6160 C CA . GLU B 1 389 ? -41.206 8.221 20.504 1.00 20.67 416 GLU B CA 1
ATOM 6161 C C . GLU B 1 389 ? -42.079 9.459 20.722 1.00 25.04 416 GLU B C 1
ATOM 6162 O O . GLU B 1 389 ? -42.807 9.544 21.710 1.00 24.29 416 GLU B O 1
ATOM 6168 N N . ASP B 1 390 ? -41.986 10.414 19.799 1.00 21.99 417 ASP B N 1
ATOM 6169 C CA . ASP B 1 390 ? -42.730 11.669 19.877 1.00 21.73 417 ASP B CA 1
ATOM 6170 C C . ASP B 1 390 ? -43.916 11.730 18.921 1.00 24.48 417 ASP B C 1
ATOM 6171 O O . ASP B 1 390 ? -44.464 12.807 18.685 1.00 23.16 417 ASP B O 1
ATOM 6176 N N . ARG B 1 391 ? -44.324 10.582 18.388 1.00 22.12 418 ARG B N 1
ATOM 6177 C CA . ARG B 1 391 ? -45.420 10.547 17.423 1.00 21.74 418 ARG B CA 1
ATOM 6178 C C . ARG B 1 391 ? -46.793 10.152 17.957 1.00 25.76 418 ARG B C 1
ATOM 6179 O O . ARG B 1 391 ? -47.751 10.050 17.191 1.00 24.65 418 ARG B O 1
ATOM 6187 N N . GLY B 1 392 ? -46.902 9.948 19.267 1.00 22.04 419 GLY B N 1
ATOM 6188 C CA . GLY B 1 392 ? -48.195 9.626 19.872 1.00 21.67 419 GLY B CA 1
ATOM 6189 C C . GLY B 1 392 ? -48.829 10.938 20.361 1.00 26.04 419 GLY B C 1
ATOM 6190 O O . GLY B 1 392 ? -48.396 12.024 19.977 1.00 25.62 419 GLY B O 1
ATOM 6191 N N . TRP B 1 393 ? -49.855 10.838 21.197 1.00 22.13 420 TRP B N 1
ATOM 6192 C CA . TRP B 1 393 ? -50.504 12.026 21.731 1.00 22.21 420 TRP B CA 1
ATOM 6193 C C . TRP B 1 393 ? -49.632 12.640 22.815 1.00 22.62 420 TRP B C 1
ATOM 6194 O O . TRP B 1 393 ? -49.029 11.925 23.621 1.00 20.62 420 TRP B O 1
ATOM 6205 N N . LYS B 1 394 ? -49.518 13.964 22.801 1.00 18.33 421 LYS B N 1
ATOM 6206 C CA . LYS B 1 394 ? -48.663 14.656 23.754 1.00 17.85 421 LYS B CA 1
ATOM 6207 C C . LYS B 1 394 ? -49.276 15.953 24.292 1.00 20.46 421 LYS B C 1
ATOM 6208 O O . LYS B 1 394 ? -50.293 16.422 23.790 1.00 19.50 421 LYS B O 1
ATOM 6214 N N . ASP B 1 395 ? -48.689 16.497 25.354 1.00 16.60 422 ASP B N 1
ATOM 6215 C CA . ASP B 1 395 ? -49.172 17.767 25.920 1.00 16.05 422 ASP B CA 1
ATOM 6216 C C . ASP B 1 395 ? -48.012 18.683 26.256 1.00 19.21 422 ASP B C 1
ATOM 6217 O O . ASP B 1 395 ? -48.200 19.849 26.602 1.00 18.65 422 ASP B O 1
ATOM 6222 N N . THR B 1 396 ? -46.809 18.142 26.128 1.00 16.37 423 THR B N 1
ATOM 6223 C CA . THR B 1 396 ? -45.585 18.874 26.415 1.00 17.40 423 THR B CA 1
ATOM 6224 C C . THR B 1 396 ? -44.594 18.613 25.287 1.00 23.38 423 THR B C 1
ATOM 6225 O O . THR B 1 396 ? -44.509 17.504 24.779 1.00 24.10 423 THR B O 1
ATOM 6229 N N . VAL B 1 397 ? -43.873 19.645 24.860 1.00 20.64 424 VAL B N 1
ATOM 6230 C CA . VAL B 1 397 ? -42.936 19.473 23.759 1.00 19.36 424 VAL B CA 1
ATOM 6231 C C . VAL B 1 397 ? -41.683 20.316 23.946 1.00 22.95 424 VAL B C 1
ATOM 6232 O O . VAL B 1 397 ? -41.749 21.445 24.417 1.00 22.33 424 VAL B O 1
ATOM 6236 N N . TRP B 1 398 ? -40.540 19.760 23.566 1.00 20.86 425 TRP B N 1
ATOM 6237 C CA . TRP B 1 398 ? -39.274 20.485 23.632 1.00 20.76 425 TRP B CA 1
ATOM 6238 C C . TRP B 1 398 ? -39.196 21.358 22.371 1.00 23.79 425 TRP B C 1
ATOM 6239 O O . TRP B 1 398 ? -39.415 20.868 21.267 1.00 22.89 425 TRP B O 1
ATOM 6250 N N . VAL B 1 399 ? -38.925 22.649 22.544 1.00 20.47 426 VAL B N 1
ATOM 6251 C CA . VAL B 1 399 ? -38.858 23.583 21.418 1.00 20.46 426 VAL B CA 1
ATOM 6252 C C . VAL B 1 399 ? -37.471 24.210 21.320 1.00 24.45 426 VAL B C 1
ATOM 6253 O O . VAL B 1 399 ? -37.056 24.948 22.205 1.00 22.77 426 VAL B O 1
ATOM 6257 N N . ASP B 1 400 ? -36.754 23.872 20.253 1.00 23.39 427 ASP B N 1
ATOM 6258 C CA . ASP B 1 400 ? -35.412 24.399 19.994 1.00 24.47 427 ASP B CA 1
ATOM 6259 C C . ASP B 1 400 ? -35.384 24.702 18.496 1.00 29.68 427 ASP B C 1
ATOM 6260 O O . ASP B 1 400 ? -35.033 23.853 17.674 1.00 28.47 427 ASP B O 1
ATOM 6265 N N . GLY B 1 401 ? -35.853 25.897 18.158 1.00 26.63 428 GLY B N 1
ATOM 6266 C CA . GLY B 1 401 ? -36.007 26.316 16.776 1.00 26.18 428 GLY B CA 1
ATOM 6267 C C . GLY B 1 401 ? -37.515 26.452 16.633 1.00 28.19 428 GLY B C 1
ATOM 6268 O O . GLY B 1 401 ? -38.106 27.389 17.150 1.00 27.44 428 GLY B O 1
ATOM 6269 N N . GLN B 1 402 ? -38.150 25.472 16.008 1.00 23.91 429 GLN B N 1
ATOM 6270 C CA . GLN B 1 402 ? -39.594 25.498 15.887 1.00 23.81 429 GLN B CA 1
ATOM 6271 C C . GLN B 1 402 ? -40.195 24.108 15.778 1.00 25.77 429 GLN B C 1
ATOM 6272 O O . GLN B 1 402 ? -39.539 23.158 15.355 1.00 25.10 429 GLN B O 1
ATOM 6278 N N . VAL B 1 403 ? -41.450 23.995 16.187 1.00 21.10 430 VAL B N 1
ATOM 6279 C CA . VAL B 1 403 ? -42.172 22.738 16.095 1.00 20.40 430 VAL B CA 1
ATOM 6280 C C . VAL B 1 403 ? -43.543 23.062 15.538 1.00 23.57 430 VAL B C 1
ATOM 6281 O O . VAL B 1 403 ? -44.010 24.195 15.639 1.00 21.84 430 VAL B O 1
ATOM 6285 N N . GLU B 1 404 ? -44.183 22.058 14.957 1.00 21.12 431 GLU B N 1
ATOM 6286 C CA . GLU B 1 404 ? -45.520 22.213 14.411 1.00 20.65 431 GLU B CA 1
ATOM 6287 C C . GLU B 1 404 ? -46.422 21.171 15.051 1.00 23.42 431 GLU B C 1
ATOM 6288 O O . GLU B 1 404 ? -46.131 19.972 15.031 1.00 21.29 431 GLU B O 1
ATOM 6294 N N . LEU B 1 405 ? -47.507 21.643 15.652 1.00 20.46 432 LEU B N 1
ATOM 6295 C CA . LEU B 1 405 ? -48.421 20.759 16.353 1.00 20.11 432 LEU B CA 1
ATOM 6296 C C . LEU B 1 405 ? -49.832 20.789 15.792 1.00 24.41 432 LEU B C 1
ATOM 6297 O O . LEU B 1 405 ? -50.354 21.846 15.461 1.00 25.30 432 LEU B O 1
ATOM 6302 N N . LEU B 1 406 ? -50.463 19.626 15.739 1.00 20.45 433 LEU B N 1
ATOM 6303 C CA . LEU B 1 406 ? -51.874 19.536 15.376 1.00 20.35 433 LEU B CA 1
ATOM 6304 C C . LEU B 1 406 ? -52.555 19.358 16.729 1.00 21.99 433 LEU B C 1
ATOM 6305 O O . LEU B 1 406 ? -52.468 18.289 17.333 1.00 19.70 433 LEU B O 1
ATOM 6310 N N . VAL B 1 407 ? -53.169 20.431 17.219 1.00 18.42 434 VAL B N 1
ATOM 6311 C CA . VAL B 1 407 ? -53.806 20.450 18.533 1.00 17.90 434 VAL B CA 1
ATOM 6312 C C . VAL B 1 407 ? -55.303 20.181 18.465 1.00 22.78 434 VAL B C 1
ATOM 6313 O O . VAL B 1 407 ? -56.010 20.764 17.641 1.00 21.13 434 VAL B O 1
ATOM 6317 N N . TYR B 1 408 ? -55.784 19.334 19.369 1.00 19.43 435 TYR B N 1
ATOM 6318 C CA . TYR B 1 408 ? -57.199 19.028 19.448 1.00 19.34 435 TYR B CA 1
ATOM 6319 C C . TYR B 1 408 ? -57.779 19.616 20.733 1.00 23.27 435 TYR B C 1
ATOM 6320 O O . TYR B 1 408 ? -57.266 19.380 21.828 1.00 22.67 435 TYR B O 1
ATOM 6329 N N . PHE B 1 409 ? -58.853 20.382 20.582 1.00 19.84 436 PHE B N 1
ATOM 6330 C CA . PHE B 1 409 ? -59.499 21.071 21.692 1.00 19.16 436 PHE B CA 1
ATOM 6331 C C . PHE B 1 409 ? -60.769 20.357 22.143 1.00 24.91 436 PHE B C 1
ATOM 6332 O O . PHE B 1 409 ? -61.873 20.711 21.729 1.00 25.06 436 PHE B O 1
ATOM 6340 N N . GLY B 1 410 ? -60.609 19.340 22.983 1.00 22.09 437 GLY B N 1
ATOM 6341 C CA . GLY B 1 410 ? -61.749 18.547 23.450 1.00 21.76 437 GLY B CA 1
ATOM 6342 C C . GLY B 1 410 ? -62.432 19.071 24.720 1.00 25.24 437 GLY B C 1
ATOM 6343 O O . GLY B 1 410 ? -63.512 18.608 25.081 1.00 24.76 437 GLY B O 1
ATOM 6344 N N . GLN B 1 411 ? -61.808 20.032 25.393 1.00 21.81 438 GLN B N 1
ATOM 6345 C CA . GLN B 1 411 ? -62.349 20.566 26.643 1.00 20.78 438 GLN B CA 1
ATOM 6346 C C . GLN B 1 411 ? -62.635 22.069 26.597 1.00 24.57 438 GLN B C 1
ATOM 6347 O O . GLN B 1 411 ? -61.869 22.839 26.032 1.00 23.85 438 GLN B O 1
ATOM 6353 N N . PRO B 1 412 ? -63.710 22.491 27.254 1.00 22.24 439 PRO B N 1
ATOM 6354 C CA . PRO B 1 412 ? -64.064 23.909 27.283 1.00 22.15 439 PRO B CA 1
ATOM 6355 C C . PRO B 1 412 ? -63.405 24.672 28.429 1.00 25.47 439 PRO B C 1
ATOM 6356 O O . PRO B 1 412 ? -62.996 24.092 29.429 1.00 24.77 439 PRO B O 1
ATOM 6360 N N . SER B 1 413 ? -63.308 25.988 28.270 1.00 22.40 440 SER B N 1
ATOM 6361 C CA . SER B 1 413 ? -62.757 26.852 29.300 1.00 21.83 440 SER B CA 1
ATOM 6362 C C . SER B 1 413 ? -63.474 28.189 29.158 1.00 27.01 440 SER B C 1
ATOM 6363 O O . SER B 1 413 ? -64.191 28.401 28.182 1.00 25.87 440 SER B O 1
ATOM 6366 N N . TRP B 1 414 ? -63.325 29.061 30.147 1.00 25.30 441 TRP B N 1
ATOM 6367 C CA . TRP B 1 414 ? -63.980 30.367 30.115 1.00 26.15 441 TRP B CA 1
ATOM 6368 C C . TRP B 1 414 ? -62.956 31.473 30.340 1.00 29.05 441 TRP B C 1
ATOM 6369 O O . TRP B 1 414 ? -61.848 31.209 30.804 1.00 27.96 441 TRP B O 1
ATOM 6380 N N . ALA B 1 415 ? -63.301 32.700 29.958 1.00 26.35 442 ALA B N 1
ATOM 6381 C CA . ALA B 1 415 ? -62.373 33.826 30.080 1.00 25.95 442 ALA B CA 1
ATOM 6382 C C . ALA B 1 415 ? -61.787 34.009 31.471 1.00 29.93 442 ALA B C 1
ATOM 6383 O O . ALA B 1 415 ? -60.638 34.426 31.609 1.00 30.23 442 ALA B O 1
ATOM 6385 N N . HIS B 1 416 ? -62.565 33.705 32.507 1.00 26.11 443 HIS B N 1
ATOM 6386 C CA . HIS B 1 416 ? -62.060 33.845 33.872 1.00 26.05 443 HIS B CA 1
ATOM 6387 C C . HIS B 1 416 ? -61.603 32.513 34.454 1.00 28.29 443 HIS B C 1
ATOM 6388 O O . HIS B 1 416 ? -61.134 32.450 35.588 1.00 27.81 443 HIS B O 1
ATOM 6395 N N . PHE B 1 417 ? -61.740 31.457 33.655 1.00 24.50 444 PHE B N 1
ATOM 6396 C CA . PHE B 1 417 ? -61.272 30.117 34.011 1.00 23.51 444 PHE B CA 1
ATOM 6397 C C . PHE B 1 417 ? -60.646 29.556 32.747 1.00 26.01 444 PHE B C 1
ATOM 6398 O O . PHE B 1 417 ? -61.135 28.595 32.167 1.00 25.21 444 PHE B O 1
ATOM 6406 N N . PRO B 1 418 ? -59.596 30.219 32.286 1.00 22.85 445 PRO B N 1
ATOM 6407 C CA . PRO B 1 418 ? -58.940 29.833 31.050 1.00 22.27 445 PRO B CA 1
ATOM 6408 C C . PRO B 1 418 ? -57.975 28.672 31.221 1.00 23.94 445 PRO B C 1
ATOM 6409 O O . PRO B 1 418 ? -57.645 28.267 32.336 1.00 22.81 445 PRO B O 1
ATOM 6413 N N . PHE B 1 419 ? -57.514 28.153 30.089 1.00 19.83 446 PHE B N 1
ATOM 6414 C CA . PHE B 1 419 ? -56.497 27.124 30.075 1.00 18.52 446 PHE B CA 1
ATOM 6415 C C . PHE B 1 419 ? -55.234 27.945 29.912 1.00 22.68 446 PHE B C 1
ATOM 6416 O O . PHE B 1 419 ? -55.288 29.076 29.440 1.00 22.44 446 PHE B O 1
ATOM 6424 N N . TYR B 1 420 ? -54.093 27.396 30.287 1.00 20.12 447 TYR B N 1
ATOM 6425 C CA . TYR B 1 420 ? -52.856 28.138 30.102 1.00 20.46 447 TYR B CA 1
ATOM 6426 C C . TYR B 1 420 ? -51.938 27.354 29.184 1.00 23.40 447 TYR B C 1
ATOM 6427 O O . TYR B 1 420 ? -52.019 26.130 29.104 1.00 23.04 447 TYR B O 1
ATOM 6436 N N . PHE B 1 421 ? -51.069 28.070 28.489 1.00 19.11 448 PHE B N 1
ATOM 6437 C CA . PHE B 1 421 ? -50.029 27.441 27.698 1.00 18.58 448 PHE B CA 1
ATOM 6438 C C . PHE B 1 421 ? -48.800 28.186 28.162 1.00 23.09 448 PHE B C 1
ATOM 6439 O O . PHE B 1 421 ? -48.866 29.378 28.470 1.00 22.88 448 PHE B O 1
ATOM 6447 N N . ASN B 1 422 ? -47.719 27.462 28.382 1.00 19.40 449 ASN B N 1
ATOM 6448 C CA . ASN B 1 422 ? -46.584 28.092 29.008 1.00 18.72 449 ASN B CA 1
ATOM 6449 C C . ASN B 1 422 ? -45.267 27.425 28.715 1.00 22.47 449 ASN B C 1
ATOM 6450 O O . ASN B 1 422 ? -45.204 26.264 28.305 1.00 21.55 449 ASN B O 1
ATOM 6455 N N . SER B 1 423 ? -44.204 28.156 29.012 1.00 19.73 450 SER B N 1
ATOM 6456 C CA . SER B 1 423 ? -42.875 27.593 28.941 1.00 20.11 450 SER B CA 1
ATOM 6457 C C . SER B 1 423 ? -42.810 26.624 30.118 1.00 23.74 450 SER B C 1
ATOM 6458 O O . SER B 1 423 ? -43.302 26.925 31.196 1.00 23.80 450 SER B O 1
ATOM 6461 N N . GLN B 1 424 ? -42.226 25.454 29.905 1.00 21.95 451 GLN B N 1
ATOM 6462 C CA . GLN B 1 424 ? -42.104 24.475 30.979 1.00 22.26 451 GLN B CA 1
ATOM 6463 C C . GLN B 1 424 ? -40.846 24.735 31.795 1.00 27.14 451 GLN B C 1
ATOM 6464 O O . GLN B 1 424 ? -40.563 24.025 32.758 1.00 28.30 451 GLN B O 1
ATOM 6470 N N . THR B 1 425 ? -40.090 25.759 31.411 1.00 23.07 452 THR B N 1
ATOM 6471 C CA . THR B 1 425 ? -38.936 26.167 32.206 1.00 22.58 452 THR B CA 1
ATOM 6472 C C . THR B 1 425 ? -39.582 27.006 33.299 1.00 25.69 452 THR B C 1
ATOM 6473 O O . THR B 1 425 ? -40.014 28.138 33.056 1.00 25.15 452 THR B O 1
ATOM 6477 N N . LEU B 1 426 ? -39.742 26.401 34.471 1.00 21.76 453 LEU B N 1
ATOM 6478 C CA . LEU B 1 426 ? -40.440 27.019 35.593 1.00 21.33 453 LEU B CA 1
ATOM 6479 C C . LEU B 1 426 ? -40.144 28.483 35.925 1.00 24.84 453 LEU B C 1
ATOM 6480 O O . LEU B 1 426 ? -41.057 29.248 36.250 1.00 23.25 453 LEU B O 1
ATOM 6485 N N . GLU B 1 427 ? -38.877 28.872 35.880 1.00 22.03 454 GLU B N 1
ATOM 6486 C CA . GLU B 1 427 ? -38.535 30.258 36.186 1.00 22.32 454 GLU B CA 1
ATOM 6487 C C . GLU B 1 427 ? -39.070 31.189 35.090 1.00 28.31 454 GLU B C 1
ATOM 6488 O O . GLU B 1 427 ? -39.391 32.356 35.343 1.00 28.44 454 GLU B O 1
ATOM 6494 N N . MET B 1 428 ? -39.161 30.669 33.870 1.00 25.59 455 MET B N 1
ATOM 6495 C CA . MET B 1 428 ? -39.667 31.461 32.756 1.00 26.17 455 MET B CA 1
ATOM 6496 C C . MET B 1 428 ? -41.167 31.669 32.934 1.00 27.93 455 MET B C 1
ATOM 6497 O O . MET B 1 428 ? -41.675 32.783 32.791 1.00 27.01 455 MET B O 1
ATOM 6502 N N . ALA B 1 429 ? -41.868 30.597 33.283 1.00 23.90 456 ALA B N 1
ATOM 6503 C CA . ALA B 1 429 ? -43.304 30.691 33.526 1.00 23.44 456 ALA B CA 1
ATOM 6504 C C . ALA B 1 429 ? -43.572 31.706 34.634 1.00 27.44 456 ALA B C 1
ATOM 6505 O O . ALA B 1 429 ? -44.465 32.548 34.519 1.00 26.99 456 ALA B O 1
ATOM 6507 N N . ASP B 1 430 ? -42.805 31.615 35.718 1.00 24.94 457 ASP B N 1
ATOM 6508 C CA . ASP B 1 430 ? -42.997 32.515 36.849 1.00 24.37 457 ASP B CA 1
ATOM 6509 C C . ASP B 1 430 ? -42.799 33.967 36.425 1.00 29.41 457 ASP B C 1
ATOM 6510 O O . ASP B 1 430 ? -43.444 34.863 36.956 1.00 30.14 457 ASP B O 1
ATOM 6515 N N . ARG B 1 431 ? -41.918 34.182 35.453 1.00 26.38 458 ARG B N 1
ATOM 6516 C CA . ARG B 1 431 ? -41.616 35.520 34.955 1.00 25.78 458 ARG B CA 1
ATOM 6517 C C . ARG B 1 431 ? -42.623 36.063 33.945 1.00 29.47 458 ARG B C 1
ATOM 6518 O O . ARG B 1 431 ? -42.515 37.209 33.508 1.00 29.30 458 ARG B O 1
ATOM 6526 N N . GLY B 1 432 ? -43.622 35.258 33.597 1.00 25.21 459 GLY B N 1
ATOM 6527 C CA . GLY B 1 432 ? -44.669 35.709 32.690 1.00 23.71 459 GLY B CA 1
ATOM 6528 C C . GLY B 1 432 ? -44.774 34.989 31.348 1.00 25.59 459 GLY B C 1
ATOM 6529 O O . GLY B 1 432 ? -45.544 35.411 30.486 1.00 24.85 459 GLY B O 1
ATOM 6530 N N . SER B 1 433 ? -44.023 33.905 31.167 1.00 21.51 460 SER B N 1
ATOM 6531 C CA . SER B 1 433 ? -44.081 33.164 29.908 1.00 20.95 460 SER B CA 1
ATOM 6532 C C . SER B 1 433 ? -45.266 32.217 29.921 1.00 24.56 460 SER B C 1
ATOM 6533 O O . SER B 1 433 ? -45.127 30.991 29.841 1.00 24.79 460 SER B O 1
ATOM 6536 N N . ILE B 1 434 ? -46.443 32.810 30.037 1.00 19.83 461 ILE B N 1
ATOM 6537 C CA . ILE B 1 434 ? -47.684 32.056 30.073 1.00 19.23 461 ILE B CA 1
ATOM 6538 C C . ILE B 1 434 ? -48.695 32.833 29.256 1.00 22.34 461 ILE B C 1
ATOM 6539 O O . ILE B 1 434 ? -48.693 34.063 29.258 1.00 21.54 461 ILE B O 1
ATOM 6544 N N . GLY B 1 435 ? -49.558 32.111 28.559 1.00 19.51 462 GLY B N 1
ATOM 6545 C CA . GLY B 1 435 ? -50.611 32.725 27.764 1.00 19.78 462 GLY B CA 1
ATOM 6546 C C . GLY B 1 435 ? -51.927 32.081 28.198 1.00 23.88 462 GLY B C 1
ATOM 6547 O O . GLY B 1 435 ? -51.923 31.017 28.816 1.00 23.87 462 GLY B O 1
ATOM 6548 N N . GLN B 1 436 ? -53.044 32.719 27.870 1.00 19.65 463 GLN B N 1
ATOM 6549 C CA . GLN B 1 436 ? -54.359 32.197 28.233 1.00 19.55 463 GLN B CA 1
ATOM 6550 C C . GLN B 1 436 ? -55.163 31.734 27.023 1.00 24.15 463 GLN B C 1
ATOM 6551 O O . GLN B 1 436 ? -55.339 32.479 26.048 1.00 23.99 463 GLN B O 1
ATOM 6557 N N . LEU B 1 437 ? -55.654 30.501 27.115 1.00 20.42 464 LEU B N 1
ATOM 6558 C CA . LEU B 1 437 ? -56.432 29.869 26.060 1.00 20.16 464 LEU B CA 1
ATOM 6559 C C . LEU B 1 437 ? -57.902 29.727 26.447 1.00 25.03 464 LEU B C 1
ATOM 6560 O O . LEU B 1 437 ? -58.243 29.112 27.463 1.00 25.68 464 LEU B O 1
ATOM 6565 N N . LEU B 1 438 ? -58.765 30.307 25.623 1.00 22.05 465 LEU B N 1
ATOM 6566 C CA . LEU B 1 438 ? -60.212 30.234 25.816 1.00 22.02 465 LEU B CA 1
ATOM 6567 C C . LEU B 1 438 ? -60.744 29.257 24.785 1.00 23.47 465 LEU B C 1
ATOM 6568 O O . LEU B 1 438 ? -60.552 29.455 23.591 1.00 22.86 465 LEU B O 1
ATOM 6573 N N . VAL B 1 439 ? -61.391 28.194 25.244 1.00 19.54 466 VAL B N 1
ATOM 6574 C CA . VAL B 1 439 ? -61.965 27.207 24.339 1.00 19.07 466 VAL B CA 1
ATOM 6575 C C . VAL B 1 439 ? -63.479 27.290 24.470 1.00 24.68 466 VAL B C 1
ATOM 6576 O O . VAL B 1 439 ? -64.052 26.847 25.469 1.00 23.93 466 VAL B O 1
ATOM 6580 N N . ASN B 1 440 ? -64.120 27.889 23.474 1.00 23.11 467 ASN B N 1
ATOM 6581 C CA . ASN B 1 440 ? -65.565 28.049 23.504 1.00 23.86 467 ASN B CA 1
ATOM 6582 C C . ASN B 1 440 ? -66.255 26.704 23.434 1.00 30.23 467 ASN B C 1
ATOM 6583 O O . ASN B 1 440 ? -66.031 25.928 22.511 1.00 29.80 467 ASN B O 1
ATOM 6588 N N . PRO B 1 441 ? -67.070 26.426 24.447 1.00 28.98 468 PRO B N 1
ATOM 6589 C CA . PRO B 1 441 ? -67.773 25.157 24.555 1.00 29.71 468 PRO B CA 1
ATOM 6590 C C . PRO B 1 441 ? -68.513 24.775 23.284 1.00 35.77 468 PRO B C 1
ATOM 6591 O O . PRO B 1 441 ? -68.997 25.644 22.548 1.00 34.94 468 PRO B O 1
ATOM 6595 N N . VAL B 1 442 ? -68.589 23.472 23.020 1.00 34.90 469 VAL B N 1
ATOM 6596 C CA . VAL B 1 442 ? -69.319 22.995 21.857 1.00 36.61 469 VAL B CA 1
ATOM 6597 C C . VAL B 1 442 ? -70.774 23.238 22.174 1.00 43.44 469 VAL B C 1
ATOM 6598 O O . VAL B 1 442 ? -71.294 22.736 23.174 1.00 44.38 469 VAL B O 1
ATOM 6602 N N . PRO B 1 443 ? -71.401 24.053 21.338 1.00 41.18 470 PRO B N 1
ATOM 6603 C CA . PRO B 1 443 ? -72.793 24.466 21.493 1.00 42.04 470 PRO B CA 1
ATOM 6604 C C . PRO B 1 443 ? -73.717 23.391 22.048 1.00 47.59 470 PRO B C 1
ATOM 6605 O O . PRO B 1 443 ? -73.347 22.219 22.129 1.00 49.22 470 PRO B O 1
#

Solvent-accessible surface area: 31500 Å² total; per-residue (Å²): 223,44,101,84,11,40,54,4,64,56,42,72,38,213,199,64,106,39,4,120,0,31,0,42,124,4,94,224,108,86,18,34,28,106,178,40,53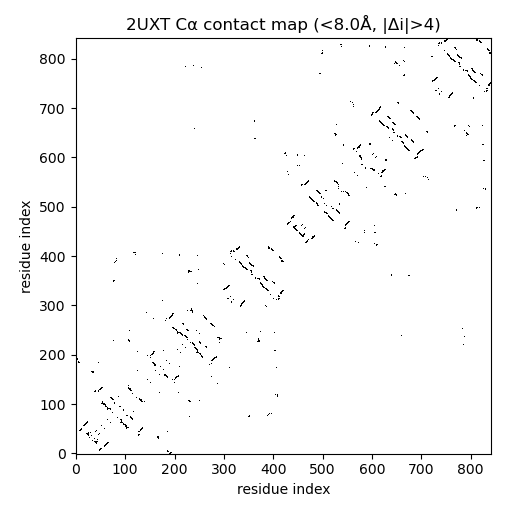,8,28,0,0,65,0,36,14,4,1,5,0,0,49,4,71,96,52,52,86,8,69,1,37,2,21,0,150,7,121,40,59,0,0,1,4,4,6,6,3,14,1,33,2,26,42,5,8,2,48,58,84,72,2,58,53,114,36,100,32,47,8,72,3,39,0,125,20,59,4,4,1,0,5,0,14,0,23,2,36,118,100,13,3,58,0,0,6,36,0,0,0,0,0,0,0,2,19,11,159,44,4,139,90,21,102,8,16,77,115,27,28,85,39,3,6,0,0,1,0,3,2,0,74,44,33,149,105,25,0,15,74,39,92,127,27,87,96,26,20,7,50,0,38,9,3,3,0,10,12,13,81,17,0,31,9,99,4,39,79,19,50,3,5,0,6,0,0,0,1,5,3,19,38,76,3,60,0,69,6,82,56,33,17,3,1,6,0,0,0,3,0,9,5,12,1,34,23,32,25,15,16,76,58,0,21,0,0,0,2,3,1,6,3,0,2,4,29,2,46,66,32,87,90,0,3,0,19,43,108,60,119,32,101,44,64,42,0,0,1,0,75,25,60,47,114,107,130,111,20,15,150,162,5,30,105,83,134,68,174,43,25,95,50,119,134,78,43,65,3,39,6,17,93,102,48,6,9,77,85,86,100,49,54,88,126,52,54,51,8,54,4,70,31,41,17,34,2,85,0,31,0,85,4,124,81,54,6,0,0,9,1,13,4,1,35,0,49,5,85,44,47,66,41,13,71,6,36,20,14,24,80,9,17,4,0,1,5,49,0,78,33,72,2,33,0,7,0,60,0,16,27,15,0,105,54,149,52,7,0,20,2,17,0,10,12,7,3,10,8,34,62,6,3,22,2,2,0,31,0,38,21,72,122,219,106,90,78,14,30,54,3,69,62,34,34,8,204,153,59,10,119,2,28,0,54,139,15,121,41,55,2,65,116,39,176,5,59,8,27,0,0,69,36,56,2,4,1,3,0,0,26,0,48,99,50,45,89,4,72,1,33,4,24,0,141,5,120,36,60,0,0,1,5,5,4,6,4,16,1,30,0,30,45,7,6,0,40,58,80,65,3,62,55,117,39,99,36,43,8,72,4,34,0,117,14,74,4,3,0,0,6,2,13,0,24,0,35,115,94,13,4,62,0,0,9,42,0,0,0,0,1,2,0,1,13,12,155,43,5,147,89,18,88,3,0,60,92,37,28,80,2,0,5,0,0,0,0,2,3,2,68,40,47,150,150,6,47,33,76,49,99,122,34,86,110,19,19,2,45,0,58,15,4,0,0,4,0,12,63,14,0,37,9,98,4,13,115,2,12,1,5,0,6,0,0,0,2,6,2,16,34,82,3,58,0,58,7,95,64,35,17,4,2,7,0,0,0,3,1,10,4,15,3,30,33,32,31,15,15,75,48,0,24,0,0,1,0,3,0,5,2,0,0,4,45,0,55,54,22,86,111,2,5,0,29,37,89,158,24,121,43,71,46,0,0,5,0,70,18,72,24,144,158,51,92,30,93,108,102,35,19,177,91,6,18,93,82,89,19,125,37,22,103,46,118,127,79,28,74,5,39,4,26,81,98,54,4,10,74,85,83,98,56,54,85,136,62,50,51,7,56,4,61,26,38,24,47,0,79,0,30,0,83,3,117,85,51,5,0,0,8,1,10,4,1,40,0,18,5,78,43,48,50,22,4,54,6,34,17,13,25,69,2,34,2,0,1,4,51,0,75,33,78,2,45,0,0,0,69,0,23,28,19,0,98,55,133,38,9,0,17,3,19,0,9,10,6,3,11,9,28,63,9,2,30,1,2,0,26,0,61,55,76,167

Organism: Escherichia coli (strain K12) (NCBI:txid83333)

B-factor: mean 30.52, std 12.59, range [12.18, 115.32]

CATH classification: 2.60.40.420 (+2 more: 2.60.40.420, 2.60.40.420)

Foldseek 3Di:
DFAAFDFAAEFEDVPLDATEWEKAWAAQVQFPDHDDIFIDTPRHQHHHEYEEEAQHFHKYKYFYQDQAKWDKAWALFAEALVQRFEPVQIAGHGGMDIHTHRRHAAWAKIKMFTPHFLCRQVRLQRRGMHIYTYHYPQNVPAPADDDRPAQEGEWEKEAFAADPRGGGDDDDDPFFFDGHQFIDTSRTGAHEHEYEQFKGKYKYAYSYLWDKWWKAKPVQFWWWWQDDNRDGAFFTDTHGIDIHTHRRIIMTMDGRNVQDKMFMFTPSHHPGRTRYIYHYDHHDDHNDGGRDPDNDDADDAPEEEEWEEESAFAIPPHFEDLQDAPAEAAAQHKYKYKYAYCDKFKKFWPNKWKAWQAAQNHGDDSNRGHIHGMGTHNGMTIIIIHRNYAYDSNSFIKMATSNNSSVSGGRIHTYGYHDVVD/DAAFDFAAEDEDCPEAEWEWAWDWDFLDVFIEIFIDTPGYQAHHEYEYEQQAWYKYKYFYQDQAKWDKAWALQFAFLVQRFEPVQIAGHGGMDIHTHRRHAAWAWIKMFTDYFLCRQVRLLRRGMHIYTYHYPQNVPFLADDDRLAQAGEWEKEAFAADPRRYTDDDQDPFFFDGHQFIDTNSYGLHEYEYAQAKHKYKYAYSYLFDKKKKAKPVQFWWWWQDDNRDGFFFTDTHGIDIHTHRRIIMTIDRNNVQDKIFMAICHYPGRTRYIYHHPHHDHDRHDDGDGTRPPDHADFDDAPEEEEWECERAFAIPPHFEDLQDADAEAAAFGKYKYKYAYCHKFKKFWPNKWKAWQAAQNHGDPSNRGHIHGMGIHHGITIITIHRNYFYASNSFIKMATSNNSSVSRGRIHTYGYHYDD